Protein AF-I3EGN7-F1 (afdb_monomer_lite)

Sequence (803 aa):
MFSSILYDNASIKTKGPDISFTGFLQEKTVEPFSYDILASLLLLSEGMPLPICIEGDPSSKNQKRIVLKKKNMQDEYFSVSLDISGSNGENLSNAYYTIISDVFDVFTTKCKKNNCVYHASLDSLINSMHSFEEGVFLDNVGFLIQSYLYEYLSADTAIRFFNAVYNIISEYLPEKGISILSIQETVYKRIFERLFISKECASDTSSFSYSKLFENINLTSSNYNSHIPYTIENETEINIYNGHSPVIYWKSHFKKLCPFSNINAISYNLLSLFCFLMYDPDKDVYTTNHIASKTSDIFNFFSNNYMPEYLSELETKNEWMQIISNVFNEWSTLSCIQPPLNILNILYIISILTENYSSERHILDNFMHDLHNPLISAKDIYTRIEKYTAKKIISLCPPWNKVNVRIEWMEKCKETNDKFNLFGSIYIECVKGNDSANTGIKDKKSSYSINTQTETNSVWIYTMPLYNQPEKNLCISTFLNLKIQCIDNNDSFIKYLLLYYLDVEVRKLYEINTVNSLAKHEINKFMQKKVLHLNRLFLLDKIHDNTYKCNLITYIFMHCIDSKIPRTHIIFRFVLNILGSCSKEKLNIVHKMLAGLIFYDGVNIFSRHNNKTLLSMYIPEHKNTPFKNTAFNVLSNESLRASILNYAMSRSPKTLLHCFKVIVCAYSDSKVPFNVYKLFHKKEVFDFLTPGGTTEYIKLFRTISKSLNSKETAALNRTYFHWFILACEMNTQANNLIIITYKFIKGLNKHDFLEKEHSERYKKALTVLSKIKNNNKITTSSGSHKTPVNTSKKSNFVYYSIE

Organism: Nematocida parisii (strain ERTm3) (NCBI:txid935791)

Structure (mmCIF, N/CA/C/O backbone):
data_AF-I3EGN7-F1
#
_entry.id   AF-I3EGN7-F1
#
loop_
_atom_site.group_PDB
_atom_site.id
_atom_site.type_symbol
_atom_site.label_atom_id
_atom_site.label_alt_id
_atom_site.label_comp_id
_atom_site.label_asym_id
_atom_site.label_entity_id
_atom_site.label_seq_id
_atom_site.pdbx_PDB_ins_code
_atom_site.Cartn_x
_atom_site.Cartn_y
_atom_site.Cartn_z
_atom_site.occupancy
_atom_site.B_iso_or_equiv
_atom_site.auth_seq_id
_atom_site.auth_comp_id
_atom_site.auth_asym_id
_atom_site.auth_atom_id
_atom_site.pdbx_PDB_model_num
ATOM 1 N N . MET A 1 1 ? -17.146 -1.458 1.172 1.00 39.84 1 MET A N 1
ATOM 2 C CA . MET A 1 1 ? -16.096 -1.235 2.186 1.00 39.84 1 MET A CA 1
ATOM 3 C C . MET A 1 1 ? -15.273 0.019 1.920 1.00 39.84 1 MET A C 1
ATOM 5 O O . MET A 1 1 ? -15.115 0.771 2.860 1.00 39.84 1 MET A O 1
ATOM 9 N N . PHE A 1 2 ? -14.792 0.309 0.706 1.00 44.72 2 PHE A N 1
ATOM 10 C CA . PHE A 1 2 ? -13.987 1.525 0.459 1.00 44.72 2 PHE A CA 1
ATOM 11 C C . PHE A 1 2 ? -14.837 2.711 -0.011 1.00 44.72 2 PHE A C 1
ATOM 13 O O . PHE A 1 2 ? -15.767 2.497 -0.790 1.00 44.72 2 PHE A O 1
ATOM 20 N N . SER A 1 3 ? -14.518 3.921 0.460 1.00 35.69 3 SER A N 1
ATOM 21 C CA . SER A 1 3 ? -15.330 5.134 0.265 1.00 35.69 3 SER A CA 1
ATOM 22 C C . SER A 1 3 ? -14.576 6.333 -0.355 1.00 35.69 3 SER A C 1
ATOM 24 O O . SER A 1 3 ? -15.070 6.831 -1.356 1.00 35.69 3 SER A O 1
ATOM 26 N N . SER A 1 4 ? -13.382 6.756 0.087 1.00 33.50 4 SER A N 1
ATOM 27 C CA . SER A 1 4 ? -12.486 7.696 -0.651 1.00 33.50 4 SER A CA 1
ATOM 28 C C . SER A 1 4 ? -11.126 7.880 0.071 1.00 33.50 4 SER A C 1
ATOM 30 O O . SER A 1 4 ? -11.033 7.692 1.273 1.00 33.50 4 SER A O 1
ATOM 32 N N . ILE A 1 5 ? -9.966 7.948 -0.598 1.00 44.22 5 ILE A N 1
ATOM 33 C CA . ILE A 1 5 ? -9.205 9.098 -1.153 1.00 44.22 5 ILE A CA 1
ATOM 34 C C . ILE A 1 5 ? -8.873 10.246 -0.179 1.00 44.22 5 ILE A C 1
ATOM 36 O O . ILE A 1 5 ? -9.319 11.370 -0.369 1.00 44.22 5 ILE A O 1
ATOM 40 N N . LEU A 1 6 ? -7.932 10.021 0.741 1.00 32.62 6 LEU A N 1
ATOM 41 C CA . LEU A 1 6 ? -6.948 11.048 1.108 1.00 32.62 6 LEU A CA 1
ATOM 42 C C . LEU A 1 6 ? -5.658 10.377 1.596 1.00 32.62 6 LEU A C 1
ATOM 44 O O . LEU A 1 6 ? -5.715 9.528 2.477 1.00 32.62 6 LEU A O 1
ATOM 48 N N . TYR A 1 7 ? -4.532 10.790 0.998 1.00 37.75 7 TYR A N 1
ATOM 49 C CA . TYR A 1 7 ? -3.165 10.263 1.162 1.00 37.75 7 TYR A CA 1
ATOM 50 C C . TYR A 1 7 ? -2.985 8.841 0.657 1.00 37.75 7 TYR A C 1
ATOM 52 O O . TYR A 1 7 ? -3.278 7.931 1.410 1.00 37.75 7 TYR A O 1
ATOM 60 N N . ASP A 1 8 ? -2.544 8.680 -0.598 1.00 44.62 8 ASP A N 1
ATOM 61 C CA . ASP A 1 8 ? -1.895 7.516 -1.233 1.00 44.62 8 ASP A CA 1
ATOM 62 C C . ASP A 1 8 ? -2.324 6.078 -0.835 1.00 44.62 8 ASP A C 1
ATOM 64 O O . ASP A 1 8 ? -1.784 5.128 -1.375 1.00 44.62 8 ASP A O 1
ATOM 68 N N . ASN A 1 9 ? -3.376 5.842 -0.052 1.00 49.72 9 ASN A N 1
ATOM 69 C CA . ASN A 1 9 ? -3.666 4.601 0.665 1.00 49.72 9 ASN A CA 1
ATOM 70 C C . ASN A 1 9 ? -5.106 4.165 0.379 1.00 49.72 9 ASN A C 1
ATOM 72 O O . ASN A 1 9 ? -6.035 4.975 0.393 1.00 49.72 9 ASN A O 1
ATOM 76 N N . ALA A 1 10 ? -5.323 2.868 0.156 1.00 53.06 10 ALA A N 1
ATOM 77 C CA . ALA A 1 10 ? -6.666 2.301 0.236 1.00 53.06 10 ALA A CA 1
ATOM 78 C C . ALA A 1 10 ? -7.058 2.168 1.719 1.00 53.06 10 ALA A C 1
ATOM 80 O O . ALA A 1 10 ? -6.676 1.195 2.365 1.00 53.06 10 ALA A O 1
ATOM 81 N N . SER A 1 11 ? -7.787 3.150 2.257 1.00 60.94 11 SER A N 1
ATOM 82 C CA . SER A 1 11 ? -8.299 3.134 3.634 1.00 60.94 11 SER A CA 1
ATOM 83 C C . SER A 1 11 ? -9.820 2.969 3.673 1.00 60.94 11 SER A C 1
ATOM 85 O O . SER A 1 11 ? -10.538 3.327 2.734 1.00 60.94 11 SER A O 1
ATOM 87 N N . ILE A 1 12 ? -10.304 2.393 4.772 1.00 67.12 12 ILE A N 1
ATOM 88 C CA . ILE A 1 12 ? -11.726 2.354 5.126 1.00 67.12 12 ILE A CA 1
ATOM 89 C C . ILE A 1 12 ? -12.209 3.709 5.687 1.00 67.12 12 ILE A C 1
ATOM 91 O O . ILE A 1 12 ? -13.412 3.976 5.675 1.00 67.12 12 ILE A O 1
ATOM 95 N N . LYS A 1 13 ? -11.269 4.570 6.112 1.00 61.91 13 LYS A N 1
ATOM 96 C CA . LYS A 1 13 ? -11.474 5.941 6.586 1.00 61.91 13 LYS A CA 1
ATOM 97 C C . LYS A 1 13 ? -11.298 6.953 5.459 1.00 61.91 13 LYS A C 1
ATOM 99 O O . LYS A 1 13 ? -10.346 6.878 4.684 1.00 61.91 13 LYS A O 1
ATOM 104 N N . THR A 1 14 ? -12.175 7.949 5.433 1.00 55.19 14 THR A N 1
ATOM 105 C CA . THR A 1 14 ? -12.062 9.135 4.570 1.00 55.19 14 THR A CA 1
ATOM 106 C C . THR A 1 14 ? -11.836 10.363 5.449 1.00 55.19 14 THR A C 1
ATOM 108 O O . THR A 1 14 ? -12.433 10.461 6.520 1.00 55.19 14 THR A O 1
ATOM 111 N N . LYS A 1 15 ? -10.965 11.297 5.045 1.00 41.66 15 LYS A N 1
ATOM 112 C CA . LYS A 1 15 ? -10.825 12.595 5.733 1.00 41.66 15 LYS A CA 1
ATOM 113 C C . LYS A 1 15 ? -11.655 13.645 4.984 1.00 41.66 15 LYS A C 1
ATOM 115 O O . LYS A 1 15 ? -11.507 13.776 3.780 1.00 41.66 15 LYS A O 1
ATOM 120 N N . GLY A 1 16 ? -12.484 14.415 5.688 1.00 45.75 16 GLY A N 1
ATOM 121 C CA . GLY A 1 16 ? -13.333 15.461 5.094 1.00 45.75 16 GLY A CA 1
ATOM 122 C C . GLY A 1 16 ? -14.764 14.996 4.776 1.00 45.75 16 GLY A C 1
ATOM 123 O O . GLY A 1 16 ? -15.084 13.835 5.031 1.00 45.75 16 GLY A O 1
ATOM 124 N N . PRO A 1 17 ? -15.620 15.883 4.227 1.00 46.50 17 PRO A N 1
ATOM 125 C CA . PRO A 1 17 ? -17.039 15.628 3.929 1.00 46.50 17 PRO A CA 1
ATOM 126 C C . PRO A 1 17 ? -17.231 14.723 2.696 1.00 46.50 17 PRO A C 1
ATOM 128 O O . PRO A 1 17 ? -18.100 14.942 1.852 1.00 46.50 17 PRO A O 1
ATOM 131 N N . ASP A 1 18 ? -16.361 13.728 2.553 1.00 56.12 18 ASP A N 1
ATOM 132 C CA . ASP A 1 18 ? -16.454 12.717 1.520 1.00 56.12 18 ASP A CA 1
ATOM 133 C C . ASP A 1 18 ? -17.474 11.652 1.936 1.00 56.12 18 ASP A C 1
ATOM 135 O O . ASP A 1 18 ? -17.555 11.237 3.094 1.00 56.12 18 ASP A O 1
ATOM 139 N N . ILE A 1 19 ? -18.244 11.184 0.957 1.00 66.81 19 ILE A N 1
ATOM 140 C CA . ILE A 1 19 ? -19.384 10.288 1.154 1.00 66.81 19 ILE A CA 1
ATOM 141 C C . ILE A 1 19 ? -18.885 8.907 1.617 1.00 66.81 19 ILE A C 1
ATOM 143 O O . ILE A 1 19 ? -18.483 8.065 0.810 1.00 66.81 19 ILE A O 1
ATOM 147 N N . SER A 1 20 ? -18.895 8.668 2.930 1.00 75.69 20 SER A N 1
ATOM 148 C CA . SER A 1 20 ? -18.404 7.439 3.561 1.00 75.69 20 SER A CA 1
ATOM 149 C C . SER A 1 20 ? -19.123 7.093 4.863 1.00 75.69 20 SER A C 1
ATOM 151 O O . SER A 1 20 ? -19.828 7.917 5.437 1.00 75.69 20 SER A O 1
ATOM 153 N N . PHE A 1 21 ? -18.909 5.870 5.365 1.00 83.06 21 PHE A N 1
ATOM 154 C CA . PHE A 1 21 ? -19.422 5.471 6.678 1.00 83.06 21 PHE A CA 1
ATOM 155 C C . PHE A 1 21 ? -18.730 6.227 7.823 1.00 83.06 21 PHE A C 1
ATOM 157 O O . PHE A 1 21 ? -19.404 6.719 8.716 1.00 83.06 21 PHE A O 1
ATOM 164 N N . THR A 1 22 ? -17.402 6.380 7.794 1.00 80.50 22 THR A N 1
ATOM 165 C CA . THR A 1 22 ? -16.681 7.132 8.839 1.00 80.50 22 THR A CA 1
ATOM 166 C C . THR A 1 22 ? -17.002 8.622 8.795 1.00 80.50 22 THR A C 1
ATOM 168 O O . THR A 1 22 ? -17.132 9.236 9.843 1.00 80.50 22 THR A O 1
ATOM 171 N N . GLY A 1 23 ? -17.169 9.183 7.595 1.00 78.75 23 GLY A N 1
ATOM 172 C CA . GLY A 1 23 ? -17.599 10.562 7.388 1.00 78.75 23 GLY A CA 1
ATOM 173 C C . GLY A 1 23 ? -19.008 10.774 7.924 1.00 78.75 23 GLY A C 1
ATOM 174 O O . GLY A 1 23 ? -19.220 11.704 8.682 1.00 78.75 23 GLY A O 1
ATOM 175 N N . PHE A 1 24 ? -19.933 9.845 7.650 1.00 83.69 24 PHE A N 1
ATOM 176 C CA . PHE A 1 24 ? -21.273 9.852 8.243 1.00 83.69 24 PHE A CA 1
ATOM 177 C C . PHE A 1 24 ? -21.242 9.887 9.774 1.00 83.69 24 PHE A C 1
ATOM 179 O O . PHE A 1 24 ? -21.960 10.676 10.373 1.00 83.69 24 PHE A O 1
ATOM 186 N N . LEU A 1 25 ? -20.394 9.076 10.413 1.00 87.00 25 LEU A N 1
ATOM 187 C CA . LEU A 1 25 ? -20.261 9.081 11.873 1.00 87.00 25 LEU A CA 1
ATOM 188 C C . LEU A 1 25 ? -19.716 10.412 12.424 1.00 87.00 25 LEU A C 1
ATOM 190 O O . LEU A 1 25 ? -19.998 10.741 13.571 1.00 87.00 25 LEU A O 1
ATOM 194 N N . GLN A 1 26 ? -18.960 11.166 11.621 1.00 83.75 26 GLN A N 1
ATOM 195 C CA . GLN A 1 26 ? -18.381 12.469 11.976 1.00 83.75 26 GLN A CA 1
ATOM 196 C C . GLN A 1 26 ? -19.312 13.652 11.676 1.00 83.75 26 GLN A C 1
ATOM 198 O O . GLN A 1 26 ? -18.988 14.790 12.016 1.00 83.75 26 GLN A O 1
ATOM 203 N N . GLU A 1 27 ? -20.455 13.417 11.029 1.00 81.62 27 GLU A N 1
ATOM 204 C CA . GLU A 1 27 ? -21.423 14.473 10.751 1.00 81.62 27 GLU A CA 1
ATOM 205 C C . GLU A 1 27 ? -22.001 15.020 12.049 1.00 81.62 27 GLU A C 1
ATOM 207 O O . GLU A 1 27 ? -22.380 14.261 12.936 1.00 81.62 27 GLU A O 1
ATOM 212 N N . LYS A 1 28 ? -22.133 16.345 12.157 1.00 83.50 28 LYS A N 1
ATOM 213 C CA . LYS A 1 28 ? -22.523 17.009 13.417 1.00 83.50 28 LYS A CA 1
ATOM 214 C C . LYS A 1 28 ? -23.841 16.496 14.004 1.00 83.50 28 LYS A C 1
ATOM 216 O O . LYS A 1 28 ? -24.023 16.502 15.216 1.00 83.50 28 LYS A O 1
ATOM 221 N N . THR A 1 29 ? -24.778 16.091 13.150 1.00 84.00 29 THR A N 1
ATOM 222 C CA . THR A 1 29 ? -26.088 15.561 13.559 1.00 84.00 29 THR A CA 1
ATOM 223 C C . THR A 1 29 ? -26.040 14.090 13.984 1.00 84.00 29 THR A C 1
ATOM 225 O O . THR A 1 29 ? -26.977 13.612 14.620 1.00 84.00 29 THR A O 1
ATOM 228 N N . VAL A 1 30 ? -24.962 13.378 13.651 1.00 87.44 30 VAL A N 1
ATOM 229 C CA . VAL A 1 30 ? -24.780 11.932 13.849 1.00 87.44 30 VAL A CA 1
ATOM 230 C C . VAL A 1 30 ? -23.729 11.638 14.917 1.00 87.44 30 VAL A C 1
ATOM 232 O O . VAL A 1 30 ? -23.881 10.669 15.658 1.00 87.44 30 VAL A O 1
ATOM 235 N N . GLU A 1 31 ? -22.702 12.483 15.040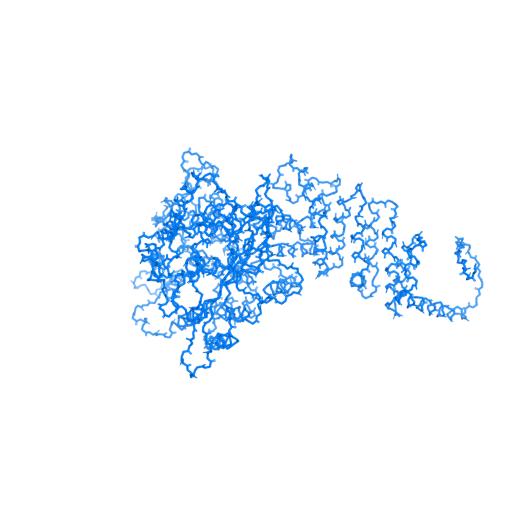 1.00 88.56 31 GLU A N 1
ATOM 236 C CA . GLU A 1 31 ? -21.591 12.372 15.990 1.00 88.56 31 GLU A CA 1
ATOM 237 C C . GLU A 1 31 ? -22.041 11.977 17.410 1.00 88.56 31 GLU A C 1
ATOM 239 O O . GLU A 1 31 ? -21.440 11.042 17.958 1.00 88.56 31 GLU A O 1
ATOM 244 N N . PRO A 1 32 ? -23.123 12.554 17.990 1.00 91.31 32 PRO A N 1
ATOM 245 C CA . PRO A 1 32 ? -23.587 12.180 19.329 1.00 91.31 32 PRO A CA 1
ATOM 246 C C . PRO A 1 32 ? -23.976 10.701 19.480 1.00 91.31 32 PRO A C 1
ATOM 248 O O . PRO A 1 32 ? -23.915 10.172 20.583 1.00 91.31 32 PRO A O 1
ATOM 251 N N . PHE A 1 33 ? -24.344 10.037 18.382 1.00 93.19 33 PHE A N 1
ATOM 252 C CA . PHE A 1 33 ? -24.799 8.643 18.332 1.00 93.19 33 PHE A CA 1
ATOM 253 C C . PHE A 1 33 ? -23.758 7.695 17.722 1.00 93.19 33 PHE A C 1
ATOM 255 O O . PHE A 1 33 ? -24.007 6.498 17.575 1.00 93.19 33 PHE A O 1
ATOM 262 N N . SER A 1 34 ? -22.588 8.209 17.332 1.00 92.56 34 SER A N 1
ATOM 263 C CA . SER A 1 34 ? -21.577 7.436 16.602 1.00 92.56 34 SER A CA 1
ATOM 264 C C . SER A 1 34 ? -21.116 6.185 17.360 1.00 92.56 34 SER A C 1
ATOM 266 O O . SER A 1 34 ? -21.008 5.105 16.772 1.00 92.56 34 SER A O 1
ATOM 268 N N . TYR A 1 35 ? -20.920 6.295 18.677 1.00 95.31 35 TYR A N 1
ATOM 269 C CA . TYR A 1 35 ? -20.536 5.169 19.531 1.00 95.31 35 TYR A CA 1
ATOM 270 C C . TYR A 1 35 ? -21.656 4.140 19.696 1.00 95.31 35 TYR A C 1
ATOM 272 O O . TYR A 1 35 ? -21.366 2.947 19.672 1.00 95.31 35 TYR A O 1
ATOM 280 N N . ASP A 1 36 ? -22.918 4.568 19.797 1.00 95.62 36 ASP A N 1
ATOM 281 C CA . ASP A 1 36 ? -24.066 3.657 19.887 1.00 95.62 36 ASP A CA 1
ATOM 282 C C . ASP A 1 36 ? -24.265 2.874 18.583 1.00 95.62 36 ASP A C 1
ATOM 284 O O . ASP A 1 36 ? -24.533 1.668 18.603 1.00 95.62 36 ASP A O 1
ATOM 288 N N . ILE A 1 37 ? -24.066 3.531 17.435 1.00 94.69 37 ILE A N 1
ATOM 289 C CA . ILE A 1 37 ? -24.087 2.883 16.118 1.00 94.69 37 ILE A CA 1
ATOM 290 C C . ILE A 1 37 ? -22.973 1.832 16.032 1.00 94.69 37 ILE A C 1
ATOM 292 O O . ILE A 1 37 ? -23.244 0.675 15.706 1.00 94.69 37 ILE A O 1
ATOM 296 N N . LEU A 1 38 ? -21.728 2.200 16.355 1.00 94.81 38 LEU A N 1
ATOM 297 C CA . LEU A 1 38 ? -20.590 1.273 16.329 1.00 94.81 38 LEU A CA 1
ATOM 298 C C . LEU A 1 38 ? -20.774 0.103 17.308 1.00 94.81 38 LEU A C 1
ATOM 300 O O . LEU A 1 38 ? -20.496 -1.042 16.951 1.00 94.81 38 LEU A O 1
ATOM 304 N N . ALA A 1 39 ? -21.280 0.367 18.514 1.00 95.69 39 ALA A N 1
ATOM 305 C CA . ALA A 1 39 ? -21.564 -0.651 19.521 1.00 95.69 39 ALA A CA 1
ATOM 306 C C . ALA A 1 39 ? -22.641 -1.632 19.039 1.00 95.69 39 ALA A C 1
ATOM 308 O O . ALA A 1 39 ? -22.484 -2.846 19.179 1.00 95.69 39 ALA A O 1
ATOM 309 N N . SER A 1 40 ? -23.691 -1.125 18.389 1.00 94.19 40 SER A N 1
ATOM 310 C CA . SER A 1 40 ? -24.740 -1.954 17.788 1.00 94.19 40 SER A CA 1
ATOM 311 C C . SER A 1 40 ? -24.185 -2.884 16.705 1.00 94.19 40 SER A C 1
ATOM 313 O O . SER A 1 40 ? -24.519 -4.068 16.672 1.00 94.19 40 SER A O 1
ATOM 315 N N . LEU A 1 41 ? -23.303 -2.379 15.834 1.00 92.62 41 LEU A N 1
ATOM 316 C CA . LEU A 1 41 ? -22.661 -3.188 14.792 1.00 92.62 41 LEU A CA 1
ATOM 317 C C . LEU A 1 41 ? -21.701 -4.236 15.377 1.00 92.62 41 LEU A C 1
ATOM 319 O O . LEU A 1 41 ? -21.672 -5.366 14.884 1.00 92.62 41 LEU A O 1
ATOM 323 N N . LEU A 1 42 ? -20.962 -3.903 16.445 1.00 92.31 42 LEU A N 1
ATOM 324 C CA . LEU A 1 42 ? -20.115 -4.864 17.160 1.00 92.31 42 LEU A CA 1
ATOM 325 C C . LEU A 1 42 ? -20.963 -6.003 17.726 1.00 92.31 42 LEU A C 1
ATOM 327 O O . LEU A 1 42 ? -20.699 -7.168 17.441 1.00 92.31 42 LEU A O 1
ATOM 331 N N . LEU A 1 43 ? -22.014 -5.679 18.475 1.00 90.31 43 LEU A N 1
ATOM 332 C CA . LEU A 1 43 ? -22.890 -6.672 19.093 1.00 90.31 43 LEU A CA 1
ATOM 333 C C . LEU A 1 43 ? -23.579 -7.563 18.047 1.00 90.31 43 LEU A C 1
ATOM 335 O O . LEU A 1 43 ? -23.605 -8.785 18.211 1.00 90.31 43 LEU A O 1
ATOM 339 N N . LEU A 1 44 ? -24.052 -6.988 16.933 1.00 88.19 44 LEU A N 1
ATOM 340 C CA . LEU A 1 44 ? -24.546 -7.766 15.792 1.00 88.19 44 LEU A CA 1
ATOM 341 C C . LEU A 1 44 ? -23.480 -8.738 15.277 1.00 88.19 44 LEU A C 1
ATOM 343 O O . LEU A 1 44 ? -23.783 -9.911 15.066 1.00 88.19 44 LEU A O 1
ATOM 347 N N . SER A 1 45 ? -22.234 -8.283 15.104 1.00 86.38 45 SER A N 1
ATOM 348 C CA . SER A 1 45 ? -21.134 -9.130 14.621 1.00 86.38 45 SER A CA 1
ATOM 349 C C . SER A 1 45 ? -20.837 -10.312 15.553 1.00 86.38 45 SER A C 1
ATOM 351 O O . SER A 1 45 ? -20.578 -11.415 15.072 1.00 86.38 45 SER A O 1
ATOM 353 N N . GLU A 1 46 ? -21.011 -10.117 16.863 1.00 84.00 46 GLU A N 1
ATOM 354 C CA . GLU A 1 46 ? -20.871 -11.142 17.904 1.00 84.00 46 GLU A CA 1
ATOM 355 C C . GLU A 1 46 ? -22.065 -12.114 17.987 1.00 84.00 46 GLU A C 1
ATOM 357 O O . GLU A 1 46 ? -22.101 -13.008 18.838 1.00 84.00 46 GLU A O 1
ATOM 362 N N . GLY A 1 47 ? -23.050 -11.956 17.098 1.00 81.31 47 GLY A N 1
ATOM 363 C CA . GLY A 1 47 ? -24.230 -12.808 17.006 1.00 81.31 47 GLY A CA 1
ATOM 364 C C . GLY A 1 47 ? -25.357 -12.410 17.959 1.00 81.31 47 GLY A C 1
ATOM 365 O O . GLY A 1 47 ? -26.252 -13.222 18.197 1.00 81.31 47 GLY A O 1
ATOM 366 N N . MET A 1 48 ? -25.340 -11.188 18.505 1.00 85.19 48 MET A N 1
ATOM 367 C CA . MET A 1 48 ? -26.446 -10.643 19.292 1.00 85.19 48 MET A CA 1
ATOM 368 C C . MET A 1 48 ? -27.565 -10.167 18.351 1.00 85.19 48 MET A C 1
ATOM 370 O O . MET A 1 48 ? -27.373 -9.180 17.641 1.00 85.19 48 MET A O 1
ATOM 374 N N . PRO A 1 49 ? -28.750 -10.805 18.319 1.00 81.56 49 PRO A N 1
ATOM 375 C CA . PRO A 1 49 ? -29.870 -10.282 17.545 1.00 81.56 49 PRO A CA 1
ATOM 376 C C . PRO A 1 49 ? -30.370 -8.973 18.170 1.00 81.56 49 PRO A C 1
ATOM 378 O O . PRO A 1 49 ? -31.047 -9.003 19.197 1.00 81.56 49 PRO A O 1
ATOM 381 N N . LEU A 1 50 ? -30.034 -7.843 17.543 1.00 87.00 50 LEU A N 1
ATOM 382 C CA . LEU A 1 50 ? -30.503 -6.509 17.923 1.00 87.00 50 LEU A CA 1
ATOM 383 C C . LEU A 1 50 ? -31.631 -6.027 16.992 1.00 87.00 50 LEU A C 1
ATOM 385 O O . LEU A 1 50 ? -31.542 -6.229 15.775 1.00 87.00 50 LEU A O 1
ATOM 389 N N . PRO A 1 51 ? -32.673 -5.356 17.521 1.00 88.62 51 PRO A N 1
ATOM 390 C CA . PRO A 1 51 ? -33.754 -4.756 16.741 1.00 88.62 51 PRO A CA 1
ATOM 391 C C . PRO A 1 51 ? -33.331 -3.390 16.175 1.00 88.62 51 PRO A C 1
ATOM 393 O O . PRO A 1 51 ? -33.939 -2.360 16.468 1.00 88.62 51 PRO A O 1
ATOM 396 N N . ILE A 1 52 ? -32.260 -3.388 15.378 1.00 89.50 52 ILE A N 1
ATOM 397 C CA . ILE A 1 52 ? -31.757 -2.213 14.664 1.00 89.50 52 ILE A CA 1
ATOM 398 C C . ILE A 1 52 ? -32.091 -2.311 13.175 1.00 89.50 52 ILE A C 1
ATOM 400 O O . ILE A 1 52 ? -31.893 -3.356 12.550 1.00 89.50 52 ILE A O 1
ATOM 404 N N . CYS A 1 53 ? -32.621 -1.235 12.600 1.00 86.69 53 CYS A N 1
ATOM 405 C CA . CYS A 1 53 ? -32.976 -1.183 11.184 1.00 86.69 53 CYS A CA 1
ATOM 406 C C . CYS A 1 53 ? -32.980 0.251 10.645 1.00 86.69 53 CYS A C 1
ATOM 408 O O . CYS A 1 53 ? -32.874 1.218 11.400 1.00 86.69 53 CYS A O 1
ATOM 410 N N . ILE A 1 54 ? -33.090 0.372 9.323 1.00 86.31 54 ILE A N 1
ATOM 411 C CA . ILE A 1 54 ? -33.335 1.648 8.655 1.00 86.31 54 ILE A CA 1
ATOM 412 C C . ILE A 1 54 ? -34.837 1.732 8.366 1.00 86.31 54 ILE A C 1
ATOM 414 O O . ILE A 1 54 ? -35.360 0.930 7.593 1.00 86.31 54 ILE A O 1
ATOM 418 N N . GLU A 1 55 ? -35.523 2.683 8.996 1.00 83.94 55 GLU A N 1
ATOM 419 C CA . GLU A 1 55 ? -36.951 2.954 8.801 1.00 83.94 55 GLU A CA 1
ATOM 420 C C . GLU A 1 55 ? -37.156 4.138 7.833 1.00 83.94 55 GLU A C 1
ATOM 422 O O . GLU A 1 55 ? -36.339 5.062 7.776 1.00 83.94 55 GLU A O 1
ATOM 427 N N . GLY A 1 56 ? -38.254 4.109 7.068 1.00 72.50 56 GLY A N 1
ATOM 428 C CA . GLY A 1 56 ? -38.662 5.153 6.114 1.00 72.50 56 GLY A CA 1
ATOM 429 C C . GLY A 1 56 ? -39.200 4.578 4.795 1.00 72.50 56 GLY A C 1
ATOM 430 O O . GLY A 1 56 ? -38.789 3.498 4.372 1.00 72.50 56 GLY A O 1
ATOM 431 N N . ASP A 1 57 ? -40.124 5.282 4.131 1.00 57.38 57 ASP A N 1
ATOM 432 C CA . ASP A 1 57 ? -40.668 4.854 2.831 1.00 57.38 57 ASP A CA 1
ATOM 433 C C . ASP A 1 57 ? -39.576 4.958 1.740 1.00 57.38 57 ASP A C 1
ATOM 435 O O . ASP A 1 57 ? -38.991 6.037 1.581 1.00 57.38 57 ASP A O 1
ATOM 439 N N . PRO A 1 58 ? -39.293 3.886 0.963 1.00 51.75 58 PRO A N 1
ATOM 440 C CA . PRO A 1 58 ? -38.379 3.930 -0.183 1.00 51.75 58 PRO A CA 1
ATOM 441 C C . PRO A 1 58 ? -38.670 5.078 -1.162 1.00 51.75 58 PRO A C 1
ATOM 443 O O . PRO A 1 58 ? -37.748 5.571 -1.815 1.00 51.75 58 PRO A O 1
ATOM 446 N N . SER A 1 59 ? -39.939 5.492 -1.235 1.00 48.22 59 SER A N 1
ATOM 447 C CA . SER A 1 59 ? -40.502 6.523 -2.114 1.00 48.22 59 SER A CA 1
ATOM 448 C C . SER A 1 59 ? -40.394 7.942 -1.541 1.00 48.22 59 SER A C 1
ATOM 450 O O . SER A 1 59 ? -40.390 8.910 -2.304 1.00 48.22 59 SER A O 1
ATOM 452 N N . SER A 1 60 ? -40.299 8.086 -0.212 1.00 53.88 60 SER A N 1
ATOM 453 C CA . SER A 1 60 ? -40.234 9.383 0.471 1.00 53.88 60 SER A CA 1
ATOM 454 C C . SER A 1 60 ? -38.778 9.743 0.785 1.00 53.88 60 SER A C 1
ATOM 456 O O . SER A 1 60 ? -38.063 9.019 1.481 1.00 53.88 60 SER A O 1
ATOM 458 N N . LYS A 1 61 ? -38.304 10.859 0.230 1.00 50.91 61 LYS A N 1
ATOM 459 C CA . LYS A 1 61 ? -36.880 11.228 0.259 1.00 50.91 61 LYS A CA 1
ATOM 460 C C . LYS A 1 61 ? -36.419 11.866 1.580 1.00 50.91 61 LYS A C 1
ATOM 462 O O . LYS A 1 61 ? -35.223 11.871 1.833 1.00 50.91 61 LYS A O 1
ATOM 467 N N . ASN A 1 62 ? -37.344 12.314 2.439 1.00 52.88 62 ASN A N 1
ATOM 468 C CA . ASN A 1 62 ? -37.040 13.236 3.549 1.00 52.88 62 ASN A CA 1
ATOM 469 C C . ASN A 1 62 ? -37.236 12.651 4.968 1.00 52.88 62 ASN A C 1
ATOM 471 O O . ASN A 1 62 ? -37.359 13.416 5.919 1.00 52.88 62 ASN A O 1
ATOM 475 N N . GLN A 1 63 ? -37.321 11.323 5.150 1.00 64.94 63 GLN A N 1
ATOM 476 C CA . GLN A 1 63 ? -37.610 10.721 6.473 1.00 64.94 63 GLN A CA 1
ATOM 477 C C . GLN A 1 63 ? -36.881 9.397 6.762 1.00 64.94 63 GLN A C 1
ATOM 479 O O . GLN A 1 63 ? -37.348 8.586 7.561 1.00 64.94 63 GLN A O 1
ATOM 484 N N . LYS A 1 64 ? -35.743 9.130 6.112 1.00 79.75 64 LYS A N 1
ATOM 485 C CA . LYS A 1 64 ? -35.006 7.882 6.364 1.00 79.75 64 LYS A CA 1
ATOM 486 C C . LYS A 1 64 ? -34.166 8.008 7.630 1.00 79.75 64 LYS A C 1
ATOM 488 O O . LYS A 1 64 ? -33.406 8.964 7.767 1.00 79.75 64 LYS A O 1
ATOM 493 N N . ARG A 1 65 ? -34.285 7.041 8.538 1.00 86.69 65 ARG A N 1
ATOM 494 C CA . ARG A 1 65 ? -33.623 7.067 9.849 1.00 86.69 65 ARG A CA 1
ATOM 495 C C . ARG A 1 65 ? -33.105 5.696 10.269 1.00 86.69 65 ARG A C 1
ATOM 497 O O . ARG A 1 65 ? -33.734 4.683 9.978 1.00 86.69 65 ARG A O 1
ATOM 504 N N . ILE A 1 66 ? -31.969 5.668 10.959 1.00 89.94 66 ILE A N 1
ATOM 505 C CA . ILE A 1 66 ? -31.467 4.480 11.660 1.00 89.94 66 ILE A CA 1
ATOM 506 C C . ILE A 1 66 ? -32.121 4.457 13.036 1.00 89.94 66 ILE A C 1
ATOM 508 O O . ILE A 1 66 ? -32.013 5.441 13.764 1.00 89.94 66 ILE A O 1
ATOM 512 N N . VAL A 1 67 ? -32.760 3.347 13.398 1.00 91.62 67 VAL A N 1
ATOM 513 C CA . VAL A 1 67 ? -33.455 3.197 14.681 1.00 91.62 67 VAL A CA 1
ATOM 514 C C . VAL A 1 67 ? -33.013 1.908 15.357 1.00 91.62 67 VAL A C 1
ATOM 516 O O . VAL A 1 67 ? -33.081 0.837 14.750 1.00 91.62 67 VAL A O 1
ATOM 519 N N . LEU A 1 68 ? -32.600 2.013 16.621 1.00 93.88 68 LEU A N 1
ATOM 520 C CA . LEU A 1 68 ? -32.465 0.884 17.540 1.00 93.88 68 LEU A CA 1
ATOM 521 C C . LEU A 1 68 ? -33.621 0.948 18.538 1.00 93.88 68 LEU A C 1
ATOM 523 O O . LEU A 1 68 ? -33.765 1.941 19.251 1.00 93.88 68 LEU A O 1
ATOM 527 N N . LYS A 1 69 ? -34.440 -0.103 18.604 1.00 92.75 69 LYS A N 1
ATOM 528 C CA . LYS A 1 69 ? -35.522 -0.202 19.601 1.00 92.75 69 LYS A CA 1
ATOM 529 C C . LYS A 1 69 ? -34.973 -0.638 20.959 1.00 92.75 69 LYS A C 1
ATOM 531 O O . LYS A 1 69 ? -33.843 -1.100 21.032 1.00 92.75 69 LYS A O 1
ATOM 536 N N . LYS A 1 70 ? -35.739 -0.463 22.033 1.00 92.25 70 LYS A N 1
ATOM 537 C CA . LYS A 1 70 ? -35.460 -1.031 23.362 1.00 92.25 70 LYS A CA 1
ATOM 538 C C . LYS A 1 70 ? -35.976 -2.466 23.470 1.00 92.25 70 LYS A C 1
ATOM 540 O O . LYS A 1 70 ? -36.679 -2.945 22.575 1.00 92.25 70 LYS A O 1
ATOM 545 N N . LYS A 1 71 ? -35.700 -3.142 24.595 1.00 87.44 71 LYS A N 1
ATOM 546 C CA . LYS A 1 71 ? -36.175 -4.518 24.855 1.00 87.44 71 LYS A CA 1
ATOM 547 C C . LYS A 1 71 ? -37.701 -4.652 24.737 1.00 87.44 71 LYS A C 1
ATOM 549 O O . LYS A 1 71 ? -38.195 -5.694 24.316 1.00 87.44 71 LYS A O 1
ATOM 554 N N . ASN A 1 72 ? -38.448 -3.592 25.053 1.00 86.50 72 ASN A N 1
ATOM 555 C CA . ASN A 1 72 ? -39.911 -3.565 24.957 1.00 86.50 72 ASN A CA 1
ATOM 556 C C . ASN A 1 72 ? -40.465 -3.429 23.524 1.00 86.50 72 ASN A C 1
ATOM 558 O O . ASN A 1 72 ? -41.678 -3.500 23.343 1.00 86.50 72 ASN A O 1
ATOM 562 N N . MET A 1 73 ? -39.606 -3.231 22.514 1.00 86.31 73 MET A N 1
ATOM 563 C CA . MET A 1 73 ? -39.955 -3.045 21.096 1.00 86.31 73 MET A CA 1
ATOM 564 C C . MET A 1 73 ? -40.864 -1.841 20.776 1.00 86.31 73 MET A C 1
ATOM 566 O O . MET A 1 73 ? -41.200 -1.642 19.606 1.00 86.31 73 MET A O 1
ATOM 570 N N . GLN A 1 74 ? -41.248 -1.043 21.775 1.00 85.56 74 GLN A N 1
ATOM 571 C CA . GLN A 1 74 ? -42.099 0.142 21.630 1.00 85.56 74 GLN A CA 1
ATOM 572 C C . GLN A 1 74 ? -41.272 1.423 21.666 1.00 85.56 74 GLN A C 1
ATOM 574 O O . GLN A 1 74 ? -41.462 2.297 20.825 1.00 85.56 74 GLN A O 1
ATOM 579 N N . ASP A 1 75 ? -40.331 1.500 22.603 1.00 90.06 75 ASP A N 1
ATOM 580 C CA . ASP A 1 75 ? -39.481 2.666 22.769 1.00 90.06 75 ASP A CA 1
ATOM 581 C C . ASP A 1 75 ? -38.238 2.570 21.888 1.00 90.06 75 ASP A C 1
ATOM 583 O O . ASP A 1 75 ? -37.688 1.491 21.640 1.00 90.06 75 ASP A O 1
ATOM 587 N N . GLU A 1 76 ? -37.754 3.726 21.454 1.00 92.00 76 GLU A N 1
ATOM 588 C CA . GLU A 1 76 ? -36.485 3.854 20.749 1.00 92.00 76 GLU A CA 1
ATOM 589 C C . GLU A 1 76 ? -35.362 4.043 21.776 1.00 92.00 76 GLU A C 1
ATOM 591 O O . GLU A 1 76 ? -35.469 4.846 22.706 1.00 92.00 76 GLU A O 1
ATOM 596 N N . TYR A 1 77 ? -34.281 3.278 21.631 1.00 93.31 77 TYR A N 1
ATOM 597 C CA . TYR A 1 77 ? -33.039 3.530 22.357 1.00 93.31 77 TYR A CA 1
ATOM 598 C C . TYR A 1 77 ? -32.327 4.734 21.729 1.00 93.31 77 TYR A C 1
ATOM 600 O O . TYR A 1 77 ? -31.934 5.658 22.435 1.00 93.31 77 TYR A O 1
ATOM 608 N N . PHE A 1 78 ? -32.221 4.753 20.395 1.00 93.94 78 PHE A N 1
ATOM 609 C CA . PHE A 1 78 ? -31.816 5.930 19.627 1.00 93.94 78 PHE A CA 1
ATOM 610 C C . PHE A 1 78 ? -32.474 5.944 18.239 1.00 93.94 78 PHE A C 1
ATOM 612 O O . PHE A 1 78 ? -32.818 4.893 17.688 1.00 93.94 78 PHE A O 1
ATOM 619 N N . SER A 1 79 ? -32.579 7.140 17.653 1.00 91.19 79 SER A N 1
ATOM 620 C CA . SER A 1 79 ? -32.995 7.358 16.264 1.00 91.19 79 SER A CA 1
ATOM 621 C C . SER A 1 79 ? -32.159 8.469 15.629 1.00 91.19 79 SER A C 1
ATOM 623 O O . SER A 1 79 ? -32.069 9.566 16.177 1.00 91.19 79 SER A O 1
ATOM 625 N N . VAL A 1 80 ? -31.581 8.201 14.457 1.00 89.00 80 VAL A N 1
ATOM 626 C CA . VAL A 1 80 ? -30.674 9.116 13.746 1.00 89.00 80 VAL A CA 1
ATOM 627 C C . VAL A 1 80 ? -31.140 9.325 12.312 1.00 89.00 80 VAL A C 1
ATOM 629 O O . VAL A 1 80 ? -31.351 8.358 11.583 1.00 89.00 80 VAL A O 1
ATOM 632 N N . SER A 1 81 ? -31.270 10.585 11.892 1.00 83.75 81 SER A N 1
ATOM 633 C CA . SER A 1 81 ? -31.610 10.937 10.509 1.00 83.75 81 SER A CA 1
ATOM 634 C C . SER A 1 81 ? -30.471 10.592 9.547 1.00 83.75 81 SER A C 1
ATOM 636 O O . SER A 1 81 ? -29.308 10.877 9.825 1.00 83.75 81 SER A O 1
ATOM 638 N N . LEU A 1 82 ? -30.814 10.021 8.391 1.00 78.19 82 LEU A N 1
ATOM 639 C CA . LEU A 1 82 ? -29.896 9.846 7.261 1.00 78.19 82 LEU A CA 1
ATOM 640 C C . LEU A 1 82 ? -29.869 11.066 6.329 1.00 78.19 82 LEU A C 1
ATOM 642 O O . LEU A 1 82 ? -29.052 11.100 5.409 1.00 78.19 82 LEU A O 1
ATOM 646 N N . ASP A 1 83 ? -30.741 12.055 6.550 1.00 73.69 83 ASP A N 1
ATOM 647 C CA . ASP A 1 83 ? -30.720 13.310 5.804 1.00 73.69 83 ASP A C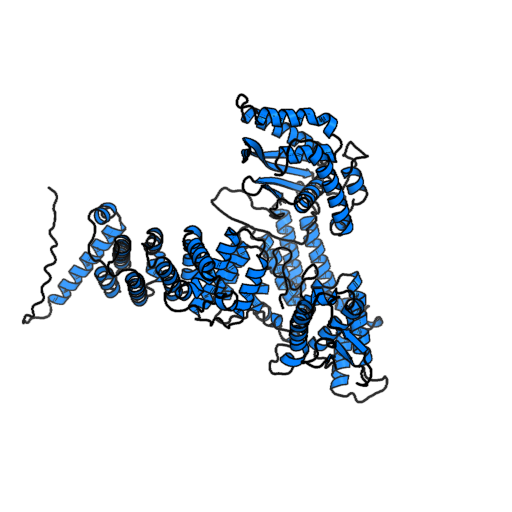A 1
ATOM 648 C C . ASP A 1 83 ? -29.726 14.290 6.431 1.00 73.69 83 ASP A C 1
ATOM 650 O O . ASP A 1 83 ? -29.980 14.902 7.470 1.00 73.69 83 ASP A O 1
ATOM 654 N N . ILE A 1 84 ? -28.558 14.375 5.802 1.00 66.38 84 ILE A N 1
ATOM 655 C CA . ILE A 1 84 ? -27.399 15.145 6.271 1.00 66.38 84 ILE A CA 1
ATOM 656 C C . ILE A 1 84 ? -27.275 16.454 5.467 1.00 66.38 84 ILE A C 1
ATOM 658 O O . ILE A 1 84 ? -26.462 17.325 5.773 1.00 66.38 84 ILE A O 1
ATOM 662 N N . SER A 1 85 ? -28.090 16.640 4.420 1.00 57.06 85 SER A N 1
ATOM 663 C CA . SER A 1 85 ? -27.985 17.820 3.566 1.00 57.06 85 SER A CA 1
ATOM 664 C C . SER A 1 85 ? -28.666 19.055 4.161 1.00 57.06 85 SER A C 1
ATOM 666 O O . SER A 1 85 ? -29.874 19.086 4.367 1.00 57.06 85 SER A O 1
ATOM 668 N N . GLY A 1 86 ? -27.893 20.132 4.335 1.00 53.75 86 GLY A N 1
ATOM 669 C CA . GLY A 1 86 ? -28.438 21.492 4.313 1.00 53.75 86 GLY A CA 1
ATOM 670 C C . GLY A 1 86 ? -29.030 21.845 2.935 1.00 53.75 86 GLY A C 1
ATOM 671 O O . GLY A 1 86 ? -28.981 21.043 2.003 1.00 53.75 86 GLY A O 1
ATOM 672 N N . SER A 1 87 ? -29.541 23.071 2.787 1.00 42.78 87 SER A N 1
ATOM 673 C CA . SER A 1 87 ? -30.428 23.571 1.713 1.00 42.78 87 SER A CA 1
ATOM 674 C C . SER A 1 87 ? -30.038 23.364 0.228 1.00 42.78 87 SER A C 1
ATOM 676 O O . SER A 1 87 ? -30.807 23.778 -0.631 1.00 42.78 87 SER A O 1
ATOM 678 N N . ASN A 1 88 ? -28.928 22.695 -0.118 1.00 47.81 88 ASN A N 1
ATOM 679 C CA . ASN A 1 88 ? -28.456 22.484 -1.499 1.00 47.81 88 ASN A CA 1
ATOM 680 C C . ASN A 1 88 ? -28.105 21.012 -1.881 1.00 47.81 88 ASN A C 1
ATOM 682 O O . ASN A 1 88 ? -27.345 20.811 -2.828 1.00 47.81 88 ASN A O 1
ATOM 686 N N . GLY A 1 89 ? -28.587 19.964 -1.187 1.00 53.84 89 GLY A N 1
ATOM 687 C CA . GLY A 1 89 ? -27.899 18.650 -1.199 1.00 53.84 89 GLY A CA 1
ATOM 688 C C . GLY A 1 89 ? -28.638 17.346 -1.568 1.00 53.84 89 GLY A C 1
ATOM 689 O O . GLY A 1 89 ? -28.183 16.296 -1.118 1.00 53.84 89 GLY A O 1
ATOM 690 N N . GLU A 1 90 ? -29.688 17.325 -2.404 1.00 56.19 90 GLU A N 1
ATOM 691 C CA . GLU A 1 90 ? -30.435 16.074 -2.720 1.00 56.19 90 GLU A CA 1
ATOM 692 C C . GLU A 1 90 ? -29.564 14.893 -3.221 1.00 56.19 90 GLU A C 1
ATOM 694 O O . GLU A 1 90 ? -29.829 13.728 -2.911 1.00 56.19 90 GLU A O 1
ATOM 699 N N . ASN A 1 91 ? -28.503 15.162 -3.991 1.00 58.44 91 ASN A N 1
ATOM 700 C CA . ASN A 1 91 ? -27.623 14.112 -4.527 1.00 58.44 91 ASN A CA 1
ATOM 701 C C . ASN A 1 91 ? -26.680 13.505 -3.472 1.00 58.44 91 ASN A C 1
ATOM 703 O O . ASN A 1 91 ? -26.319 12.333 -3.581 1.00 58.44 91 ASN A O 1
ATOM 707 N N . LEU A 1 92 ? -26.296 14.277 -2.452 1.00 61.69 92 LEU A N 1
ATOM 708 C CA . LEU A 1 92 ? -25.402 13.833 -1.375 1.00 61.69 92 LEU A CA 1
ATOM 709 C C . LEU A 1 92 ? -26.133 12.901 -0.402 1.00 61.69 92 LEU A C 1
ATOM 711 O O . LEU A 1 92 ? -25.615 11.840 -0.061 1.00 61.69 92 LEU A O 1
ATOM 715 N N . SER A 1 93 ? -27.369 13.249 -0.036 1.00 65.62 93 SER A N 1
ATOM 716 C CA . SER A 1 93 ? -28.215 12.454 0.867 1.00 65.62 93 SER A CA 1
ATOM 717 C C . SER A 1 93 ? -28.488 11.041 0.311 1.00 65.62 93 SER A C 1
ATOM 719 O O . SER A 1 93 ? -28.312 10.034 1.000 1.00 65.62 93 SER A O 1
ATOM 721 N N . ASN A 1 94 ? -28.769 10.926 -0.995 1.00 69.12 94 ASN A N 1
ATOM 722 C CA . ASN A 1 94 ? -28.949 9.626 -1.663 1.00 69.12 94 ASN A CA 1
ATOM 723 C C . ASN A 1 94 ? -27.677 8.762 -1.684 1.00 69.12 94 ASN A C 1
ATOM 725 O O . ASN A 1 94 ? -27.745 7.530 -1.585 1.00 69.12 94 ASN A O 1
ATOM 729 N N . ALA A 1 95 ? -26.513 9.393 -1.827 1.00 67.88 95 ALA A N 1
ATOM 730 C CA . ALA A 1 95 ? -25.239 8.693 -1.848 1.00 67.88 95 ALA A CA 1
ATOM 731 C C . ALA A 1 95 ? -24.875 8.147 -0.455 1.00 67.88 95 ALA A C 1
ATOM 733 O O . ALA A 1 95 ? -24.502 6.977 -0.354 1.00 67.88 95 ALA A O 1
ATOM 734 N N . TYR A 1 96 ? -25.076 8.933 0.614 1.00 71.56 96 TYR A N 1
ATOM 735 C CA . TYR A 1 96 ? -24.945 8.442 1.990 1.00 71.56 96 TYR A CA 1
ATOM 736 C C . TYR A 1 96 ? -25.915 7.297 2.258 1.00 71.56 96 TYR A C 1
ATOM 738 O O . TYR A 1 96 ? -25.473 6.229 2.669 1.00 71.56 96 TYR A O 1
ATOM 746 N N . TYR A 1 97 ? -27.203 7.454 1.938 1.00 77.56 97 TYR A N 1
ATOM 747 C CA . TYR A 1 97 ? -28.188 6.387 2.122 1.00 77.56 97 TYR A CA 1
ATOM 748 C C . TYR A 1 97 ? -27.740 5.063 1.495 1.00 77.56 97 TYR A C 1
ATOM 750 O O . TYR A 1 97 ? -27.798 4.023 2.146 1.00 77.56 97 TYR A O 1
ATOM 758 N N . THR A 1 98 ? -27.241 5.102 0.258 1.00 77.81 98 THR A N 1
ATOM 759 C CA . THR A 1 98 ? -26.769 3.899 -0.439 1.00 77.81 98 THR A CA 1
ATOM 760 C C . THR A 1 98 ? -25.615 3.233 0.317 1.00 77.81 98 THR A C 1
ATOM 762 O O . THR A 1 98 ? -25.636 2.023 0.527 1.00 77.81 98 THR A O 1
ATOM 765 N N . ILE A 1 99 ? -24.628 4.013 0.771 1.00 78.88 99 ILE A N 1
ATOM 766 C CA . ILE A 1 99 ? -23.463 3.492 1.502 1.00 78.88 99 ILE A CA 1
ATOM 767 C C . ILE A 1 99 ? -23.862 2.945 2.873 1.00 78.88 99 ILE A C 1
ATOM 769 O O . ILE A 1 99 ? -23.434 1.851 3.240 1.00 78.88 99 ILE A O 1
ATOM 773 N N . ILE A 1 100 ? -24.670 3.687 3.630 1.00 84.38 100 ILE A N 1
ATOM 774 C CA . ILE A 1 100 ? -25.096 3.282 4.970 1.00 84.38 100 ILE A CA 1
ATOM 775 C C . ILE A 1 100 ? -25.996 2.049 4.892 1.00 84.38 100 ILE A C 1
ATOM 777 O O . ILE A 1 100 ? -25.777 1.100 5.641 1.00 84.38 100 ILE A O 1
ATOM 781 N N . SER A 1 101 ? -26.939 2.009 3.946 1.00 82.81 101 SER A N 1
ATOM 782 C CA . SER A 1 101 ? -27.772 0.827 3.707 1.00 82.81 101 SER A CA 1
ATOM 783 C C . SER A 1 101 ? -26.919 -0.387 3.357 1.00 82.81 101 SER A C 1
ATOM 785 O O . SER A 1 101 ? -27.099 -1.434 3.967 1.00 82.81 101 SER A O 1
ATOM 787 N N . ASP A 1 102 ? -25.934 -0.242 2.463 1.00 81.25 102 ASP A N 1
ATOM 788 C CA . ASP A 1 102 ? -25.009 -1.325 2.109 1.00 81.25 102 ASP A CA 1
ATOM 789 C C . ASP A 1 102 ? -24.237 -1.852 3.333 1.00 81.25 102 ASP A C 1
ATOM 791 O O . ASP A 1 102 ? -24.046 -3.064 3.463 1.00 81.25 102 ASP A O 1
ATOM 795 N N . VAL A 1 103 ? -23.778 -0.964 4.226 1.00 84.56 103 VAL A N 1
ATOM 796 C CA . VAL A 1 103 ? -23.084 -1.351 5.466 1.00 84.56 103 VAL A CA 1
ATOM 797 C C . VAL A 1 103 ? -24.039 -2.099 6.391 1.00 84.56 103 VAL A C 1
ATOM 799 O O . VAL A 1 103 ? -23.744 -3.225 6.782 1.00 84.56 103 VAL A O 1
ATOM 802 N N . PHE A 1 104 ? -25.201 -1.528 6.702 1.00 84.62 104 PHE A N 1
ATOM 803 C CA . PHE A 1 104 ? -26.173 -2.160 7.595 1.00 84.62 104 PHE A CA 1
ATOM 804 C C . PHE A 1 104 ? -26.696 -3.491 7.044 1.00 84.62 104 PHE A C 1
ATOM 806 O O . PHE A 1 104 ? -26.836 -4.447 7.807 1.00 84.62 104 PHE A O 1
ATOM 813 N N . ASP A 1 105 ? -26.906 -3.608 5.733 1.00 82.75 105 ASP A N 1
ATOM 814 C CA . ASP A 1 105 ? -27.313 -4.853 5.075 1.00 82.75 105 ASP A CA 1
ATOM 815 C C . ASP A 1 105 ? -26.283 -5.976 5.229 1.00 82.75 105 ASP A C 1
ATOM 817 O O . ASP A 1 105 ? -26.659 -7.154 5.291 1.00 82.75 105 ASP A O 1
ATOM 821 N N . VAL A 1 106 ? -24.988 -5.640 5.305 1.00 81.31 106 VAL A N 1
ATOM 822 C CA . VAL A 1 106 ? -23.935 -6.617 5.612 1.00 81.31 106 VAL A CA 1
ATOM 823 C C . VAL A 1 106 ? -24.139 -7.176 7.016 1.00 81.31 106 VAL A C 1
ATOM 825 O O . VAL A 1 106 ? -24.176 -8.394 7.148 1.00 81.31 106 VAL A O 1
ATOM 828 N N . PHE A 1 107 ? -24.345 -6.333 8.030 1.00 82.50 107 PHE A N 1
ATOM 829 C CA . PHE A 1 107 ? -24.493 -6.773 9.425 1.00 82.50 107 PHE A CA 1
ATOM 830 C C . PHE A 1 107 ? -25.868 -7.395 9.743 1.00 82.50 107 PHE A C 1
ATOM 832 O O . PHE A 1 107 ? -25.969 -8.197 10.667 1.00 82.50 107 PHE A O 1
ATOM 839 N N . THR A 1 108 ? -26.926 -7.073 8.987 1.00 77.06 108 THR A N 1
ATOM 840 C CA . THR A 1 108 ? -28.311 -7.469 9.324 1.00 77.06 108 THR A CA 1
ATOM 841 C C . THR A 1 108 ? -28.923 -8.525 8.396 1.00 77.06 108 THR A C 1
ATOM 843 O O . THR A 1 108 ? -29.541 -9.477 8.886 1.00 77.06 108 THR A O 1
ATOM 846 N N . THR A 1 109 ? -28.770 -8.391 7.073 1.00 66.75 109 THR A N 1
ATOM 847 C CA . THR A 1 109 ? -29.557 -9.138 6.069 1.00 66.75 109 THR A CA 1
ATOM 848 C C . THR A 1 109 ? -28.749 -10.245 5.390 1.00 66.75 109 THR A C 1
ATOM 850 O O . THR A 1 109 ? -29.206 -11.387 5.298 1.00 66.75 109 THR A O 1
ATOM 853 N N . LYS A 1 110 ? -27.523 -9.941 4.937 1.00 57.41 110 LYS A N 1
ATOM 854 C CA . LYS A 1 110 ? -26.621 -10.922 4.297 1.00 57.41 110 LYS A CA 1
ATOM 855 C C . LYS A 1 110 ? -26.063 -11.935 5.298 1.00 57.41 110 LYS A C 1
ATOM 857 O O . LYS A 1 110 ? -25.867 -13.095 4.948 1.00 57.41 110 LYS A O 1
ATOM 862 N N . CYS A 1 111 ? -25.923 -11.526 6.553 1.00 52.81 111 CYS A N 1
ATOM 863 C CA . CYS A 1 111 ? -25.482 -12.368 7.659 1.00 52.81 111 CYS A CA 1
ATOM 864 C C . CYS A 1 111 ? -26.483 -13.462 8.083 1.00 52.81 111 CYS A C 1
ATOM 866 O O . CYS A 1 111 ? -26.079 -14.503 8.596 1.00 52.81 111 CYS A O 1
ATOM 868 N N . LYS A 1 112 ? -27.785 -13.283 7.816 1.00 53.84 112 LYS A N 1
ATOM 869 C CA . LYS A 1 112 ? -28.834 -14.262 8.167 1.00 53.84 112 LYS A CA 1
ATOM 870 C C . LYS A 1 112 ? -29.046 -15.361 7.111 1.00 53.84 112 LYS A C 1
ATOM 872 O O . LYS A 1 112 ? -29.771 -16.314 7.375 1.00 53.84 112 LYS A O 1
ATOM 877 N N . LYS A 1 113 ? -28.464 -15.233 5.908 1.00 48.31 113 LYS A N 1
ATOM 878 C CA . LYS A 1 113 ? -28.896 -15.949 4.686 1.00 48.31 113 LYS A CA 1
ATOM 879 C C . LYS A 1 113 ? -27.831 -16.857 4.031 1.00 48.31 113 LYS A C 1
ATOM 881 O O . LYS A 1 113 ? -27.733 -16.871 2.814 1.00 48.31 113 LYS A O 1
ATOM 886 N N . ASN A 1 114 ? -27.126 -17.695 4.802 1.00 44.41 114 ASN A N 1
ATOM 887 C CA . ASN A 1 114 ? -26.265 -18.816 4.334 1.00 44.41 114 ASN A CA 1
ATOM 888 C C . ASN A 1 114 ? -24.749 -18.549 4.206 1.00 44.41 114 ASN A C 1
ATOM 890 O O . ASN A 1 114 ? -24.242 -18.552 3.091 1.00 44.41 114 ASN A O 1
ATOM 894 N N . ASN A 1 115 ? -23.995 -18.435 5.310 1.00 50.16 115 ASN A N 1
ATOM 895 C CA . ASN A 1 115 ? -22.636 -19.017 5.411 1.00 50.16 115 ASN A CA 1
ATOM 896 C C . ASN A 1 115 ? -22.069 -18.893 6.838 1.00 50.16 115 ASN A C 1
ATOM 898 O O . ASN A 1 115 ? -21.997 -17.794 7.382 1.00 50.16 115 ASN A O 1
ATOM 902 N N . CYS A 1 116 ? -21.604 -20.009 7.417 1.00 53.09 116 CYS A N 1
ATOM 903 C CA . CYS A 1 116 ? -21.083 -20.101 8.792 1.00 53.09 116 CYS A CA 1
ATOM 904 C C . CYS A 1 116 ? -19.885 -19.177 9.091 1.00 53.09 116 CYS A C 1
ATOM 906 O O . CYS A 1 116 ? -19.625 -18.884 10.251 1.00 53.09 116 CYS A O 1
ATOM 908 N N . VAL A 1 117 ? -19.168 -18.700 8.068 1.00 56.62 117 VAL A N 1
ATOM 909 C CA . VAL A 1 117 ? -17.923 -17.921 8.215 1.00 56.62 117 VAL A CA 1
ATOM 910 C C . VAL A 1 117 ? -18.158 -16.493 8.736 1.00 56.62 117 VAL A C 1
ATOM 912 O O . VAL A 1 117 ? -17.302 -15.953 9.434 1.00 56.62 117 VAL A O 1
ATOM 915 N N . TYR A 1 118 ? -19.314 -15.882 8.452 1.00 62.22 118 TYR A N 1
ATOM 916 C CA . TYR A 1 118 ? -19.552 -14.467 8.772 1.00 62.22 118 TYR A CA 1
ATOM 917 C C . TYR A 1 118 ? -19.694 -14.183 10.277 1.00 62.22 118 TYR A C 1
ATOM 919 O O . TYR A 1 118 ? -19.215 -13.146 10.720 1.00 62.22 118 TYR A O 1
ATOM 927 N N . HIS A 1 119 ? -20.289 -15.104 11.047 1.00 62.97 119 HIS A N 1
ATOM 928 C CA . HIS A 1 119 ? -20.513 -14.980 12.502 1.00 62.97 119 HIS A CA 1
ATOM 929 C C . HIS A 1 119 ? -19.751 -16.008 13.345 1.00 62.97 119 HIS A C 1
ATOM 931 O O . HIS A 1 119 ? -19.931 -16.072 14.561 1.00 62.97 119 HIS A O 1
ATOM 937 N N . ALA A 1 120 ? -18.921 -16.842 12.718 1.00 67.69 120 ALA A N 1
ATOM 938 C CA . ALA A 1 120 ? -17.983 -17.664 13.465 1.00 67.69 120 ALA A CA 1
ATOM 939 C C . ALA A 1 120 ? -17.089 -16.750 14.316 1.00 67.69 120 ALA A C 1
ATOM 941 O O . ALA A 1 120 ? -16.665 -15.688 13.849 1.00 67.69 120 ALA A O 1
ATOM 942 N N . SER A 1 121 ? -16.805 -17.149 15.559 1.00 76.62 121 SER A N 1
ATOM 943 C CA . SER A 1 121 ? -15.818 -16.425 16.358 1.00 76.62 121 SER A CA 1
ATOM 944 C C . SER A 1 121 ? -14.472 -16.479 15.638 1.00 76.62 121 SER A C 1
ATOM 946 O O . SER A 1 121 ? -14.141 -17.496 15.019 1.00 76.62 121 SER A O 1
ATOM 948 N N . LEU A 1 122 ? -13.683 -15.408 15.716 1.00 81.25 122 LEU A N 1
ATOM 949 C CA . LEU A 1 122 ? -12.366 -15.369 15.071 1.00 81.25 122 LEU A CA 1
ATOM 950 C C . LEU A 1 122 ? -11.474 -16.529 15.543 1.00 81.25 122 LEU A C 1
ATOM 952 O O . LEU A 1 122 ? -10.812 -17.157 14.720 1.00 81.25 122 LEU A O 1
ATOM 956 N N . ASP A 1 123 ? -11.559 -16.893 16.825 1.00 80.06 123 ASP A N 1
ATOM 957 C CA . ASP A 1 123 ? -10.856 -18.051 17.392 1.00 80.06 123 ASP A CA 1
ATOM 958 C C . ASP A 1 123 ? -11.317 -19.389 16.792 1.00 80.06 123 ASP A C 1
ATOM 960 O O . ASP A 1 123 ? -10.522 -20.308 16.630 1.00 80.06 123 ASP A O 1
ATOM 964 N N . SER A 1 124 ? -12.592 -19.519 16.407 1.00 80.94 124 SER A N 1
ATOM 965 C CA . SER A 1 124 ? -13.077 -20.736 15.737 1.00 80.94 124 SER A CA 1
ATOM 966 C C . SER A 1 124 ? -12.632 -20.831 14.275 1.00 80.94 124 SER A C 1
ATOM 968 O O . SER A 1 124 ? -12.480 -21.933 13.751 1.00 80.94 124 SER A O 1
ATOM 970 N N . LEU A 1 125 ? -12.410 -19.689 13.613 1.00 81.75 125 LEU A N 1
ATOM 971 C CA . LEU A 1 125 ? -11.904 -19.636 12.239 1.00 81.75 125 LEU A CA 1
ATOM 972 C C . LEU A 1 125 ? -10.397 -19.889 12.169 1.00 81.75 125 LEU A C 1
ATOM 974 O O . LEU A 1 125 ? -9.906 -20.339 11.131 1.00 81.75 125 LEU A O 1
ATOM 978 N N . ILE A 1 126 ? -9.667 -19.572 13.241 1.00 85.31 126 ILE A N 1
ATOM 979 C CA . ILE A 1 126 ? -8.208 -19.579 13.260 1.00 85.31 126 ILE A CA 1
ATOM 980 C C . ILE A 1 126 ? -7.705 -20.411 14.430 1.00 85.31 126 ILE A C 1
ATOM 982 O O . ILE A 1 126 ? -7.642 -19.960 15.568 1.00 85.31 126 ILE A O 1
ATOM 986 N N . ASN A 1 127 ? -7.255 -21.616 14.099 1.00 84.81 127 ASN A N 1
ATOM 987 C CA . ASN A 1 127 ? -6.665 -22.565 15.042 1.00 84.81 127 ASN A CA 1
ATOM 988 C C . ASN A 1 127 ? -5.215 -22.936 14.692 1.00 84.81 127 ASN A C 1
ATOM 990 O O . ASN A 1 127 ? -4.621 -23.792 15.336 1.00 84.81 127 ASN A O 1
ATOM 994 N N . SER A 1 128 ? -4.656 -22.339 13.638 1.00 88.06 128 SER A N 1
ATOM 995 C CA . SER A 1 128 ? -3.301 -22.609 13.153 1.00 88.06 128 SER A CA 1
ATOM 996 C C . SER A 1 128 ? -2.771 -21.457 12.303 1.00 88.06 128 SER A C 1
ATOM 998 O O . SER A 1 128 ? -3.539 -20.740 11.654 1.00 88.06 128 SER A O 1
ATOM 1000 N N . MET A 1 129 ? -1.445 -21.347 12.195 1.00 87.81 129 MET A N 1
ATOM 1001 C CA . MET A 1 129 ? -0.803 -20.382 11.294 1.00 87.81 129 MET A CA 1
ATOM 1002 C C . MET A 1 129 ? -1.230 -20.590 9.832 1.00 87.81 129 MET A C 1
ATOM 1004 O O . MET A 1 129 ? -1.473 -19.630 9.110 1.00 87.81 129 MET A O 1
ATOM 1008 N N . HIS A 1 130 ? -1.421 -21.845 9.409 1.00 86.69 130 HIS A N 1
ATOM 1009 C CA . HIS A 1 130 ? -1.936 -22.157 8.076 1.00 86.69 130 HIS A CA 1
ATOM 1010 C C . HIS A 1 130 ? -3.343 -21.574 7.859 1.00 86.69 130 HIS A C 1
ATOM 1012 O O . HIS A 1 130 ? -3.590 -20.934 6.840 1.00 86.69 130 HIS A O 1
ATOM 1018 N N . SER A 1 131 ? -4.264 -21.748 8.819 1.00 87.25 131 SER A N 1
ATOM 1019 C CA . SER A 1 131 ? -5.613 -21.161 8.730 1.00 87.25 131 SER A CA 1
ATOM 1020 C C . SER A 1 131 ? -5.597 -19.626 8.718 1.00 87.25 131 SER A C 1
ATOM 1022 O O . SER A 1 131 ? -6.360 -19.017 7.968 1.00 87.25 131 SER A O 1
ATOM 1024 N N . PHE A 1 132 ? -4.679 -19.005 9.469 1.00 88.06 132 PHE A N 1
ATOM 1025 C CA . PHE A 1 132 ? -4.470 -17.557 9.459 1.00 88.06 132 PHE A CA 1
ATOM 1026 C C . PHE A 1 132 ? -4.010 -17.070 8.078 1.00 88.06 132 PHE A C 1
ATOM 1028 O O . PHE A 1 132 ? -4.610 -16.164 7.501 1.00 88.06 132 PHE A O 1
ATOM 1035 N N . GLU A 1 133 ? -2.989 -17.714 7.503 1.00 83.31 133 GLU A N 1
ATOM 1036 C CA . GLU A 1 133 ? -2.435 -17.358 6.193 1.00 83.31 133 GLU A CA 1
ATOM 1037 C C . GLU A 1 133 ? -3.428 -17.540 5.040 1.00 83.31 133 GLU A C 1
ATOM 1039 O O . GLU A 1 133 ? -3.275 -16.894 3.998 1.00 83.31 133 GLU A O 1
ATOM 1044 N N . GLU A 1 134 ? -4.437 -18.407 5.185 1.00 81.69 134 GLU A N 1
ATOM 1045 C CA . GLU A 1 134 ? -5.540 -18.527 4.226 1.00 81.69 134 GLU A CA 1
ATOM 1046 C C . GLU A 1 134 ? -6.474 -17.306 4.225 1.00 81.69 134 GLU A C 1
ATOM 1048 O O . GLU A 1 134 ? -7.129 -17.056 3.214 1.00 81.69 134 GLU A O 1
ATOM 1053 N N . GLY A 1 135 ? -6.478 -16.491 5.285 1.00 83.44 135 GLY A N 1
ATOM 1054 C CA . GLY A 1 135 ? -7.126 -15.177 5.301 1.00 83.44 135 GLY A CA 1
ATOM 1055 C C . GLY A 1 135 ? -8.656 -15.200 5.290 1.00 83.44 135 GLY A C 1
ATOM 1056 O O . GLY A 1 135 ? -9.273 -14.172 5.031 1.00 83.44 135 GLY A O 1
ATOM 1057 N N . VAL A 1 136 ? -9.281 -16.346 5.578 1.00 83.50 136 VAL A N 1
ATOM 1058 C CA . VAL A 1 136 ? -10.750 -16.510 5.592 1.00 83.50 136 VAL A CA 1
ATOM 1059 C C . VAL A 1 136 ? -11.419 -15.572 6.605 1.00 83.50 136 VAL A C 1
ATOM 1061 O O . VAL A 1 136 ? -12.514 -15.070 6.365 1.00 83.50 136 VAL A O 1
ATOM 1064 N N . PHE A 1 137 ? -10.740 -15.273 7.713 1.00 85.81 137 PHE A N 1
ATOM 1065 C CA . PHE A 1 137 ? -11.224 -14.343 8.735 1.00 85.81 137 PHE A CA 1
ATOM 1066 C C . PHE A 1 137 ? -11.424 -12.908 8.229 1.00 85.81 137 PHE A C 1
ATOM 1068 O O . PHE A 1 137 ? -12.170 -12.152 8.835 1.00 85.81 137 PHE A O 1
ATOM 1075 N N . LEU A 1 138 ? -10.803 -12.519 7.114 1.00 85.31 138 LEU A N 1
ATOM 1076 C CA . LEU A 1 138 ? -10.964 -11.177 6.545 1.00 85.31 138 LEU A CA 1
ATOM 1077 C C . LEU A 1 138 ? -12.343 -10.986 5.899 1.00 85.31 138 LEU A C 1
ATOM 1079 O O . LEU A 1 138 ? -12.749 -9.858 5.631 1.00 85.31 138 LEU A O 1
ATOM 1083 N N . ASP A 1 139 ? -13.067 -12.082 5.654 1.00 81.31 139 ASP A N 1
ATOM 1084 C CA . ASP A 1 139 ? -14.458 -12.067 5.205 1.00 81.31 139 ASP A CA 1
ATOM 1085 C C . ASP A 1 139 ? -15.453 -12.014 6.390 1.00 81.31 139 ASP A C 1
ATOM 1087 O O . ASP A 1 139 ? -16.660 -11.922 6.172 1.00 81.31 139 ASP A O 1
ATOM 1091 N N . ASN A 1 140 ? -14.977 -12.063 7.643 1.00 85.00 140 ASN A N 1
ATOM 1092 C CA . ASN A 1 140 ? -15.795 -12.068 8.861 1.00 85.00 140 ASN A CA 1
ATOM 1093 C C . ASN A 1 140 ? -16.268 -10.653 9.251 1.00 85.00 140 ASN A C 1
ATOM 1095 O O . ASN A 1 140 ? -15.503 -9.687 9.184 1.00 85.00 140 ASN A O 1
ATOM 1099 N N . VAL A 1 141 ? -17.519 -10.514 9.715 1.00 84.88 141 VAL A N 1
ATOM 1100 C CA . VAL A 1 141 ? -18.052 -9.190 10.102 1.00 84.88 141 VAL A CA 1
ATOM 1101 C C . VAL A 1 141 ? -17.470 -8.660 11.414 1.00 84.88 141 VAL A C 1
ATOM 1103 O O . VAL A 1 141 ? -17.403 -7.445 11.589 1.00 84.88 141 VAL A O 1
ATOM 1106 N N . GLY A 1 142 ? -16.995 -9.542 12.296 1.00 86.69 142 GLY A N 1
ATOM 1107 C CA . GLY A 1 142 ? -16.249 -9.182 13.503 1.00 86.69 142 GLY A CA 1
ATOM 1108 C C . GLY A 1 142 ? -14.917 -8.509 13.168 1.00 86.69 142 GLY A C 1
ATOM 1109 O O . GLY A 1 142 ? -14.593 -7.460 13.721 1.00 86.69 142 GLY A O 1
ATOM 1110 N N . PHE A 1 143 ? -14.180 -9.027 12.179 1.00 87.50 143 PHE A N 1
ATOM 1111 C CA . PHE A 1 143 ? -12.963 -8.362 11.696 1.00 87.50 143 PHE A CA 1
ATOM 1112 C C . PHE A 1 143 ? -13.266 -7.009 11.024 1.00 87.50 143 PHE A C 1
ATOM 1114 O O . PHE A 1 143 ? -12.543 -6.027 11.215 1.00 87.50 143 PHE A O 1
ATOM 1121 N N . LEU A 1 144 ? -14.368 -6.924 10.269 1.00 86.62 144 LEU A N 1
ATOM 1122 C CA . LEU A 1 144 ? -14.801 -5.676 9.638 1.00 86.62 144 LEU A CA 1
ATOM 1123 C C . LEU A 1 144 ? -15.099 -4.574 10.662 1.00 86.62 144 LEU A C 1
ATOM 1125 O O . LEU A 1 144 ? -14.617 -3.453 10.495 1.00 86.62 144 LEU A O 1
ATOM 1129 N N . ILE A 1 145 ? -15.886 -4.860 11.705 1.00 89.00 145 ILE A N 1
ATOM 1130 C CA . ILE A 1 145 ? -16.188 -3.843 12.721 1.00 89.00 145 ILE A CA 1
ATOM 1131 C C . ILE A 1 145 ? -14.927 -3.439 13.484 1.00 89.00 145 ILE A C 1
ATOM 1133 O O . ILE A 1 145 ? -14.712 -2.247 13.674 1.00 89.00 145 ILE A O 1
ATOM 1137 N N . GLN A 1 146 ? -14.034 -4.380 13.812 1.00 87.38 146 GLN A N 1
ATOM 1138 C CA . GLN A 1 146 ? -12.739 -4.060 14.425 1.00 87.38 146 GLN A CA 1
ATOM 1139 C C . GLN A 1 146 ? -11.903 -3.110 13.554 1.00 87.38 146 GLN A C 1
ATOM 1141 O O . GLN A 1 146 ? -11.267 -2.203 14.083 1.00 87.38 146 GLN A O 1
ATOM 1146 N N . SER A 1 147 ? -11.966 -3.249 12.225 1.00 85.19 147 SER A N 1
ATOM 1147 C CA . SER A 1 147 ? -11.290 -2.337 11.291 1.00 85.19 147 SER A CA 1
ATOM 1148 C C . SER A 1 147 ? -11.867 -0.914 11.340 1.00 85.19 147 SER A C 1
ATOM 1150 O O . SER A 1 147 ? -11.115 0.055 11.303 1.00 85.19 147 SER A O 1
ATOM 1152 N N . TYR A 1 148 ? -13.192 -0.766 11.464 1.00 86.00 148 TYR A N 1
ATOM 1153 C CA . TYR A 1 148 ? -13.815 0.548 11.674 1.00 86.00 148 TYR A CA 1
ATOM 1154 C C . TYR A 1 148 ? -13.453 1.146 13.038 1.00 86.00 148 TYR A C 1
ATOM 1156 O O . TYR A 1 148 ? -13.174 2.339 13.115 1.00 86.00 148 TYR A O 1
ATOM 1164 N N . LEU A 1 149 ? -13.434 0.330 14.097 1.00 88.12 149 LEU A N 1
ATOM 1165 C CA . LEU A 1 149 ? -13.076 0.773 15.446 1.00 88.12 149 LEU A CA 1
ATOM 1166 C C . LEU A 1 149 ? -11.628 1.264 15.511 1.00 88.12 149 LEU A C 1
ATOM 1168 O O . LEU A 1 149 ? -11.389 2.328 16.070 1.00 88.12 149 LEU A O 1
ATOM 1172 N N . TYR A 1 150 ? -10.691 0.540 14.893 1.00 83.06 150 TYR A N 1
ATOM 1173 C CA . TYR A 1 150 ? -9.282 0.938 14.813 1.00 83.06 150 TYR A CA 1
ATOM 1174 C C . TYR A 1 150 ? -9.100 2.324 14.174 1.00 83.06 150 TYR A C 1
ATOM 1176 O O . TYR A 1 150 ? -8.294 3.123 14.633 1.00 83.06 150 TYR A O 1
ATOM 1184 N N . GLU A 1 151 ? -9.873 2.628 13.132 1.00 76.25 151 GLU A N 1
ATOM 1185 C CA . GLU A 1 151 ? -9.770 3.896 12.402 1.00 76.25 151 GLU A CA 1
ATOM 1186 C C . GLU A 1 151 ? -10.532 5.059 13.054 1.00 76.25 151 GLU A C 1
ATOM 1188 O O . GLU A 1 151 ? -10.196 6.232 12.832 1.00 76.25 151 GLU A O 1
ATOM 1193 N N . TYR A 1 152 ? -11.595 4.751 13.801 1.00 80.56 152 TYR A N 1
ATOM 1194 C CA . TYR A 1 152 ? -12.496 5.745 14.384 1.00 80.56 152 TYR A CA 1
ATOM 1195 C C . TYR A 1 152 ? -12.133 6.116 15.825 1.00 80.56 152 TYR A C 1
ATOM 1197 O O . TYR A 1 152 ? -12.291 7.274 16.205 1.00 80.56 152 TYR A O 1
ATOM 1205 N N . LEU A 1 153 ? -11.658 5.158 16.626 1.00 81.38 153 LEU A N 1
ATOM 1206 C CA . LEU A 1 153 ? -11.372 5.370 18.042 1.00 81.38 153 LEU A CA 1
ATOM 1207 C C . LEU A 1 153 ? -9.948 5.889 18.281 1.00 81.38 153 LEU A C 1
ATOM 1209 O O . LEU A 1 153 ? -8.995 5.548 17.588 1.00 81.38 153 LEU A O 1
ATOM 1213 N N . SER A 1 154 ? -9.823 6.677 19.339 1.00 75.88 154 SER A N 1
ATOM 1214 C CA . SER A 1 154 ? -8.591 7.064 20.025 1.00 75.88 154 SER A CA 1
ATOM 1215 C C . SER A 1 154 ? -8.589 6.475 21.439 1.00 75.88 154 SER A C 1
ATOM 1217 O O . SER A 1 154 ? -9.620 5.982 21.908 1.00 75.88 154 SER A O 1
ATOM 1219 N N . ALA A 1 155 ? -7.460 6.567 22.148 1.00 72.62 155 ALA A N 1
ATOM 1220 C CA . ALA A 1 155 ? -7.380 6.144 23.549 1.00 72.62 155 ALA A CA 1
ATOM 1221 C C . ALA A 1 155 ? -8.466 6.815 24.420 1.00 72.62 155 ALA A C 1
ATOM 1223 O O . ALA A 1 155 ? -9.145 6.133 25.186 1.00 72.62 155 ALA A O 1
ATOM 1224 N N . ASP A 1 156 ? -8.709 8.116 24.228 1.00 74.69 156 ASP A N 1
ATOM 1225 C CA . ASP A 1 156 ? -9.702 8.877 25.003 1.00 74.69 156 ASP A CA 1
ATOM 1226 C C . ASP A 1 156 ? -11.152 8.526 24.646 1.00 74.69 156 ASP A C 1
ATOM 1228 O O . ASP A 1 156 ? -12.042 8.489 25.501 1.00 74.69 156 ASP A O 1
ATOM 1232 N N . THR A 1 157 ? -11.421 8.268 23.365 1.00 83.75 157 THR A N 1
ATOM 1233 C CA . THR A 1 157 ? -12.783 7.998 22.879 1.00 83.75 157 THR A CA 1
ATOM 1234 C C . THR A 1 157 ? -13.200 6.539 23.059 1.00 83.75 157 THR A C 1
ATOM 1236 O O . THR A 1 157 ? -14.399 6.253 23.123 1.00 83.75 157 THR A O 1
ATOM 1239 N N . ALA A 1 158 ? -12.245 5.622 23.246 1.00 87.81 158 ALA A N 1
ATOM 1240 C CA . ALA A 1 158 ? -12.508 4.208 23.502 1.00 87.81 158 ALA A CA 1
ATOM 1241 C C . ALA A 1 158 ? -13.397 3.978 24.737 1.00 87.81 158 ALA A C 1
ATOM 1243 O O . ALA A 1 158 ? -14.285 3.130 24.699 1.00 87.81 158 ALA A O 1
ATOM 1244 N N . ILE A 1 159 ? -13.244 4.777 25.802 1.00 88.56 159 ILE A N 1
ATOM 1245 C CA . ILE A 1 159 ? -14.085 4.667 27.009 1.00 88.56 159 ILE A CA 1
ATOM 1246 C C . ILE A 1 159 ? -15.561 4.940 26.684 1.00 88.56 159 ILE A C 1
ATOM 1248 O O . ILE A 1 159 ? -16.445 4.232 27.165 1.00 88.56 159 ILE A O 1
ATOM 1252 N N . ARG A 1 160 ? -15.845 5.940 25.837 1.00 91.19 160 ARG A N 1
ATOM 1253 C CA . ARG A 1 160 ? -17.222 6.266 25.422 1.00 91.19 160 ARG A CA 1
ATOM 1254 C C . ARG A 1 160 ? -17.838 5.117 24.636 1.00 91.19 160 ARG A C 1
ATOM 1256 O O . ARG A 1 160 ? -18.984 4.752 24.879 1.00 91.19 160 ARG A O 1
ATOM 1263 N N . PHE A 1 161 ? -17.046 4.515 23.755 1.00 94.94 161 PHE A N 1
ATOM 1264 C CA . PHE A 1 161 ? -17.439 3.322 23.023 1.00 94.94 161 PHE A CA 1
ATOM 1265 C C . PHE A 1 161 ? -17.720 2.129 23.949 1.00 94.94 161 PHE A C 1
ATOM 1267 O O . PHE A 1 161 ? -18.783 1.521 23.843 1.00 94.94 161 PHE A O 1
ATOM 1274 N N . PHE A 1 162 ? -16.831 1.819 24.898 1.00 93.56 162 PHE A N 1
ATOM 1275 C CA . PHE A 1 162 ? -17.041 0.718 25.846 1.00 93.56 162 PHE A CA 1
ATOM 1276 C C . PHE A 1 162 ? -18.295 0.920 26.701 1.00 93.56 162 PHE A C 1
ATOM 1278 O O . PHE A 1 162 ? -19.058 -0.027 26.898 1.00 93.56 162 PHE A O 1
ATOM 1285 N N . ASN A 1 163 ? -18.556 2.155 27.139 1.00 93.50 163 ASN A N 1
ATOM 1286 C CA . ASN A 1 163 ? -19.785 2.499 27.852 1.00 93.50 163 ASN A CA 1
ATOM 1287 C C . ASN A 1 163 ? -21.031 2.291 26.979 1.00 93.50 163 ASN A C 1
ATOM 1289 O O . ASN A 1 163 ? -22.015 1.740 27.463 1.00 93.50 163 ASN A O 1
ATOM 1293 N N . ALA A 1 164 ? -20.996 2.672 25.698 1.00 96.12 164 ALA A N 1
ATOM 1294 C CA . ALA A 1 164 ? -22.105 2.429 24.774 1.00 96.12 164 ALA A CA 1
ATOM 1295 C C . ALA A 1 164 ? -22.384 0.924 24.603 1.00 96.12 164 ALA A C 1
ATOM 1297 O O . ALA A 1 164 ? -23.532 0.494 24.711 1.00 96.12 164 ALA A O 1
ATOM 1298 N N . VAL A 1 165 ? -21.337 0.103 24.432 1.00 96.06 165 VAL A N 1
ATOM 1299 C CA . VAL A 1 165 ? -21.469 -1.366 24.368 1.00 96.06 165 VAL A CA 1
ATOM 1300 C C . VAL A 1 165 ? -22.097 -1.911 25.649 1.00 96.06 165 VAL A C 1
ATOM 1302 O O . VAL A 1 165 ? -23.048 -2.688 25.568 1.00 96.06 165 VAL A O 1
ATOM 1305 N N . TYR A 1 166 ? -21.601 -1.485 26.816 1.00 95.50 166 TYR A N 1
ATOM 1306 C CA . TYR A 1 166 ? -22.110 -1.909 28.121 1.00 95.50 166 TYR A CA 1
ATOM 1307 C C . TYR A 1 166 ? -23.582 -1.524 28.320 1.00 95.50 166 TYR A C 1
ATOM 1309 O O . TYR A 1 166 ? -24.383 -2.349 28.757 1.00 95.50 166 TYR A O 1
ATOM 1317 N N . ASN A 1 167 ? -23.955 -0.290 27.978 1.00 95.31 167 ASN A N 1
ATOM 1318 C CA . ASN A 1 167 ? -25.315 0.213 28.152 1.00 95.31 167 ASN A CA 1
ATOM 1319 C C . ASN A 1 167 ? -26.302 -0.517 27.238 1.00 95.31 167 ASN A C 1
ATOM 1321 O O . ASN A 1 167 ? -27.338 -0.981 27.715 1.00 95.31 167 ASN A O 1
ATOM 1325 N N . ILE A 1 168 ? -25.954 -0.691 25.956 1.00 95.06 168 ILE A N 1
ATOM 1326 C CA . ILE A 1 168 ? -26.810 -1.405 25.007 1.00 95.06 168 ILE A CA 1
ATOM 1327 C C . ILE A 1 168 ? -26.987 -2.849 25.458 1.00 95.06 168 ILE A C 1
ATOM 1329 O O . ILE A 1 168 ? -28.118 -3.291 25.584 1.00 95.06 168 ILE A O 1
ATOM 1333 N N . ILE A 1 169 ? -25.921 -3.601 25.746 1.00 92.75 169 ILE A N 1
ATOM 1334 C CA . ILE A 1 169 ? -26.096 -5.009 26.134 1.00 92.75 169 ILE A CA 1
ATOM 1335 C C . ILE A 1 169 ? -26.879 -5.148 27.449 1.00 92.75 169 ILE A C 1
ATOM 1337 O O . ILE A 1 169 ? -27.700 -6.057 27.564 1.00 92.75 169 ILE A O 1
ATOM 1341 N N . SER A 1 170 ? -26.688 -4.221 28.398 1.00 91.81 170 SER A N 1
ATOM 1342 C CA . SER A 1 170 ? -27.390 -4.210 29.687 1.00 91.81 170 SER A CA 1
ATOM 1343 C C . SER A 1 170 ? -28.896 -3.989 29.545 1.00 91.81 170 SER A C 1
ATOM 1345 O O . SER A 1 170 ? -29.655 -4.633 30.264 1.00 91.81 170 SER A O 1
ATOM 1347 N N . GLU A 1 171 ? -29.335 -3.159 28.592 1.00 91.75 171 GLU A N 1
ATOM 1348 C CA . GLU A 1 171 ? -30.758 -2.964 28.254 1.00 91.75 171 GLU A CA 1
ATOM 1349 C C . GLU A 1 171 ? -31.451 -4.287 27.871 1.00 91.75 171 GLU A C 1
ATOM 1351 O O . GLU A 1 171 ? -32.645 -4.468 28.108 1.00 91.75 171 GLU A O 1
ATOM 1356 N N . TYR A 1 172 ? -30.703 -5.245 27.314 1.00 89.75 172 TYR A N 1
ATOM 1357 C CA . TYR A 1 172 ? -31.230 -6.535 26.861 1.00 89.75 172 TYR A CA 1
ATOM 1358 C C . TYR A 1 172 ? -30.975 -7.696 27.821 1.00 89.75 172 TYR A C 1
ATOM 1360 O O . TYR A 1 172 ? -31.489 -8.795 27.586 1.00 89.75 172 TYR A O 1
ATOM 1368 N N . LEU A 1 173 ? -30.215 -7.491 28.900 1.00 88.12 173 LEU A N 1
ATOM 1369 C CA . LEU A 1 173 ? -29.968 -8.549 29.873 1.00 88.12 173 LEU A CA 1
ATOM 1370 C C . LEU A 1 173 ? -31.283 -9.008 30.543 1.00 88.12 173 LEU A C 1
ATOM 1372 O O . LEU A 1 173 ? -32.272 -8.265 30.618 1.00 88.12 173 LEU A O 1
ATOM 1376 N N . PRO A 1 174 ? -31.343 -10.269 30.997 1.00 80.75 174 PRO A N 1
ATOM 1377 C CA . PRO A 1 174 ? -32.461 -10.752 31.797 1.00 80.75 174 PRO A CA 1
ATOM 1378 C C . PRO A 1 174 ? -32.517 -10.022 33.146 1.00 80.75 174 PRO A C 1
ATOM 1380 O O . PRO A 1 174 ? -31.486 -9.632 33.701 1.00 80.75 174 PRO A O 1
ATOM 1383 N N . GLU A 1 175 ? -33.721 -9.863 33.695 1.00 78.19 175 GLU A N 1
ATOM 1384 C CA . GLU A 1 175 ? -33.888 -9.292 35.032 1.00 78.19 175 GLU A CA 1
ATOM 1385 C C . GLU A 1 175 ? -33.223 -10.181 36.092 1.00 78.19 175 GLU A C 1
ATOM 1387 O O . GLU A 1 175 ? -33.176 -11.414 35.988 1.00 78.19 175 GLU A O 1
ATOM 1392 N N . LYS A 1 176 ? -32.690 -9.548 37.142 1.00 73.19 176 LYS A N 1
ATOM 1393 C CA . LYS A 1 176 ? -32.051 -10.264 38.249 1.00 73.19 176 LYS A CA 1
ATOM 1394 C C . LYS A 1 176 ? -33.069 -11.194 38.922 1.00 73.19 176 LYS A C 1
ATOM 1396 O O . LYS A 1 176 ? -34.115 -10.739 39.366 1.00 73.19 176 LYS A O 1
ATOM 1401 N N . GLY A 1 177 ? -32.724 -12.477 39.049 1.00 64.50 177 GLY A N 1
ATOM 1402 C CA . GLY A 1 177 ? -33.535 -13.482 39.753 1.00 64.50 177 GLY A CA 1
ATOM 1403 C C . GLY A 1 177 ? -34.287 -14.474 38.858 1.00 64.50 177 GLY A C 1
ATOM 1404 O O . GLY A 1 177 ? -34.912 -15.392 39.383 1.00 64.50 177 GLY A O 1
ATOM 1405 N N . ILE A 1 178 ? -34.200 -14.350 37.528 1.00 69.81 178 ILE A N 1
ATOM 1406 C CA . ILE A 1 178 ? -34.790 -15.317 36.589 1.00 69.81 178 ILE A CA 1
ATOM 1407 C C . ILE A 1 178 ? -33.897 -16.565 36.483 1.00 69.81 178 ILE A C 1
ATOM 1409 O O . ILE A 1 178 ? -32.723 -16.473 36.127 1.00 69.81 178 ILE A O 1
ATOM 1413 N N . SER A 1 179 ? -34.455 -17.745 36.775 1.00 64.06 179 SER A N 1
ATOM 1414 C CA . SER A 1 179 ? -33.738 -19.032 36.742 1.00 64.06 179 SER A CA 1
ATOM 1415 C C . SER A 1 179 ? -33.779 -19.743 35.383 1.00 64.06 179 SER A C 1
ATOM 1417 O O . SER A 1 179 ? -32.905 -20.562 35.104 1.00 64.06 179 SER A O 1
ATOM 1419 N N . ILE A 1 180 ? -34.754 -19.426 34.522 1.00 72.75 180 ILE A N 1
ATOM 1420 C CA . ILE A 1 180 ? -34.907 -20.009 33.181 1.00 72.75 180 ILE A CA 1
ATOM 1421 C C . ILE A 1 180 ? -34.768 -18.891 32.150 1.00 72.75 180 ILE A C 1
ATOM 1423 O O . ILE A 1 180 ? -35.673 -18.079 31.983 1.00 72.75 180 ILE A O 1
ATOM 1427 N N . LEU A 1 181 ? -33.624 -18.852 31.469 1.00 77.31 181 LEU A N 1
ATOM 1428 C CA . LEU A 1 181 ? -33.356 -17.888 30.406 1.00 77.31 181 LEU A CA 1
ATOM 1429 C C . LEU A 1 181 ? -33.881 -18.407 29.069 1.00 77.31 181 LEU A C 1
ATOM 1431 O O . LEU A 1 181 ? -33.730 -19.586 28.741 1.00 77.31 181 LEU A O 1
ATOM 1435 N N . SER A 1 182 ? -34.433 -17.514 28.251 1.00 80.44 182 SER A N 1
ATOM 1436 C CA . SER A 1 182 ? -34.654 -17.814 26.837 1.00 80.44 182 SER A CA 1
ATOM 1437 C C . SER A 1 182 ? -33.320 -18.056 26.109 1.00 80.44 182 SER A C 1
ATOM 1439 O O . SER A 1 182 ? -32.241 -17.671 26.575 1.00 80.44 182 SER A O 1
ATOM 1441 N N . ILE A 1 183 ? -33.375 -18.669 24.919 1.00 79.00 183 ILE A N 1
ATOM 1442 C CA . ILE A 1 183 ? -32.186 -18.866 24.066 1.00 79.00 183 ILE A CA 1
ATOM 1443 C C . ILE A 1 183 ? -31.493 -17.521 23.790 1.00 79.00 183 ILE A C 1
ATOM 1445 O O . ILE A 1 183 ? -30.267 -17.438 23.837 1.00 79.00 183 ILE A O 1
ATOM 1449 N N . GLN A 1 184 ? -32.268 -16.458 23.553 1.00 79.06 184 GLN A N 1
ATOM 1450 C CA . GLN A 1 184 ? -31.741 -15.113 23.310 1.00 79.06 184 GLN A CA 1
ATOM 1451 C C . GLN A 1 184 ? -31.060 -14.533 24.552 1.00 79.06 184 GLN A C 1
ATOM 1453 O O . GLN A 1 184 ? -29.917 -14.097 24.462 1.00 79.06 184 GLN A O 1
ATOM 1458 N N . GLU A 1 185 ? -31.698 -14.602 25.722 1.00 82.25 185 GLU A N 1
ATOM 1459 C CA . GLU A 1 185 ? -31.107 -14.102 26.973 1.00 82.25 185 GLU A CA 1
ATOM 1460 C C . GLU A 1 185 ? -29.843 -14.870 27.370 1.00 82.25 185 GLU A C 1
ATOM 1462 O O . GLU A 1 185 ? -28.895 -14.281 27.888 1.00 82.25 185 GLU A O 1
ATOM 1467 N N . THR A 1 186 ? -29.784 -16.169 27.067 1.00 83.19 186 THR A N 1
ATOM 1468 C CA . THR A 1 186 ? -28.570 -16.976 27.251 1.00 83.19 186 THR A CA 1
ATOM 1469 C C . THR A 1 186 ? -27.438 -16.490 26.342 1.00 83.19 186 THR A C 1
ATOM 1471 O O . THR A 1 186 ? -26.295 -16.372 26.785 1.00 83.19 186 THR A O 1
ATOM 1474 N N . VAL A 1 187 ? -27.741 -16.166 25.077 1.00 82.88 187 VAL A N 1
ATOM 1475 C CA . VAL A 1 187 ? -26.764 -15.581 24.145 1.00 82.88 187 VAL A CA 1
ATOM 1476 C C . VAL A 1 187 ? -26.286 -14.216 24.641 1.00 82.88 187 VAL A C 1
ATOM 1478 O O . VAL A 1 187 ? -25.080 -13.980 24.653 1.00 82.88 187 VAL A O 1
ATOM 1481 N N . TYR A 1 188 ? -27.196 -13.348 25.091 1.00 87.00 188 TYR A N 1
ATOM 1482 C CA . TYR A 1 188 ? -26.864 -12.017 25.609 1.00 87.00 188 TYR A CA 1
ATOM 1483 C C . TYR A 1 188 ? -25.952 -12.097 26.832 1.00 87.00 188 TYR A C 1
ATOM 1485 O O . TYR A 1 188 ? -24.900 -11.461 26.853 1.00 87.00 188 TYR A O 1
ATOM 1493 N N . LYS A 1 189 ? -26.296 -12.951 27.804 1.00 86.94 189 LYS A N 1
ATOM 1494 C CA . LYS A 1 189 ? -25.479 -13.185 28.998 1.00 86.94 189 LYS A CA 1
ATOM 1495 C C . LYS A 1 189 ? -24.081 -13.702 28.642 1.00 86.94 189 LYS A C 1
ATOM 1497 O O . LYS A 1 189 ? -23.093 -13.156 29.118 1.00 86.94 189 LYS A O 1
ATOM 1502 N N . ARG A 1 190 ? -23.982 -14.687 27.743 1.00 86.81 190 ARG A N 1
ATOM 1503 C CA . ARG A 1 190 ? -22.692 -15.227 27.281 1.00 86.81 190 ARG A CA 1
ATOM 1504 C C . ARG A 1 190 ? -21.823 -14.165 26.599 1.00 86.81 190 ARG A C 1
ATOM 1506 O O . ARG A 1 190 ? -20.612 -14.148 26.791 1.00 86.81 190 ARG A O 1
ATOM 1513 N N . ILE A 1 191 ? -22.415 -13.307 25.763 1.00 87.19 191 ILE A N 1
ATOM 1514 C CA . ILE A 1 191 ? -21.676 -12.220 25.102 1.00 87.19 191 ILE A CA 1
ATOM 1515 C C . ILE A 1 191 ? -21.205 -11.200 26.143 1.00 87.19 191 ILE A C 1
ATOM 1517 O O . ILE A 1 191 ? -20.047 -10.796 26.089 1.00 87.19 191 ILE A O 1
ATOM 1521 N N . PHE A 1 192 ? -22.057 -10.843 27.107 1.00 90.12 192 PHE A N 1
ATOM 1522 C CA . PHE A 1 192 ? -21.712 -9.934 28.200 1.00 90.12 192 PHE A CA 1
ATOM 1523 C C . PHE A 1 192 ? -20.518 -10.438 29.014 1.00 90.12 192 PHE A C 1
ATOM 1525 O O . PHE A 1 192 ? -19.534 -9.720 29.145 1.00 90.12 192 PHE A O 1
ATOM 1532 N N . GLU A 1 193 ? -20.565 -11.687 29.479 1.00 86.75 193 GLU A N 1
ATOM 1533 C CA . GLU A 1 193 ? -19.500 -12.306 30.286 1.00 86.75 193 GLU A CA 1
ATOM 1534 C C . GLU A 1 193 ? -18.181 -12.477 29.517 1.00 86.75 193 GLU A C 1
ATOM 1536 O O . GLU A 1 193 ? -17.114 -12.542 30.119 1.00 86.75 193 GLU A O 1
ATOM 1541 N N . ARG A 1 194 ? -18.235 -12.540 28.181 1.00 83.00 194 ARG A N 1
ATOM 1542 C CA . ARG A 1 194 ? -17.035 -12.571 27.335 1.00 83.00 194 ARG A CA 1
ATOM 1543 C C . ARG A 1 194 ? -16.422 -11.183 27.133 1.00 83.00 194 ARG A C 1
ATOM 1545 O O . ARG A 1 194 ? -15.208 -11.084 27.006 1.00 83.00 194 ARG A O 1
ATOM 1552 N N . LEU A 1 195 ? -17.244 -10.137 27.030 1.00 86.31 195 LEU A N 1
ATOM 1553 C CA . LEU A 1 195 ? -16.780 -8.769 26.766 1.00 86.31 195 LEU A CA 1
ATOM 1554 C C . LEU A 1 195 ? -16.380 -8.021 28.043 1.00 86.31 195 LEU A C 1
ATOM 1556 O O . LEU A 1 195 ? -15.506 -7.159 27.992 1.00 86.31 195 LEU A O 1
ATOM 1560 N N . PHE A 1 196 ? -17.014 -8.335 29.173 1.00 87.12 196 PHE A N 1
ATOM 1561 C CA . PHE A 1 196 ? -16.833 -7.627 30.433 1.00 87.12 196 PHE A CA 1
ATOM 1562 C C . PHE A 1 196 ? -16.485 -8.591 31.562 1.00 87.12 196 PHE A C 1
ATOM 1564 O O . PHE A 1 196 ? -17.114 -9.632 31.736 1.00 87.12 196 PHE A O 1
ATOM 1571 N N . ILE A 1 197 ? -15.514 -8.190 32.377 1.00 83.88 197 ILE A N 1
ATOM 1572 C CA . ILE A 1 197 ? -15.120 -8.888 33.601 1.00 83.88 197 ILE A CA 1
ATOM 1573 C C . ILE A 1 197 ? -15.473 -8.039 34.822 1.00 83.88 197 ILE A C 1
ATOM 1575 O O . ILE A 1 197 ? -15.448 -6.807 34.769 1.00 83.88 197 ILE A O 1
ATOM 1579 N N . SER A 1 198 ? -15.785 -8.692 35.943 1.00 81.19 198 SER A N 1
ATOM 1580 C CA . SER A 1 198 ? -15.941 -7.988 37.220 1.00 81.19 198 SER A CA 1
ATOM 1581 C C . SER A 1 198 ? -14.607 -7.376 37.644 1.00 81.19 198 SER A C 1
ATOM 1583 O O . SER A 1 198 ? -13.554 -8.005 37.517 1.00 81.19 198 SER A O 1
ATOM 1585 N N . LYS A 1 199 ? -14.657 -6.176 38.230 1.00 80.75 199 LYS A N 1
ATOM 1586 C CA . LYS A 1 199 ? -13.491 -5.518 38.837 1.00 80.75 199 LYS A CA 1
ATOM 1587 C C . LYS A 1 199 ? -12.808 -6.403 39.887 1.00 80.75 199 LYS A C 1
ATOM 1589 O O . LYS A 1 199 ? -11.595 -6.340 40.042 1.00 80.75 199 LYS A O 1
ATOM 1594 N N . GLU A 1 200 ? -13.575 -7.238 40.579 1.00 77.69 200 GLU A N 1
ATOM 1595 C CA . GLU A 1 200 ? -13.073 -8.176 41.591 1.00 77.69 200 GLU A CA 1
ATOM 1596 C C . GLU A 1 200 ? -12.208 -9.286 40.971 1.00 77.69 200 GLU A C 1
ATOM 1598 O O . GLU A 1 200 ? -11.262 -9.751 41.601 1.00 77.69 200 GLU A O 1
ATOM 1603 N N . CYS A 1 201 ? -12.487 -9.658 39.717 1.00 68.94 201 CYS A N 1
ATOM 1604 C CA . CYS A 1 201 ? -11.735 -10.655 38.951 1.00 68.94 201 CYS A CA 1
ATOM 1605 C C . CYS A 1 201 ? -10.528 -10.059 38.203 1.00 68.94 201 CYS A C 1
ATOM 1607 O O . CYS A 1 201 ? -9.693 -10.805 37.703 1.00 68.94 201 CYS A O 1
ATOM 1609 N N . ALA A 1 202 ? -10.410 -8.728 38.122 1.00 63.94 202 ALA A N 1
ATOM 1610 C CA . ALA A 1 202 ? -9.357 -8.047 37.362 1.00 63.94 202 ALA A CA 1
ATOM 1611 C C . ALA A 1 202 ? -7.957 -8.125 38.010 1.00 63.94 202 ALA A C 1
ATOM 1613 O O . ALA A 1 202 ? -6.972 -7.729 37.393 1.00 63.94 202 ALA A O 1
ATOM 1614 N N . SER A 1 203 ? -7.855 -8.620 39.248 1.00 62.56 203 SER A N 1
ATOM 1615 C CA . SER A 1 203 ? -6.583 -8.842 39.950 1.00 62.56 203 SER A CA 1
ATOM 1616 C C . SER A 1 203 ? -5.780 -10.025 39.389 1.00 62.56 203 SER A C 1
ATOM 1618 O O . SER A 1 203 ? -4.578 -10.124 39.645 1.00 62.56 203 SER A O 1
ATOM 1620 N N . ASP A 1 204 ? -6.408 -10.897 38.594 1.00 63.28 204 ASP A N 1
ATOM 1621 C CA . ASP A 1 204 ? -5.751 -12.035 37.956 1.00 63.28 204 ASP A CA 1
ATOM 1622 C C . ASP A 1 204 ? -5.024 -11.601 36.668 1.00 63.28 204 ASP A C 1
ATOM 1624 O O . ASP A 1 204 ? -5.571 -11.576 35.562 1.00 63.28 204 ASP A O 1
ATOM 1628 N N . THR A 1 205 ? -3.758 -11.211 36.832 1.00 55.28 205 THR A N 1
ATOM 1629 C CA . THR A 1 205 ? -2.868 -10.701 35.765 1.00 55.28 205 THR A CA 1
ATOM 1630 C C . THR A 1 205 ? -2.654 -11.660 34.586 1.00 55.28 205 THR A C 1
ATOM 1632 O O . THR A 1 205 ? -2.222 -11.220 33.519 1.00 55.28 205 THR A O 1
ATOM 1635 N N . SER A 1 206 ? -2.990 -12.947 34.734 1.00 59.84 206 SER A N 1
ATOM 1636 C CA . SER A 1 206 ? -2.913 -13.950 33.662 1.00 59.84 206 SER A CA 1
ATOM 1637 C C . SER A 1 206 ? -3.823 -13.625 32.466 1.00 59.84 206 SER A C 1
ATOM 1639 O O . SER A 1 206 ? -3.479 -13.931 31.323 1.00 59.84 206 SER A O 1
ATOM 1641 N N . SER A 1 207 ? -4.934 -12.922 32.710 1.00 55.16 207 SER A N 1
ATOM 1642 C CA . SER A 1 207 ? -5.910 -12.496 31.695 1.00 55.16 207 SER A CA 1
ATOM 1643 C C . SER A 1 207 ? -5.394 -11.413 30.731 1.00 55.16 207 SER A C 1
ATOM 1645 O O . SER A 1 207 ? -5.972 -11.210 29.664 1.00 55.16 207 SER A O 1
ATOM 1647 N N . PHE A 1 208 ? -4.269 -10.766 31.055 1.00 63.53 208 PHE A N 1
ATOM 1648 C CA . PHE A 1 208 ? -3.647 -9.708 30.252 1.00 63.53 208 PHE A CA 1
ATOM 1649 C C . PHE A 1 208 ? -2.322 -10.145 29.603 1.00 63.53 208 PHE A C 1
ATOM 1651 O O . PHE A 1 208 ? -1.497 -9.298 29.271 1.00 63.53 208 PHE A O 1
ATOM 1658 N N . SER A 1 209 ? -2.084 -11.446 29.393 1.00 68.12 209 SER A N 1
ATOM 1659 C CA . SER A 1 209 ? -0.792 -11.961 28.894 1.00 68.12 209 SER A CA 1
ATOM 1660 C C . SER A 1 209 ? -0.291 -11.283 27.605 1.00 68.12 209 SER A C 1
ATOM 1662 O O . SER A 1 209 ? 0.916 -11.105 27.424 1.00 68.12 209 SER A O 1
ATOM 1664 N N . TYR A 1 210 ? -1.201 -10.828 26.738 1.00 74.81 210 TYR A N 1
ATOM 1665 C CA . TYR A 1 210 ? -0.859 -10.103 25.515 1.00 74.81 210 TYR A CA 1
ATOM 1666 C C . TYR A 1 210 ? -0.468 -8.633 25.728 1.00 74.81 210 TYR A C 1
ATOM 1668 O O . TYR A 1 210 ? 0.302 -8.115 24.924 1.00 74.81 210 TYR A O 1
ATOM 1676 N N . SER A 1 211 ? -0.927 -7.948 26.784 1.00 75.12 211 SER A N 1
ATOM 1677 C CA . SER A 1 211 ? -0.624 -6.517 26.981 1.00 75.12 211 SER A CA 1
ATOM 1678 C C . SER A 1 211 ? 0.873 -6.280 27.183 1.00 75.12 211 SER A C 1
ATOM 1680 O O . SER A 1 211 ? 1.456 -5.417 26.533 1.00 75.12 211 SER A O 1
ATOM 1682 N N . LYS A 1 212 ? 1.519 -7.129 27.990 1.00 77.31 212 LYS A N 1
ATOM 1683 C CA . LYS A 1 212 ? 2.967 -7.095 28.220 1.00 77.31 212 LYS A CA 1
ATOM 1684 C C . LYS A 1 212 ? 3.762 -7.405 26.949 1.00 77.31 212 LYS A C 1
ATOM 1686 O O . LYS A 1 212 ? 4.827 -6.836 26.728 1.00 77.31 212 LYS A O 1
ATOM 1691 N N . LEU A 1 213 ? 3.247 -8.294 26.096 1.00 79.00 213 LEU A N 1
ATOM 1692 C CA . LEU A 1 213 ? 3.849 -8.569 24.790 1.00 79.00 213 LEU A CA 1
ATOM 1693 C C . LEU A 1 213 ? 3.768 -7.337 23.881 1.00 79.00 213 LEU A C 1
ATOM 1695 O O . LEU A 1 213 ? 4.780 -6.971 23.292 1.00 79.00 213 LEU A O 1
ATOM 1699 N N . PHE A 1 214 ? 2.614 -6.666 23.809 1.00 77.94 214 PHE A N 1
ATOM 1700 C CA . PHE A 1 214 ? 2.465 -5.422 23.044 1.00 77.94 214 PHE A CA 1
ATOM 1701 C C . PHE A 1 214 ? 3.375 -4.305 23.563 1.00 77.94 214 PHE A C 1
ATOM 1703 O O . PHE A 1 214 ? 4.029 -3.634 22.766 1.00 77.94 214 PHE A O 1
ATOM 1710 N N . GLU A 1 215 ? 3.476 -4.142 24.881 1.00 78.12 215 GLU A N 1
ATOM 1711 C CA . GLU A 1 215 ? 4.391 -3.184 25.506 1.00 78.12 215 GLU A CA 1
ATOM 1712 C C . GLU A 1 215 ? 5.846 -3.479 25.117 1.00 78.12 215 GLU A C 1
ATOM 1714 O O . GLU A 1 215 ? 6.548 -2.596 24.631 1.00 78.12 215 GLU A O 1
ATOM 1719 N N . ASN A 1 216 ? 6.280 -4.739 25.212 1.00 78.69 216 ASN A N 1
ATOM 1720 C CA . ASN A 1 216 ? 7.628 -5.140 24.813 1.00 78.69 216 ASN A CA 1
ATOM 1721 C C . ASN A 1 216 ? 7.890 -4.951 23.311 1.00 78.69 216 ASN A C 1
ATOM 1723 O O . ASN A 1 216 ? 8.998 -4.568 22.934 1.00 78.69 216 ASN A O 1
ATOM 1727 N N . ILE A 1 217 ? 6.904 -5.207 22.445 1.00 75.56 217 ILE A N 1
ATOM 1728 C CA . ILE A 1 217 ? 7.005 -4.939 21.002 1.00 75.56 217 ILE A CA 1
ATOM 1729 C C . ILE A 1 217 ? 7.210 -3.442 20.760 1.00 75.56 217 ILE A C 1
ATOM 1731 O O . ILE A 1 217 ? 8.112 -3.066 20.004 1.00 75.56 217 ILE A O 1
ATOM 1735 N N . ASN A 1 218 ? 6.418 -2.595 21.421 1.00 68.00 218 ASN A N 1
ATOM 1736 C CA . ASN A 1 218 ? 6.525 -1.143 21.311 1.00 68.00 218 ASN A CA 1
ATOM 1737 C C . ASN A 1 218 ? 7.875 -0.644 21.825 1.00 68.00 218 ASN A C 1
ATOM 1739 O O . ASN A 1 218 ? 8.539 0.095 21.109 1.00 68.00 218 ASN A O 1
ATOM 1743 N N . LEU A 1 219 ? 8.326 -1.117 22.991 1.00 70.06 219 LEU A N 1
ATOM 1744 C CA . LEU A 1 219 ? 9.636 -0.787 23.563 1.00 70.06 219 LEU A CA 1
ATOM 1745 C C . LEU A 1 219 ? 10.794 -1.242 22.669 1.00 70.06 219 LEU A C 1
ATOM 1747 O O . LEU A 1 219 ? 11.776 -0.530 22.491 1.00 70.06 219 LEU A O 1
ATOM 1751 N N . THR A 1 220 ? 10.699 -2.433 22.078 1.00 67.56 220 THR A N 1
ATOM 1752 C CA . THR A 1 220 ? 11.728 -2.943 21.157 1.00 67.56 220 THR A CA 1
ATOM 1753 C C . THR A 1 220 ? 11.795 -2.085 19.896 1.00 67.56 220 THR A C 1
ATOM 1755 O O . THR A 1 220 ? 12.884 -1.749 19.429 1.00 67.56 220 THR A O 1
ATOM 1758 N N . SER A 1 221 ? 10.634 -1.695 19.366 1.00 62.31 221 SER A N 1
ATOM 1759 C CA . SER A 1 221 ? 10.522 -0.861 18.167 1.00 62.31 221 SER A CA 1
ATOM 1760 C C . SER A 1 221 ? 10.966 0.580 18.430 1.00 62.31 221 SER A C 1
ATOM 1762 O O . SER A 1 221 ? 11.652 1.172 17.598 1.00 62.31 221 SER A O 1
ATOM 1764 N N . SER A 1 222 ? 10.627 1.145 19.592 1.00 58.81 222 SER A N 1
ATOM 1765 C CA . SER A 1 222 ? 11.056 2.484 19.995 1.00 58.81 222 SER A CA 1
ATOM 1766 C C . SER A 1 222 ? 12.557 2.524 20.258 1.00 58.81 222 SER A C 1
ATOM 1768 O O . SER A 1 222 ? 13.222 3.390 19.708 1.00 58.81 222 SER A O 1
ATOM 1770 N N . ASN A 1 223 ? 13.128 1.543 20.962 1.00 59.75 223 ASN A N 1
ATOM 1771 C CA . ASN A 1 223 ? 14.579 1.433 21.162 1.00 59.75 223 ASN A CA 1
ATOM 1772 C C . ASN A 1 223 ? 15.345 1.240 19.841 1.00 59.75 223 ASN A C 1
ATOM 1774 O O . ASN A 1 223 ? 16.458 1.738 19.683 1.00 59.75 223 ASN A O 1
ATOM 1778 N N . TYR A 1 224 ? 14.755 0.540 18.867 1.00 57.06 224 TYR A N 1
ATOM 1779 C CA . TYR A 1 224 ? 15.319 0.431 17.518 1.00 57.06 224 TYR A CA 1
ATOM 1780 C C . TYR A 1 224 ? 15.306 1.778 16.767 1.00 57.06 224 TYR A C 1
ATOM 1782 O O . TYR A 1 224 ? 16.220 2.069 15.990 1.00 57.06 224 TYR A O 1
ATOM 1790 N N . ASN A 1 225 ? 14.302 2.619 17.031 1.00 50.78 225 ASN A N 1
ATOM 1791 C CA . ASN A 1 225 ? 14.096 3.914 16.382 1.00 50.78 225 ASN A CA 1
ATOM 1792 C C . ASN A 1 225 ? 14.601 5.122 17.193 1.00 50.78 225 ASN A C 1
ATOM 1794 O O . ASN A 1 225 ? 14.605 6.226 16.658 1.00 50.78 225 ASN A O 1
ATOM 1798 N N . SER A 1 226 ? 15.083 4.943 18.427 1.00 49.94 226 SER A N 1
ATOM 1799 C CA . SER A 1 226 ? 15.428 6.018 19.383 1.00 49.94 226 SER A CA 1
ATOM 1800 C C . SER A 1 226 ? 16.602 6.908 18.953 1.00 49.94 226 SER A C 1
ATOM 1802 O O . SER A 1 226 ? 16.972 7.853 19.636 1.00 49.94 226 SER A O 1
ATOM 1804 N N . HIS A 1 227 ? 17.253 6.577 17.838 1.00 49.81 227 HIS A N 1
ATOM 1805 C CA . HIS A 1 227 ? 18.342 7.354 17.240 1.00 49.81 227 HIS A CA 1
ATOM 1806 C C . HIS A 1 227 ? 17.853 8.248 16.094 1.00 49.81 227 HIS A C 1
ATOM 1808 O O . HIS A 1 227 ? 18.638 9.008 15.520 1.00 49.81 227 HIS A O 1
ATOM 1814 N N . ILE A 1 228 ? 16.575 8.123 15.727 1.00 51.84 228 ILE A N 1
ATOM 1815 C CA . ILE A 1 228 ? 15.934 8.875 14.661 1.00 51.84 228 ILE A CA 1
ATOM 1816 C C . ILE A 1 228 ? 15.108 9.978 15.329 1.00 51.84 228 ILE A C 1
ATOM 1818 O O . ILE A 1 228 ? 14.165 9.667 16.054 1.00 51.84 228 ILE A O 1
ATOM 1822 N N . PRO A 1 229 ? 15.424 11.257 15.083 1.00 50.22 229 PRO A N 1
ATOM 1823 C CA . PRO A 1 229 ? 14.584 12.348 15.550 1.00 50.22 229 PRO A CA 1
ATOM 1824 C C . PRO A 1 229 ? 13.166 12.151 15.032 1.00 50.22 229 PRO A C 1
ATOM 1826 O O . PRO A 1 229 ? 12.963 11.861 13.849 1.00 50.22 229 PRO A O 1
ATOM 1829 N N . TYR A 1 230 ? 12.189 12.282 15.922 1.00 48.22 230 TYR A N 1
ATOM 1830 C CA . TYR A 1 230 ? 10.790 12.053 15.601 1.00 48.22 230 TYR A CA 1
ATOM 1831 C C . TYR A 1 230 ? 10.354 13.003 14.481 1.00 48.22 230 TYR A C 1
ATOM 1833 O O . TYR A 1 230 ? 10.320 14.219 14.636 1.00 48.22 230 TYR A O 1
ATOM 1841 N N . THR A 1 231 ? 10.043 12.455 13.308 1.00 47.06 231 THR A N 1
ATOM 1842 C CA . THR A 1 231 ? 9.467 13.241 12.211 1.00 47.06 231 THR A CA 1
ATOM 1843 C C . THR A 1 231 ? 7.959 13.010 12.201 1.00 47.06 231 THR A C 1
ATOM 1845 O O . THR A 1 231 ? 7.513 11.895 12.451 1.00 47.06 231 THR A O 1
ATOM 1848 N N . ILE A 1 232 ? 7.186 14.054 11.885 1.00 43.44 232 ILE A N 1
ATOM 1849 C CA . ILE A 1 232 ? 5.706 14.244 11.917 1.00 43.44 232 ILE A CA 1
ATOM 1850 C C . ILE A 1 232 ? 4.820 13.067 11.452 1.00 43.44 232 ILE A C 1
ATOM 1852 O O . ILE A 1 232 ? 3.610 13.056 11.674 1.00 43.44 232 ILE A O 1
ATOM 1856 N N . GLU A 1 233 ? 5.408 12.070 10.807 1.00 43.44 233 GLU A N 1
ATOM 1857 C CA . GLU A 1 233 ? 4.736 10.888 10.270 1.00 43.44 233 GLU A CA 1
ATOM 1858 C C . GLU A 1 233 ? 5.496 9.620 10.708 1.00 43.44 233 GLU A C 1
ATOM 1860 O O . GLU A 1 233 ? 5.885 8.792 9.892 1.00 43.44 233 GLU A O 1
ATOM 1865 N N . ASN A 1 234 ? 5.830 9.481 11.991 1.00 32.50 234 ASN A N 1
ATOM 1866 C CA . ASN A 1 234 ? 6.302 8.199 12.529 1.00 32.50 234 ASN A CA 1
ATOM 1867 C C . ASN A 1 234 ? 5.190 7.124 12.551 1.00 32.50 234 ASN A C 1
ATOM 1869 O O . ASN A 1 234 ? 5.411 6.022 13.049 1.00 32.50 234 ASN A O 1
ATOM 1873 N N . GLU A 1 235 ? 4.033 7.372 11.921 1.00 31.56 235 GLU A N 1
ATOM 1874 C CA . GLU A 1 235 ? 3.314 6.290 11.252 1.00 31.56 235 GLU A CA 1
ATOM 1875 C C . GLU A 1 235 ? 4.261 5.708 10.201 1.00 31.56 235 GLU A C 1
ATOM 1877 O O . GLU A 1 235 ? 4.518 6.313 9.170 1.00 31.56 235 GLU A O 1
ATOM 1882 N N . THR A 1 236 ? 4.865 4.574 10.530 1.00 30.16 236 THR A N 1
ATOM 1883 C CA . THR A 1 236 ? 5.762 3.761 9.700 1.00 30.16 236 THR A CA 1
ATOM 1884 C C . THR A 1 236 ? 5.280 3.588 8.243 1.00 30.16 236 THR A C 1
ATOM 1886 O O . THR A 1 236 ? 4.759 2.549 7.851 1.00 30.16 236 THR A O 1
ATOM 1889 N N . GLU A 1 237 ? 5.481 4.596 7.394 1.00 31.19 237 GLU A N 1
ATOM 1890 C CA . GLU A 1 237 ? 5.133 4.559 5.972 1.00 31.19 237 GLU A CA 1
ATOM 1891 C C . GLU A 1 237 ? 6.401 4.365 5.134 1.00 31.19 237 GLU A C 1
ATOM 1893 O O . GLU A 1 237 ? 7.180 5.278 4.849 1.00 31.19 237 GLU A O 1
ATOM 1898 N N . ILE A 1 238 ? 6.622 3.099 4.776 1.00 26.89 238 ILE A N 1
ATOM 1899 C CA . ILE A 1 238 ? 7.735 2.608 3.964 1.00 26.89 238 ILE A CA 1
ATOM 1900 C C . ILE A 1 238 ? 7.431 2.906 2.489 1.00 26.89 238 ILE A C 1
ATOM 1902 O O . ILE A 1 238 ? 6.894 2.074 1.767 1.00 26.89 238 ILE A O 1
ATOM 1906 N N . ASN A 1 239 ? 7.800 4.088 2.004 1.00 23.55 239 ASN A N 1
ATOM 1907 C CA . ASN A 1 239 ? 7.626 4.440 0.593 1.00 23.55 239 ASN A CA 1
ATOM 1908 C C . ASN A 1 239 ? 8.864 4.044 -0.239 1.00 23.55 239 ASN A C 1
ATOM 1910 O O . ASN A 1 239 ? 9.921 4.663 -0.123 1.00 23.55 239 ASN A O 1
ATOM 1914 N N . ILE A 1 240 ? 8.748 3.053 -1.138 1.00 28.45 240 ILE A N 1
ATOM 1915 C CA . ILE A 1 240 ? 9.859 2.595 -2.003 1.00 28.45 240 ILE A CA 1
ATOM 1916 C C . ILE A 1 240 ? 9.530 2.811 -3.484 1.00 28.45 240 ILE A C 1
ATOM 1918 O O . ILE A 1 240 ? 8.757 2.057 -4.072 1.00 28.45 240 ILE A O 1
ATOM 1922 N N . TYR A 1 241 ? 10.225 3.756 -4.134 1.00 25.11 241 TYR A N 1
ATOM 1923 C CA . TYR A 1 241 ? 10.123 3.971 -5.581 1.00 25.11 241 TYR A CA 1
ATOM 1924 C C . TYR A 1 241 ? 11.458 3.945 -6.350 1.00 25.11 241 TYR A C 1
ATOM 1926 O O . TYR A 1 241 ? 12.421 4.607 -5.987 1.00 25.11 241 TYR A O 1
ATOM 1934 N N . ASN A 1 242 ? 11.389 3.217 -7.476 1.00 25.16 242 ASN A N 1
ATOM 1935 C CA . ASN A 1 242 ? 12.227 3.103 -8.684 1.00 25.16 242 ASN A CA 1
ATOM 1936 C C . ASN A 1 242 ? 13.704 2.684 -8.592 1.00 25.16 242 ASN A C 1
ATOM 1938 O O . ASN A 1 242 ? 14.527 3.241 -7.879 1.00 25.16 242 ASN A O 1
ATOM 1942 N N . GLY A 1 243 ? 14.045 1.706 -9.437 1.00 31.09 243 GLY A N 1
ATOM 1943 C CA . GLY A 1 243 ? 15.414 1.310 -9.731 1.00 31.09 243 GLY A CA 1
ATOM 1944 C C . GLY A 1 243 ? 15.851 1.744 -11.119 1.00 31.09 243 GLY A C 1
ATOM 1945 O O . GLY A 1 243 ? 15.002 1.881 -11.989 1.00 31.09 243 GLY A O 1
ATOM 1946 N N . HIS A 1 244 ? 17.168 1.859 -11.297 1.00 21.81 244 HIS A N 1
ATOM 1947 C CA . HIS A 1 244 ? 17.966 1.504 -12.475 1.00 21.81 244 HIS A CA 1
ATOM 1948 C C . HIS A 1 244 ? 19.442 1.384 -12.026 1.00 21.81 244 HIS A C 1
ATOM 1950 O O . HIS A 1 244 ? 19.978 2.306 -11.431 1.00 21.81 244 HIS A O 1
ATOM 1956 N N . SER A 1 245 ? 20.054 0.236 -12.343 1.00 22.39 245 SER A N 1
ATOM 1957 C CA . SER A 1 245 ? 21.485 -0.138 -12.293 1.00 22.39 245 SER A CA 1
ATOM 1958 C C . SER A 1 245 ? 22.286 -0.147 -10.967 1.00 22.39 245 SER A C 1
ATOM 1960 O O . SER A 1 245 ? 22.005 0.614 -10.047 1.00 22.39 245 SER A O 1
ATOM 1962 N N . PRO A 1 246 ? 23.294 -1.045 -10.860 1.00 24.64 246 PRO A N 1
ATOM 1963 C CA . PRO A 1 246 ? 23.972 -1.403 -9.623 1.00 24.64 246 PRO A CA 1
ATOM 1964 C C . PRO A 1 246 ? 25.166 -0.482 -9.365 1.00 24.64 246 PRO A C 1
ATOM 1966 O O . PRO A 1 246 ? 26.249 -0.672 -9.910 1.00 24.64 246 PRO A O 1
ATOM 1969 N N . VAL A 1 247 ? 24.979 0.493 -8.485 1.00 20.59 247 VAL A N 1
ATOM 1970 C CA . VAL A 1 247 ? 26.081 1.087 -7.725 1.00 20.59 247 VAL A CA 1
ATOM 1971 C C . VAL A 1 247 ? 25.666 1.024 -6.264 1.00 20.59 247 VAL A C 1
ATOM 1973 O O . VAL A 1 247 ? 24.532 1.346 -5.914 1.00 20.59 247 VAL A O 1
ATOM 1976 N N . ILE A 1 248 ? 26.558 0.478 -5.446 1.00 24.41 248 ILE A N 1
ATOM 1977 C CA . ILE A 1 248 ? 26.347 0.128 -4.044 1.00 24.41 248 ILE A CA 1
ATOM 1978 C C . ILE A 1 248 ? 26.103 1.418 -3.248 1.00 24.41 248 ILE A C 1
ATOM 1980 O O . ILE A 1 248 ? 27.038 2.038 -2.757 1.00 24.41 248 ILE A O 1
ATOM 1984 N N . TYR A 1 249 ? 24.840 1.817 -3.128 1.00 21.62 249 TYR A N 1
ATOM 1985 C CA . TYR A 1 249 ? 24.370 2.770 -2.130 1.00 21.62 249 TYR A CA 1
ATOM 1986 C C . TYR A 1 249 ? 23.374 2.034 -1.237 1.00 21.62 249 TYR A C 1
ATOM 1988 O O . TYR A 1 249 ? 22.337 1.544 -1.692 1.00 21.62 249 TYR A O 1
ATOM 1996 N N . TRP A 1 250 ? 23.762 1.868 0.024 1.00 24.09 250 TRP A N 1
ATOM 1997 C CA . TRP A 1 250 ? 23.035 1.129 1.048 1.00 24.09 250 TRP A CA 1
ATOM 1998 C C . TRP A 1 250 ? 21.674 1.794 1.277 1.00 24.09 250 TRP A C 1
ATOM 2000 O O . TRP A 1 250 ? 21.590 2.913 1.771 1.00 24.09 250 TRP A O 1
ATOM 2010 N N . LYS A 1 251 ? 20.607 1.133 0.823 1.00 27.81 251 LYS A N 1
ATOM 2011 C CA . LYS A 1 251 ? 19.234 1.635 0.879 1.00 27.81 251 LYS A CA 1
ATOM 2012 C C . LYS A 1 251 ? 18.758 1.698 2.329 1.00 27.81 251 LYS A C 1
ATOM 2014 O O . LYS A 1 251 ? 18.714 0.673 2.992 1.00 27.81 251 LYS A O 1
ATOM 2019 N N . SER A 1 252 ? 18.431 2.891 2.801 1.00 27.20 252 SER A N 1
ATOM 2020 C CA . SER A 1 252 ? 17.888 3.170 4.128 1.00 27.20 252 SER A CA 1
ATOM 2021 C C . SER A 1 252 ? 16.367 3.199 4.115 1.00 27.20 252 SER A C 1
ATOM 2023 O O . SER A 1 252 ? 15.735 3.094 3.067 1.00 27.20 252 SER A O 1
ATOM 2025 N N . HIS A 1 253 ? 15.778 3.400 5.290 1.00 30.92 253 HIS A N 1
ATOM 2026 C CA . HIS A 1 253 ? 14.376 3.750 5.459 1.00 30.92 253 HIS A CA 1
ATOM 2027 C C . HIS A 1 253 ? 14.055 5.046 4.695 1.00 30.92 253 HIS A C 1
ATOM 2029 O O . HIS A 1 253 ? 14.330 6.156 5.145 1.00 30.92 253 HIS A O 1
ATOM 2035 N N . PHE A 1 254 ? 13.520 4.890 3.485 1.00 34.56 254 PHE A N 1
ATOM 2036 C CA . PHE A 1 254 ? 13.071 5.989 2.642 1.00 34.56 254 PHE A CA 1
ATOM 2037 C C . PHE A 1 254 ? 11.671 6.398 3.067 1.00 34.56 254 PHE A C 1
ATOM 2039 O O . PHE A 1 254 ? 10.692 5.710 2.778 1.00 34.56 254 PHE A O 1
ATOM 2046 N N . LYS A 1 255 ? 11.565 7.547 3.721 1.00 36.91 255 LYS A N 1
ATOM 2047 C CA . LYS A 1 255 ? 10.283 8.211 3.878 1.00 36.91 255 LYS A CA 1
ATOM 2048 C C . LYS A 1 255 ? 10.152 9.234 2.764 1.00 36.91 255 LYS A C 1
ATOM 2050 O O . LYS A 1 255 ? 10.804 10.271 2.756 1.00 36.91 255 LYS A O 1
ATOM 2055 N N . LYS A 1 256 ? 9.367 8.891 1.747 1.00 35.03 256 LYS A N 1
ATOM 2056 C CA . LYS A 1 256 ? 9.012 9.824 0.680 1.00 35.03 256 LYS A CA 1
ATOM 2057 C C . LYS A 1 256 ? 8.058 10.855 1.263 1.00 35.03 256 LYS A C 1
ATOM 2059 O O . LYS A 1 256 ? 6.861 10.608 1.321 1.00 35.03 256 LYS A O 1
ATOM 2064 N N . LEU A 1 257 ? 8.587 12.002 1.662 1.00 36.06 257 LEU A N 1
ATOM 2065 C CA . LEU A 1 257 ? 7.752 13.179 1.839 1.00 36.06 257 LEU A CA 1
ATOM 2066 C C . LEU A 1 257 ? 7.367 13.711 0.446 1.00 36.06 257 LEU A C 1
ATOM 2068 O O . LEU A 1 257 ? 8.151 13.671 -0.507 1.00 36.06 257 LEU A O 1
ATOM 2072 N N . CYS A 1 258 ? 6.092 14.065 0.311 1.00 35.38 258 CYS A N 1
ATOM 2073 C CA . CYS A 1 258 ? 5.358 14.193 -0.947 1.00 35.38 258 CYS A CA 1
ATOM 2074 C C . CYS A 1 258 ? 6.022 15.092 -2.016 1.00 35.38 258 CYS A C 1
ATOM 2076 O O . CYS A 1 258 ? 6.600 16.131 -1.697 1.00 35.38 258 CYS A O 1
ATOM 2078 N N . PRO A 1 259 ? 5.851 14.786 -3.317 1.00 35.03 259 PRO A N 1
ATOM 2079 C CA . PRO A 1 259 ? 6.342 15.638 -4.392 1.00 35.03 259 PRO A CA 1
ATOM 2080 C C . PRO A 1 259 ? 5.318 16.711 -4.801 1.00 35.03 259 PRO A C 1
ATOM 2082 O O . PRO A 1 259 ? 4.670 16.496 -5.814 1.00 35.03 259 PRO A O 1
ATOM 2085 N N . PHE A 1 260 ? 5.158 17.857 -4.112 1.00 43.69 260 PHE A N 1
ATOM 2086 C CA . PHE A 1 260 ? 4.265 18.923 -4.628 1.00 43.69 260 PHE A CA 1
ATOM 2087 C C . PHE A 1 260 ? 4.639 20.376 -4.281 1.00 43.69 260 PHE A C 1
ATOM 2089 O O . PHE A 1 260 ? 5.154 20.694 -3.215 1.00 43.69 260 PHE A O 1
ATOM 2096 N N . SER A 1 261 ? 4.268 21.259 -5.210 1.00 41.28 261 SER A N 1
ATOM 2097 C CA . SER A 1 261 ? 4.420 22.717 -5.275 1.00 41.28 261 SER A CA 1
ATOM 2098 C C . SER A 1 261 ? 3.504 23.522 -4.327 1.00 41.28 261 SER A C 1
ATOM 2100 O O . SER A 1 261 ? 3.082 24.619 -4.686 1.00 41.28 261 SER A O 1
ATOM 2102 N N . ASN A 1 262 ? 3.140 22.981 -3.156 1.00 51.03 262 ASN A N 1
ATOM 2103 C CA . ASN A 1 262 ? 2.251 23.634 -2.181 1.00 51.03 262 ASN A CA 1
ATOM 2104 C C . ASN A 1 262 ? 2.989 23.886 -0.850 1.00 51.03 262 ASN A C 1
ATOM 2106 O O . ASN A 1 262 ? 3.720 23.017 -0.371 1.00 51.03 262 ASN A O 1
ATOM 2110 N N . ILE A 1 263 ? 2.769 25.060 -0.251 1.00 60.47 263 ILE A N 1
ATOM 2111 C CA . ILE A 1 263 ? 3.389 25.556 0.990 1.00 60.47 263 ILE A CA 1
ATOM 2112 C C . ILE A 1 263 ? 3.269 24.541 2.137 1.00 60.47 263 ILE A C 1
ATOM 2114 O O . ILE A 1 263 ? 4.232 24.343 2.873 1.00 60.47 263 ILE A O 1
ATOM 2118 N N . ASN A 1 264 ? 2.152 23.815 2.242 1.00 58.00 264 ASN A N 1
ATOM 2119 C CA . ASN A 1 264 ? 1.954 22.826 3.311 1.00 58.00 264 ASN A CA 1
ATOM 2120 C C . ASN A 1 264 ? 2.970 21.670 3.244 1.00 58.00 264 ASN A C 1
ATOM 2122 O O . ASN A 1 264 ? 3.515 21.261 4.263 1.00 58.00 264 ASN A O 1
ATOM 2126 N N . ALA A 1 265 ? 3.274 21.155 2.047 1.00 56.78 265 ALA A N 1
ATOM 2127 C CA . ALA A 1 265 ? 4.242 20.063 1.890 1.00 56.78 265 ALA A CA 1
ATOM 2128 C C . ALA A 1 265 ? 5.672 20.531 2.202 1.00 56.78 265 ALA A C 1
ATOM 2130 O O . ALA A 1 265 ? 6.448 19.826 2.846 1.00 56.78 265 ALA A O 1
ATOM 2131 N N . ILE A 1 266 ? 6.001 21.754 1.781 1.00 65.00 266 ILE A N 1
ATOM 2132 C CA . ILE A 1 266 ? 7.259 22.419 2.124 1.00 65.00 266 ILE A CA 1
ATOM 2133 C C . ILE A 1 266 ? 7.384 22.589 3.642 1.00 65.00 266 ILE A C 1
ATOM 2135 O O . ILE A 1 266 ? 8.439 22.310 4.210 1.00 65.00 266 ILE A O 1
ATOM 2139 N N . SER A 1 267 ? 6.300 23.006 4.292 1.00 71.50 267 SER A N 1
ATOM 2140 C CA . SER A 1 267 ? 6.245 23.216 5.732 1.00 71.50 267 SER A CA 1
ATOM 2141 C C . SER A 1 267 ? 6.585 21.934 6.501 1.00 71.50 267 SER A C 1
ATOM 2143 O O . SER A 1 267 ? 7.500 21.955 7.323 1.00 71.50 267 SER A O 1
ATOM 2145 N N . TYR A 1 268 ? 5.976 20.791 6.165 1.00 69.25 268 TYR A N 1
ATOM 2146 C CA . TYR A 1 268 ? 6.281 19.509 6.821 1.00 69.25 268 TYR A CA 1
ATOM 2147 C C . TYR A 1 268 ? 7.715 19.007 6.584 1.00 69.25 268 TYR A C 1
ATOM 2149 O O . TYR A 1 268 ? 8.339 18.440 7.486 1.00 69.25 268 TYR A O 1
ATOM 2157 N N . ASN A 1 269 ? 8.258 19.242 5.387 1.00 69.88 269 ASN A N 1
ATOM 2158 C CA . ASN A 1 269 ? 9.649 18.928 5.060 1.00 69.88 269 ASN A CA 1
ATOM 2159 C C . ASN A 1 269 ? 10.631 19.727 5.928 1.00 69.88 269 ASN A C 1
ATOM 2161 O O . ASN A 1 269 ? 11.570 19.167 6.492 1.00 69.88 269 ASN A O 1
ATOM 2165 N N . LEU A 1 270 ? 10.393 21.031 6.068 1.00 76.38 270 LEU A N 1
ATOM 2166 C CA . LEU A 1 270 ? 11.217 21.896 6.907 1.00 76.38 270 LEU A CA 1
ATOM 2167 C C . LEU A 1 270 ? 11.088 21.537 8.387 1.00 76.38 270 LEU A C 1
ATOM 2169 O O . LEU A 1 270 ? 12.107 21.481 9.068 1.00 76.38 270 LEU A O 1
ATOM 2173 N N . LEU A 1 271 ? 9.882 21.223 8.872 1.00 78.19 271 LEU A N 1
ATOM 2174 C CA . LEU A 1 271 ? 9.704 20.766 10.252 1.00 78.19 271 LEU A CA 1
ATOM 2175 C C . LEU A 1 271 ? 10.535 19.514 10.509 1.00 78.19 271 LEU A C 1
ATOM 2177 O O . LEU A 1 271 ? 11.311 19.487 11.451 1.00 78.19 271 LEU A O 1
ATOM 2181 N N . SER A 1 272 ? 10.473 18.525 9.613 1.00 73.12 272 SER A N 1
ATOM 2182 C CA . SER A 1 272 ? 11.277 17.304 9.737 1.00 73.12 272 SER A CA 1
ATOM 2183 C C . SER A 1 272 ? 12.781 17.590 9.809 1.00 73.12 272 SER A C 1
ATOM 2185 O O . SER A 1 272 ? 13.500 16.874 10.509 1.00 73.12 272 SER A O 1
ATOM 2187 N N . LEU A 1 273 ? 13.273 18.604 9.085 1.00 77.62 273 LEU A N 1
ATOM 2188 C CA . LEU A 1 273 ? 14.676 19.025 9.139 1.00 77.62 273 LEU A CA 1
ATOM 2189 C C . LEU A 1 273 ? 15.006 19.627 10.499 1.00 77.62 273 LEU A C 1
ATOM 2191 O O . LEU A 1 273 ? 15.978 19.214 11.123 1.00 77.62 273 LEU A O 1
ATOM 2195 N N . PHE A 1 274 ? 14.203 20.572 10.979 1.00 82.06 274 PHE A N 1
ATOM 2196 C CA . PHE A 1 274 ? 14.460 21.203 12.268 1.00 82.06 274 PHE A CA 1
ATOM 2197 C C . PHE A 1 274 ? 14.267 20.241 13.443 1.00 82.06 274 PHE A C 1
ATOM 2199 O O . PHE A 1 274 ? 15.056 20.299 14.377 1.00 82.06 274 PHE A O 1
ATOM 2206 N N . CYS A 1 275 ? 13.339 19.283 13.369 1.00 79.00 275 CYS A N 1
ATOM 2207 C CA . CYS A 1 275 ? 13.265 18.177 14.325 1.00 79.00 275 CYS A CA 1
ATOM 2208 C C . CYS A 1 275 ? 14.602 17.433 14.385 1.00 79.00 275 CYS A C 1
ATOM 2210 O O . CYS A 1 275 ? 15.119 17.199 15.471 1.00 79.00 275 CYS A O 1
ATOM 2212 N N . PHE A 1 276 ? 15.210 17.124 13.233 1.00 77.06 276 PHE A N 1
ATOM 2213 C CA . PHE A 1 276 ? 16.533 16.499 13.213 1.00 77.06 276 PHE A CA 1
ATOM 2214 C C . PHE A 1 276 ? 17.618 17.390 13.807 1.00 77.06 276 PHE A C 1
ATOM 2216 O O . PHE A 1 276 ? 18.426 16.925 14.609 1.00 77.06 276 PHE A O 1
ATOM 2223 N N . LEU A 1 277 ? 17.627 18.666 13.429 1.00 81.19 277 LEU A N 1
ATOM 2224 C CA . LEU A 1 277 ? 18.640 19.604 13.888 1.00 81.19 277 LEU A CA 1
ATOM 2225 C C . LEU A 1 277 ? 18.520 19.916 15.377 1.00 81.19 277 LEU A C 1
ATOM 2227 O O . LEU A 1 277 ? 19.541 20.219 15.955 1.00 81.19 277 LEU A O 1
ATOM 2231 N N . MET A 1 278 ? 17.343 19.830 16.002 1.00 84.56 278 MET A N 1
ATOM 2232 C CA . MET A 1 278 ? 17.144 20.200 17.413 1.00 84.56 278 MET A CA 1
ATOM 2233 C C . MET A 1 278 ? 17.208 19.016 18.389 1.00 84.56 278 MET A C 1
ATOM 2235 O O . MET A 1 278 ? 17.311 19.221 19.600 1.00 84.56 278 MET A O 1
ATOM 2239 N N . TYR A 1 279 ? 17.121 17.782 17.897 1.00 79.56 279 TYR A N 1
ATOM 2240 C CA . TYR A 1 279 ? 16.938 16.592 18.731 1.00 79.56 279 TYR A CA 1
ATOM 2241 C C . TYR A 1 279 ? 18.193 16.173 19.502 1.00 79.56 279 TYR A C 1
ATOM 2243 O O . TYR A 1 279 ? 19.257 15.952 18.918 1.00 79.56 279 TYR A O 1
ATOM 2251 N N . ASP A 1 280 ? 18.041 16.006 20.817 1.00 77.88 280 ASP A N 1
ATOM 2252 C CA . ASP A 1 280 ? 19.045 15.434 21.711 1.00 77.88 280 ASP A CA 1
ATOM 2253 C C . ASP A 1 280 ? 18.703 13.964 22.025 1.00 77.88 280 ASP A C 1
ATOM 2255 O O . ASP A 1 280 ? 17.784 13.701 22.808 1.00 77.88 280 ASP A O 1
ATOM 2259 N N . PRO A 1 281 ? 19.451 12.992 21.470 1.00 67.25 281 PRO A N 1
ATOM 2260 C CA . PRO A 1 281 ? 19.152 11.567 21.619 1.00 67.25 281 PRO A CA 1
ATOM 2261 C C . PRO A 1 281 ? 19.392 11.012 23.031 1.00 67.25 281 PRO A C 1
ATOM 2263 O O . PRO A 1 281 ? 19.024 9.870 23.291 1.00 67.25 281 PRO A O 1
ATOM 2266 N N . ASP A 1 282 ? 20.054 11.751 23.930 1.00 70.19 282 ASP A N 1
ATOM 2267 C CA . ASP A 1 282 ? 20.269 11.276 25.309 1.00 70.19 282 ASP A CA 1
ATOM 2268 C C . ASP A 1 282 ? 19.096 11.621 26.220 1.00 70.19 282 ASP A C 1
ATOM 2270 O O . ASP A 1 282 ? 18.818 10.910 27.183 1.00 70.19 282 ASP A O 1
ATOM 2274 N N . LYS A 1 283 ? 18.435 12.740 25.926 1.00 75.25 283 LYS A N 1
ATOM 2275 C CA . LYS A 1 283 ? 17.291 13.237 26.690 1.00 75.25 283 LYS A CA 1
ATOM 2276 C C . LYS A 1 283 ? 15.960 12.877 26.045 1.00 75.25 283 LYS A C 1
ATOM 2278 O O . LYS A 1 283 ? 14.943 13.029 26.706 1.00 75.25 283 LYS A O 1
ATOM 2283 N N . ASP A 1 284 ? 15.992 12.433 24.790 1.00 72.00 284 ASP A N 1
ATOM 2284 C CA . ASP A 1 284 ? 14.823 12.154 23.956 1.00 72.00 284 ASP A CA 1
ATOM 2285 C C . ASP A 1 284 ? 13.894 13.374 23.805 1.00 72.00 284 ASP A C 1
ATOM 2287 O O . ASP A 1 284 ? 12.672 13.282 23.866 1.00 72.00 284 ASP A O 1
ATOM 2291 N N . VAL A 1 285 ? 14.494 14.560 23.638 1.00 80.06 285 VAL A N 1
ATOM 2292 C CA . VAL A 1 285 ? 13.777 15.842 23.507 1.00 80.06 285 VAL A CA 1
ATOM 2293 C C . VAL A 1 285 ? 14.421 16.748 22.469 1.00 80.06 285 VAL A C 1
ATOM 2295 O O . VAL A 1 285 ? 15.608 16.624 22.159 1.00 80.06 285 VAL A O 1
ATOM 2298 N N . TYR A 1 286 ? 13.665 17.725 21.976 1.00 85.50 286 TYR A N 1
ATOM 2299 C CA . TYR A 1 286 ? 14.232 18.853 21.246 1.00 85.50 286 TYR A CA 1
ATOM 2300 C C . TYR A 1 286 ? 14.864 19.852 22.211 1.00 85.50 286 TYR A C 1
ATOM 2302 O O . TYR A 1 286 ? 14.306 20.196 23.251 1.00 85.50 286 TYR A O 1
ATOM 2310 N N . THR A 1 287 ? 16.051 20.333 21.858 1.00 86.56 287 THR A N 1
ATOM 2311 C CA . THR A 1 287 ? 16.788 21.326 22.636 1.00 86.56 287 THR A CA 1
ATOM 2312 C C . THR A 1 287 ? 17.033 22.561 21.789 1.00 86.56 287 THR A C 1
ATOM 2314 O O . THR A 1 287 ? 17.334 22.461 20.608 1.00 86.56 287 THR A O 1
ATOM 2317 N N . THR A 1 288 ? 16.951 23.739 22.398 1.00 86.94 288 THR A N 1
ATOM 2318 C CA . THR A 1 288 ? 17.144 25.025 21.706 1.00 86.94 288 THR A CA 1
ATOM 2319 C C . THR A 1 288 ? 18.309 25.829 22.293 1.00 86.94 288 THR A C 1
ATOM 2321 O O . THR A 1 288 ? 18.603 26.949 21.870 1.00 86.94 288 THR A O 1
ATOM 2324 N N . ASN A 1 289 ? 19.030 25.261 23.269 1.00 81.69 289 ASN A N 1
ATOM 2325 C CA . ASN A 1 289 ? 20.132 25.924 23.975 1.00 81.69 289 ASN A CA 1
ATOM 2326 C C . ASN A 1 289 ? 21.263 26.360 23.038 1.00 81.69 289 ASN A C 1
ATOM 2328 O O . ASN A 1 289 ? 21.848 27.418 23.257 1.00 81.69 289 ASN A O 1
ATOM 2332 N N . HIS A 1 290 ? 21.516 25.584 21.987 1.00 80.88 290 HIS A N 1
ATOM 2333 C CA . HIS A 1 290 ? 22.561 25.828 20.996 1.00 80.88 290 HIS A CA 1
ATOM 2334 C C . HIS A 1 290 ? 22.165 26.862 19.923 1.00 80.88 290 HIS A C 1
ATOM 2336 O O . HIS A 1 290 ? 23.042 27.383 19.239 1.00 80.88 290 HIS A O 1
ATOM 2342 N N . ILE A 1 291 ? 20.878 27.217 19.796 1.00 80.06 291 ILE A N 1
ATOM 2343 C CA . ILE A 1 291 ? 20.438 28.291 18.894 1.00 80.06 291 ILE A CA 1
ATOM 2344 C C . ILE A 1 291 ? 20.859 29.646 19.473 1.00 80.06 291 ILE A C 1
ATOM 2346 O O . ILE A 1 291 ? 20.578 29.942 20.637 1.00 80.06 291 ILE A O 1
ATOM 2350 N N . ALA A 1 292 ? 21.501 30.477 18.648 1.00 73.94 292 ALA A N 1
ATOM 2351 C CA . ALA A 1 292 ? 21.998 31.792 19.048 1.00 73.94 292 ALA A CA 1
ATOM 2352 C C . ALA A 1 292 ? 20.872 32.792 19.375 1.00 73.94 292 ALA A C 1
ATOM 2354 O O . ALA A 1 292 ? 20.934 33.449 20.412 1.00 73.94 292 ALA A O 1
ATOM 2355 N N . SER A 1 293 ? 19.835 32.888 18.530 1.00 79.44 293 SER A N 1
ATOM 2356 C CA . SER A 1 293 ? 18.678 33.754 18.789 1.00 79.44 293 SER A CA 1
ATOM 2357 C C . SER A 1 293 ? 17.647 33.062 19.685 1.00 79.44 293 SER A C 1
ATOM 2359 O O . SER A 1 293 ? 17.000 32.092 19.281 1.00 79.44 293 SER A O 1
ATOM 2361 N N . LYS A 1 294 ? 17.458 33.606 20.891 1.00 78.94 294 LYS A N 1
ATOM 2362 C CA . LYS A 1 294 ? 16.414 33.192 21.846 1.00 78.94 294 LYS A CA 1
ATOM 2363 C C . LYS A 1 294 ? 15.053 33.850 21.581 1.00 78.94 294 LYS A C 1
ATOM 2365 O O . LYS A 1 294 ? 14.148 33.706 22.391 1.00 78.94 294 LYS A O 1
ATOM 2370 N N . THR A 1 295 ? 14.922 34.586 20.481 1.00 75.06 295 THR A N 1
ATOM 2371 C CA . THR A 1 295 ? 13.674 35.238 20.054 1.00 75.06 295 THR A CA 1
ATOM 2372 C C . THR A 1 295 ? 13.105 34.650 18.769 1.00 75.06 295 THR A C 1
ATOM 2374 O O . THR A 1 295 ? 11.928 34.858 18.499 1.00 75.06 295 THR A O 1
ATOM 2377 N N . SER A 1 296 ? 13.907 33.875 18.032 1.00 80.06 296 SER A N 1
ATOM 2378 C CA . SER A 1 296 ? 13.514 33.269 16.757 1.00 80.06 296 SER A CA 1
ATOM 2379 C C . SER A 1 296 ? 12.280 32.365 16.844 1.00 80.06 296 SER A C 1
ATOM 2381 O O . SER A 1 296 ? 12.070 31.667 17.839 1.00 80.06 296 SER A O 1
ATOM 2383 N N . ASP A 1 297 ? 11.513 32.299 15.750 1.00 84.44 297 ASP A N 1
ATOM 2384 C CA . ASP A 1 297 ? 10.353 31.403 15.613 1.00 84.44 297 ASP A CA 1
ATOM 2385 C C . ASP A 1 297 ? 10.708 29.942 15.916 1.00 84.44 297 ASP A C 1
ATOM 2387 O O . ASP A 1 297 ? 9.940 29.229 16.558 1.00 84.44 297 ASP A O 1
ATOM 2391 N N . ILE A 1 298 ? 11.907 29.500 15.520 1.00 86.56 298 ILE A N 1
ATOM 2392 C CA . ILE A 1 298 ? 12.409 28.150 15.812 1.00 86.56 298 ILE A CA 1
ATOM 2393 C C . ILE A 1 298 ? 12.634 27.960 17.307 1.00 86.56 298 ILE A C 1
ATOM 2395 O O . ILE A 1 298 ? 12.260 26.921 17.853 1.00 86.56 298 ILE A O 1
ATOM 2399 N N . PHE A 1 299 ? 13.232 28.946 17.981 1.00 87.62 299 PHE A N 1
ATOM 2400 C CA . PHE A 1 299 ? 13.419 28.879 19.423 1.00 87.62 299 PHE A CA 1
ATOM 2401 C C . PHE A 1 299 ? 12.070 28.771 20.142 1.00 87.62 299 PHE A C 1
ATOM 2403 O O . PHE A 1 299 ? 11.911 27.877 20.972 1.00 87.62 299 PHE A O 1
ATOM 2410 N N . ASN A 1 300 ? 11.100 29.622 19.803 1.00 88.00 300 ASN A N 1
ATOM 2411 C CA . ASN A 1 300 ? 9.783 29.623 20.443 1.00 88.00 300 ASN A CA 1
ATOM 2412 C C . ASN A 1 300 ? 9.033 28.308 20.186 1.00 88.00 300 ASN A C 1
ATOM 2414 O O . ASN A 1 300 ? 8.581 27.662 21.132 1.00 88.00 300 ASN A O 1
ATOM 2418 N N . PHE A 1 301 ? 8.986 27.865 18.926 1.00 91.00 301 PHE A N 1
ATOM 2419 C CA . PHE A 1 301 ? 8.283 26.648 18.534 1.00 91.00 301 PHE A CA 1
ATOM 2420 C C . PHE A 1 301 ? 8.821 25.407 19.257 1.00 91.00 301 PHE A C 1
ATOM 2422 O O . PHE A 1 301 ? 8.046 24.682 19.876 1.00 91.00 301 PHE A O 1
ATOM 2429 N N . PHE A 1 302 ? 10.139 25.167 19.232 1.00 88.81 302 PHE A N 1
ATOM 2430 C CA . PHE A 1 302 ? 10.737 23.971 19.847 1.00 88.81 302 PHE A CA 1
ATOM 2431 C C . PHE A 1 302 ? 10.884 24.065 21.367 1.00 88.81 302 PHE A C 1
ATOM 2433 O O . PHE A 1 302 ? 11.039 23.035 22.016 1.00 88.81 302 PHE A O 1
ATOM 2440 N N . SER A 1 303 ? 10.827 25.264 21.953 1.00 87.56 303 SER A N 1
ATOM 2441 C CA . SER A 1 303 ? 10.776 25.403 23.414 1.00 87.56 303 SER A CA 1
ATOM 2442 C C . SER A 1 303 ? 9.387 25.055 23.959 1.00 87.56 303 SER A C 1
ATOM 2444 O O . SER A 1 303 ? 9.294 24.436 25.016 1.00 87.56 303 SER A O 1
ATOM 2446 N N . ASN A 1 304 ? 8.320 25.385 23.222 1.00 86.62 304 ASN A N 1
ATOM 2447 C CA . ASN A 1 304 ? 6.948 25.009 23.578 1.00 86.62 304 ASN A CA 1
ATOM 2448 C C . ASN A 1 304 ? 6.642 23.547 23.215 1.00 86.62 304 ASN A C 1
ATOM 2450 O O . ASN A 1 304 ? 6.047 22.819 24.004 1.00 86.62 304 ASN A O 1
ATOM 2454 N N . ASN A 1 305 ? 7.117 23.094 22.054 1.00 85.25 305 ASN A N 1
ATOM 2455 C CA . ASN A 1 305 ? 6.905 21.749 21.523 1.00 85.25 305 ASN A CA 1
ATOM 2456 C C . ASN A 1 305 ? 8.166 20.878 21.683 1.00 85.25 305 ASN A C 1
ATOM 2458 O O . ASN A 1 305 ? 8.646 20.273 20.726 1.00 85.25 305 ASN A O 1
ATOM 2462 N N . TYR A 1 306 ? 8.748 20.854 22.887 1.00 84.25 306 TYR A N 1
ATOM 2463 C CA . TYR A 1 306 ? 10.042 20.204 23.149 1.00 84.25 306 TYR A CA 1
ATOM 2464 C C . TYR A 1 306 ? 9.977 18.669 23.158 1.00 84.25 306 TYR A C 1
ATOM 2466 O O . TYR A 1 306 ? 10.996 18.013 22.937 1.00 84.25 306 TYR A O 1
ATOM 2474 N N . MET A 1 307 ? 8.796 18.092 23.400 1.00 77.25 307 MET A N 1
ATOM 2475 C CA . MET A 1 307 ? 8.583 16.647 23.340 1.00 77.25 307 MET A CA 1
ATOM 2476 C C . MET A 1 307 ? 8.278 16.200 21.906 1.00 77.25 307 MET A C 1
ATOM 2478 O O . MET A 1 307 ? 7.337 16.712 21.296 1.00 77.25 307 MET A O 1
ATOM 2482 N N . PRO A 1 308 ? 9.011 15.204 21.379 1.00 71.12 308 PRO A N 1
ATOM 2483 C CA . PRO A 1 308 ? 8.707 14.521 20.126 1.00 71.12 308 PRO A CA 1
ATOM 2484 C C . PRO A 1 308 ? 7.227 14.191 19.887 1.00 71.12 308 PRO A C 1
ATOM 2486 O O . PRO A 1 308 ? 6.726 14.397 18.782 1.00 71.12 308 PRO A O 1
ATOM 2489 N N . GLU A 1 309 ? 6.529 13.716 20.920 1.00 64.50 309 GLU A N 1
ATOM 2490 C CA . GLU A 1 309 ? 5.143 13.236 20.852 1.00 64.50 309 GLU A CA 1
ATOM 2491 C C . GLU A 1 309 ? 4.143 14.323 20.422 1.00 64.50 309 GLU A C 1
ATOM 2493 O O . GLU A 1 309 ? 3.225 14.039 19.644 1.00 64.50 309 GLU A O 1
ATOM 2498 N N . TYR A 1 310 ? 4.373 15.580 20.822 1.00 66.25 310 TYR A N 1
ATOM 2499 C CA . TYR A 1 310 ? 3.490 16.713 20.512 1.00 66.25 310 TYR A CA 1
ATOM 2500 C C . TYR A 1 310 ? 3.423 17.017 19.010 1.00 66.25 310 TYR A C 1
ATOM 2502 O O . TYR A 1 310 ? 2.425 17.519 18.506 1.00 66.25 310 TYR A O 1
ATOM 2510 N N . LEU A 1 311 ? 4.435 16.625 18.226 1.00 65.75 311 LEU A N 1
ATOM 2511 C CA . LEU A 1 311 ? 4.421 16.828 16.771 1.00 65.75 311 LEU A CA 1
ATOM 2512 C C . LEU A 1 311 ? 3.350 16.008 16.043 1.00 65.75 311 LEU A C 1
ATOM 2514 O O . LEU A 1 311 ? 3.097 16.248 14.859 1.00 65.75 311 LEU A O 1
ATOM 2518 N N . SER A 1 312 ? 2.752 15.014 16.704 1.00 58.03 312 SER A N 1
ATOM 2519 C CA . SER A 1 312 ? 1.629 14.253 16.157 1.00 58.03 312 SER A CA 1
ATOM 2520 C C . SER A 1 312 ? 0.305 15.031 16.214 1.00 58.03 312 SER A C 1
ATOM 2522 O O . SER A 1 312 ? -0.585 14.768 15.396 1.00 58.03 312 SER A O 1
ATOM 2524 N N . GLU A 1 313 ? 0.216 16.046 17.078 1.00 64.06 313 GLU A N 1
ATOM 2525 C CA . GLU A 1 313 ? -0.982 16.841 17.333 1.00 64.06 313 GLU A CA 1
ATOM 2526 C C . GLU A 1 313 ? -1.292 17.806 16.181 1.00 64.06 313 GLU A C 1
ATOM 2528 O O . GLU A 1 313 ? -0.411 18.398 15.549 1.00 64.06 313 GLU A O 1
ATOM 2533 N N . LEU A 1 314 ? -2.583 17.962 15.871 1.00 63.12 314 LEU A N 1
ATOM 2534 C CA . LEU A 1 314 ? -3.028 18.826 14.774 1.00 63.12 314 LEU A CA 1
ATOM 2535 C C . LEU A 1 314 ? -2.708 20.304 15.045 1.00 63.12 314 LEU A C 1
ATOM 2537 O O . LEU A 1 314 ? -2.400 21.044 14.113 1.00 63.12 314 LEU A O 1
ATOM 2541 N N . GLU A 1 315 ? -2.766 20.721 16.308 1.00 71.81 315 GLU A N 1
ATOM 2542 C CA . GLU A 1 315 ? -2.524 22.097 16.747 1.00 71.81 315 GLU A CA 1
ATOM 2543 C C . GLU A 1 315 ? -1.064 22.502 16.517 1.00 71.81 315 GLU A C 1
ATOM 2545 O O . GLU A 1 315 ? -0.820 23.468 15.794 1.00 71.81 315 GLU A O 1
ATOM 2550 N N . THR A 1 316 ? -0.104 21.693 16.977 1.00 73.00 316 THR A N 1
ATOM 2551 C CA . THR A 1 316 ? 1.335 21.887 16.724 1.00 73.00 316 THR A CA 1
ATOM 2552 C C . THR A 1 316 ? 1.665 21.913 15.228 1.00 73.00 316 THR A C 1
ATOM 2554 O O . THR A 1 316 ? 2.457 22.735 14.760 1.00 73.00 316 THR A O 1
ATOM 2557 N N . LYS A 1 317 ? 1.020 21.055 14.422 1.00 70.31 317 LYS A N 1
ATOM 2558 C CA . LYS A 1 317 ? 1.182 21.076 12.954 1.00 70.31 317 LYS A CA 1
ATOM 2559 C C . LYS A 1 317 ? 0.664 22.379 12.341 1.00 70.31 317 LYS A C 1
ATOM 2561 O O . LYS A 1 317 ? 1.287 22.902 11.418 1.00 70.31 317 LYS A O 1
ATOM 2566 N N . ASN A 1 318 ? -0.466 22.894 12.823 1.00 72.31 318 ASN A N 1
ATOM 2567 C CA . ASN A 1 318 ? -1.048 24.147 12.344 1.00 72.31 318 ASN A CA 1
ATOM 2568 C C . ASN A 1 318 ? -0.203 25.361 12.742 1.00 72.31 318 ASN A C 1
ATOM 2570 O O . ASN A 1 318 ? 0.005 26.236 11.903 1.00 72.31 318 ASN A O 1
ATOM 2574 N N . GLU A 1 319 ? 0.320 25.387 13.970 1.00 83.12 319 GLU A N 1
ATOM 2575 C CA . GLU A 1 319 ? 1.265 26.405 14.446 1.00 83.12 319 GLU A CA 1
ATOM 2576 C C . GLU A 1 319 ? 2.480 26.485 13.512 1.00 83.12 319 GLU A C 1
ATOM 2578 O O . GLU A 1 319 ? 2.787 27.544 12.960 1.00 83.12 319 GLU A O 1
ATOM 2583 N N . TRP A 1 320 ? 3.111 25.343 13.223 1.00 83.75 320 TRP A N 1
ATOM 2584 C CA . TRP A 1 320 ? 4.249 25.298 12.307 1.00 83.75 320 TRP A CA 1
ATOM 2585 C C . TRP A 1 320 ? 3.901 25.760 10.883 1.00 83.75 320 TRP A C 1
ATOM 2587 O O . TRP A 1 320 ? 4.663 26.489 10.239 1.00 83.75 320 TRP A O 1
ATOM 2597 N N . MET A 1 321 ? 2.734 25.362 10.365 1.00 75.94 321 MET A N 1
ATOM 2598 C CA . MET A 1 321 ? 2.273 25.818 9.050 1.00 75.94 321 MET A CA 1
ATOM 2599 C C . MET A 1 321 ? 2.073 27.334 8.998 1.00 75.94 321 MET A C 1
ATOM 2601 O O . MET A 1 321 ? 2.357 27.938 7.960 1.00 75.94 321 MET A O 1
ATOM 2605 N N . GLN A 1 322 ? 1.630 27.960 10.090 1.00 80.56 322 GLN A N 1
ATOM 2606 C CA . GLN A 1 322 ? 1.516 29.416 10.179 1.00 80.56 322 GLN A CA 1
ATOM 2607 C C . GLN A 1 322 ? 2.888 30.095 10.156 1.00 80.56 322 GLN A C 1
ATOM 2609 O O . GLN A 1 322 ? 3.066 31.015 9.359 1.00 80.56 322 GLN A O 1
ATOM 2614 N N . ILE A 1 323 ? 3.866 29.599 10.927 1.00 85.31 323 ILE A N 1
ATOM 2615 C CA . ILE A 1 323 ? 5.253 30.110 10.917 1.00 85.31 323 ILE A CA 1
ATOM 2616 C C . ILE A 1 323 ? 5.801 30.119 9.485 1.00 85.31 323 ILE A C 1
ATOM 2618 O O . ILE A 1 323 ? 6.239 31.147 8.972 1.00 85.31 323 ILE A O 1
ATOM 2622 N N . ILE A 1 324 ? 5.699 28.985 8.786 1.00 81.44 324 ILE A N 1
ATOM 2623 C CA . ILE A 1 324 ? 6.191 28.872 7.408 1.00 81.44 324 ILE A CA 1
ATOM 2624 C C . ILE A 1 324 ? 5.397 29.760 6.443 1.00 81.44 324 ILE A C 1
ATOM 2626 O O . ILE A 1 324 ? 5.988 30.381 5.561 1.00 81.44 324 ILE A O 1
ATOM 2630 N N . SER A 1 325 ? 4.077 29.864 6.603 1.00 75.75 325 SER A N 1
ATOM 2631 C CA . SER A 1 325 ? 3.253 30.745 5.765 1.00 75.75 325 SER A CA 1
ATOM 2632 C C . SER A 1 325 ? 3.647 32.214 5.921 1.00 75.75 325 SER A C 1
ATOM 2634 O O . SER A 1 325 ? 3.717 32.925 4.921 1.00 75.75 325 SER A O 1
ATOM 2636 N N . ASN A 1 326 ? 3.972 32.657 7.139 1.00 78.62 326 ASN A N 1
ATOM 2637 C CA . ASN A 1 326 ? 4.467 34.009 7.399 1.00 78.62 326 ASN A CA 1
ATOM 2638 C C . ASN A 1 326 ? 5.808 34.251 6.699 1.00 78.62 326 ASN A C 1
ATOM 2640 O O . ASN A 1 326 ? 5.931 35.231 5.966 1.00 78.62 326 ASN A O 1
ATOM 2644 N N . VAL A 1 327 ? 6.748 33.303 6.802 1.00 78.69 327 VAL A N 1
ATOM 2645 C CA . VAL A 1 327 ? 8.025 33.358 6.069 1.00 78.69 327 VAL A CA 1
ATOM 2646 C C . VAL A 1 327 ? 7.789 33.488 4.563 1.00 78.69 327 VAL A C 1
ATOM 2648 O O . VAL A 1 327 ? 8.390 34.345 3.923 1.00 78.69 327 VAL A O 1
ATOM 2651 N N . PHE A 1 328 ? 6.888 32.694 3.973 1.00 71.44 328 PHE A N 1
ATOM 2652 C CA . PHE A 1 328 ? 6.573 32.791 2.541 1.00 71.44 328 PHE A CA 1
ATOM 2653 C C . PHE A 1 328 ? 5.884 34.107 2.153 1.00 71.44 328 PHE A C 1
ATOM 2655 O O . PHE A 1 328 ? 6.151 34.635 1.070 1.00 71.44 328 PHE A O 1
ATOM 2662 N N . ASN A 1 329 ? 5.023 34.652 3.014 1.00 68.06 329 ASN A N 1
ATOM 2663 C CA . ASN A 1 329 ? 4.363 35.935 2.782 1.00 68.06 329 ASN A CA 1
ATOM 2664 C C . ASN A 1 329 ? 5.376 37.087 2.785 1.00 68.06 329 ASN A C 1
ATOM 2666 O O . ASN A 1 329 ? 5.383 37.887 1.847 1.00 68.06 329 ASN A O 1
ATOM 2670 N N . GLU A 1 330 ? 6.286 37.125 3.761 1.00 66.50 330 GLU A N 1
ATOM 2671 C CA . GLU A 1 330 ? 7.405 38.076 3.792 1.00 66.50 330 GLU A CA 1
ATOM 2672 C C . GLU A 1 330 ? 8.309 37.908 2.561 1.00 66.50 330 GLU A C 1
ATOM 2674 O O . GLU A 1 330 ? 8.663 38.881 1.892 1.00 66.50 330 GLU A O 1
ATOM 2679 N N . TRP A 1 331 ? 8.594 36.663 2.178 1.00 63.22 331 TRP A N 1
ATOM 2680 C CA . TRP A 1 331 ? 9.423 36.319 1.023 1.00 63.22 331 TRP A CA 1
ATOM 2681 C C . TRP A 1 331 ? 8.811 36.749 -0.322 1.00 63.22 331 TRP A C 1
ATOM 2683 O O . TRP A 1 331 ? 9.538 37.170 -1.224 1.00 63.22 331 TRP A O 1
ATOM 2693 N N . SER A 1 332 ? 7.478 36.733 -0.453 1.00 55.47 332 SER A N 1
ATOM 2694 C CA . SER A 1 332 ? 6.763 37.137 -1.676 1.00 55.47 332 SER A CA 1
ATOM 2695 C C . SER A 1 332 ? 6.929 38.623 -2.035 1.00 55.47 332 SER A C 1
ATOM 2697 O O . SER A 1 332 ? 6.837 38.992 -3.208 1.00 55.47 332 SER A O 1
ATOM 2699 N N . THR A 1 333 ? 7.255 39.472 -1.055 1.00 50.91 333 THR A N 1
ATOM 2700 C CA . THR A 1 333 ? 7.483 40.914 -1.257 1.00 50.91 333 THR A CA 1
ATOM 2701 C C . THR A 1 333 ? 8.898 41.258 -1.741 1.00 50.91 333 THR A C 1
ATOM 2703 O O . THR A 1 333 ? 9.126 42.350 -2.258 1.00 50.91 333 THR A O 1
ATOM 2706 N N . LEU A 1 334 ? 9.854 40.324 -1.648 1.00 50.25 334 LEU A N 1
ATOM 2707 C CA . LEU A 1 334 ? 11.284 40.569 -1.893 1.00 50.25 334 LEU A CA 1
ATOM 2708 C C . LEU A 1 334 ? 11.727 40.395 -3.362 1.00 50.25 334 LEU A C 1
ATOM 2710 O O . LEU A 1 334 ? 12.908 40.550 -3.668 1.00 50.25 334 LEU A O 1
ATOM 2714 N N . SER A 1 335 ? 10.803 40.139 -4.298 1.00 44.12 335 SER A N 1
ATOM 2715 C CA . SER A 1 335 ? 10.990 40.083 -5.771 1.00 44.12 335 SER A CA 1
ATOM 2716 C C . SER A 1 335 ? 12.039 39.103 -6.333 1.00 44.12 335 SER A C 1
ATOM 2718 O O . SER A 1 335 ? 12.139 38.934 -7.551 1.00 44.12 335 SER A O 1
ATOM 2720 N N . CYS A 1 336 ? 12.769 38.382 -5.484 1.00 46.41 336 CYS A N 1
ATOM 2721 C CA . CYS A 1 336 ? 13.749 37.393 -5.899 1.00 46.41 336 CYS A CA 1
ATOM 2722 C C . CYS A 1 336 ? 13.368 36.023 -5.330 1.00 46.41 336 CYS A C 1
ATOM 2724 O O . CYS A 1 336 ? 13.526 35.768 -4.142 1.00 46.41 336 CYS A O 1
ATOM 2726 N N . ILE A 1 337 ? 12.946 35.143 -6.243 1.00 49.09 337 ILE A N 1
ATOM 2727 C CA . ILE A 1 337 ? 12.800 33.690 -6.092 1.00 49.09 337 ILE A CA 1
ATOM 2728 C C . ILE A 1 337 ? 11.410 33.217 -5.613 1.00 49.09 337 ILE A C 1
ATOM 2730 O O . ILE A 1 337 ? 10.993 33.424 -4.482 1.00 49.09 337 ILE A O 1
ATOM 2734 N N . GLN A 1 338 ? 10.701 32.534 -6.518 1.00 52.72 338 GLN A N 1
ATOM 2735 C CA . GLN A 1 338 ? 9.534 31.688 -6.235 1.00 52.72 338 GLN A CA 1
ATOM 2736 C C . GLN A 1 338 ? 9.983 30.210 -6.207 1.00 52.72 338 GLN A C 1
ATOM 2738 O O . GLN A 1 338 ? 11.077 29.920 -6.700 1.00 52.72 338 GLN A O 1
ATOM 2743 N N . PRO A 1 339 ? 9.188 29.272 -5.641 1.00 53.47 339 PRO A N 1
ATOM 2744 C CA . PRO A 1 339 ? 9.470 27.827 -5.680 1.00 53.47 339 PRO A CA 1
ATOM 2745 C C . PRO A 1 339 ? 9.964 27.382 -7.066 1.00 53.47 339 PRO A C 1
ATOM 2747 O O . PRO A 1 339 ? 9.376 27.815 -8.061 1.00 53.47 339 PRO A O 1
ATOM 2750 N N . PRO A 1 340 ? 11.016 26.536 -7.157 1.00 57.84 340 PRO A N 1
ATOM 2751 C CA . PRO A 1 340 ? 11.314 25.359 -6.315 1.00 57.84 340 PRO A CA 1
ATOM 2752 C C . PRO A 1 340 ? 12.120 25.551 -5.028 1.00 57.84 340 PRO A C 1
ATOM 2754 O O . PRO A 1 340 ? 12.954 26.440 -4.918 1.00 57.84 340 PRO A O 1
ATOM 2757 N N . LEU A 1 341 ? 11.976 24.607 -4.093 1.00 65.56 341 LEU A N 1
ATOM 2758 C CA . LEU A 1 341 ? 12.828 24.473 -2.906 1.00 65.56 341 LEU A CA 1
ATOM 2759 C C . LEU A 1 341 ? 14.186 23.841 -3.293 1.00 65.56 341 LEU A C 1
ATOM 2761 O O . LEU A 1 341 ? 14.396 22.634 -3.213 1.00 65.56 341 LEU A O 1
ATOM 2765 N N . ASN A 1 342 ? 15.083 24.670 -3.816 1.00 77.50 342 ASN A N 1
ATOM 2766 C CA . ASN A 1 342 ? 16.451 24.311 -4.198 1.00 77.50 342 ASN A CA 1
ATOM 2767 C C . ASN A 1 342 ? 17.437 24.532 -3.023 1.00 77.50 342 ASN A C 1
ATOM 2769 O O . ASN A 1 342 ? 17.033 25.043 -1.977 1.00 77.50 342 ASN A O 1
ATOM 2773 N N . ILE A 1 343 ? 18.718 24.161 -3.165 1.00 83.94 343 ILE A N 1
ATOM 2774 C CA . ILE A 1 343 ? 19.704 24.260 -2.064 1.00 83.94 343 ILE A CA 1
ATOM 2775 C C . ILE A 1 343 ? 19.802 25.687 -1.508 1.00 83.94 343 ILE A C 1
ATOM 2777 O O . ILE A 1 343 ? 19.784 25.875 -0.293 1.00 83.94 343 ILE A O 1
ATOM 2781 N N . LEU A 1 344 ? 19.882 26.697 -2.378 1.00 84.31 344 LEU A N 1
ATOM 2782 C CA . LEU A 1 344 ? 20.020 28.092 -1.954 1.00 84.31 344 LEU A CA 1
ATOM 2783 C C . LEU A 1 344 ? 18.755 28.580 -1.245 1.00 84.31 344 LEU A C 1
ATOM 2785 O O . LEU A 1 344 ? 18.849 29.219 -0.204 1.00 84.31 344 LEU A O 1
ATOM 2789 N N . ASN A 1 345 ? 17.580 28.196 -1.739 1.00 81.12 345 ASN A N 1
ATOM 2790 C CA . ASN A 1 345 ? 16.301 28.517 -1.109 1.00 81.12 345 ASN A CA 1
ATOM 2791 C C . ASN A 1 345 ? 16.154 27.899 0.281 1.00 81.12 345 ASN A C 1
ATOM 2793 O O . ASN A 1 345 ? 15.656 28.560 1.186 1.00 81.12 345 ASN A O 1
ATOM 2797 N N . ILE A 1 346 ? 16.624 26.664 0.480 1.00 81.81 346 ILE A N 1
ATOM 2798 C CA . ILE A 1 346 ? 16.672 26.048 1.813 1.00 81.81 346 ILE A CA 1
ATOM 2799 C C . ILE A 1 346 ? 17.543 26.890 2.750 1.00 81.81 346 ILE A C 1
ATOM 2801 O O . ILE A 1 346 ? 17.129 27.175 3.871 1.00 81.81 346 ILE A O 1
ATOM 2805 N N . LEU A 1 347 ? 18.719 27.329 2.292 1.00 87.44 347 LEU A N 1
ATOM 2806 C CA . LEU A 1 347 ? 19.607 28.174 3.092 1.00 87.44 347 LEU A CA 1
ATOM 2807 C C . LEU A 1 347 ? 18.967 29.527 3.427 1.00 87.44 347 LEU A C 1
ATOM 2809 O O . LEU A 1 347 ? 19.025 29.929 4.583 1.00 87.44 347 LEU A O 1
ATOM 2813 N N . TYR A 1 348 ? 18.299 30.180 2.469 1.00 84.19 348 TYR A N 1
ATOM 2814 C CA . TYR A 1 348 ? 17.542 31.414 2.713 1.00 84.19 348 TYR A CA 1
ATOM 2815 C C . TYR A 1 348 ? 16.486 31.234 3.806 1.00 84.19 348 TYR A C 1
ATOM 2817 O O . TYR A 1 348 ? 16.445 32.017 4.754 1.00 84.19 348 TYR A O 1
ATOM 2825 N N . ILE A 1 349 ? 15.667 30.182 3.707 1.00 82.88 349 ILE A N 1
ATOM 2826 C CA . ILE A 1 349 ? 14.628 29.880 4.699 1.00 82.88 349 ILE A CA 1
ATOM 2827 C C . ILE A 1 349 ? 15.251 29.637 6.076 1.00 82.88 349 ILE A C 1
ATOM 2829 O O . ILE A 1 349 ? 14.778 30.189 7.066 1.00 82.88 349 ILE A O 1
ATOM 2833 N N . ILE A 1 350 ? 16.337 28.859 6.148 1.00 86.56 350 ILE A N 1
ATOM 2834 C CA . ILE A 1 350 ? 17.058 28.626 7.404 1.00 86.56 350 ILE A CA 1
ATOM 2835 C C . ILE A 1 350 ? 17.559 29.955 7.982 1.00 86.56 350 ILE A C 1
ATOM 2837 O O . ILE A 1 350 ? 17.429 30.181 9.183 1.00 86.56 350 ILE A O 1
ATOM 2841 N N . SER A 1 351 ? 18.117 30.850 7.166 1.00 85.69 351 SER A N 1
ATOM 2842 C CA . SER A 1 351 ? 18.593 32.157 7.627 1.00 85.69 351 SER A CA 1
ATOM 2843 C C . SER A 1 351 ? 17.464 33.036 8.172 1.00 85.69 351 SER A C 1
ATOM 2845 O O . SER A 1 351 ? 17.686 33.714 9.171 1.00 85.69 351 SER A O 1
ATOM 2847 N N . ILE A 1 352 ? 16.265 33.004 7.577 1.00 85.38 352 ILE A N 1
ATOM 2848 C CA . ILE A 1 352 ? 15.088 33.742 8.074 1.00 85.38 352 ILE A CA 1
ATOM 2849 C C . ILE A 1 352 ? 14.621 33.153 9.408 1.00 85.38 352 ILE A C 1
ATOM 2851 O O . ILE A 1 352 ? 14.573 33.861 10.408 1.00 85.38 352 ILE A O 1
ATOM 2855 N N . LEU A 1 353 ? 14.387 31.840 9.445 1.00 85.19 353 LEU A N 1
ATOM 2856 C CA . LEU A 1 353 ? 13.913 31.121 10.632 1.00 85.19 353 LEU A CA 1
ATOM 2857 C C . LEU A 1 353 ? 14.881 31.193 11.823 1.00 85.19 353 LEU A C 1
ATOM 2859 O O . LEU A 1 353 ? 14.471 31.039 12.968 1.00 85.19 353 LEU A O 1
ATOM 2863 N N . THR A 1 354 ? 16.170 31.422 11.564 1.00 82.38 354 THR A N 1
ATOM 2864 C CA . THR A 1 354 ? 17.204 31.589 12.602 1.00 82.38 354 THR A CA 1
ATOM 2865 C C . THR A 1 354 ? 17.511 33.055 12.922 1.00 82.38 354 THR A C 1
ATOM 2867 O O . THR A 1 354 ? 18.451 33.311 13.668 1.00 82.38 354 THR A O 1
ATOM 2870 N N . GLU A 1 355 ? 16.750 34.004 12.358 1.00 83.88 355 GLU A N 1
ATOM 2871 C CA . GLU A 1 355 ? 16.935 35.464 12.468 1.00 83.88 355 GLU A CA 1
ATOM 2872 C C . GLU A 1 355 ? 18.314 35.986 12.011 1.00 83.88 355 GLU A C 1
ATOM 2874 O O . GLU A 1 355 ? 18.714 37.111 12.309 1.00 83.88 355 GLU A O 1
ATOM 2879 N N . ASN A 1 356 ? 19.042 35.207 11.210 1.00 83.00 356 ASN A N 1
ATOM 2880 C CA . ASN A 1 356 ? 20.342 35.594 10.659 1.00 83.00 356 ASN A CA 1
ATOM 2881 C C . ASN A 1 356 ? 20.252 36.194 9.247 1.00 83.00 356 ASN A C 1
ATOM 2883 O O . ASN A 1 356 ? 21.277 36.542 8.658 1.00 83.00 356 ASN A O 1
ATOM 2887 N N . TYR A 1 357 ? 19.057 36.307 8.664 1.00 82.50 357 TYR A N 1
ATOM 2888 C CA . TYR A 1 357 ? 18.897 36.734 7.273 1.00 82.50 357 TYR A CA 1
ATOM 2889 C C . TYR A 1 357 ? 19.560 38.087 6.984 1.00 82.50 357 TYR A C 1
ATOM 2891 O O . TYR A 1 357 ? 20.308 38.199 6.018 1.00 82.50 357 TYR A O 1
ATOM 2899 N N . SER A 1 358 ? 19.385 39.090 7.847 1.00 82.81 358 SER A N 1
ATOM 2900 C CA . SER A 1 358 ? 19.973 40.423 7.649 1.00 82.81 358 SER A CA 1
ATOM 2901 C C . SER A 1 358 ? 21.503 40.407 7.545 1.00 82.81 358 SER A C 1
ATOM 2903 O O . SER A 1 358 ? 22.071 41.180 6.774 1.00 82.81 358 SER A O 1
ATOM 2905 N N . SER A 1 359 ? 22.181 39.519 8.280 1.00 84.50 359 SER A N 1
ATOM 2906 C CA . SER A 1 359 ? 23.642 39.395 8.238 1.00 84.50 359 SER A CA 1
ATOM 2907 C C . SER A 1 359 ? 24.123 38.466 7.120 1.00 84.50 359 SER A C 1
ATOM 2909 O O . SER A 1 359 ? 25.184 38.703 6.550 1.00 84.50 359 SER A O 1
ATOM 2911 N N . GLU A 1 360 ? 23.348 37.444 6.753 1.00 86.81 360 GLU A N 1
ATOM 2912 C CA . GLU A 1 360 ? 23.737 36.416 5.777 1.00 86.81 360 GLU A CA 1
ATOM 2913 C C . GLU A 1 360 ? 23.279 36.722 4.338 1.00 86.81 360 GLU A C 1
ATOM 2915 O O . GLU A 1 360 ? 23.832 36.160 3.391 1.00 86.81 360 GLU A O 1
ATOM 2920 N N . ARG A 1 361 ? 22.330 37.649 4.147 1.00 84.75 361 ARG A N 1
ATOM 2921 C CA . ARG A 1 361 ? 21.719 37.975 2.846 1.00 84.75 361 ARG A CA 1
ATOM 2922 C C . ARG A 1 361 ? 22.743 38.266 1.756 1.00 84.75 361 ARG A C 1
ATOM 2924 O O . ARG A 1 361 ? 22.665 37.686 0.682 1.00 84.75 361 ARG A O 1
ATOM 2931 N N . HIS A 1 362 ? 23.730 39.113 2.041 1.00 88.44 362 HIS A N 1
ATOM 2932 C CA . HIS A 1 362 ? 24.755 39.479 1.061 1.00 88.44 362 HIS A CA 1
ATOM 2933 C C . HIS A 1 362 ? 25.563 38.264 0.564 1.00 88.44 362 HIS A C 1
ATOM 2935 O O . HIS A 1 362 ? 25.988 38.236 -0.586 1.00 88.44 362 HIS A O 1
ATOM 2941 N N . ILE A 1 363 ? 25.759 37.241 1.405 1.00 90.06 363 ILE A N 1
ATOM 2942 C CA . ILE A 1 363 ? 26.473 36.009 1.042 1.00 90.06 363 ILE A CA 1
ATOM 2943 C C . ILE A 1 363 ? 25.623 35.181 0.075 1.00 90.06 363 ILE A C 1
ATOM 2945 O O . ILE A 1 363 ? 26.121 34.732 -0.958 1.00 90.06 363 ILE A O 1
ATOM 2949 N N . LEU A 1 364 ? 24.342 34.996 0.401 1.00 88.06 364 LEU A N 1
ATOM 2950 C CA . LEU A 1 364 ? 23.412 34.209 -0.407 1.00 88.06 364 LEU A CA 1
ATOM 2951 C C . LEU A 1 364 ? 23.105 34.896 -1.749 1.00 88.06 364 LEU A C 1
ATOM 2953 O O . LEU A 1 364 ? 23.132 34.238 -2.791 1.00 88.06 364 LEU A O 1
ATOM 2957 N N . ASP A 1 365 ? 22.932 36.222 -1.742 1.00 86.19 365 ASP A N 1
ATOM 2958 C CA . ASP A 1 365 ? 22.729 37.030 -2.950 1.00 86.19 365 ASP A CA 1
ATOM 2959 C C . ASP A 1 365 ? 23.965 36.952 -3.867 1.00 86.19 365 ASP A C 1
ATOM 2961 O O . ASP A 1 365 ? 23.827 36.796 -5.083 1.00 86.19 365 ASP A O 1
ATOM 2965 N N . ASN A 1 366 ? 25.179 36.950 -3.297 1.00 88.75 366 ASN A N 1
ATOM 2966 C CA . ASN A 1 366 ? 26.416 36.734 -4.053 1.00 88.75 366 ASN A CA 1
ATOM 2967 C C . ASN A 1 366 ? 26.485 35.330 -4.672 1.00 88.75 366 ASN A C 1
ATOM 2969 O O . ASN A 1 366 ? 26.909 35.195 -5.818 1.00 88.75 366 ASN A O 1
ATOM 2973 N N . PHE A 1 367 ? 26.049 34.278 -3.967 1.00 90.12 367 PHE A N 1
ATOM 2974 C CA . PHE A 1 367 ? 25.974 32.937 -4.559 1.00 90.12 367 PHE A CA 1
ATOM 2975 C C . PHE A 1 367 ? 25.002 32.888 -5.735 1.00 90.12 367 PHE A C 1
ATOM 2977 O O . PHE A 1 367 ? 25.335 32.308 -6.769 1.00 90.12 367 PHE A O 1
ATOM 2984 N N . MET A 1 368 ? 23.833 33.520 -5.606 1.00 83.81 368 MET A N 1
ATOM 2985 C CA . MET A 1 368 ? 22.855 33.618 -6.689 1.00 83.81 368 MET A CA 1
ATOM 2986 C C . MET A 1 368 ? 23.408 34.395 -7.886 1.00 83.81 368 MET A C 1
ATOM 2988 O O . MET A 1 368 ? 23.281 33.934 -9.022 1.00 83.81 368 MET A O 1
ATOM 2992 N N . HIS A 1 369 ? 24.052 35.538 -7.646 1.00 85.06 369 HIS A N 1
ATOM 2993 C CA . HIS A 1 369 ? 24.691 36.340 -8.687 1.00 85.06 369 HIS A CA 1
ATOM 2994 C C . HIS A 1 369 ? 25.782 35.547 -9.420 1.00 85.06 369 HIS A C 1
ATOM 2996 O O . HIS A 1 369 ? 25.762 35.441 -10.648 1.00 85.06 369 HIS A O 1
ATOM 3002 N N . ASP A 1 370 ? 26.691 34.917 -8.674 1.00 87.50 370 ASP A N 1
ATOM 3003 C CA . ASP A 1 370 ? 27.789 34.141 -9.248 1.00 87.50 370 ASP A CA 1
ATOM 3004 C C . ASP A 1 370 ? 27.278 32.923 -10.023 1.00 87.50 370 ASP A C 1
ATOM 3006 O O . ASP A 1 370 ? 27.819 32.594 -11.078 1.00 87.50 370 ASP A O 1
ATOM 3010 N N . LEU A 1 371 ? 26.192 32.288 -9.565 1.00 84.06 371 LEU A N 1
ATOM 3011 C CA . LEU A 1 371 ? 25.545 31.188 -10.281 1.00 84.06 371 LEU A CA 1
ATOM 3012 C C . LEU A 1 371 ? 25.046 31.623 -11.666 1.00 84.06 371 LEU A C 1
ATOM 3014 O O . LEU A 1 371 ? 25.067 30.812 -12.592 1.00 84.06 371 LEU A O 1
ATOM 3018 N N . HIS A 1 372 ? 24.631 32.879 -11.836 1.00 80.94 372 HIS A N 1
ATOM 3019 C CA . HIS A 1 372 ? 24.180 33.427 -13.119 1.00 80.94 372 HIS A CA 1
ATOM 3020 C C . HIS A 1 372 ? 25.324 33.977 -13.982 1.00 80.94 372 HIS A C 1
ATOM 3022 O O . HIS A 1 372 ? 25.118 34.224 -15.170 1.00 80.94 372 HIS A O 1
ATOM 3028 N N . ASN A 1 373 ? 26.534 34.112 -13.433 1.00 82.25 373 ASN A N 1
ATOM 3029 C CA . ASN A 1 373 ? 27.683 34.644 -14.151 1.00 82.25 373 ASN A CA 1
ATOM 3030 C C . ASN A 1 373 ? 28.413 33.535 -14.945 1.00 82.25 373 ASN A C 1
ATOM 3032 O O . ASN A 1 373 ? 28.995 32.630 -14.343 1.00 82.25 373 ASN A O 1
ATOM 3036 N N . PRO A 1 374 ? 28.438 33.586 -16.292 1.00 76.12 374 PRO A N 1
ATOM 3037 C CA . PRO A 1 374 ? 29.098 32.565 -17.108 1.00 76.12 374 PRO A CA 1
ATOM 3038 C C . PRO A 1 374 ? 30.633 32.595 -17.015 1.00 76.12 374 PRO A C 1
ATOM 3040 O O . PRO A 1 374 ? 31.276 31.646 -17.457 1.00 76.12 374 PRO A O 1
ATOM 3043 N N . LEU A 1 375 ? 31.226 33.661 -16.461 1.00 81.62 375 LEU A N 1
ATOM 3044 C CA . LEU A 1 375 ? 32.680 33.824 -16.329 1.00 81.62 375 LEU A CA 1
ATOM 3045 C C . LEU A 1 375 ? 33.257 33.116 -15.097 1.00 81.62 375 LEU A C 1
ATOM 3047 O O . LEU A 1 375 ? 34.473 32.964 -14.992 1.00 81.62 375 LEU A O 1
ATOM 3051 N N . ILE A 1 376 ? 32.407 32.699 -14.156 1.00 80.62 376 ILE A N 1
ATOM 3052 C CA . ILE A 1 376 ? 32.833 32.064 -12.910 1.00 80.62 376 ILE A CA 1
ATOM 3053 C C . ILE A 1 376 ? 32.713 30.545 -13.051 1.00 80.62 376 ILE A C 1
ATOM 3055 O O . ILE A 1 376 ? 31.690 30.011 -13.481 1.00 80.62 376 ILE A O 1
ATOM 3059 N N . SER A 1 377 ? 33.767 29.831 -12.655 1.00 81.94 377 SER A N 1
ATOM 3060 C CA . SER A 1 377 ? 33.777 28.369 -12.635 1.00 81.94 377 SER A CA 1
ATOM 3061 C C . SER A 1 377 ? 32.695 27.827 -11.697 1.00 81.94 377 SER A C 1
ATOM 3063 O O . SER A 1 377 ? 32.683 28.120 -10.498 1.00 81.94 377 SER A O 1
ATOM 3065 N N . ALA A 1 378 ? 31.820 26.962 -12.220 1.00 79.44 378 ALA A N 1
ATOM 3066 C CA . ALA A 1 378 ? 30.794 26.287 -11.423 1.00 79.44 378 ALA A CA 1
ATOM 3067 C C . ALA A 1 378 ? 31.400 25.524 -10.231 1.00 79.44 378 ALA A C 1
ATOM 3069 O O . ALA A 1 378 ? 30.829 25.523 -9.143 1.00 79.44 378 ALA A O 1
ATOM 3070 N N . LYS A 1 379 ? 32.600 24.951 -10.400 1.00 83.88 379 LYS A N 1
ATOM 3071 C CA . LYS A 1 379 ? 33.317 24.224 -9.342 1.00 83.88 379 LYS A CA 1
ATOM 3072 C C . LYS A 1 379 ? 33.662 25.118 -8.144 1.00 83.88 379 LYS A C 1
ATOM 3074 O O . LYS A 1 379 ? 33.549 24.679 -6.997 1.00 83.88 379 LYS A O 1
ATOM 3079 N N . ASP A 1 380 ? 34.043 26.368 -8.396 1.00 85.62 380 ASP A N 1
ATOM 3080 C CA . ASP A 1 380 ? 34.425 27.314 -7.340 1.00 85.62 380 ASP A CA 1
ATOM 3081 C C . ASP A 1 380 ? 33.194 27.815 -6.578 1.00 85.62 380 ASP A C 1
ATOM 3083 O O . ASP A 1 380 ? 33.223 27.966 -5.355 1.00 85.62 380 ASP A O 1
ATOM 3087 N N . ILE A 1 381 ? 32.080 28.022 -7.287 1.00 87.19 381 ILE A N 1
ATOM 3088 C CA . ILE A 1 381 ? 30.780 28.342 -6.682 1.00 87.19 381 ILE A CA 1
ATOM 3089 C C . ILE A 1 381 ? 30.318 27.181 -5.796 1.00 87.19 381 ILE A C 1
ATOM 3091 O O . ILE A 1 381 ? 30.014 27.394 -4.624 1.00 87.19 381 ILE A O 1
ATOM 3095 N N . TYR A 1 382 ? 30.343 25.950 -6.314 1.00 89.25 382 TYR A N 1
ATOM 3096 C CA . TYR A 1 382 ? 29.923 24.751 -5.582 1.00 89.25 382 TYR A CA 1
ATOM 3097 C C . TYR A 1 382 ? 30.735 24.544 -4.304 1.00 89.25 382 TYR A C 1
ATOM 3099 O O . TYR A 1 382 ? 30.159 24.319 -3.245 1.00 89.25 382 TYR A O 1
ATOM 3107 N N . THR A 1 383 ? 32.056 24.725 -4.367 1.00 88.88 383 THR A N 1
ATOM 3108 C CA . THR A 1 383 ? 32.932 24.591 -3.191 1.00 88.88 383 THR A CA 1
ATOM 3109 C C . THR A 1 383 ? 32.606 25.627 -2.107 1.00 88.88 383 THR A C 1
ATOM 3111 O O . THR A 1 383 ? 32.651 25.320 -0.913 1.00 88.88 383 THR A O 1
ATOM 3114 N N . ARG A 1 384 ? 32.282 26.871 -2.491 1.00 92.12 384 ARG A N 1
ATOM 3115 C CA . ARG A 1 384 ? 31.890 27.921 -1.533 1.00 92.12 384 ARG A CA 1
ATOM 3116 C C . ARG A 1 384 ? 30.534 27.624 -0.893 1.00 92.12 384 ARG A C 1
ATOM 3118 O O . ARG A 1 384 ? 30.414 27.742 0.326 1.00 92.12 384 ARG A O 1
ATOM 3125 N N . ILE A 1 385 ? 29.556 27.200 -1.695 1.00 91.12 385 ILE A N 1
ATOM 3126 C CA . ILE A 1 385 ? 28.218 26.821 -1.219 1.00 91.12 385 ILE A CA 1
ATOM 3127 C C . ILE A 1 385 ? 28.305 25.619 -0.276 1.00 91.12 385 ILE A C 1
ATOM 3129 O O . ILE A 1 385 ? 27.701 25.651 0.792 1.00 91.12 385 ILE A O 1
ATOM 3133 N N . GLU A 1 386 ? 29.096 24.597 -0.607 1.00 90.75 386 GLU A N 1
ATOM 3134 C CA . GLU A 1 386 ? 29.298 23.421 0.244 1.00 90.75 386 GLU A CA 1
ATOM 3135 C C . GLU A 1 386 ? 29.872 23.794 1.614 1.00 90.75 386 GLU A C 1
ATOM 3137 O O . GLU A 1 386 ? 29.305 23.427 2.644 1.00 90.75 386 GLU A O 1
ATOM 3142 N N . LYS A 1 387 ? 30.943 24.599 1.643 1.00 91.75 387 LYS A N 1
ATOM 3143 C CA . LYS A 1 387 ? 31.553 25.068 2.899 1.00 91.75 387 LYS A CA 1
ATOM 3144 C C . LYS A 1 387 ? 30.580 25.878 3.752 1.00 91.75 387 LYS A C 1
ATOM 3146 O O . LYS A 1 387 ? 30.524 25.685 4.967 1.00 91.75 387 LYS A O 1
ATOM 3151 N N . TYR A 1 388 ? 29.828 26.786 3.129 1.00 93.00 388 TYR A N 1
ATOM 3152 C CA . TYR A 1 388 ? 28.836 27.599 3.828 1.00 93.00 388 TYR A CA 1
ATOM 3153 C C . TYR A 1 388 ? 27.699 26.733 4.391 1.00 93.00 388 TYR A C 1
ATOM 3155 O O . TYR A 1 388 ? 27.383 26.836 5.576 1.00 93.00 388 TYR A O 1
ATOM 3163 N N . THR A 1 389 ? 27.155 25.828 3.572 1.00 90.94 389 THR A N 1
ATOM 3164 C CA . THR A 1 389 ? 26.085 24.891 3.949 1.00 90.94 389 THR A CA 1
ATOM 3165 C C . THR A 1 389 ? 26.501 24.041 5.144 1.00 90.94 389 THR A C 1
ATOM 3167 O O . THR A 1 389 ? 25.774 23.976 6.135 1.00 90.94 389 THR A O 1
ATOM 3170 N N . ALA A 1 390 ? 27.699 23.449 5.093 1.00 90.00 390 ALA A N 1
ATOM 3171 C CA . ALA A 1 390 ? 28.227 22.641 6.183 1.00 90.00 390 ALA A CA 1
ATOM 3172 C C . ALA A 1 390 ? 28.342 23.443 7.483 1.00 90.00 390 ALA A C 1
ATOM 3174 O O . ALA A 1 390 ? 27.836 23.015 8.518 1.00 90.00 390 ALA A O 1
ATOM 3175 N N . LYS A 1 391 ? 28.937 24.642 7.427 1.00 89.75 391 LYS A N 1
ATOM 3176 C CA . LYS A 1 391 ? 29.087 25.509 8.603 1.00 89.75 391 LYS A CA 1
ATOM 3177 C C . LYS A 1 391 ? 27.734 25.897 9.207 1.00 89.75 391 LYS A C 1
ATOM 3179 O O . LYS A 1 391 ? 27.584 25.843 10.426 1.00 89.75 391 LYS A O 1
ATOM 3184 N N . LYS A 1 392 ? 26.759 26.272 8.370 1.00 88.88 392 LYS A N 1
ATOM 3185 C CA . LYS A 1 392 ? 25.421 26.677 8.820 1.00 88.88 392 LYS A CA 1
ATOM 3186 C C . LYS A 1 392 ? 24.687 25.516 9.489 1.00 88.88 392 LYS A C 1
ATOM 3188 O O . LYS A 1 392 ? 24.204 25.680 10.602 1.00 88.88 392 LYS A O 1
ATOM 3193 N N . ILE A 1 393 ? 24.660 24.339 8.868 1.00 88.00 393 ILE A N 1
ATOM 3194 C CA . ILE A 1 393 ? 23.971 23.164 9.424 1.00 88.00 393 ILE A CA 1
ATOM 3195 C C . ILE A 1 393 ? 24.626 22.697 10.729 1.00 88.00 393 ILE A C 1
ATOM 3197 O O . ILE A 1 393 ? 23.921 22.452 11.704 1.00 88.00 393 ILE A O 1
ATOM 3201 N N . ILE A 1 394 ? 25.962 22.635 10.786 1.00 87.25 394 ILE A N 1
ATOM 3202 C CA . ILE A 1 394 ? 26.689 22.255 12.009 1.00 87.25 394 ILE A CA 1
ATOM 3203 C C . ILE A 1 394 ? 26.353 23.209 13.162 1.00 87.25 394 ILE A C 1
ATOM 3205 O O . ILE A 1 394 ? 26.160 22.753 14.283 1.00 87.25 394 ILE A O 1
ATOM 3209 N N . SER A 1 395 ? 26.226 24.516 12.892 1.00 85.88 395 SER A N 1
ATOM 3210 C CA . SER A 1 395 ? 25.871 25.508 13.921 1.00 85.88 395 SER A CA 1
ATOM 3211 C C . SER A 1 395 ? 24.468 25.339 14.510 1.00 85.88 395 SER A C 1
ATOM 3213 O O . SER A 1 395 ? 24.193 25.875 15.578 1.00 85.88 395 SER A O 1
ATOM 3215 N N . LEU A 1 396 ? 23.590 24.606 13.821 1.00 85.81 396 LEU A N 1
ATOM 3216 C CA . LEU A 1 396 ? 22.217 24.349 14.249 1.00 85.81 396 LEU A CA 1
ATOM 3217 C C . LEU A 1 396 ? 22.048 23.000 14.935 1.00 85.81 396 LEU A C 1
ATOM 3219 O O . LEU A 1 396 ? 20.947 22.715 15.366 1.00 85.81 396 LEU A O 1
ATOM 3223 N N . CYS A 1 397 ? 23.079 22.161 14.999 1.00 81.06 397 CYS A N 1
ATOM 3224 C CA . CYS A 1 397 ? 22.973 20.871 15.666 1.00 81.06 397 CYS A CA 1
ATOM 3225 C C . CYS A 1 397 ? 23.273 21.021 17.173 1.00 81.06 397 CYS A C 1
ATOM 3227 O O . CYS A 1 397 ? 24.165 21.797 17.536 1.00 81.06 397 CYS A O 1
ATOM 3229 N N . PRO A 1 398 ? 22.624 20.247 18.066 1.00 75.62 398 PRO A N 1
ATOM 3230 C CA . PRO A 1 398 ? 23.020 20.139 19.462 1.00 75.62 398 PRO A CA 1
ATOM 3231 C C . PRO A 1 398 ? 24.432 19.546 19.576 1.00 75.62 398 PRO A C 1
ATOM 3233 O O . PRO A 1 398 ? 25.015 19.121 18.575 1.00 75.62 398 PRO A O 1
ATOM 3236 N N . PRO A 1 399 ? 25.017 19.502 20.786 1.00 67.25 399 PRO A N 1
ATOM 3237 C CA . PRO A 1 399 ? 26.339 18.923 21.002 1.00 67.25 399 PRO A CA 1
ATOM 3238 C C . PRO A 1 399 ? 26.345 17.406 20.746 1.00 67.25 399 PRO A C 1
ATOM 3240 O O . PRO A 1 399 ? 26.223 16.582 21.652 1.00 67.25 399 PRO A O 1
ATOM 3243 N N . TRP A 1 400 ? 26.502 17.041 19.479 1.00 70.19 400 TRP A N 1
ATOM 3244 C CA . TRP A 1 400 ? 26.962 15.733 19.038 1.00 70.19 400 TRP A CA 1
ATOM 3245 C C . TRP A 1 400 ? 28.487 15.690 19.142 1.00 70.19 400 TRP A C 1
ATOM 3247 O O . TRP A 1 400 ? 29.156 16.699 18.915 1.00 70.19 400 TRP A O 1
ATOM 3257 N N . ASN A 1 401 ? 29.062 14.518 19.418 1.00 66.38 401 ASN A N 1
ATOM 3258 C CA . ASN A 1 401 ? 30.522 14.380 19.496 1.00 66.38 401 ASN A CA 1
ATOM 3259 C C . ASN A 1 401 ? 31.186 14.682 18.142 1.00 66.38 401 ASN A C 1
ATOM 3261 O O . ASN A 1 401 ? 32.323 15.150 18.097 1.00 66.38 401 ASN A O 1
ATOM 3265 N N . LYS A 1 402 ? 30.485 14.420 17.032 1.00 77.69 402 LYS A N 1
ATOM 3266 C CA . LYS A 1 402 ? 30.923 14.766 15.679 1.00 77.69 402 LYS A CA 1
ATOM 3267 C C . LYS A 1 402 ? 29.723 14.977 14.757 1.00 77.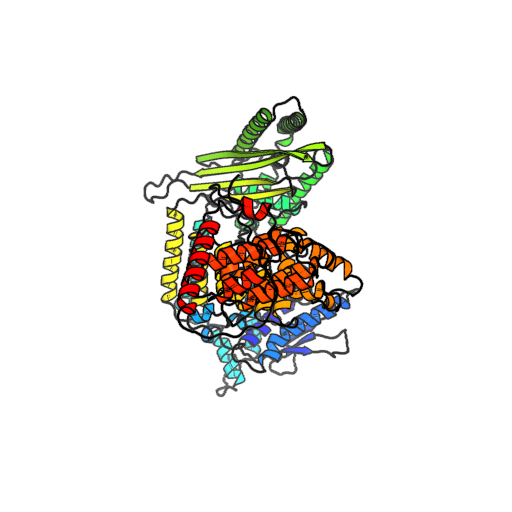69 402 LYS A C 1
ATOM 3269 O O . LYS A 1 402 ? 28.840 14.129 14.712 1.00 77.69 402 LYS A O 1
ATOM 3274 N N . VAL A 1 403 ? 29.729 16.059 13.978 1.00 81.38 403 VAL A N 1
ATOM 3275 C CA . VAL A 1 403 ? 28.757 16.311 12.900 1.00 81.38 403 VAL A CA 1
ATOM 3276 C C . VAL A 1 403 ? 29.514 16.462 11.583 1.00 81.38 403 VAL A C 1
ATOM 3278 O O . VAL A 1 403 ? 30.384 17.321 11.459 1.00 81.38 403 VAL A O 1
ATOM 3281 N N . ASN A 1 404 ? 29.185 15.630 10.600 1.00 82.81 404 ASN A N 1
ATOM 3282 C CA . ASN A 1 404 ? 29.712 15.692 9.244 1.00 82.81 404 ASN A CA 1
ATOM 3283 C C . ASN A 1 404 ? 28.602 16.150 8.303 1.00 82.81 404 ASN A C 1
ATOM 3285 O O . ASN A 1 404 ? 27.563 15.503 8.215 1.00 82.81 404 ASN A O 1
ATOM 3289 N N . VAL A 1 405 ? 28.840 17.215 7.547 1.00 85.19 405 VAL A N 1
ATOM 3290 C CA . VAL A 1 405 ? 27.937 17.655 6.479 1.00 85.19 405 VAL A CA 1
ATOM 3291 C C . VAL A 1 405 ? 28.704 17.622 5.167 1.00 85.19 405 VAL A C 1
ATOM 3293 O O . VAL A 1 405 ? 29.804 18.165 5.087 1.00 85.19 405 VAL A O 1
ATOM 3296 N N . ARG A 1 406 ? 28.137 16.982 4.147 1.00 83.12 406 ARG A N 1
ATOM 3297 C CA . ARG A 1 406 ? 28.699 16.912 2.792 1.00 83.12 406 ARG A CA 1
ATOM 3298 C C . ARG A 1 406 ? 27.605 17.108 1.756 1.00 83.12 406 ARG A C 1
ATOM 3300 O O . ARG A 1 406 ? 26.450 16.783 2.021 1.00 83.12 406 ARG A O 1
ATOM 3307 N N . ILE A 1 407 ? 27.968 17.580 0.570 1.00 81.88 407 ILE A N 1
ATOM 3308 C CA . ILE A 1 407 ? 27.041 17.620 -0.561 1.00 81.88 407 ILE A CA 1
ATOM 3309 C C . ILE A 1 407 ? 27.411 16.490 -1.528 1.00 81.88 407 ILE A C 1
ATOM 3311 O O . ILE A 1 407 ? 28.516 16.450 -2.055 1.00 81.88 407 ILE A O 1
ATOM 3315 N N . GLU A 1 408 ? 26.508 15.530 -1.733 1.00 79.56 408 GLU A N 1
ATOM 3316 C CA . GLU A 1 408 ? 26.783 14.325 -2.532 1.00 79.56 408 GLU A CA 1
ATOM 3317 C C . GLU A 1 408 ? 26.787 14.613 -4.035 1.00 79.56 408 GLU A C 1
ATOM 3319 O O . GLU A 1 408 ? 27.547 14.002 -4.784 1.00 79.56 408 GLU A O 1
ATOM 3324 N N . TRP A 1 409 ? 25.945 15.548 -4.479 1.00 81.19 409 TRP A N 1
ATOM 3325 C CA . TRP A 1 409 ? 25.931 16.054 -5.849 1.00 81.19 409 TRP A CA 1
ATOM 3326 C C . TRP A 1 409 ? 25.273 17.436 -5.907 1.00 81.19 409 TRP A C 1
ATOM 3328 O O . TRP A 1 409 ? 24.444 17.766 -5.056 1.00 81.19 409 TRP A O 1
ATOM 3338 N N . MET A 1 410 ? 25.644 18.228 -6.916 1.00 85.25 410 MET A N 1
ATOM 3339 C CA . MET A 1 410 ? 25.063 19.535 -7.239 1.00 85.25 410 MET A CA 1
ATOM 3340 C C . MET A 1 410 ? 24.939 19.697 -8.749 1.00 85.25 410 MET A C 1
ATOM 3342 O O . MET A 1 410 ? 25.864 19.355 -9.485 1.00 85.25 410 MET A O 1
ATOM 3346 N N . GLU A 1 411 ? 23.828 20.267 -9.199 1.00 82.75 411 GLU A N 1
ATOM 3347 C CA . GLU A 1 411 ? 23.565 20.535 -10.606 1.00 82.75 411 GLU A CA 1
ATOM 3348 C C . GLU A 1 411 ? 22.909 21.906 -10.792 1.00 82.75 411 GLU A C 1
ATOM 3350 O O . GLU A 1 411 ? 21.861 22.220 -10.220 1.00 82.75 411 GLU A O 1
ATOM 3355 N N . LYS A 1 412 ? 23.540 22.736 -11.627 1.00 83.31 412 LYS A N 1
ATOM 3356 C CA . LYS A 1 412 ? 22.991 24.018 -12.073 1.00 83.31 412 LYS A CA 1
ATOM 3357 C C . LYS A 1 412 ? 21.989 23.752 -13.193 1.00 83.31 412 LYS A C 1
ATOM 3359 O O . LYS A 1 412 ? 22.378 23.309 -14.269 1.00 83.31 412 LYS A O 1
ATOM 3364 N N . CYS A 1 413 ? 20.726 24.088 -12.959 1.00 74.75 413 CYS A N 1
ATOM 3365 C CA . CYS A 1 413 ? 19.641 23.850 -13.907 1.00 74.75 413 CYS A CA 1
ATOM 3366 C C . CYS A 1 413 ? 19.016 25.158 -14.373 1.00 74.75 413 CYS A C 1
ATOM 3368 O O . CYS A 1 413 ? 18.870 26.099 -13.593 1.00 74.75 413 CYS A O 1
ATOM 3370 N N . LYS A 1 414 ? 18.652 25.205 -15.654 1.00 72.88 414 LYS A N 1
ATOM 3371 C CA . LYS A 1 414 ? 18.025 26.362 -16.292 1.00 72.88 414 LYS A CA 1
ATOM 3372 C C . LYS A 1 414 ? 16.501 26.223 -16.248 1.00 72.88 414 LYS A C 1
ATOM 3374 O O . LYS A 1 414 ? 15.974 25.204 -16.686 1.00 72.88 414 LYS A O 1
ATOM 3379 N N . GLU A 1 415 ? 15.805 27.235 -15.742 1.00 64.94 415 GLU A N 1
ATOM 3380 C CA . GLU A 1 415 ? 14.339 27.306 -15.745 1.00 64.94 415 GLU A CA 1
ATOM 3381 C C . GLU A 1 415 ? 13.779 27.903 -17.044 1.00 64.94 415 GLU A C 1
ATOM 3383 O O . GLU A 1 415 ? 14.507 28.459 -17.868 1.00 64.94 415 GLU A O 1
ATOM 3388 N N . THR A 1 416 ? 12.452 27.835 -17.204 1.00 56.00 416 THR A N 1
ATOM 3389 C CA . THR A 1 416 ? 11.707 28.379 -18.355 1.00 56.00 416 THR A CA 1
ATOM 3390 C C . THR A 1 416 ? 11.888 29.886 -18.558 1.00 56.00 416 THR A C 1
ATOM 3392 O O . THR A 1 416 ? 11.635 30.375 -19.653 1.00 56.00 416 THR A O 1
ATOM 3395 N N . ASN A 1 417 ? 12.347 30.610 -17.531 1.00 59.34 417 ASN A N 1
ATOM 3396 C CA . ASN A 1 417 ? 12.512 32.067 -17.535 1.00 59.34 417 ASN A CA 1
ATOM 3397 C C . ASN A 1 417 ? 13.991 32.506 -17.617 1.00 59.34 417 ASN A C 1
ATOM 3399 O O . ASN A 1 417 ? 14.329 33.579 -17.126 1.00 59.34 417 ASN A O 1
ATOM 3403 N N . ASP A 1 418 ? 14.889 31.661 -18.139 1.00 59.19 418 ASP A N 1
ATOM 3404 C CA . ASP A 1 418 ? 16.347 31.896 -18.212 1.00 59.19 418 ASP A CA 1
ATOM 3405 C C . ASP A 1 418 ? 17.068 32.081 -16.855 1.00 59.19 418 ASP A C 1
ATOM 3407 O O . ASP A 1 418 ? 18.267 32.364 -16.817 1.00 59.19 418 ASP A O 1
ATOM 3411 N N . LYS A 1 419 ? 16.377 31.843 -15.734 1.00 68.75 419 LYS A N 1
ATOM 3412 C CA . LYS A 1 419 ? 16.967 31.800 -14.388 1.00 68.75 419 LYS A CA 1
ATOM 3413 C C . LYS A 1 419 ? 17.657 30.460 -14.130 1.00 68.75 419 LYS A C 1
ATOM 3415 O O . LYS A 1 419 ? 17.205 29.419 -14.606 1.00 68.75 419 LYS A O 1
ATOM 3420 N N . PHE A 1 420 ? 18.739 30.484 -13.359 1.00 73.81 420 PHE A N 1
ATOM 3421 C CA . PHE A 1 420 ? 19.465 29.298 -12.920 1.00 73.81 420 PHE A CA 1
ATOM 3422 C C . PHE A 1 420 ? 19.202 29.005 -11.445 1.00 73.81 420 PHE A C 1
ATOM 3424 O O . PHE A 1 420 ? 19.377 29.876 -10.597 1.00 73.81 420 PHE A O 1
ATOM 3431 N N . ASN A 1 421 ? 18.856 27.753 -11.151 1.00 76.19 421 ASN A N 1
ATOM 3432 C CA . ASN A 1 421 ? 18.694 27.233 -9.795 1.00 76.19 421 ASN A CA 1
ATOM 3433 C C . ASN A 1 421 ? 19.691 26.100 -9.524 1.00 76.19 421 ASN A C 1
ATOM 3435 O O . ASN A 1 421 ? 20.177 25.446 -10.453 1.00 76.19 421 ASN A O 1
ATOM 3439 N N . LEU A 1 422 ? 20.006 25.884 -8.244 1.00 82.12 422 LEU A N 1
ATOM 3440 C CA . LEU A 1 422 ? 20.972 24.879 -7.805 1.00 82.12 422 LEU A CA 1
ATOM 3441 C C . LEU A 1 422 ? 20.283 23.716 -7.089 1.00 82.12 422 LEU A C 1
ATOM 3443 O O . LEU A 1 422 ? 19.847 23.849 -5.944 1.00 82.12 422 LEU A O 1
ATOM 3447 N N . PHE A 1 423 ? 20.231 22.573 -7.762 1.00 81.12 423 PHE A N 1
ATOM 3448 C CA . PHE A 1 423 ? 19.715 21.324 -7.210 1.00 81.12 423 PHE A CA 1
ATOM 3449 C C . PHE A 1 423 ? 20.865 20.437 -6.730 1.00 81.12 423 PHE A C 1
ATOM 3451 O O . PHE A 1 423 ? 22.014 20.655 -7.108 1.00 81.12 423 PHE A O 1
ATOM 3458 N N . GLY A 1 424 ? 20.580 19.465 -5.873 1.00 77.19 424 GLY A N 1
ATOM 3459 C CA . GLY A 1 424 ? 21.592 18.633 -5.233 1.00 77.19 424 GLY A CA 1
ATOM 3460 C C . GLY A 1 424 ? 21.121 17.881 -3.993 1.00 77.19 424 GLY A C 1
ATOM 3461 O O . GLY A 1 424 ? 19.980 18.043 -3.551 1.00 77.19 424 GLY A O 1
ATOM 3462 N N . SER A 1 425 ? 22.027 17.075 -3.433 1.00 79.38 425 SER A N 1
ATOM 3463 C CA . SER A 1 425 ? 21.820 16.269 -2.220 1.00 79.38 425 SER A CA 1
ATOM 3464 C C . SER A 1 425 ? 22.761 16.693 -1.096 1.00 79.38 425 SER A C 1
ATOM 3466 O O . SER A 1 425 ? 23.975 16.570 -1.230 1.00 79.38 425 SER A O 1
ATOM 3468 N N . ILE A 1 426 ? 22.210 17.172 0.017 1.00 80.75 426 ILE A N 1
ATOM 3469 C CA . ILE A 1 426 ? 22.920 17.445 1.269 1.00 80.75 426 ILE A CA 1
ATOM 3470 C C . ILE A 1 426 ? 22.831 16.187 2.130 1.00 80.75 426 ILE A C 1
ATOM 3472 O O . ILE A 1 426 ? 21.748 15.642 2.318 1.00 80.75 426 ILE A O 1
ATOM 3476 N N . TYR A 1 427 ? 23.949 15.733 2.679 1.00 79.75 427 TYR A N 1
ATOM 3477 C CA . TYR A 1 427 ? 24.026 14.619 3.616 1.00 79.75 427 TYR A CA 1
ATOM 3478 C C . TYR A 1 427 ? 24.637 15.103 4.931 1.00 79.75 427 TYR A C 1
ATOM 3480 O O . TYR A 1 427 ? 25.698 15.724 4.940 1.00 79.75 427 TYR A O 1
ATOM 3488 N N . ILE A 1 428 ? 23.965 14.805 6.034 1.00 78.19 428 ILE A N 1
ATOM 3489 C CA . ILE A 1 428 ? 24.311 15.161 7.405 1.00 78.19 428 ILE A CA 1
ATOM 3490 C C . ILE A 1 428 ? 24.460 13.850 8.178 1.00 78.19 428 ILE A C 1
ATOM 3492 O O . ILE A 1 428 ? 23.569 13.010 8.161 1.00 78.19 428 ILE A O 1
ATOM 3496 N N . GLU A 1 429 ? 25.575 13.659 8.863 1.00 77.12 429 GLU A N 1
ATOM 3497 C CA . GLU A 1 429 ? 25.814 12.527 9.755 1.00 77.12 429 GLU A CA 1
ATOM 3498 C C . GLU A 1 429 ? 26.230 13.065 11.113 1.00 77.12 429 GLU A C 1
ATOM 3500 O O . GLU A 1 429 ? 27.229 13.774 11.227 1.00 77.12 429 GLU A O 1
ATOM 3505 N N . CYS A 1 430 ? 25.484 12.694 12.143 1.00 72.75 430 CYS A N 1
ATOM 3506 C CA . CYS A 1 430 ? 25.794 13.023 13.517 1.00 72.75 430 CYS A CA 1
ATOM 3507 C C . CYS A 1 430 ? 26.211 11.748 14.257 1.00 72.75 430 CYS A C 1
ATOM 3509 O O . CYS A 1 430 ? 25.564 10.705 14.165 1.00 72.75 430 CYS A O 1
ATOM 3511 N N . VAL A 1 431 ? 27.322 11.821 14.983 1.00 69.44 431 VAL A N 1
ATOM 3512 C CA . VAL A 1 431 ? 27.896 10.707 15.737 1.00 69.44 431 VAL A CA 1
ATOM 3513 C C . VAL A 1 431 ? 28.047 11.128 17.188 1.00 69.44 431 VAL A C 1
ATOM 3515 O O . VAL A 1 431 ? 28.618 12.181 17.484 1.00 69.44 431 VAL A O 1
ATOM 3518 N N . LYS A 1 432 ? 27.567 10.284 18.098 1.00 65.44 432 LYS A N 1
ATOM 3519 C CA . LYS A 1 432 ? 27.754 10.424 19.539 1.00 65.44 432 LYS A CA 1
ATOM 3520 C C . LYS A 1 432 ? 28.508 9.201 20.054 1.00 65.44 432 LYS A C 1
ATOM 3522 O O . LYS A 1 432 ? 28.088 8.067 19.838 1.00 65.44 432 LYS A O 1
ATOM 3527 N N . GLY A 1 433 ? 29.664 9.437 20.662 1.00 57.84 433 GLY A N 1
ATOM 3528 C CA . GLY A 1 433 ? 30.502 8.386 21.229 1.00 57.84 433 GLY A CA 1
ATOM 3529 C C . GLY A 1 433 ? 29.846 7.796 22.468 1.00 57.84 433 GLY A C 1
ATOM 3530 O O . GLY A 1 433 ? 29.244 8.526 23.252 1.00 57.84 433 GLY A O 1
ATOM 3531 N N . ASN A 1 434 ? 29.940 6.478 22.620 1.00 56.12 434 ASN A N 1
ATOM 3532 C CA . ASN A 1 434 ? 29.436 5.775 23.794 1.00 56.12 434 ASN A CA 1
ATOM 3533 C C . ASN A 1 434 ? 30.636 5.448 24.696 1.00 56.12 434 ASN A C 1
ATOM 3535 O O . ASN A 1 434 ? 31.429 4.573 24.357 1.00 56.12 434 ASN A O 1
ATOM 3539 N N . ASP A 1 435 ? 30.768 6.110 25.847 1.00 46.41 435 ASP A N 1
ATOM 3540 C CA . ASP A 1 435 ? 31.884 5.868 26.785 1.00 46.41 435 ASP A CA 1
ATOM 3541 C C . ASP A 1 435 ? 31.745 4.541 27.569 1.00 46.41 435 ASP A C 1
ATOM 3543 O O . ASP A 1 435 ? 32.607 4.180 28.372 1.00 46.41 435 ASP A O 1
ATOM 3547 N N . SER A 1 436 ? 30.677 3.763 27.341 1.00 46.31 436 SER A N 1
ATOM 3548 C CA . SER A 1 436 ? 30.468 2.478 28.021 1.00 46.31 436 SER A CA 1
ATOM 3549 C C . SER A 1 436 ? 31.176 1.322 27.296 1.00 46.31 436 SER A C 1
ATOM 3551 O O . SER A 1 436 ? 30.628 0.644 26.431 1.00 46.31 436 SER A O 1
ATOM 3553 N N . ALA A 1 437 ? 32.419 1.050 27.697 1.00 40.12 437 ALA A N 1
ATOM 3554 C CA . ALA A 1 437 ? 33.269 -0.011 27.142 1.00 40.12 437 ALA A CA 1
ATOM 3555 C C . ALA A 1 437 ? 32.728 -1.459 27.291 1.00 40.12 437 ALA A C 1
ATOM 3557 O O . ALA A 1 437 ? 33.331 -2.388 26.757 1.00 40.12 437 ALA A O 1
ATOM 3558 N N . ASN A 1 438 ? 31.597 -1.676 27.974 1.00 40.66 438 ASN A N 1
ATOM 3559 C CA . ASN A 1 438 ? 31.152 -3.010 28.403 1.00 40.66 438 ASN A CA 1
ATOM 3560 C C . ASN A 1 438 ? 29.977 -3.620 27.618 1.00 40.66 438 ASN A C 1
ATOM 3562 O O . ASN A 1 438 ? 29.604 -4.753 27.908 1.00 40.66 438 ASN A O 1
ATOM 3566 N N . THR A 1 439 ? 29.391 -2.938 26.628 1.00 42.72 439 THR A N 1
ATOM 3567 C CA . THR A 1 439 ? 28.214 -3.465 25.891 1.00 42.72 439 THR A CA 1
ATOM 3568 C C . THR A 1 439 ? 28.497 -3.870 24.443 1.00 42.72 439 THR A C 1
ATOM 3570 O O . THR A 1 439 ? 27.613 -4.384 23.764 1.00 42.72 439 THR A O 1
ATOM 3573 N N . GLY A 1 440 ? 29.721 -3.669 23.937 1.00 42.44 440 GLY A N 1
ATOM 3574 C CA . GLY A 1 440 ? 30.067 -3.969 22.539 1.00 42.44 440 GLY A CA 1
ATOM 3575 C C . GLY A 1 440 ? 29.408 -3.043 21.500 1.00 42.44 440 GLY A C 1
ATOM 3576 O O . GLY A 1 440 ? 29.638 -3.216 20.302 1.00 42.44 440 GLY A O 1
ATOM 3577 N N . ILE A 1 441 ? 28.629 -2.046 21.936 1.00 46.25 441 ILE A N 1
ATOM 3578 C CA . ILE A 1 441 ? 27.968 -1.049 21.086 1.00 46.25 441 ILE A CA 1
ATOM 3579 C C . ILE A 1 441 ? 28.917 0.143 20.906 1.00 46.25 441 ILE A C 1
ATOM 3581 O O . ILE A 1 441 ? 29.078 0.963 21.809 1.00 46.25 441 ILE A O 1
ATOM 3585 N N . LYS A 1 442 ? 29.567 0.233 19.739 1.00 53.09 442 LYS A N 1
ATOM 3586 C CA . LYS A 1 442 ? 30.354 1.413 19.336 1.00 53.09 442 LYS A CA 1
ATOM 3587 C C . LYS A 1 442 ? 29.427 2.501 18.794 1.00 53.09 442 LYS A C 1
ATOM 3589 O O . LYS A 1 442 ? 28.547 2.167 18.013 1.00 53.09 442 LYS A O 1
ATOM 3594 N N . ASP A 1 443 ? 29.702 3.749 19.185 1.00 54.94 443 ASP A N 1
ATOM 3595 C CA . ASP A 1 443 ? 29.175 5.043 18.713 1.00 54.94 443 ASP A CA 1
ATOM 3596 C C . ASP A 1 443 ? 27.755 5.054 18.117 1.00 54.94 443 ASP A C 1
ATOM 3598 O O . ASP A 1 443 ? 27.520 4.540 17.022 1.00 54.94 443 ASP A O 1
ATOM 3602 N N . LYS A 1 444 ? 26.827 5.767 18.766 1.00 58.62 444 LYS A N 1
ATOM 3603 C CA . LYS A 1 444 ? 25.497 6.054 18.210 1.00 58.62 444 LYS A CA 1
ATOM 3604 C C . LYS A 1 444 ? 25.644 6.945 16.972 1.00 58.62 444 LYS A C 1
ATOM 3606 O O . LYS A 1 444 ? 26.214 8.034 17.060 1.00 58.62 444 LYS A O 1
ATOM 3611 N N . LYS A 1 445 ? 25.117 6.513 15.822 1.00 60.41 445 LYS A N 1
ATOM 3612 C CA . LYS A 1 445 ? 25.141 7.280 14.564 1.00 60.41 445 LYS A CA 1
ATOM 3613 C C . LYS A 1 445 ? 23.733 7.560 14.062 1.00 60.41 445 LYS A C 1
ATOM 3615 O O . LYS A 1 445 ? 22.948 6.637 13.872 1.00 60.41 445 LYS A O 1
ATOM 3620 N N . SER A 1 446 ? 23.450 8.819 13.761 1.00 60.03 446 SER A N 1
ATOM 3621 C CA . SER A 1 446 ? 22.259 9.240 13.029 1.00 60.03 446 SER A CA 1
ATOM 3622 C C . SER A 1 446 ? 22.687 9.897 11.720 1.00 60.03 446 SER A C 1
ATOM 3624 O O . SER A 1 446 ? 23.736 10.536 11.623 1.00 60.03 446 SER A O 1
ATOM 3626 N N . SER A 1 447 ? 21.928 9.694 10.649 1.00 59.97 447 SER A N 1
ATOM 3627 C CA . SER A 1 447 ? 22.181 10.382 9.385 1.00 59.97 447 SER A CA 1
ATOM 3628 C C . SER A 1 447 ? 20.893 10.877 8.762 1.00 59.97 447 SER A C 1
ATOM 3630 O O . SER A 1 447 ? 19.826 10.287 8.920 1.00 59.97 447 SER A O 1
ATOM 3632 N N . TYR A 1 448 ? 21.012 11.984 8.051 1.00 61.41 448 TYR A N 1
ATOM 3633 C CA . TYR A 1 448 ? 19.934 12.739 7.451 1.00 61.41 448 TYR A CA 1
ATOM 3634 C C . TYR A 1 448 ? 20.375 13.213 6.084 1.00 61.41 448 TYR A C 1
ATOM 3636 O O . TYR A 1 448 ? 21.521 13.609 5.904 1.00 61.41 448 TYR A O 1
ATOM 3644 N N . SER A 1 449 ? 19.490 13.210 5.106 1.00 58.66 449 SER A N 1
ATOM 3645 C CA . SER A 1 449 ? 19.833 13.729 3.799 1.00 58.66 449 SER A CA 1
ATOM 3646 C C . SER A 1 449 ? 18.645 14.378 3.123 1.00 58.66 449 SER A C 1
ATOM 3648 O O . SER A 1 449 ? 17.506 13.945 3.266 1.00 58.66 449 SER A O 1
ATOM 3650 N N . ILE A 1 450 ? 18.943 15.467 2.425 1.00 64.56 450 ILE A N 1
ATOM 3651 C CA . ILE A 1 450 ? 18.005 16.374 1.784 1.00 64.56 450 ILE A CA 1
ATOM 3652 C C . ILE A 1 450 ? 18.382 16.417 0.315 1.00 64.56 450 ILE A C 1
ATOM 3654 O O . ILE A 1 450 ? 19.469 16.862 -0.030 1.00 64.56 450 ILE A O 1
ATOM 3658 N N . ASN A 1 451 ? 17.492 15.983 -0.558 1.00 60.41 451 ASN A N 1
ATOM 3659 C CA . ASN A 1 451 ? 17.777 15.772 -1.962 1.00 60.41 451 ASN A CA 1
ATOM 3660 C C . ASN A 1 451 ? 16.750 16.541 -2.800 1.00 60.41 451 ASN A C 1
ATOM 3662 O O . ASN A 1 451 ? 15.548 16.319 -2.701 1.00 60.41 451 ASN A O 1
ATOM 3666 N N . THR A 1 452 ? 17.217 17.512 -3.574 1.00 61.22 452 THR A N 1
ATOM 3667 C CA . THR A 1 452 ? 16.383 18.449 -4.337 1.00 61.22 452 THR A CA 1
ATOM 3668 C C . THR A 1 452 ? 16.361 18.012 -5.806 1.00 61.22 452 THR A C 1
ATOM 3670 O O . THR A 1 452 ? 17.416 17.774 -6.387 1.00 61.22 452 THR A O 1
ATOM 3673 N N . GLN A 1 453 ? 15.178 17.859 -6.418 1.00 58.88 453 GLN A N 1
ATOM 3674 C CA . GLN A 1 453 ? 15.037 17.320 -7.785 1.00 58.88 453 GLN A CA 1
ATOM 3675 C C . GLN A 1 453 ? 14.491 18.332 -8.799 1.00 58.88 453 GLN A C 1
ATOM 3677 O O . GLN A 1 453 ? 13.555 19.083 -8.522 1.00 58.88 453 GLN A O 1
ATOM 3682 N N . THR A 1 454 ? 15.049 18.262 -10.009 1.00 54.09 454 THR A N 1
ATOM 3683 C CA . THR A 1 454 ? 14.832 19.181 -11.137 1.00 54.09 454 THR A CA 1
ATOM 3684 C C . THR A 1 454 ? 13.487 18.976 -11.840 1.00 54.09 454 THR A C 1
ATOM 3686 O O . THR A 1 454 ? 12.819 19.939 -12.195 1.00 54.09 454 THR A O 1
ATOM 3689 N N . GLU A 1 455 ? 13.045 17.725 -12.015 1.00 50.31 455 GLU A N 1
ATOM 3690 C CA . GLU A 1 455 ? 11.832 17.386 -12.784 1.00 50.31 455 GLU A CA 1
ATOM 3691 C C . GLU A 1 455 ? 10.519 17.613 -12.015 1.00 50.31 455 GLU A C 1
ATOM 3693 O O . GLU A 1 455 ? 9.425 17.548 -12.583 1.00 50.31 455 GLU A O 1
ATOM 3698 N N . THR A 1 456 ? 10.599 17.798 -10.697 1.00 46.44 456 THR A N 1
ATOM 3699 C CA . THR A 1 456 ? 9.437 17.754 -9.799 1.00 46.44 456 THR A CA 1
ATOM 3700 C C . THR A 1 456 ? 9.322 18.954 -8.873 1.00 46.44 456 THR A C 1
ATOM 3702 O O . THR A 1 456 ? 8.325 19.029 -8.154 1.00 46.44 456 THR A O 1
ATOM 3705 N N . ASN A 1 457 ? 10.308 19.863 -8.863 1.00 48.03 457 ASN A N 1
ATOM 3706 C CA . ASN A 1 457 ? 10.422 20.938 -7.872 1.00 48.03 457 ASN A CA 1
ATOM 3707 C C . ASN A 1 457 ? 10.249 20.427 -6.427 1.00 48.03 457 ASN A C 1
ATOM 3709 O O . ASN A 1 457 ? 9.748 21.144 -5.561 1.00 48.03 457 ASN A O 1
ATOM 3713 N N . SER A 1 458 ? 10.622 19.166 -6.174 1.00 44.97 458 SER A N 1
ATOM 3714 C CA . SER A 1 458 ? 10.390 18.489 -4.900 1.00 44.97 458 SER A CA 1
ATOM 3715 C C . SER A 1 458 ? 11.683 18.275 -4.135 1.00 44.97 458 SER A C 1
ATOM 3717 O O . SER A 1 458 ? 12.755 18.092 -4.719 1.00 44.97 458 SER A O 1
ATOM 3719 N N . VAL A 1 459 ? 11.548 18.241 -2.813 1.00 47.94 459 VAL A N 1
ATOM 3720 C CA . VAL A 1 459 ? 12.633 17.931 -1.888 1.00 47.94 459 VAL A CA 1
ATOM 3721 C C . VAL A 1 459 ? 12.305 16.639 -1.189 1.00 47.94 459 VAL A C 1
ATOM 3723 O O . VAL A 1 459 ? 11.226 16.468 -0.632 1.00 47.94 459 VAL A O 1
ATOM 3726 N N . TRP A 1 460 ? 13.248 15.723 -1.286 1.00 51.00 460 TRP A N 1
ATOM 3727 C CA . TRP A 1 460 ? 13.198 14.402 -0.712 1.00 51.00 460 TRP A CA 1
ATOM 3728 C C . TRP A 1 460 ? 14.069 14.430 0.518 1.00 51.00 460 TRP A C 1
ATOM 3730 O O . TRP A 1 460 ? 15.258 14.719 0.422 1.00 51.00 460 TRP A O 1
ATOM 3740 N N . ILE A 1 461 ? 13.481 14.142 1.665 1.00 50.72 461 ILE A N 1
ATOM 3741 C CA . ILE A 1 461 ? 14.213 14.141 2.916 1.00 50.72 461 ILE A CA 1
ATOM 3742 C C . ILE A 1 461 ? 14.173 12.742 3.503 1.00 50.72 461 ILE A C 1
ATOM 3744 O O . ILE A 1 461 ? 13.109 12.135 3.572 1.00 50.72 461 ILE A O 1
ATOM 3748 N N . TYR A 1 462 ? 15.329 12.212 3.884 1.00 54.38 462 TYR A N 1
ATOM 3749 C CA . TYR A 1 462 ? 15.440 10.865 4.423 1.00 54.38 462 TYR A CA 1
ATOM 3750 C C . TYR A 1 462 ? 16.387 10.809 5.609 1.00 54.38 462 TYR A C 1
ATOM 3752 O O . TYR A 1 462 ? 17.490 11.348 5.587 1.00 54.38 462 TYR A O 1
ATOM 3760 N N . THR A 1 463 ? 15.962 10.083 6.634 1.00 46.72 463 THR A N 1
ATOM 3761 C CA . THR A 1 463 ? 16.799 9.694 7.764 1.00 46.72 463 THR A CA 1
ATOM 3762 C C . THR A 1 463 ? 17.386 8.321 7.462 1.00 46.72 463 THR A C 1
ATOM 3764 O O . THR A 1 463 ? 16.656 7.345 7.282 1.00 46.72 463 THR A O 1
ATOM 3767 N N . MET A 1 464 ? 18.709 8.234 7.376 1.00 47.69 464 MET A N 1
ATOM 3768 C CA . MET A 1 464 ? 19.417 6.963 7.318 1.00 47.69 464 MET A CA 1
ATOM 3769 C C . MET A 1 464 ? 19.858 6.597 8.731 1.00 47.69 464 MET A C 1
ATOM 3771 O O . MET A 1 464 ? 20.819 7.177 9.235 1.00 47.69 464 MET A O 1
ATOM 3775 N N . PRO A 1 465 ? 19.222 5.629 9.391 1.00 48.53 465 PRO A N 1
ATOM 3776 C CA . PRO A 1 465 ? 19.892 4.985 10.501 1.00 48.53 465 PRO A CA 1
ATOM 3777 C C . PRO A 1 465 ? 21.101 4.210 9.949 1.00 48.53 465 PRO A C 1
ATOM 3779 O O . PRO A 1 465 ? 20.963 3.241 9.198 1.00 48.53 465 PRO A O 1
ATOM 3782 N N . LEU A 1 466 ? 22.309 4.678 10.269 1.00 45.66 466 LEU A N 1
ATOM 3783 C CA . LEU A 1 466 ? 23.552 3.963 9.987 1.00 45.66 466 LEU A CA 1
ATOM 3784 C C . LEU A 1 466 ? 23.692 2.838 11.015 1.00 45.66 466 LEU A C 1
ATOM 3786 O O . LEU A 1 466 ? 24.479 2.939 11.951 1.00 45.66 466 LEU A O 1
ATOM 3790 N N . TYR A 1 467 ? 22.884 1.789 10.880 1.00 53.47 467 TYR A N 1
ATOM 3791 C CA . TYR A 1 467 ? 22.901 0.689 11.838 1.00 53.47 467 TYR A CA 1
ATOM 3792 C C . TYR A 1 467 ? 24.224 -0.070 11.768 1.00 53.47 467 TYR A C 1
ATOM 3794 O O . TYR A 1 467 ? 24.613 -0.587 10.712 1.00 53.47 467 TYR A O 1
ATOM 3802 N N . ASN A 1 468 ? 24.876 -0.229 12.916 1.00 53.34 468 ASN A N 1
ATOM 3803 C CA . ASN A 1 468 ? 25.878 -1.270 13.057 1.00 53.34 468 ASN A CA 1
ATOM 3804 C C . ASN A 1 468 ? 25.132 -2.626 13.104 1.00 53.34 468 ASN A C 1
ATOM 3806 O O . ASN A 1 468 ? 24.103 -2.765 13.765 1.00 53.34 468 ASN A O 1
ATOM 3810 N N . GLN A 1 469 ? 25.653 -3.661 12.430 1.00 59.19 469 GLN A N 1
ATOM 3811 C CA . GLN A 1 469 ? 25.092 -5.032 12.444 1.00 59.19 469 GLN A CA 1
ATOM 3812 C C . GLN A 1 469 ? 24.660 -5.569 13.840 1.00 59.19 469 GLN A C 1
ATOM 3814 O O . GLN A 1 469 ? 23.667 -6.295 13.896 1.00 59.19 469 GLN A O 1
ATOM 3819 N N . PRO A 1 470 ? 25.325 -5.233 14.970 1.00 61.81 470 PRO A N 1
ATOM 3820 C CA . PRO A 1 470 ? 24.939 -5.706 16.302 1.00 61.81 470 PRO A CA 1
ATOM 3821 C C . PRO A 1 470 ? 23.555 -5.247 16.787 1.00 61.81 470 PRO A C 1
ATOM 3823 O O . PRO A 1 470 ? 22.826 -6.058 17.348 1.00 61.81 470 PRO A O 1
ATOM 3826 N N . GLU A 1 471 ? 23.158 -3.992 16.557 1.00 61.34 471 GLU A N 1
ATOM 3827 C CA . GLU A 1 471 ? 21.875 -3.441 17.044 1.00 61.34 471 GLU A CA 1
ATOM 3828 C C . GLU A 1 471 ? 20.694 -4.062 16.297 1.00 61.34 471 GLU A C 1
ATOM 3830 O O . GLU A 1 471 ? 19.699 -4.475 16.891 1.00 61.34 471 GLU A O 1
ATOM 3835 N N . LYS A 1 472 ? 20.855 -4.219 14.980 1.00 68.69 472 LYS A N 1
ATOM 3836 C CA . LYS A 1 472 ? 19.929 -4.974 14.137 1.00 68.69 472 LYS A CA 1
ATOM 3837 C C . LYS A 1 472 ? 19.777 -6.412 14.640 1.00 68.69 472 LYS A C 1
ATOM 3839 O O . LYS A 1 472 ? 18.655 -6.889 14.778 1.00 68.69 472 LYS A O 1
ATOM 3844 N N . ASN A 1 473 ? 20.887 -7.094 14.926 1.00 72.25 473 ASN A N 1
ATOM 3845 C CA . ASN A 1 473 ? 20.854 -8.468 15.427 1.00 72.25 473 ASN A CA 1
ATOM 3846 C C . ASN A 1 473 ? 20.198 -8.569 16.812 1.00 72.25 473 ASN A C 1
ATOM 3848 O O . ASN A 1 473 ? 19.491 -9.542 17.061 1.00 72.25 473 ASN A O 1
ATOM 3852 N N . LEU A 1 474 ? 20.383 -7.571 17.683 1.00 74.44 474 LEU A N 1
ATOM 3853 C CA . LEU A 1 474 ? 19.720 -7.494 18.987 1.00 74.44 474 LEU A CA 1
ATOM 3854 C C . LEU A 1 474 ? 18.203 -7.281 18.848 1.00 74.44 474 LEU A C 1
ATOM 3856 O O . LEU A 1 474 ? 17.416 -7.923 19.538 1.00 74.44 474 LEU A O 1
ATOM 3860 N N . CYS A 1 475 ? 17.774 -6.411 17.933 1.00 73.88 475 CYS A N 1
ATOM 3861 C CA . CYS A 1 475 ? 16.353 -6.194 17.656 1.00 73.88 475 CYS A CA 1
ATOM 3862 C C . CYS A 1 475 ? 15.698 -7.469 17.102 1.00 73.88 475 CYS A C 1
ATOM 3864 O O . CYS A 1 475 ? 14.678 -7.926 17.617 1.00 73.88 475 CYS A O 1
ATOM 3866 N N . ILE A 1 476 ? 16.347 -8.111 16.123 1.00 79.19 476 ILE A N 1
ATOM 3867 C CA . ILE A 1 476 ? 15.911 -9.401 15.577 1.00 79.19 476 ILE A CA 1
ATOM 3868 C C . ILE A 1 476 ? 15.824 -10.461 16.680 1.00 79.19 476 ILE A C 1
ATOM 3870 O O . ILE A 1 476 ? 14.809 -11.147 16.776 1.00 79.19 476 ILE A O 1
ATOM 3874 N N . SER A 1 477 ? 16.854 -10.605 17.522 1.00 81.81 477 SER A N 1
ATOM 3875 C CA . SER A 1 477 ? 16.842 -11.602 18.598 1.00 81.81 477 SER A CA 1
ATOM 3876 C C . SER A 1 477 ? 15.733 -11.329 19.612 1.00 81.81 477 SER A C 1
ATOM 3878 O O . SER A 1 477 ? 15.087 -12.266 20.075 1.00 81.81 477 SER A O 1
ATOM 3880 N N . THR A 1 478 ? 15.443 -10.058 19.894 1.00 83.88 478 THR A N 1
ATOM 3881 C CA . THR A 1 478 ? 14.338 -9.661 20.771 1.00 83.88 478 THR A CA 1
ATOM 3882 C C . THR A 1 478 ? 12.988 -10.045 20.173 1.00 83.88 478 THR A C 1
ATOM 3884 O O . THR A 1 478 ? 12.193 -10.695 20.849 1.00 83.88 478 THR A O 1
ATOM 3887 N N . PHE A 1 479 ? 12.740 -9.745 18.894 1.00 84.19 479 PHE A N 1
ATOM 3888 C CA . PHE A 1 479 ? 11.504 -10.168 18.229 1.00 84.19 479 PHE A CA 1
ATOM 3889 C C . PHE A 1 479 ? 11.363 -11.692 18.150 1.00 84.19 479 PHE A C 1
ATOM 3891 O O . PHE A 1 479 ? 10.269 -12.213 18.365 1.00 84.19 479 PHE A O 1
ATOM 3898 N N . LEU A 1 480 ? 12.454 -12.426 17.910 1.00 87.38 480 LEU A N 1
ATOM 3899 C CA . LEU A 1 480 ? 12.442 -13.892 17.942 1.00 87.38 480 LEU A CA 1
ATOM 3900 C C . LEU A 1 480 ? 12.137 -14.433 19.349 1.00 87.38 480 LEU A C 1
ATOM 3902 O O . LEU A 1 480 ? 11.369 -15.384 19.477 1.00 87.38 480 LEU A O 1
ATOM 3906 N N . ASN A 1 481 ? 12.659 -13.807 20.407 1.00 87.44 481 ASN A N 1
ATOM 3907 C CA . ASN A 1 481 ? 12.335 -14.171 21.790 1.00 87.44 481 ASN A CA 1
ATOM 3908 C C . ASN A 1 481 ? 10.863 -13.890 22.128 1.00 87.44 481 ASN A C 1
ATOM 3910 O O . ASN A 1 481 ? 10.204 -14.731 22.738 1.00 87.44 481 ASN A O 1
ATOM 3914 N N . LEU A 1 482 ? 10.321 -12.749 21.692 1.00 85.44 482 LEU A N 1
ATOM 3915 C CA . LEU A 1 482 ? 8.894 -12.437 21.841 1.00 85.44 482 LEU A CA 1
ATOM 3916 C C . LEU A 1 482 ? 8.022 -13.441 21.084 1.00 85.44 482 LEU A C 1
ATOM 3918 O O . LEU A 1 482 ? 6.971 -13.845 21.580 1.00 85.44 482 LEU A O 1
ATOM 3922 N N . LYS A 1 483 ? 8.482 -13.905 19.917 1.00 87.25 483 LYS A N 1
ATOM 3923 C CA . LYS A 1 483 ? 7.807 -14.959 19.157 1.00 87.25 483 LYS A CA 1
ATOM 3924 C C . LYS A 1 483 ? 7.736 -16.263 19.954 1.00 87.25 483 LYS A C 1
ATOM 3926 O O . LYS A 1 483 ? 6.675 -16.877 19.985 1.00 87.25 483 LYS A O 1
ATOM 3931 N N . ILE A 1 484 ? 8.822 -16.657 20.624 1.00 85.88 484 ILE A N 1
ATOM 3932 C CA . ILE A 1 484 ? 8.850 -17.845 21.494 1.00 85.88 484 ILE A CA 1
ATOM 3933 C C . ILE A 1 484 ? 7.843 -17.692 22.641 1.00 85.88 484 ILE A C 1
ATOM 3935 O O . ILE A 1 484 ? 7.006 -18.567 22.820 1.00 85.88 484 ILE A O 1
ATOM 3939 N N . GLN A 1 485 ? 7.830 -16.546 23.328 1.00 83.12 485 GLN A N 1
ATOM 3940 C CA . GLN A 1 485 ? 6.859 -16.275 24.401 1.00 83.12 485 GLN A CA 1
ATOM 3941 C C . GLN A 1 485 ? 5.401 -16.322 23.911 1.00 83.12 485 GLN A C 1
ATOM 3943 O O . GLN A 1 485 ? 4.509 -16.749 24.638 1.00 83.12 485 GLN A O 1
ATOM 3948 N N . CYS A 1 486 ? 5.136 -15.904 22.668 1.00 81.88 486 CYS A N 1
ATOM 3949 C CA . CYS A 1 486 ? 3.798 -15.987 22.080 1.00 81.88 486 CYS A CA 1
ATOM 3950 C C . CYS A 1 486 ? 3.340 -17.433 21.831 1.00 81.88 486 CYS A C 1
ATOM 3952 O O . CYS A 1 486 ? 2.137 -17.694 21.873 1.00 81.88 486 CYS A O 1
ATOM 3954 N N . ILE A 1 487 ? 4.263 -18.361 21.549 1.00 81.44 487 ILE A N 1
ATOM 3955 C CA . ILE A 1 487 ? 3.941 -19.769 21.262 1.00 81.44 487 ILE A CA 1
ATOM 3956 C C . ILE A 1 487 ? 3.343 -20.457 22.494 1.00 81.44 487 ILE A C 1
ATOM 3958 O O . ILE A 1 487 ? 2.422 -21.259 22.328 1.00 81.44 487 ILE A O 1
ATOM 3962 N N . ASP A 1 488 ? 3.797 -20.078 23.690 1.00 73.56 488 ASP A N 1
ATOM 3963 C CA . ASP A 1 488 ? 3.374 -20.655 24.972 1.00 73.56 488 ASP A CA 1
ATOM 3964 C C . ASP A 1 488 ? 1.942 -20.257 25.390 1.00 73.56 488 ASP A C 1
ATOM 3966 O O . ASP A 1 488 ? 1.376 -20.845 26.310 1.00 73.56 488 ASP A O 1
ATOM 3970 N N . ASN A 1 489 ? 1.320 -19.285 24.710 1.00 74.44 489 ASN A N 1
ATOM 3971 C CA . ASN A 1 489 ? -0.072 -18.898 24.955 1.00 74.44 489 ASN A CA 1
ATOM 3972 C C . ASN A 1 489 ? -1.076 -19.873 24.314 1.00 74.44 489 ASN A C 1
ATOM 3974 O O . ASN A 1 489 ? -0.794 -20.509 23.292 1.00 74.44 489 ASN A O 1
ATOM 3978 N N . ASN A 1 490 ? -2.297 -19.907 24.861 1.00 75.44 490 ASN A N 1
ATOM 3979 C CA . ASN A 1 490 ? -3.423 -20.645 24.281 1.00 75.44 490 ASN A CA 1
ATOM 3980 C C . ASN A 1 490 ? -3.680 -20.235 22.823 1.00 75.44 490 ASN A C 1
ATOM 3982 O O . ASN A 1 490 ? -3.513 -19.070 22.447 1.00 75.44 490 ASN A O 1
ATOM 3986 N N . ASP A 1 491 ? -4.107 -21.197 22.006 1.00 79.69 491 ASP A N 1
ATOM 3987 C CA . ASP A 1 491 ? -4.448 -20.941 20.610 1.00 79.69 491 ASP A CA 1
ATOM 3988 C C . ASP A 1 491 ? -5.634 -19.977 20.520 1.00 79.69 491 ASP A C 1
ATOM 3990 O O . ASP A 1 491 ? -6.730 -20.256 21.003 1.00 79.69 491 ASP A O 1
ATOM 3994 N N . SER A 1 492 ? -5.382 -18.817 19.917 1.00 84.06 492 SER A N 1
ATOM 3995 C CA . SER A 1 492 ? -6.345 -17.734 19.741 1.00 84.06 492 SER A CA 1
ATOM 3996 C C . SER A 1 492 ? -6.027 -16.952 18.472 1.00 84.06 492 SER A C 1
ATOM 3998 O O . SER A 1 492 ? -4.898 -16.975 17.968 1.00 84.06 492 SER A O 1
ATOM 4000 N N . PHE A 1 493 ? -6.997 -16.193 17.978 1.00 85.88 493 PHE A N 1
ATOM 4001 C CA . PHE A 1 493 ? -6.791 -15.260 16.879 1.00 85.88 493 PHE A CA 1
ATOM 4002 C C . PHE A 1 493 ? -5.638 -14.286 17.159 1.00 85.88 493 PHE A C 1
ATOM 4004 O O . PHE A 1 493 ? -4.771 -14.089 16.304 1.00 85.88 493 PHE A O 1
ATOM 4011 N N . ILE A 1 494 ? -5.594 -13.722 18.373 1.00 84.94 494 ILE A N 1
ATOM 4012 C CA . ILE A 1 494 ? -4.582 -12.739 18.784 1.00 84.94 494 ILE A CA 1
ATOM 4013 C C . ILE A 1 494 ? -3.179 -13.356 18.751 1.00 84.94 494 ILE A C 1
ATOM 4015 O O . ILE A 1 494 ? -2.248 -12.709 18.269 1.00 84.94 494 ILE A O 1
ATOM 4019 N N . LYS A 1 495 ? -3.024 -14.620 19.176 1.00 87.00 495 LYS A N 1
ATOM 4020 C CA . LYS A 1 495 ? -1.751 -15.357 19.076 1.00 87.00 495 LYS A CA 1
ATOM 4021 C C . LYS A 1 495 ? -1.230 -15.366 17.642 1.00 87.00 495 LYS A C 1
ATOM 4023 O O . LYS A 1 495 ? -0.093 -14.970 17.398 1.00 87.00 495 LYS A O 1
ATOM 4028 N N . TYR A 1 496 ? -2.049 -15.809 16.690 1.00 89.31 496 TYR A N 1
ATOM 4029 C CA . TYR A 1 496 ? -1.619 -15.940 15.297 1.00 89.31 496 TYR A CA 1
ATOM 4030 C C . TYR A 1 496 ? -1.414 -14.586 14.611 1.00 89.31 496 TYR A C 1
ATOM 4032 O O . TYR A 1 496 ? -0.475 -14.447 13.828 1.00 89.31 496 TYR A O 1
ATOM 4040 N N . LEU A 1 497 ? -2.212 -13.574 14.965 1.00 86.62 497 LEU A N 1
ATOM 4041 C CA . LEU A 1 497 ? -2.004 -12.197 14.522 1.00 86.62 497 LEU A CA 1
ATOM 4042 C C . LEU A 1 497 ? -0.640 -11.657 14.979 1.00 86.62 497 LEU A C 1
ATOM 4044 O O . LEU A 1 497 ? 0.103 -11.105 14.168 1.00 86.62 497 LEU A O 1
ATOM 4048 N N . LEU A 1 498 ? -0.285 -11.862 16.251 1.00 85.81 498 LEU A N 1
ATOM 4049 C CA . LEU A 1 498 ? 1.005 -11.455 16.814 1.00 85.81 498 LEU A CA 1
ATOM 4050 C C . LEU A 1 498 ? 2.180 -12.204 16.186 1.00 85.81 498 LEU A C 1
ATOM 4052 O O . LEU A 1 498 ? 3.175 -11.582 15.821 1.00 85.81 498 LEU A O 1
ATOM 4056 N N . LEU A 1 499 ? 2.067 -13.525 16.020 1.00 88.19 499 LEU A N 1
ATOM 4057 C CA . LEU A 1 499 ? 3.098 -14.325 15.356 1.00 88.19 499 LEU A CA 1
ATOM 4058 C C . LEU A 1 499 ? 3.335 -13.841 13.920 1.00 88.19 499 LEU A C 1
ATOM 4060 O O . LEU A 1 499 ? 4.486 -13.678 13.516 1.00 88.19 499 LEU A O 1
ATOM 4064 N N . TYR A 1 500 ? 2.260 -13.561 13.175 1.00 85.69 500 TYR A N 1
ATOM 4065 C CA . TYR A 1 500 ? 2.353 -13.010 11.825 1.00 85.69 500 TYR A CA 1
ATOM 4066 C C . TYR A 1 500 ? 3.003 -11.623 11.815 1.00 85.69 500 TYR A C 1
ATOM 4068 O O . TYR A 1 500 ? 3.894 -11.372 11.003 1.00 85.69 500 TYR A O 1
ATOM 4076 N N . TYR A 1 501 ? 2.597 -10.736 12.728 1.00 82.31 501 TYR A N 1
ATOM 4077 C CA . TYR A 1 501 ? 3.173 -9.399 12.866 1.00 82.31 501 TYR A CA 1
ATOM 4078 C C . TYR A 1 501 ? 4.681 -9.457 13.145 1.00 82.31 501 TYR A C 1
ATOM 4080 O O . TYR A 1 501 ? 5.464 -8.837 12.429 1.00 82.31 501 TYR A O 1
ATOM 4088 N N . LEU A 1 502 ? 5.107 -10.265 14.119 1.00 83.38 502 LEU A N 1
ATOM 4089 C CA . LEU A 1 502 ? 6.523 -10.448 14.446 1.00 83.38 502 LEU A CA 1
ATOM 4090 C C . LEU A 1 502 ? 7.313 -11.005 13.254 1.00 83.38 502 LEU A C 1
ATOM 4092 O O . LEU A 1 502 ? 8.422 -10.548 12.987 1.00 83.38 502 LEU A O 1
ATOM 4096 N N . ASP A 1 503 ? 6.738 -11.937 12.488 1.00 79.81 503 ASP A N 1
ATOM 4097 C CA . ASP A 1 503 ? 7.364 -12.449 11.264 1.00 79.81 503 ASP A CA 1
ATOM 4098 C C . ASP A 1 503 ? 7.484 -11.389 10.168 1.00 79.81 503 ASP A C 1
ATOM 4100 O O . ASP A 1 503 ? 8.440 -11.400 9.388 1.00 79.81 503 ASP A O 1
ATOM 4104 N N . VAL A 1 504 ? 6.526 -10.468 10.069 1.00 74.69 504 VAL A N 1
ATOM 4105 C CA . VAL A 1 504 ? 6.630 -9.307 9.180 1.00 74.69 504 VAL A CA 1
ATOM 4106 C C . VAL A 1 504 ? 7.757 -8.377 9.645 1.00 74.69 504 VAL A C 1
ATOM 4108 O O . VAL A 1 504 ? 8.610 -8.035 8.826 1.00 74.69 504 VAL A O 1
ATOM 4111 N N . GLU A 1 505 ? 7.825 -8.027 10.931 1.00 73.12 505 GLU A N 1
ATOM 4112 C CA . GLU A 1 505 ? 8.869 -7.142 11.476 1.00 73.12 505 GLU A CA 1
ATOM 4113 C C . GLU A 1 505 ? 10.278 -7.732 11.332 1.00 73.12 505 GLU A C 1
ATOM 4115 O O . GLU A 1 505 ? 11.191 -7.077 10.827 1.00 73.12 505 GLU A O 1
ATOM 4120 N N . VAL A 1 506 ? 10.459 -9.012 11.658 1.00 75.25 506 VAL A N 1
ATOM 4121 C CA . VAL A 1 506 ? 11.746 -9.702 11.495 1.00 75.25 506 VAL A CA 1
ATOM 4122 C C . VAL A 1 506 ? 12.180 -9.734 10.025 1.00 75.25 506 VAL A C 1
ATOM 4124 O O . VAL A 1 506 ? 13.342 -9.457 9.713 1.00 75.25 506 VAL A O 1
ATOM 4127 N N . ARG A 1 507 ? 11.259 -10.019 9.092 1.00 70.56 507 ARG A N 1
ATOM 4128 C CA . ARG A 1 507 ? 11.562 -10.007 7.649 1.00 70.56 507 ARG A CA 1
ATOM 4129 C C . ARG A 1 507 ? 11.977 -8.623 7.156 1.00 70.56 507 ARG A C 1
ATOM 4131 O O . ARG A 1 507 ? 12.951 -8.531 6.408 1.00 70.56 507 ARG A O 1
ATOM 4138 N N . LYS A 1 508 ? 11.299 -7.558 7.604 1.00 65.12 508 LYS A N 1
ATOM 4139 C CA . LYS A 1 508 ? 11.675 -6.167 7.283 1.00 65.12 508 LYS A CA 1
ATOM 4140 C C . LYS A 1 508 ? 13.126 -5.878 7.676 1.00 65.12 508 LYS A C 1
ATOM 4142 O O . LYS A 1 508 ? 13.844 -5.230 6.917 1.00 65.12 508 LYS A O 1
ATOM 4147 N N . LEU A 1 509 ? 13.577 -6.406 8.816 1.00 66.38 509 LEU A N 1
ATOM 4148 C CA . LEU A 1 509 ? 14.950 -6.233 9.284 1.00 66.38 509 LEU A CA 1
ATOM 4149 C C . LEU A 1 509 ? 15.954 -7.036 8.449 1.00 66.38 509 LEU A C 1
ATOM 4151 O O . LEU A 1 509 ? 16.981 -6.487 8.052 1.00 66.38 509 LEU A O 1
ATOM 4155 N N . TYR A 1 510 ? 15.704 -8.314 8.149 1.00 62.34 510 TYR A N 1
ATOM 4156 C CA . TYR A 1 510 ? 16.652 -9.142 7.386 1.00 62.34 510 TYR A CA 1
ATOM 4157 C C . TYR A 1 510 ? 16.897 -8.633 5.957 1.00 62.34 510 TYR A C 1
ATOM 4159 O O . TYR A 1 510 ? 18.021 -8.727 5.459 1.00 62.34 510 TYR A O 1
ATOM 4167 N N . GLU A 1 511 ? 15.886 -8.050 5.319 1.00 53.78 511 GLU A N 1
ATOM 4168 C CA . GLU A 1 511 ? 15.762 -8.067 3.864 1.00 53.78 511 GLU A CA 1
ATOM 4169 C C . GLU A 1 511 ? 15.388 -6.677 3.282 1.00 53.78 511 GLU A C 1
ATOM 4171 O O . GLU A 1 511 ? 14.322 -6.445 2.720 1.00 53.78 511 GLU A O 1
ATOM 4176 N N . ILE A 1 512 ? 16.302 -5.701 3.388 1.00 47.47 512 ILE A N 1
ATOM 4177 C CA . ILE A 1 512 ? 16.038 -4.294 2.996 1.00 47.47 512 ILE A CA 1
ATOM 4178 C C . ILE A 1 512 ? 15.870 -4.109 1.467 1.00 47.47 512 ILE A C 1
ATOM 4180 O O . ILE A 1 512 ? 15.222 -3.171 1.002 1.00 47.47 512 ILE A O 1
ATOM 4184 N N . ASN A 1 513 ? 16.402 -5.023 0.648 1.00 41.19 513 ASN A N 1
ATOM 4185 C CA . ASN A 1 513 ? 16.304 -4.947 -0.818 1.00 41.19 513 ASN A CA 1
ATOM 4186 C C . ASN A 1 513 ? 15.117 -5.707 -1.422 1.00 41.19 513 ASN A C 1
ATOM 4188 O O . ASN A 1 513 ? 15.006 -5.770 -2.650 1.00 41.19 513 ASN A O 1
ATOM 4192 N N . THR A 1 514 ? 14.223 -6.256 -0.600 1.00 44.12 514 THR A N 1
ATOM 4193 C CA . THR A 1 514 ? 13.232 -7.206 -1.090 1.00 44.12 514 THR A CA 1
ATOM 4194 C C . THR A 1 514 ? 11.788 -6.878 -0.775 1.00 44.12 514 THR A C 1
ATOM 4196 O O . THR A 1 514 ? 10.973 -7.623 -1.266 1.00 44.12 514 THR A O 1
ATOM 4199 N N . VAL A 1 515 ? 11.370 -5.780 -0.136 1.00 41.78 515 VAL A N 1
ATOM 4200 C CA . VAL A 1 515 ? 9.911 -5.531 0.044 1.00 41.78 515 VAL A CA 1
ATOM 4201 C C . VAL A 1 515 ? 9.153 -5.557 -1.299 1.00 41.78 515 VAL A C 1
ATOM 4203 O O . VAL A 1 515 ? 8.151 -6.250 -1.438 1.00 41.78 515 VAL A O 1
ATOM 4206 N N . ASN A 1 516 ? 9.717 -4.967 -2.361 1.00 43.09 516 ASN A N 1
ATOM 4207 C CA . ASN A 1 516 ? 9.159 -5.069 -3.717 1.00 43.09 516 ASN A CA 1
ATOM 4208 C C . ASN A 1 516 ? 9.299 -6.467 -4.352 1.00 43.09 516 ASN A C 1
ATOM 4210 O O . ASN A 1 516 ? 8.468 -6.832 -5.179 1.00 43.09 516 ASN A O 1
ATOM 4214 N N . SER A 1 517 ? 10.322 -7.263 -4.014 1.00 47.25 517 SER A N 1
ATOM 4215 C CA . SER A 1 517 ? 10.477 -8.634 -4.533 1.00 47.25 517 SER A CA 1
ATOM 4216 C C . SER A 1 517 ? 9.745 -9.695 -3.702 1.00 47.25 517 SER A C 1
ATOM 4218 O O . SER A 1 517 ? 9.380 -10.712 -4.273 1.00 47.25 517 SER A O 1
ATOM 4220 N N . LEU A 1 518 ? 9.490 -9.438 -2.419 1.00 48.28 518 LEU A N 1
ATOM 4221 C CA . LEU A 1 518 ? 8.711 -10.189 -1.434 1.00 48.28 518 LEU A CA 1
ATOM 4222 C C . LEU A 1 518 ? 7.237 -9.948 -1.688 1.00 48.28 518 LEU A C 1
ATOM 4224 O O . LEU A 1 518 ? 6.526 -10.911 -1.902 1.00 48.28 518 LEU A O 1
ATOM 4228 N N . ALA A 1 519 ? 6.787 -8.696 -1.808 1.00 49.47 519 ALA A N 1
ATOM 4229 C CA . ALA A 1 519 ? 5.439 -8.395 -2.276 1.00 49.47 519 ALA A CA 1
ATOM 4230 C C . ALA A 1 519 ? 5.216 -9.026 -3.654 1.00 49.47 519 ALA A C 1
ATOM 4232 O O . ALA A 1 519 ? 4.230 -9.712 -3.876 1.00 49.47 519 ALA A O 1
ATOM 4233 N N . LYS A 1 520 ? 6.179 -8.913 -4.577 1.00 53.75 520 LYS A N 1
ATOM 4234 C CA . LYS A 1 520 ? 6.117 -9.614 -5.869 1.00 53.75 520 LYS A CA 1
ATOM 4235 C C . LYS A 1 520 ? 6.102 -11.142 -5.719 1.00 53.75 520 LYS A C 1
ATOM 4237 O O . LYS A 1 520 ? 5.404 -11.791 -6.493 1.00 53.75 520 LYS A O 1
ATOM 4242 N N . HIS A 1 521 ? 6.863 -11.719 -4.789 1.00 57.50 521 HIS A N 1
ATOM 4243 C CA . HIS A 1 521 ? 6.931 -13.159 -4.522 1.00 57.50 521 HIS A CA 1
ATOM 4244 C C . HIS A 1 521 ? 5.635 -13.676 -3.897 1.00 57.50 521 HIS A C 1
ATOM 4246 O O . HIS A 1 521 ? 5.052 -14.619 -4.416 1.00 57.50 521 HIS A O 1
ATOM 4252 N N . GLU A 1 522 ? 5.139 -13.022 -2.853 1.00 58.22 522 GLU A N 1
ATOM 4253 C CA . GLU A 1 522 ? 3.896 -13.344 -2.166 1.00 58.22 522 GLU A CA 1
ATOM 4254 C C . GLU A 1 522 ? 2.679 -13.058 -3.046 1.00 58.22 522 GLU A C 1
ATOM 4256 O O . GLU A 1 522 ? 1.780 -13.886 -3.092 1.00 58.22 522 GLU A O 1
ATOM 4261 N N . ILE A 1 523 ? 2.672 -11.990 -3.858 1.00 61.69 523 ILE A N 1
ATOM 4262 C CA . ILE A 1 523 ? 1.661 -11.803 -4.912 1.00 61.69 523 ILE A CA 1
ATOM 4263 C C . ILE A 1 523 ? 1.764 -12.943 -5.930 1.00 61.69 523 ILE A C 1
ATOM 4265 O O . ILE A 1 523 ? 0.746 -13.488 -6.345 1.00 61.69 523 ILE A O 1
ATOM 4269 N N . ASN A 1 524 ? 2.964 -13.356 -6.346 1.00 59.22 524 ASN A N 1
ATOM 4270 C CA . ASN A 1 524 ? 3.100 -14.494 -7.255 1.00 59.22 524 ASN A CA 1
ATOM 4271 C C . ASN A 1 524 ? 2.563 -15.789 -6.641 1.00 59.22 524 ASN A C 1
ATOM 4273 O O . ASN A 1 524 ? 1.787 -16.472 -7.305 1.00 59.22 524 ASN A O 1
ATOM 4277 N N . LYS A 1 525 ? 2.907 -16.081 -5.384 1.00 64.25 525 LYS A N 1
ATOM 4278 C CA . LYS A 1 525 ? 2.450 -17.239 -4.606 1.00 64.25 525 LYS A CA 1
ATOM 4279 C C . LYS A 1 525 ? 0.934 -17.209 -4.392 1.00 64.25 525 LYS A C 1
ATOM 4281 O O . LYS A 1 525 ? 0.261 -18.199 -4.670 1.00 64.25 525 LYS A O 1
ATOM 4286 N N . PHE A 1 526 ? 0.382 -16.065 -3.988 1.00 63.09 526 PHE A N 1
ATOM 4287 C CA . PHE A 1 526 ? -1.055 -15.826 -3.844 1.00 63.09 526 PHE A CA 1
ATOM 4288 C C . PHE A 1 526 ? -1.779 -16.065 -5.171 1.00 63.09 526 PHE A C 1
ATOM 4290 O O . PHE A 1 526 ? -2.711 -16.856 -5.240 1.00 63.09 526 PHE A O 1
ATOM 4297 N N . MET A 1 527 ? -1.293 -15.464 -6.257 1.00 59.47 527 MET A N 1
ATOM 4298 C CA . MET A 1 527 ? -1.933 -15.550 -7.571 1.00 59.47 527 MET A CA 1
ATOM 4299 C C . MET A 1 527 ? -1.705 -16.899 -8.280 1.00 59.47 527 MET A C 1
ATOM 4301 O O . MET A 1 527 ? -2.290 -17.128 -9.339 1.00 59.47 527 MET A O 1
ATOM 4305 N N . GLN A 1 528 ? -0.808 -17.757 -7.781 1.00 57.78 528 GLN A N 1
ATOM 4306 C CA . GLN A 1 528 ? -0.636 -19.145 -8.236 1.00 57.78 528 GLN A CA 1
ATOM 4307 C C . GLN A 1 528 ? -1.659 -20.089 -7.590 1.00 57.78 528 GLN A C 1
ATOM 4309 O O . GLN A 1 528 ? -2.007 -21.110 -8.189 1.00 57.78 528 GLN A O 1
ATOM 4314 N N . LYS A 1 529 ? -2.180 -19.753 -6.401 1.00 59.50 529 LYS A N 1
ATOM 4315 C CA . LYS A 1 529 ? -3.290 -20.491 -5.794 1.00 59.50 529 LYS A CA 1
ATOM 4316 C C . LYS A 1 529 ? -4.546 -20.251 -6.641 1.00 59.50 529 LYS A C 1
ATOM 4318 O O . LYS A 1 529 ? -4.939 -19.120 -6.901 1.00 59.50 529 LYS A O 1
ATOM 4323 N N . LYS A 1 530 ? -5.185 -21.332 -7.101 1.00 53.38 530 LYS A N 1
ATOM 4324 C CA . LYS A 1 530 ? -6.375 -21.286 -7.979 1.00 53.38 530 LYS A CA 1
ATOM 4325 C C . LYS A 1 530 ? -7.649 -20.769 -7.287 1.00 53.38 530 LYS A C 1
ATOM 4327 O O . LYS A 1 530 ? -8.690 -20.701 -7.932 1.00 53.38 530 LYS A O 1
ATOM 4332 N N . VAL A 1 531 ? -7.579 -20.422 -6.001 1.00 53.56 531 VAL A N 1
ATOM 4333 C CA . VAL A 1 531 ? -8.714 -19.965 -5.194 1.00 53.56 531 VAL A CA 1
ATOM 4334 C C . VAL A 1 531 ? -8.461 -18.516 -4.788 1.00 53.56 531 VAL A C 1
ATOM 4336 O O . VAL A 1 531 ? -7.654 -18.232 -3.906 1.00 53.56 531 VAL A O 1
ATOM 4339 N N . LEU A 1 532 ? -9.109 -17.588 -5.489 1.00 58.03 532 LEU A N 1
ATOM 4340 C CA . LEU A 1 532 ? -8.951 -16.154 -5.266 1.00 58.03 532 LEU A CA 1
ATOM 4341 C C . LEU A 1 532 ? -9.929 -15.677 -4.177 1.00 58.03 532 LEU A C 1
ATOM 4343 O O . LEU A 1 532 ? -11.057 -15.299 -4.486 1.00 58.03 532 LEU A O 1
ATOM 4347 N N . HIS A 1 533 ? -9.492 -15.655 -2.915 1.00 70.25 533 HIS A N 1
ATOM 4348 C CA . HIS A 1 533 ? -10.153 -14.879 -1.857 1.00 70.25 533 HIS A CA 1
ATOM 4349 C C . HIS A 1 533 ? -9.645 -13.437 -1.920 1.00 70.25 533 HIS A C 1
ATOM 4351 O O . HIS A 1 533 ? -8.473 -13.180 -1.653 1.00 70.25 533 HIS A O 1
ATOM 4357 N N . LEU A 1 534 ? -10.506 -12.494 -2.316 1.00 74.38 534 LEU A N 1
ATOM 4358 C CA . LEU A 1 534 ? -10.106 -11.110 -2.593 1.00 74.38 534 LEU A CA 1
ATOM 4359 C C . LEU A 1 534 ? -9.488 -10.420 -1.369 1.00 74.38 534 LEU A C 1
ATOM 4361 O O . LEU A 1 534 ? -8.463 -9.755 -1.497 1.00 74.38 534 LEU A O 1
ATOM 4365 N N . ASN A 1 535 ? -10.088 -10.608 -0.192 1.00 78.50 535 ASN A N 1
ATOM 4366 C CA . ASN A 1 535 ? -9.667 -9.928 1.029 1.00 78.50 535 ASN A CA 1
ATOM 4367 C C . ASN A 1 535 ? -8.320 -10.439 1.566 1.00 78.50 535 ASN A C 1
ATOM 4369 O O . ASN A 1 535 ? -7.601 -9.681 2.203 1.00 78.50 535 ASN A O 1
ATOM 4373 N N . ARG A 1 536 ? -7.886 -11.658 1.213 1.00 78.81 536 ARG A N 1
ATOM 4374 C CA . ARG A 1 536 ? -6.547 -12.179 1.557 1.00 78.81 536 ARG A CA 1
ATOM 4375 C C . ARG A 1 536 ? -5.406 -11.303 1.024 1.00 78.81 536 ARG A C 1
ATOM 4377 O O . ARG A 1 536 ? -4.315 -11.322 1.587 1.00 78.81 536 ARG A O 1
ATOM 4384 N N . LEU A 1 537 ? -5.655 -10.490 -0.007 1.00 76.31 537 LEU A N 1
ATOM 4385 C CA . LEU A 1 537 ? -4.696 -9.488 -0.484 1.00 76.31 537 LEU A CA 1
ATOM 4386 C C . LEU A 1 537 ? -4.285 -8.482 0.602 1.00 76.31 537 LEU A C 1
ATOM 4388 O O . LEU A 1 537 ? -3.181 -7.950 0.524 1.00 76.31 537 LEU A O 1
ATOM 4392 N N . PHE A 1 538 ? -5.121 -8.256 1.621 1.00 77.12 538 PHE A N 1
ATOM 4393 C CA . PHE A 1 538 ? -4.804 -7.368 2.742 1.00 77.12 538 PHE A CA 1
ATOM 4394 C C . PHE A 1 538 ? -3.775 -7.947 3.721 1.00 77.12 538 PHE A C 1
ATOM 4396 O O . PHE A 1 538 ? -3.207 -7.185 4.492 1.00 77.12 538 PHE A O 1
ATOM 4403 N N . LEU A 1 539 ? -3.476 -9.253 3.672 1.00 76.81 539 LEU A N 1
ATOM 4404 C CA . LEU A 1 539 ? -2.378 -9.828 4.465 1.00 76.81 539 LEU A CA 1
ATOM 4405 C C . LEU A 1 539 ? -1.003 -9.510 3.878 1.00 76.81 539 LEU A C 1
ATOM 4407 O O . LEU A 1 539 ? -0.012 -9.562 4.599 1.00 76.81 539 LEU A O 1
ATOM 4411 N N . LEU A 1 540 ? -0.930 -9.238 2.572 1.00 70.00 540 LEU A N 1
ATOM 4412 C CA . LEU A 1 540 ? 0.337 -9.142 1.850 1.00 70.00 540 LEU A CA 1
ATOM 4413 C C . LEU A 1 540 ? 1.120 -7.893 2.245 1.00 70.00 540 LEU A C 1
ATOM 4415 O O . LEU A 1 540 ? 2.271 -7.996 2.657 1.00 70.00 540 LEU A O 1
ATOM 4419 N N . ASP A 1 541 ? 0.494 -6.733 2.070 1.00 67.19 541 ASP A N 1
ATOM 4420 C CA . ASP A 1 541 ? 1.048 -5.431 2.421 1.00 67.19 541 ASP A CA 1
ATOM 4421 C C . ASP A 1 541 ? -0.049 -4.357 2.342 1.00 67.19 541 ASP A C 1
ATOM 4423 O O . ASP A 1 541 ? -1.071 -4.535 1.660 1.00 67.19 541 ASP A O 1
ATOM 4427 N N . LYS A 1 542 ? 0.188 -3.209 2.982 1.00 68.69 542 LYS A N 1
ATOM 4428 C CA . LYS A 1 542 ? -0.668 -2.021 2.892 1.00 68.69 542 LYS A CA 1
ATOM 4429 C C . LYS A 1 542 ? -0.725 -1.557 1.433 1.00 68.69 542 LYS A C 1
ATOM 4431 O O . LYS A 1 542 ? 0.305 -1.340 0.794 1.00 68.69 542 LYS A O 1
ATOM 4436 N N . ILE A 1 543 ? -1.923 -1.344 0.886 1.00 70.94 543 ILE A N 1
ATOM 4437 C CA . ILE A 1 543 ? -2.103 -0.847 -0.492 1.00 70.94 543 ILE A CA 1
ATOM 4438 C C . ILE A 1 543 ? -1.901 0.678 -0.518 1.00 70.94 543 ILE A C 1
ATOM 4440 O O . ILE A 1 543 ? -2.859 1.441 -0.644 1.00 70.94 543 ILE A O 1
ATOM 4444 N N . HIS A 1 544 ? -0.648 1.106 -0.374 1.00 60.28 544 HIS A N 1
ATOM 4445 C CA . HIS A 1 544 ? -0.242 2.511 -0.319 1.00 60.28 544 HIS A CA 1
ATOM 4446 C C . HIS A 1 544 ? 0.665 2.898 -1.488 1.00 60.28 544 HIS A C 1
ATOM 4448 O O . HIS A 1 544 ? 0.339 3.730 -2.332 1.00 60.28 544 HIS A O 1
ATOM 4454 N N . ASP A 1 545 ? 1.787 2.202 -1.623 1.00 66.38 545 ASP A N 1
ATOM 4455 C CA . ASP A 1 545 ? 2.778 2.549 -2.623 1.00 66.38 545 ASP A CA 1
ATOM 4456 C C . ASP A 1 545 ? 2.232 2.399 -4.056 1.00 66.38 545 ASP A C 1
ATOM 4458 O O . ASP A 1 545 ? 1.665 1.372 -4.446 1.00 66.38 545 ASP A O 1
ATOM 4462 N N . ASN A 1 546 ? 2.439 3.420 -4.894 1.00 69.31 546 ASN A N 1
ATOM 4463 C CA . ASN A 1 546 ? 1.971 3.374 -6.276 1.00 69.31 546 ASN A CA 1
ATOM 4464 C C . ASN A 1 546 ? 2.626 2.222 -7.076 1.00 69.31 546 ASN A C 1
ATOM 4466 O O . ASN A 1 546 ? 2.021 1.759 -8.044 1.00 69.31 546 ASN A O 1
ATOM 4470 N N . THR A 1 547 ? 3.847 1.769 -6.743 1.00 70.50 547 THR A N 1
ATOM 4471 C CA . THR A 1 547 ? 4.513 0.655 -7.452 1.00 70.50 547 THR A CA 1
ATOM 4472 C C . THR A 1 547 ? 3.801 -0.634 -7.095 1.00 70.50 547 THR A C 1
ATOM 4474 O O . THR A 1 547 ? 3.443 -1.412 -7.982 1.00 70.50 547 THR A O 1
ATOM 4477 N N . TYR A 1 548 ? 3.541 -0.825 -5.803 1.00 73.31 548 TYR A N 1
ATOM 4478 C CA . TYR A 1 548 ? 2.757 -1.929 -5.283 1.00 73.31 548 TYR A CA 1
ATOM 4479 C C . TYR A 1 548 ? 1.360 -1.960 -5.910 1.00 73.31 548 TYR A C 1
ATOM 4481 O O . TYR A 1 548 ? 0.981 -2.983 -6.480 1.00 73.31 548 TYR A O 1
ATOM 4489 N N . LYS A 1 549 ? 0.647 -0.826 -5.957 1.00 78.19 549 LYS A N 1
ATOM 4490 C CA . LYS A 1 549 ? -0.645 -0.695 -6.656 1.00 78.19 549 LYS A CA 1
ATOM 4491 C C . LYS A 1 549 ? -0.550 -1.079 -8.135 1.00 78.19 549 LYS A C 1
ATOM 4493 O O . LYS A 1 549 ? -1.347 -1.891 -8.604 1.00 78.19 549 LYS A O 1
ATOM 4498 N N . CYS A 1 550 ? 0.435 -0.554 -8.873 1.00 77.50 550 CYS A N 1
ATOM 4499 C CA . CYS A 1 550 ? 0.651 -0.902 -10.286 1.00 77.50 550 CYS A CA 1
ATOM 4500 C C . CYS A 1 550 ? 0.845 -2.412 -10.475 1.00 77.50 550 CYS A C 1
ATOM 4502 O O . CYS A 1 550 ? 0.254 -3.012 -11.378 1.00 77.50 550 CYS A O 1
ATOM 4504 N N . ASN A 1 551 ? 1.675 -3.023 -9.629 1.00 76.50 551 ASN A N 1
ATOM 4505 C CA . ASN A 1 551 ? 1.969 -4.449 -9.684 1.00 76.50 551 ASN A CA 1
ATOM 4506 C C . ASN A 1 551 ? 0.725 -5.274 -9.350 1.00 76.50 551 ASN A C 1
ATOM 4508 O O . ASN A 1 551 ? 0.371 -6.161 -10.124 1.00 76.50 551 ASN A O 1
ATOM 4512 N N . LEU A 1 552 ? 0.032 -4.952 -8.256 1.00 79.12 552 LEU A N 1
ATOM 4513 C CA . LEU A 1 552 ? -1.185 -5.628 -7.814 1.00 79.12 552 LEU A CA 1
ATOM 4514 C C . LEU A 1 552 ? -2.256 -5.617 -8.911 1.00 79.12 552 LEU A C 1
ATOM 4516 O O . LEU A 1 552 ? -2.748 -6.673 -9.307 1.00 79.12 552 LEU A O 1
ATOM 4520 N N . ILE A 1 553 ? -2.546 -4.440 -9.473 1.00 82.81 553 ILE A N 1
ATOM 4521 C CA . ILE A 1 553 ? -3.508 -4.278 -10.570 1.00 82.81 553 ILE A CA 1
ATOM 4522 C C . ILE A 1 553 ? -3.091 -5.110 -11.789 1.00 82.81 553 ILE A C 1
ATOM 4524 O O . ILE A 1 553 ? -3.904 -5.833 -12.368 1.00 82.81 553 ILE A O 1
ATOM 4528 N N . THR A 1 554 ? -1.813 -5.044 -12.171 1.00 81.44 554 THR A N 1
ATOM 4529 C CA . THR A 1 554 ? -1.286 -5.801 -13.312 1.00 81.44 554 THR A CA 1
ATOM 4530 C C . THR A 1 554 ? -1.461 -7.302 -13.110 1.00 81.44 554 THR A C 1
ATOM 4532 O O . THR A 1 554 ? -1.987 -7.982 -13.991 1.00 81.44 554 THR A O 1
ATOM 4535 N N . TYR A 1 555 ? -1.068 -7.823 -11.948 1.00 79.50 555 TYR A N 1
ATOM 4536 C CA . TYR A 1 555 ? -1.207 -9.237 -11.626 1.00 79.50 555 TYR A CA 1
ATOM 4537 C C . TYR A 1 555 ? -2.662 -9.693 -11.651 1.00 79.50 555 TYR A C 1
ATOM 4539 O O . TYR A 1 555 ? -2.957 -10.740 -12.233 1.00 79.50 555 TYR A O 1
ATOM 4547 N N . ILE A 1 556 ? -3.564 -8.899 -11.068 1.00 81.62 556 ILE A N 1
ATOM 4548 C CA . ILE A 1 556 ? -5.002 -9.172 -11.068 1.00 81.62 556 ILE A CA 1
ATOM 4549 C C . ILE A 1 556 ? -5.513 -9.334 -12.498 1.00 81.62 556 ILE A C 1
ATOM 4551 O O . ILE A 1 556 ? -6.153 -10.340 -12.809 1.00 81.62 556 ILE A O 1
ATOM 4555 N N . PHE A 1 557 ? -5.186 -8.402 -13.395 1.00 86.00 557 PHE A N 1
ATOM 4556 C CA . PHE A 1 557 ? -5.636 -8.496 -14.781 1.00 86.00 557 PHE A CA 1
ATOM 4557 C C . PHE A 1 557 ? -5.005 -9.659 -15.543 1.00 86.00 557 PHE A C 1
ATOM 4559 O O . PHE A 1 557 ? -5.708 -10.305 -16.317 1.00 86.00 557 PHE A O 1
ATOM 4566 N N . MET A 1 558 ? -3.729 -9.984 -15.304 1.00 84.00 558 MET A N 1
ATOM 4567 C CA . MET A 1 558 ? -3.110 -11.161 -15.925 1.00 84.00 558 MET A CA 1
ATOM 4568 C C . MET A 1 558 ? -3.818 -12.457 -15.509 1.00 84.00 558 MET A C 1
ATOM 4570 O O . MET A 1 558 ? -4.063 -13.316 -16.353 1.00 84.00 558 MET A O 1
ATOM 4574 N N . HIS A 1 559 ? -4.212 -12.583 -14.239 1.00 80.38 559 HIS A N 1
ATOM 4575 C CA . HIS A 1 559 ? -5.029 -13.708 -13.782 1.00 80.38 559 HIS A CA 1
ATOM 4576 C C . HIS A 1 559 ? -6.439 -13.680 -14.388 1.00 80.38 559 HIS A C 1
ATOM 4578 O O . HIS A 1 559 ? -6.948 -14.714 -14.808 1.00 80.38 559 HIS A O 1
ATOM 4584 N N . CYS A 1 560 ? -7.068 -12.505 -14.494 1.00 84.31 560 CYS A N 1
ATOM 4585 C CA . CYS A 1 560 ? -8.389 -12.379 -15.116 1.00 84.31 560 CYS A CA 1
ATOM 4586 C C . CYS A 1 560 ? -8.383 -12.807 -16.593 1.00 84.31 560 CYS A C 1
ATOM 4588 O O . CYS A 1 560 ? -9.361 -13.400 -17.047 1.00 84.31 560 CYS A O 1
ATOM 4590 N N . ILE A 1 561 ? -7.296 -12.534 -17.328 1.00 86.25 561 ILE A N 1
ATOM 4591 C CA . ILE A 1 561 ? -7.089 -13.017 -18.702 1.00 86.25 561 ILE A CA 1
ATOM 4592 C C . ILE A 1 561 ? -6.993 -14.548 -18.717 1.00 86.25 561 ILE A C 1
ATOM 4594 O O . ILE A 1 561 ? -7.698 -15.193 -19.493 1.00 86.25 561 ILE A O 1
ATOM 4598 N N . ASP A 1 562 ? -6.148 -15.126 -17.858 1.00 83.62 562 ASP A N 1
ATOM 4599 C CA . ASP A 1 562 ? -5.877 -16.569 -17.831 1.00 83.62 562 ASP A CA 1
ATOM 4600 C C . ASP A 1 562 ? -7.121 -17.388 -17.447 1.00 83.62 562 ASP A C 1
ATOM 4602 O O . ASP A 1 562 ? -7.506 -18.331 -18.142 1.00 83.62 562 ASP A O 1
ATOM 4606 N N . SER A 1 563 ? -7.806 -16.954 -16.388 1.00 81.75 563 SER A N 1
ATOM 4607 C CA . SER A 1 563 ? -9.005 -17.590 -15.832 1.00 81.75 563 SER A CA 1
ATOM 4608 C C . SER A 1 563 ? -10.303 -17.174 -16.538 1.00 81.75 563 SER A C 1
ATOM 4610 O O . SER A 1 563 ? -11.373 -17.658 -16.176 1.00 81.75 563 SER A O 1
ATOM 4612 N N . LYS A 1 564 ? -10.237 -16.283 -17.540 1.00 84.50 564 LYS A N 1
ATOM 4613 C CA . LYS A 1 564 ? -11.397 -15.740 -18.278 1.00 84.50 564 LYS A CA 1
ATOM 4614 C C . LYS A 1 564 ? -12.490 -15.163 -17.363 1.00 84.50 564 LYS A C 1
ATOM 4616 O O . LYS A 1 564 ? -13.681 -15.380 -17.587 1.00 84.50 564 LYS A O 1
ATOM 4621 N N . ILE A 1 565 ? -12.087 -14.425 -16.332 1.00 82.75 565 ILE A N 1
ATOM 4622 C CA . ILE A 1 565 ? -13.014 -13.840 -15.354 1.00 82.75 565 ILE A CA 1
ATOM 4623 C C . ILE A 1 565 ? -13.896 -12.782 -16.042 1.00 82.75 565 ILE A C 1
ATOM 4625 O O . ILE A 1 565 ? -13.355 -11.923 -16.750 1.00 82.75 565 ILE A O 1
ATOM 4629 N N . PRO A 1 566 ? -15.233 -12.809 -15.863 1.00 81.19 566 PRO A N 1
ATOM 4630 C CA . PRO A 1 566 ? -16.137 -11.857 -16.500 1.00 81.19 566 PRO A CA 1
ATOM 4631 C C . PRO A 1 566 ? -16.038 -10.462 -15.875 1.00 81.19 566 PRO A C 1
ATOM 4633 O O . PRO A 1 566 ? -15.791 -10.311 -14.683 1.00 81.19 566 PRO A O 1
ATOM 4636 N N . ARG A 1 567 ? -16.336 -9.436 -16.678 1.00 76.19 567 ARG A N 1
ATOM 4637 C CA . ARG A 1 567 ? -16.316 -8.011 -16.295 1.00 76.19 567 ARG A CA 1
ATOM 4638 C C . ARG A 1 567 ? -17.175 -7.648 -15.078 1.00 76.19 567 ARG A C 1
ATOM 4640 O O . ARG A 1 567 ? -16.903 -6.659 -14.411 1.00 76.19 567 ARG A O 1
ATOM 4647 N N . THR A 1 568 ? -18.214 -8.431 -14.805 1.00 77.62 568 THR A N 1
ATOM 4648 C CA . THR A 1 568 ? -19.131 -8.239 -13.672 1.00 77.62 568 THR A CA 1
ATOM 4649 C C . THR A 1 568 ? -18.567 -8.751 -12.345 1.00 77.62 568 THR A C 1
ATOM 4651 O O . THR A 1 568 ? -19.195 -8.580 -11.304 1.00 77.62 568 THR A O 1
ATOM 4654 N N . HIS A 1 569 ? -17.395 -9.391 -12.357 1.00 81.06 569 HIS A N 1
ATOM 4655 C CA . HIS A 1 569 ? -16.785 -9.957 -11.163 1.00 81.06 569 HIS A CA 1
ATOM 4656 C C . HIS A 1 569 ? -16.307 -8.867 -10.185 1.00 81.06 569 HIS A C 1
ATOM 4658 O O . HIS A 1 569 ? -15.758 -7.840 -10.586 1.00 81.06 569 HIS A O 1
ATOM 4664 N N . ILE A 1 570 ? -16.437 -9.113 -8.877 1.00 78.06 570 ILE A N 1
ATOM 4665 C CA . ILE A 1 570 ? -16.129 -8.136 -7.812 1.00 78.06 570 ILE A CA 1
ATOM 4666 C C . ILE A 1 570 ? -14.673 -7.632 -7.821 1.00 78.06 570 ILE A C 1
ATOM 4668 O O . ILE A 1 570 ? -14.398 -6.504 -7.417 1.00 78.06 570 ILE A O 1
ATOM 4672 N N . ILE A 1 571 ? -13.751 -8.434 -8.362 1.00 79.75 571 ILE A N 1
ATOM 4673 C CA . ILE A 1 571 ? -12.335 -8.082 -8.573 1.00 79.75 571 ILE A CA 1
ATOM 4674 C C . ILE A 1 571 ? -12.164 -6.778 -9.372 1.00 79.75 571 ILE A C 1
ATOM 4676 O O . ILE A 1 571 ? -11.255 -6.000 -9.093 1.00 79.75 571 ILE A O 1
ATOM 4680 N N . PHE A 1 572 ? -13.057 -6.499 -10.330 1.00 79.88 572 PHE A N 1
ATOM 4681 C CA . PHE A 1 572 ? -13.003 -5.267 -11.115 1.00 79.88 572 PHE A CA 1
ATOM 4682 C C . PHE A 1 572 ? -13.372 -4.063 -10.255 1.00 79.88 572 PHE A C 1
ATOM 4684 O O . PHE A 1 572 ? -12.687 -3.049 -10.323 1.00 79.88 572 PHE A O 1
ATOM 4691 N N . ARG A 1 573 ? -14.383 -4.187 -9.381 1.00 77.88 573 ARG A N 1
ATOM 4692 C CA . ARG A 1 573 ? -14.732 -3.131 -8.416 1.00 77.88 573 ARG A CA 1
ATOM 4693 C C . ARG A 1 573 ? -13.572 -2.858 -7.458 1.00 77.88 573 ARG A C 1
ATOM 4695 O O . ARG A 1 573 ? -13.264 -1.703 -7.201 1.00 77.88 573 ARG A O 1
ATOM 4702 N N . PHE A 1 574 ? -12.886 -3.901 -6.992 1.00 79.50 574 PHE A N 1
ATOM 4703 C CA . PHE A 1 574 ? -11.692 -3.752 -6.158 1.00 79.50 574 PHE A CA 1
ATOM 4704 C C . PHE A 1 574 ? -10.569 -2.985 -6.865 1.00 79.50 574 PHE A C 1
ATOM 4706 O O . PHE A 1 574 ? -10.060 -2.005 -6.329 1.00 79.50 574 PHE A O 1
ATOM 4713 N N . VAL A 1 575 ? -10.229 -3.371 -8.097 1.00 80.62 575 VAL A N 1
ATOM 4714 C CA . VAL A 1 575 ? -9.212 -2.667 -8.891 1.00 80.62 575 VAL A CA 1
ATOM 4715 C C . VAL A 1 575 ? -9.614 -1.223 -9.183 1.00 80.62 575 VAL A C 1
ATOM 4717 O O . VAL A 1 575 ? -8.774 -0.331 -9.099 1.00 80.62 575 VAL A O 1
ATOM 4720 N N . LEU A 1 576 ? -10.886 -0.973 -9.501 1.00 76.38 576 LEU A N 1
ATOM 4721 C CA . LEU A 1 576 ? -11.396 0.379 -9.728 1.00 76.38 576 LEU A CA 1
ATOM 4722 C C . LEU A 1 576 ? -11.308 1.240 -8.465 1.00 76.38 576 LEU A C 1
ATOM 4724 O O . LEU A 1 576 ? -10.961 2.410 -8.578 1.00 76.38 576 LEU A O 1
ATOM 4728 N N . ASN A 1 577 ? -11.528 0.672 -7.276 1.00 76.31 577 ASN A N 1
ATOM 4729 C CA . ASN A 1 577 ? -11.322 1.390 -6.016 1.00 76.31 577 ASN A CA 1
ATOM 4730 C C . ASN A 1 577 ? -9.845 1.776 -5.824 1.00 76.31 577 ASN A C 1
ATOM 4732 O O . ASN A 1 577 ? -9.554 2.907 -5.440 1.00 76.31 577 ASN A O 1
ATOM 4736 N N . ILE A 1 578 ? -8.903 0.879 -6.152 1.00 77.12 578 ILE A N 1
ATOM 4737 C CA . ILE A 1 578 ? -7.465 1.201 -6.112 1.00 77.12 578 ILE A CA 1
ATOM 4738 C C . ILE A 1 578 ? -7.131 2.294 -7.133 1.00 77.12 578 ILE A C 1
ATOM 4740 O O . ILE A 1 578 ? -6.450 3.254 -6.789 1.00 77.12 578 ILE A O 1
ATOM 4744 N N . LEU A 1 579 ? -7.627 2.195 -8.370 1.00 74.88 579 LEU A N 1
ATOM 4745 C CA . LEU A 1 579 ? -7.428 3.226 -9.397 1.00 74.88 579 LEU A CA 1
ATOM 4746 C C . LEU A 1 579 ? -8.010 4.579 -8.966 1.00 74.88 579 LEU A C 1
ATOM 4748 O O . LEU A 1 579 ? -7.372 5.610 -9.165 1.00 74.88 579 LEU A O 1
ATOM 4752 N N . GLY A 1 580 ? -9.187 4.567 -8.337 1.00 67.69 580 GLY A N 1
ATOM 4753 C CA . GLY A 1 580 ? -9.820 5.745 -7.752 1.00 67.69 580 GLY A CA 1
ATOM 4754 C C . GLY A 1 580 ? -8.942 6.419 -6.697 1.00 67.69 580 GLY A C 1
ATOM 4755 O O . GLY A 1 580 ? -8.867 7.645 -6.675 1.00 67.69 580 GLY A O 1
ATOM 4756 N N . SER A 1 581 ? -8.191 5.639 -5.906 1.00 67.25 581 SER A N 1
ATOM 4757 C CA . SER A 1 581 ? -7.229 6.165 -4.918 1.00 67.25 581 SER A CA 1
ATOM 4758 C C . SER A 1 581 ? -6.083 6.985 -5.521 1.00 67.25 581 SER A C 1
ATOM 4760 O O . SER A 1 581 ? -5.415 7.713 -4.796 1.00 67.25 581 SER A O 1
ATOM 4762 N N . CYS A 1 582 ? -5.864 6.909 -6.836 1.00 65.75 582 CYS A N 1
ATOM 4763 C CA . CYS A 1 582 ? -4.748 7.553 -7.529 1.00 65.75 582 CYS A CA 1
ATOM 4764 C C . CYS A 1 582 ? -5.185 8.754 -8.387 1.00 65.75 582 CYS A C 1
ATOM 4766 O O . CYS A 1 582 ? -4.475 9.149 -9.308 1.00 65.75 582 CYS A O 1
ATOM 4768 N N . SER A 1 583 ? -6.355 9.346 -8.123 1.00 55.84 583 SER A N 1
ATOM 4769 C CA . SER A 1 583 ? -6.935 10.418 -8.952 1.00 55.84 583 SER A CA 1
ATOM 4770 C C . SER A 1 583 ? -6.098 11.704 -9.030 1.00 55.84 583 SER A C 1
ATOM 4772 O O . SER A 1 583 ? -6.201 12.432 -10.015 1.00 55.84 583 SER A O 1
ATOM 4774 N N . LYS A 1 584 ? -5.248 11.971 -8.029 1.00 55.88 584 LYS A N 1
ATOM 4775 C CA . LYS A 1 584 ? -4.342 13.136 -7.972 1.00 55.88 584 LYS A CA 1
ATOM 4776 C C . LYS A 1 584 ? -2.924 12.836 -8.481 1.00 55.88 584 LYS A C 1
ATOM 4778 O O . LYS A 1 584 ? -2.058 13.706 -8.436 1.00 55.88 584 LYS A O 1
ATOM 4783 N N . GLU A 1 585 ? -2.674 11.617 -8.957 1.00 61.34 585 GLU A N 1
ATOM 4784 C CA . GLU A 1 585 ? -1.344 11.184 -9.380 1.00 61.34 585 GLU A CA 1
ATOM 4785 C C . GLU A 1 585 ? -0.937 11.700 -10.759 1.00 61.34 585 GLU A C 1
ATOM 4787 O O . GLU A 1 585 ? -1.761 12.010 -11.623 1.00 61.34 585 GLU A O 1
ATOM 4792 N N . LYS A 1 586 ? 0.379 11.722 -11.006 1.00 61.66 586 LYS A N 1
ATOM 4793 C CA . LYS A 1 586 ? 0.920 12.075 -12.325 1.00 61.66 586 LYS A CA 1
ATOM 4794 C C . LYS A 1 586 ? 0.373 11.135 -13.397 1.00 61.66 586 LYS A C 1
ATOM 4796 O O . LYS A 1 586 ? 0.333 9.916 -13.215 1.00 61.66 586 LYS A O 1
ATOM 4801 N N . LEU A 1 587 ? 0.101 11.690 -14.577 1.00 66.62 587 LEU A N 1
ATOM 4802 C CA . LEU A 1 587 ? -0.415 10.954 -15.735 1.00 66.62 587 LEU A CA 1
ATOM 4803 C C . LEU A 1 587 ? 0.384 9.670 -16.040 1.00 66.62 587 LEU A C 1
ATOM 4805 O O . LEU A 1 587 ? -0.193 8.635 -16.358 1.00 66.62 587 LEU A O 1
ATOM 4809 N N . ASN A 1 588 ? 1.710 9.700 -15.874 1.00 66.31 588 ASN A N 1
ATOM 4810 C CA . ASN A 1 588 ? 2.573 8.534 -16.082 1.00 66.31 588 ASN A CA 1
ATOM 4811 C C . ASN A 1 588 ? 2.297 7.375 -15.107 1.00 66.31 588 ASN A C 1
ATOM 4813 O O . ASN A 1 588 ? 2.415 6.216 -15.500 1.00 66.31 588 ASN A O 1
ATOM 4817 N N . ILE A 1 589 ? 1.948 7.663 -13.852 1.00 67.94 589 ILE A N 1
ATOM 4818 C CA . ILE A 1 589 ? 1.607 6.646 -12.845 1.00 67.94 589 ILE A CA 1
ATOM 4819 C C . ILE A 1 589 ? 0.242 6.047 -13.179 1.00 67.94 589 ILE A C 1
ATOM 4821 O O . ILE A 1 589 ? 0.111 4.827 -13.277 1.00 67.94 589 ILE A O 1
ATOM 4825 N N . VAL A 1 590 ? -0.738 6.901 -13.478 1.00 70.81 590 VAL A N 1
ATOM 4826 C CA . VAL A 1 590 ? -2.078 6.479 -13.909 1.00 70.81 590 VAL A CA 1
ATOM 4827 C C . VAL A 1 590 ? -1.999 5.591 -15.158 1.00 70.81 590 VAL A C 1
ATOM 4829 O O . VAL A 1 590 ? -2.603 4.522 -15.202 1.00 70.81 590 VAL A O 1
ATOM 4832 N N . HIS A 1 591 ? -1.176 5.957 -16.147 1.00 75.94 591 HIS A N 1
ATOM 4833 C CA . HIS A 1 591 ? -0.919 5.142 -17.339 1.00 75.94 591 HIS A CA 1
ATOM 4834 C C . HIS A 1 591 ? -0.360 3.750 -17.015 1.00 75.94 591 HIS A C 1
ATOM 4836 O O . HIS A 1 591 ? -0.789 2.765 -17.619 1.00 75.94 591 HIS A O 1
ATOM 4842 N N . LYS A 1 592 ? 0.573 3.643 -16.058 1.00 75.25 592 LYS A N 1
ATOM 4843 C CA . LYS A 1 592 ? 1.107 2.345 -15.617 1.00 75.25 592 LYS A CA 1
ATOM 4844 C C . LYS A 1 592 ? 0.020 1.479 -14.983 1.00 75.25 592 LYS A C 1
ATOM 4846 O O . LYS A 1 592 ? -0.050 0.292 -15.286 1.00 75.25 592 LYS A O 1
ATOM 4851 N N . MET A 1 593 ? -0.848 2.064 -14.160 1.00 77.62 593 MET A N 1
ATOM 4852 C CA . MET A 1 593 ? -1.937 1.332 -13.508 1.00 77.62 593 MET A CA 1
ATOM 4853 C C . MET A 1 593 ? -3.027 0.893 -14.494 1.00 77.62 593 MET A C 1
ATOM 4855 O O . MET A 1 593 ? -3.531 -0.226 -14.409 1.00 77.62 593 MET A O 1
ATOM 4859 N N . LEU A 1 594 ? -3.350 1.733 -15.482 1.00 80.44 594 LEU A N 1
ATOM 4860 C CA . LEU A 1 594 ? -4.317 1.402 -16.533 1.00 80.44 594 LEU A CA 1
ATOM 4861 C C . LEU A 1 594 ? -3.811 0.325 -17.502 1.00 80.44 594 LEU A C 1
ATOM 4863 O O . LEU A 1 594 ? -4.621 -0.306 -18.180 1.00 80.44 594 LEU A O 1
ATOM 4867 N N . ALA A 1 595 ? -2.498 0.084 -17.573 1.00 83.69 595 ALA A N 1
ATOM 4868 C CA . ALA A 1 595 ? -1.913 -0.863 -18.517 1.00 83.69 595 ALA A CA 1
ATOM 4869 C C . ALA A 1 595 ? -2.524 -2.263 -18.397 1.00 83.69 595 ALA A C 1
ATOM 4871 O O . ALA A 1 595 ? -2.974 -2.813 -19.399 1.00 83.69 595 ALA A O 1
ATOM 4872 N N . GLY A 1 596 ? -2.614 -2.819 -17.184 1.00 83.62 596 GLY A N 1
ATOM 4873 C CA . GLY A 1 596 ? -3.214 -4.140 -16.971 1.00 83.62 596 GLY A CA 1
ATOM 4874 C C . GLY A 1 596 ? -4.649 -4.226 -17.503 1.00 83.62 596 GLY A C 1
ATOM 4875 O O . GLY A 1 596 ? -4.999 -5.189 -18.185 1.00 83.62 596 GLY A O 1
ATOM 4876 N N . LEU A 1 597 ? -5.446 -3.176 -17.280 1.00 83.31 597 LEU A N 1
ATOM 4877 C CA . LEU A 1 597 ? -6.825 -3.093 -17.759 1.00 83.31 597 LEU A CA 1
ATOM 4878 C C . LEU A 1 597 ? -6.897 -3.034 -19.290 1.00 83.31 597 LEU A C 1
ATOM 4880 O O . LEU A 1 597 ? -7.708 -3.728 -19.903 1.00 83.31 597 LEU A O 1
ATOM 4884 N N . ILE A 1 598 ? -6.021 -2.242 -19.913 1.00 86.19 598 ILE A N 1
ATOM 4885 C CA . ILE A 1 598 ? -5.912 -2.148 -21.373 1.00 86.19 598 ILE A CA 1
ATOM 4886 C C . ILE A 1 598 ? -5.507 -3.498 -21.966 1.00 86.19 598 ILE A C 1
ATOM 4888 O O . ILE A 1 598 ? -6.038 -3.888 -22.996 1.00 86.19 598 ILE A O 1
ATOM 4892 N N . PHE A 1 599 ? -4.615 -4.252 -21.328 1.00 87.81 599 PHE A N 1
ATOM 4893 C CA . PHE A 1 599 ? -4.259 -5.595 -21.790 1.00 87.81 599 PHE A CA 1
ATOM 4894 C C . PHE A 1 599 ? -5.371 -6.629 -21.565 1.00 87.81 599 PHE A C 1
ATOM 4896 O O . PHE A 1 599 ? -5.504 -7.559 -22.359 1.00 87.81 599 PHE A O 1
ATOM 4903 N N . TYR A 1 600 ? -6.211 -6.464 -20.542 1.00 87.50 600 TYR A N 1
ATOM 4904 C CA . TYR A 1 600 ? -7.395 -7.301 -20.355 1.00 87.50 600 TYR A CA 1
ATOM 4905 C C . TYR A 1 600 ? -8.446 -7.035 -21.447 1.00 87.50 600 TYR A C 1
ATOM 4907 O O . TYR A 1 600 ? -8.836 -7.961 -22.161 1.00 87.50 600 TYR A O 1
ATOM 4915 N N . ASP A 1 601 ? -8.854 -5.774 -21.634 1.00 80.88 601 ASP A N 1
ATOM 4916 C CA . ASP A 1 601 ? -9.993 -5.413 -22.496 1.00 80.88 601 ASP A CA 1
ATOM 4917 C C . ASP A 1 601 ? -9.610 -4.924 -23.904 1.00 80.88 601 ASP A C 1
ATOM 4919 O O . ASP A 1 601 ? -10.466 -4.638 -24.742 1.00 80.88 601 ASP A O 1
ATOM 4923 N N . GLY A 1 602 ? -8.314 -4.829 -24.193 1.00 78.38 602 GLY A N 1
ATOM 4924 C CA . GLY A 1 602 ? -7.773 -4.158 -25.374 1.00 78.38 602 GLY A CA 1
ATOM 4925 C C . GLY A 1 602 ? -8.271 -4.702 -26.701 1.00 78.38 602 GLY A C 1
ATOM 4926 O O . GLY A 1 602 ? -8.442 -3.945 -27.652 1.00 78.38 602 GLY A O 1
ATOM 4927 N N . VAL A 1 603 ? -8.582 -5.999 -26.770 1.00 76.88 603 VAL A N 1
ATOM 4928 C CA . VAL A 1 603 ? -9.169 -6.585 -27.980 1.00 76.88 603 VAL A CA 1
ATOM 4929 C C . VAL A 1 603 ? -10.487 -5.888 -28.320 1.00 76.88 603 VAL A C 1
ATOM 4931 O O . VAL A 1 603 ? -10.693 -5.568 -29.483 1.00 76.88 603 VAL A O 1
ATOM 4934 N N . ASN A 1 604 ? -11.326 -5.590 -27.325 1.00 75.06 604 ASN A N 1
ATOM 4935 C CA . ASN A 1 604 ? -12.587 -4.881 -27.528 1.00 75.06 604 ASN A CA 1
ATOM 4936 C C . ASN A 1 604 ? -12.354 -3.386 -27.780 1.00 75.06 604 ASN A C 1
ATOM 4938 O O . ASN A 1 604 ? -12.941 -2.844 -28.709 1.00 75.06 604 ASN A O 1
ATOM 4942 N N . ILE A 1 605 ? -11.435 -2.756 -27.033 1.00 72.75 605 ILE A N 1
ATOM 4943 C CA . ILE A 1 605 ? -11.068 -1.330 -27.186 1.00 72.75 605 ILE A CA 1
ATOM 4944 C C . ILE A 1 605 ? -10.620 -1.005 -28.621 1.00 72.75 605 ILE A C 1
ATOM 4946 O O . ILE A 1 605 ? -10.956 0.050 -29.159 1.00 72.75 605 ILE A O 1
ATOM 4950 N N . PHE A 1 606 ? -9.844 -1.897 -29.243 1.00 71.62 606 PHE A N 1
ATOM 4951 C CA . PHE A 1 606 ? -9.255 -1.666 -30.565 1.00 71.62 606 PHE A CA 1
ATOM 4952 C C . PHE A 1 606 ? -9.981 -2.381 -31.715 1.00 71.62 606 PHE A C 1
ATOM 4954 O O . PHE A 1 606 ? -9.675 -2.109 -32.876 1.00 71.62 606 PHE A O 1
ATOM 4961 N N . SER A 1 607 ? -10.943 -3.269 -31.439 1.00 67.44 607 SER A N 1
ATOM 4962 C CA . SER A 1 607 ? -11.750 -3.897 -32.494 1.00 67.44 607 SER A CA 1
ATOM 4963 C C . SER A 1 607 ? -12.752 -2.915 -33.112 1.00 67.44 607 SER A C 1
ATOM 4965 O O . SER A 1 607 ? -13.329 -2.084 -32.419 1.00 67.44 607 SER A O 1
ATOM 4967 N N . ARG A 1 608 ? -13.002 -3.036 -34.424 1.00 56.41 608 ARG A N 1
ATOM 4968 C CA . ARG A 1 608 ? -13.963 -2.190 -35.167 1.00 56.41 608 ARG A CA 1
ATOM 4969 C C . ARG A 1 608 ? -15.439 -2.474 -34.829 1.00 56.41 608 ARG A C 1
ATOM 4971 O O . ARG A 1 608 ? -16.311 -1.741 -35.279 1.00 56.41 608 ARG A O 1
ATOM 4978 N N . HIS A 1 609 ? -15.719 -3.508 -34.033 1.00 51.47 609 HIS A N 1
ATOM 4979 C CA . HIS A 1 609 ? -17.065 -3.940 -33.660 1.00 51.47 609 HIS A CA 1
ATOM 4980 C C . HIS A 1 609 ? -17.150 -4.176 -32.145 1.00 51.47 609 HIS A C 1
ATOM 4982 O O . HIS A 1 609 ? -16.907 -5.293 -31.700 1.00 51.47 609 HIS A O 1
ATOM 4988 N N . ASN A 1 610 ? -17.446 -3.125 -31.368 1.00 48.12 610 ASN A N 1
ATOM 4989 C CA . ASN A 1 610 ? -18.260 -3.128 -30.134 1.00 48.12 610 ASN A CA 1
ATOM 4990 C C . ASN A 1 610 ? -17.899 -1.951 -29.214 1.00 48.12 610 ASN A C 1
ATOM 4992 O O . ASN A 1 610 ? -16.836 -1.924 -28.603 1.00 48.12 610 ASN A O 1
ATOM 4996 N N . ASN A 1 611 ? -18.854 -1.041 -29.014 1.00 50.03 611 ASN A N 1
ATOM 4997 C CA . ASN A 1 611 ? -18.743 0.131 -28.133 1.00 50.03 611 ASN A CA 1
ATOM 4998 C C . ASN A 1 611 ? -18.879 -0.184 -26.627 1.00 50.03 611 ASN A C 1
ATOM 5000 O O . ASN A 1 611 ? -18.997 0.736 -25.825 1.00 50.03 611 ASN A O 1
ATOM 5004 N N . LYS A 1 612 ? -18.872 -1.462 -26.217 1.00 55.72 612 LYS A N 1
ATOM 5005 C CA . LYS A 1 612 ? -19.039 -1.878 -24.811 1.00 55.72 612 LYS A CA 1
ATOM 5006 C C . LYS A 1 612 ? -17.712 -2.328 -24.192 1.00 55.72 612 LYS A C 1
ATOM 5008 O O . LYS A 1 612 ? -17.471 -3.524 -24.007 1.00 55.72 612 LYS A O 1
ATOM 5013 N N . THR A 1 613 ? -16.833 -1.370 -23.906 1.00 61.50 613 THR A N 1
ATOM 5014 C CA . THR A 1 613 ? -15.629 -1.581 -23.080 1.00 61.50 613 THR A CA 1
ATOM 5015 C C . THR A 1 613 ? -16.007 -1.641 -21.594 1.00 61.50 613 THR A C 1
ATOM 5017 O O . THR A 1 613 ? -17.054 -1.124 -21.202 1.00 61.50 613 THR A O 1
ATOM 5020 N N . LEU A 1 614 ? -15.169 -2.229 -20.734 1.00 58.94 614 LEU A N 1
ATOM 5021 C CA . LEU A 1 614 ? -15.377 -2.216 -19.274 1.00 58.94 614 LEU A CA 1
ATOM 5022 C C . LEU A 1 614 ? -15.592 -0.783 -18.747 1.00 58.94 614 LEU A C 1
ATOM 5024 O O . LEU A 1 614 ? -16.402 -0.560 -17.857 1.00 58.94 614 LEU A O 1
ATOM 5028 N N . LEU A 1 615 ? -14.897 0.191 -19.336 1.00 54.78 615 LEU A N 1
ATOM 5029 C CA . LEU A 1 615 ? -14.989 1.602 -18.965 1.00 54.78 615 LEU A CA 1
ATOM 5030 C C . LEU A 1 615 ? -16.165 2.339 -19.611 1.00 54.78 615 LEU A C 1
ATOM 5032 O O . LEU A 1 615 ? -16.603 3.328 -19.044 1.00 54.78 615 LEU A O 1
ATOM 5036 N N . SER A 1 616 ? -16.738 1.858 -20.719 1.00 53.44 616 SER A N 1
ATOM 5037 C CA . SER A 1 616 ? -17.977 2.430 -21.281 1.00 53.44 616 SER A CA 1
ATOM 5038 C C . SER A 1 616 ? -19.190 2.267 -20.354 1.00 53.44 616 SER A C 1
ATOM 5040 O O . SER A 1 616 ? -20.142 3.027 -20.459 1.00 53.44 616 SER A O 1
ATOM 5042 N N . MET A 1 617 ? -19.142 1.326 -19.397 1.00 47.81 617 MET A N 1
ATOM 5043 C CA . MET A 1 617 ? -20.128 1.243 -18.307 1.00 47.81 617 MET A CA 1
ATOM 5044 C C . MET A 1 617 ? -20.023 2.417 -17.317 1.00 47.81 617 MET A C 1
ATOM 5046 O O . MET A 1 617 ? -20.964 2.658 -16.570 1.00 47.81 617 MET A O 1
ATOM 5050 N N . TYR A 1 618 ? -18.899 3.140 -17.315 1.00 48.28 618 TYR A N 1
ATOM 5051 C CA . TYR A 1 618 ? -18.583 4.220 -16.373 1.00 48.28 618 TYR A CA 1
ATOM 5052 C C . TYR A 1 618 ? -18.245 5.557 -17.061 1.00 48.28 618 TYR A C 1
ATOM 5054 O O . TYR A 1 618 ? -18.025 6.558 -16.384 1.00 48.28 618 TYR A O 1
ATOM 5062 N N . ILE A 1 619 ? -18.191 5.594 -18.397 1.00 42.00 619 ILE A N 1
ATOM 5063 C CA . ILE A 1 619 ? -17.853 6.774 -19.200 1.00 42.00 619 ILE A CA 1
ATOM 5064 C C . ILE A 1 619 ? -18.959 6.981 -20.249 1.00 42.00 619 ILE A C 1
ATOM 5066 O O . ILE A 1 619 ? -19.210 6.067 -21.034 1.00 42.00 619 ILE A O 1
ATOM 5070 N N . PRO A 1 620 ? -19.594 8.169 -20.313 1.00 38.09 620 PRO A N 1
ATOM 5071 C CA . PRO A 1 620 ? -20.609 8.481 -21.321 1.00 38.09 620 PRO A CA 1
ATOM 5072 C C . PRO A 1 620 ? -20.094 8.307 -22.760 1.00 38.09 620 PRO A C 1
ATOM 5074 O O . PRO A 1 620 ? -18.949 8.660 -23.059 1.00 38.09 620 PRO A O 1
ATOM 5077 N N . GLU A 1 621 ? -20.956 7.838 -23.670 1.00 42.22 621 GLU A N 1
ATOM 5078 C CA . GLU A 1 621 ? -20.613 7.440 -25.052 1.00 42.22 621 GLU A CA 1
ATOM 5079 C C . GLU A 1 621 ? -19.847 8.509 -25.859 1.00 42.22 621 GLU A C 1
ATOM 5081 O O . GLU A 1 621 ? -18.993 8.175 -26.685 1.00 42.22 621 GLU A O 1
ATOM 5086 N N . HIS A 1 622 ? -20.063 9.796 -25.571 1.00 46.03 622 HIS A N 1
ATOM 5087 C CA . HIS A 1 622 ? -19.409 10.924 -26.244 1.00 46.03 622 HIS A CA 1
ATOM 5088 C C . HIS A 1 622 ? -17.923 11.139 -25.867 1.00 46.03 622 HIS A C 1
ATOM 5090 O O . HIS A 1 622 ? -17.278 12.018 -26.434 1.00 46.03 622 HIS A O 1
ATOM 5096 N N . LYS A 1 623 ? -17.345 10.347 -24.944 1.00 49.59 623 LYS A N 1
ATOM 5097 C CA . LYS A 1 623 ? -15.931 10.442 -24.501 1.00 49.59 623 LYS A CA 1
ATOM 5098 C C . LYS A 1 623 ? -15.056 9.226 -24.879 1.00 49.59 623 LYS A C 1
ATOM 5100 O O . LYS A 1 623 ? -13.954 9.073 -24.350 1.00 49.59 623 LYS A O 1
ATOM 5105 N N . ASN A 1 624 ? -15.492 8.375 -25.814 1.00 52.69 624 ASN A N 1
ATOM 5106 C CA . ASN A 1 624 ? -14.761 7.155 -26.210 1.00 52.69 624 ASN A CA 1
ATOM 5107 C C . ASN A 1 624 ? -13.450 7.403 -27.000 1.00 52.69 624 ASN A C 1
ATOM 5109 O O . ASN A 1 624 ? -12.499 6.626 -26.884 1.00 52.69 624 ASN A O 1
ATOM 5113 N N . THR A 1 625 ? -13.356 8.486 -27.778 1.00 54.81 625 THR A N 1
ATOM 5114 C CA . THR A 1 625 ? -12.156 8.870 -28.556 1.00 54.81 625 THR A CA 1
ATOM 5115 C C . THR A 1 625 ? -10.937 9.213 -27.681 1.00 54.81 625 THR A C 1
ATOM 5117 O O . THR A 1 625 ? -9.859 8.674 -27.947 1.00 54.81 625 THR A O 1
ATOM 5120 N N . PRO A 1 626 ? -11.070 10.020 -26.607 1.00 62.12 626 PRO A N 1
ATOM 5121 C CA . PRO A 1 626 ? -10.004 10.242 -25.629 1.00 62.12 626 PRO A CA 1
ATOM 5122 C C . PRO A 1 626 ? -9.423 8.949 -25.046 1.00 62.12 626 PRO A C 1
ATOM 5124 O O . PRO A 1 626 ? -8.206 8.804 -24.966 1.00 62.12 626 PRO A O 1
ATOM 5127 N N . PHE A 1 627 ? -10.273 7.975 -24.702 1.00 68.69 627 PHE A N 1
ATOM 5128 C CA . PHE A 1 627 ? -9.823 6.742 -24.055 1.00 68.69 627 PHE A CA 1
ATOM 5129 C C . PHE A 1 627 ? -8.999 5.840 -24.984 1.00 68.69 627 PHE A C 1
ATOM 5131 O O . PHE A 1 627 ? -7.973 5.301 -24.568 1.00 68.69 627 PHE A O 1
ATOM 5138 N N . LYS A 1 628 ? -9.395 5.704 -26.257 1.00 72.50 628 LYS A N 1
ATOM 5139 C CA . LYS A 1 628 ? -8.615 4.941 -27.246 1.00 72.50 628 LYS A CA 1
ATOM 5140 C C . LYS A 1 628 ? -7.220 5.545 -27.449 1.00 72.50 628 LYS A C 1
ATOM 5142 O O . LYS A 1 628 ? -6.244 4.800 -27.536 1.00 72.50 628 LYS A O 1
ATOM 5147 N N . ASN A 1 629 ? -7.118 6.876 -27.450 1.00 74.81 629 ASN A N 1
ATOM 5148 C CA . ASN A 1 629 ? -5.840 7.586 -27.523 1.00 74.81 629 ASN A CA 1
ATOM 5149 C C . ASN A 1 629 ? -4.989 7.347 -26.268 1.00 74.81 629 ASN A C 1
ATOM 5151 O O . ASN A 1 629 ? -3.811 7.015 -26.385 1.00 74.81 629 ASN A O 1
ATOM 5155 N N . THR A 1 630 ? -5.581 7.420 -25.071 1.00 74.88 630 THR A N 1
ATOM 5156 C CA . THR A 1 630 ? -4.900 7.060 -23.816 1.00 74.88 630 THR A CA 1
ATOM 5157 C C . THR A 1 630 ? -4.387 5.621 -23.855 1.00 74.88 630 THR A C 1
ATOM 5159 O O . THR A 1 630 ? -3.223 5.371 -23.550 1.00 74.88 630 THR A O 1
ATOM 5162 N N . ALA A 1 631 ? -5.215 4.670 -24.293 1.00 78.44 631 ALA A N 1
ATOM 5163 C CA . ALA A 1 631 ? -4.827 3.270 -24.399 1.00 78.44 631 ALA A CA 1
ATOM 5164 C C . ALA A 1 631 ? -3.674 3.059 -25.397 1.00 78.44 631 ALA A C 1
ATOM 5166 O O . ALA A 1 631 ? -2.746 2.298 -25.121 1.00 78.44 631 ALA A O 1
ATOM 5167 N N . PHE A 1 632 ? -3.688 3.766 -26.529 1.00 81.06 632 PHE A N 1
ATOM 5168 C CA . PHE A 1 632 ? -2.593 3.736 -27.497 1.00 81.06 632 PHE A CA 1
ATOM 5169 C C . PHE A 1 632 ? -1.294 4.338 -26.936 1.00 81.06 632 PHE A C 1
ATOM 5171 O O . PHE A 1 632 ? -0.220 3.758 -27.116 1.00 81.06 632 PHE A O 1
ATOM 5178 N N . ASN A 1 633 ? -1.379 5.455 -26.208 1.00 78.31 633 ASN A N 1
ATOM 5179 C CA . ASN A 1 633 ? -0.226 6.085 -25.558 1.00 78.31 633 ASN A CA 1
ATOM 5180 C C . ASN A 1 633 ? 0.419 5.147 -24.529 1.00 78.31 633 ASN A C 1
ATOM 5182 O O . ASN A 1 633 ? 1.642 5.003 -24.499 1.00 78.31 633 ASN A O 1
ATOM 5186 N N . VAL A 1 634 ? -0.400 4.446 -23.739 1.00 80.12 634 VAL A N 1
ATOM 5187 C CA . VAL A 1 634 ? 0.063 3.423 -22.790 1.00 80.12 634 VAL A CA 1
ATOM 5188 C C . VAL A 1 634 ? 0.797 2.287 -23.513 1.00 80.12 634 VAL A C 1
ATOM 5190 O O . VAL A 1 634 ? 1.890 1.901 -23.099 1.00 80.12 634 VAL A O 1
ATOM 5193 N N . LEU A 1 635 ? 0.241 1.773 -24.615 1.00 82.50 635 LEU A N 1
ATOM 5194 C CA . LEU A 1 635 ? 0.842 0.675 -25.388 1.00 82.50 635 LEU A CA 1
ATOM 5195 C C . LEU A 1 635 ? 2.103 1.074 -26.168 1.00 82.50 635 LEU A C 1
ATOM 5197 O O . LEU A 1 635 ? 2.937 0.212 -26.465 1.00 82.50 635 LEU A O 1
ATOM 5201 N N . SER A 1 636 ? 2.251 2.360 -26.483 1.00 82.00 636 SER A N 1
ATOM 5202 C CA . SER A 1 636 ? 3.420 2.902 -27.182 1.00 82.00 636 SER A CA 1
ATOM 5203 C C . SER A 1 636 ? 4.651 3.031 -26.280 1.00 82.00 636 SER A C 1
ATOM 5205 O O . SER A 1 636 ? 5.771 3.117 -26.784 1.00 82.00 636 SER A O 1
ATOM 5207 N N . ASN A 1 637 ? 4.483 2.975 -24.954 1.00 82.88 637 ASN A N 1
ATOM 5208 C CA . ASN A 1 637 ? 5.595 2.966 -24.009 1.00 82.88 637 ASN A CA 1
ATOM 5209 C C . ASN A 1 637 ? 6.301 1.595 -23.994 1.00 82.88 637 ASN A C 1
ATOM 5211 O O . ASN A 1 637 ? 5.763 0.596 -23.506 1.00 82.88 637 ASN A O 1
ATOM 5215 N N . GLU A 1 638 ? 7.535 1.545 -24.507 1.00 81.62 638 GLU A N 1
ATOM 5216 C CA . GLU A 1 638 ? 8.300 0.300 -24.644 1.00 81.62 638 GLU A CA 1
ATOM 5217 C C . GLU A 1 638 ? 8.580 -0.396 -23.305 1.00 81.62 638 GLU A C 1
ATOM 5219 O O . GLU A 1 638 ? 8.378 -1.609 -23.203 1.00 81.62 638 GLU A O 1
ATOM 5224 N N . SER A 1 639 ? 9.007 0.360 -22.290 1.00 78.06 639 SER A N 1
ATOM 5225 C CA . SER A 1 639 ? 9.348 -0.173 -20.965 1.00 78.06 639 SER A CA 1
ATOM 5226 C C . SER A 1 639 ? 8.127 -0.795 -20.285 1.00 78.06 639 SER A C 1
ATOM 5228 O O . SER A 1 639 ? 8.174 -1.929 -19.801 1.00 78.06 639 SER A O 1
ATOM 5230 N N . LEU A 1 640 ? 6.989 -0.096 -20.335 1.00 78.19 640 LEU A N 1
ATOM 5231 C CA . LEU A 1 640 ? 5.731 -0.571 -19.764 1.00 78.19 640 LEU A CA 1
ATOM 5232 C C . LEU A 1 640 ? 5.236 -1.838 -20.465 1.00 78.19 640 LEU A C 1
ATOM 5234 O O . LEU A 1 640 ? 4.917 -2.830 -19.811 1.00 78.19 640 LEU A O 1
ATOM 5238 N N . ARG A 1 641 ? 5.241 -1.844 -21.799 1.00 84.88 641 ARG A N 1
ATOM 5239 C CA . ARG A 1 641 ? 4.849 -3.011 -22.595 1.00 84.88 641 ARG A CA 1
ATOM 5240 C C . ARG A 1 641 ? 5.737 -4.224 -22.311 1.00 84.88 641 ARG A C 1
ATOM 5242 O O . ARG A 1 641 ? 5.218 -5.327 -22.164 1.00 84.88 641 ARG A O 1
ATOM 5249 N N . ALA A 1 642 ? 7.054 -4.037 -22.205 1.00 81.44 642 ALA A N 1
ATOM 5250 C CA . ALA A 1 642 ? 7.974 -5.115 -21.843 1.00 81.44 642 ALA A CA 1
ATOM 5251 C C . ALA A 1 642 ? 7.677 -5.669 -20.438 1.00 81.44 642 ALA A C 1
ATOM 5253 O O . ALA A 1 642 ? 7.659 -6.885 -20.254 1.00 81.44 642 ALA A O 1
ATOM 5254 N N . SER A 1 643 ? 7.379 -4.792 -19.473 1.00 80.31 643 SER A N 1
ATOM 5255 C CA . SER A 1 643 ? 6.989 -5.181 -18.113 1.00 80.31 643 SER A CA 1
ATOM 5256 C C . SER A 1 643 ? 5.723 -6.050 -18.098 1.00 80.31 643 SER A C 1
ATOM 5258 O O . SER A 1 643 ? 5.737 -7.145 -17.535 1.00 80.31 643 SER A O 1
ATOM 5260 N N . ILE A 1 644 ? 4.654 -5.636 -18.795 1.00 84.38 644 ILE A N 1
ATOM 5261 C CA . ILE A 1 644 ? 3.406 -6.416 -18.865 1.00 84.38 644 ILE A CA 1
ATOM 5262 C C . ILE A 1 644 ? 3.617 -7.777 -19.541 1.00 84.38 644 ILE A C 1
ATOM 5264 O O . ILE A 1 644 ? 3.095 -8.786 -19.071 1.00 84.38 644 ILE A O 1
ATOM 5268 N N . LEU A 1 645 ? 4.402 -7.841 -20.621 1.00 86.06 645 LEU A N 1
ATOM 5269 C CA . LEU A 1 645 ? 4.679 -9.111 -21.300 1.00 86.06 645 LEU A CA 1
ATOM 5270 C C . LEU A 1 645 ? 5.481 -10.074 -20.409 1.00 86.06 645 LEU A C 1
ATOM 5272 O O . LEU A 1 645 ? 5.182 -11.268 -20.393 1.00 86.06 645 LEU A O 1
ATOM 5276 N N . ASN A 1 646 ? 6.424 -9.568 -19.608 1.00 82.38 646 ASN A N 1
ATOM 5277 C CA . ASN A 1 646 ? 7.117 -10.378 -18.601 1.00 82.38 646 ASN A CA 1
ATOM 5278 C C . ASN A 1 646 ? 6.146 -10.902 -17.527 1.00 82.38 646 ASN A C 1
ATOM 5280 O O . ASN A 1 646 ? 6.243 -12.061 -17.126 1.00 82.38 646 ASN A O 1
ATOM 5284 N N . TYR A 1 647 ? 5.176 -10.092 -17.089 1.00 79.75 647 TYR A N 1
ATOM 5285 C CA . TYR A 1 647 ? 4.127 -10.568 -16.182 1.00 79.75 647 TYR A CA 1
ATOM 5286 C C . TYR A 1 647 ? 3.253 -11.647 -16.827 1.00 79.75 647 TYR A C 1
ATOM 5288 O O . TYR A 1 647 ? 2.969 -12.658 -16.188 1.00 79.75 647 TYR A O 1
ATOM 5296 N N . ALA A 1 648 ? 2.885 -11.499 -18.098 1.00 86.25 648 ALA A N 1
ATOM 5297 C CA . ALA A 1 648 ? 2.116 -12.508 -18.822 1.00 86.25 648 ALA A CA 1
ATOM 5298 C C . ALA A 1 648 ? 2.872 -13.848 -18.951 1.00 86.25 648 ALA A C 1
ATOM 5300 O O . ALA A 1 648 ? 2.262 -14.913 -18.831 1.00 86.25 648 ALA A O 1
ATOM 5301 N N . MET A 1 649 ? 4.202 -13.807 -19.116 1.00 84.31 649 MET A N 1
ATOM 5302 C CA . MET A 1 649 ? 5.066 -14.998 -19.106 1.00 84.31 649 MET A CA 1
ATOM 5303 C C . MET A 1 649 ? 5.092 -15.728 -17.759 1.00 84.31 649 MET A C 1
ATOM 5305 O O . MET A 1 649 ? 5.326 -16.929 -17.731 1.00 84.31 649 MET A O 1
ATOM 5309 N N . SER A 1 650 ? 4.811 -15.049 -16.643 1.00 77.56 650 SER A N 1
ATOM 5310 C CA . SER A 1 650 ? 4.683 -15.712 -15.334 1.00 77.56 650 SER A CA 1
ATOM 5311 C C . SER A 1 650 ? 3.393 -16.533 -15.180 1.00 77.56 650 SER A C 1
ATOM 5313 O O . SER A 1 650 ? 3.202 -17.170 -14.146 1.00 77.56 650 SER A O 1
ATOM 5315 N N . ARG A 1 651 ? 2.486 -16.492 -16.171 1.00 80.56 651 ARG A N 1
ATOM 5316 C CA . ARG A 1 651 ? 1.151 -17.105 -16.104 1.00 80.56 651 ARG A CA 1
ATOM 5317 C C . ARG A 1 651 ? 0.998 -18.271 -17.062 1.00 80.56 651 ARG A C 1
ATOM 5319 O O . ARG A 1 651 ? 1.086 -19.422 -16.652 1.00 80.56 651 ARG A O 1
ATOM 5326 N N . SER A 1 652 ? 0.760 -17.983 -18.338 1.00 87.75 652 SER A N 1
ATOM 5327 C CA . SER A 1 652 ? 0.556 -19.021 -19.343 1.00 87.75 652 SER A CA 1
ATOM 5328 C C . SER A 1 652 ? 0.880 -18.522 -20.753 1.00 87.75 652 SER A C 1
ATOM 5330 O O . SER A 1 652 ? 0.782 -17.319 -21.033 1.00 87.75 652 SER A O 1
ATOM 5332 N N . PRO A 1 653 ? 1.200 -19.436 -21.688 1.00 92.12 653 PRO A N 1
ATOM 5333 C CA . PRO A 1 653 ? 1.369 -19.093 -23.099 1.00 92.12 653 PRO A CA 1
ATOM 5334 C C . PRO A 1 653 ? 0.138 -18.395 -23.689 1.00 92.12 653 PRO A C 1
ATOM 5336 O O . PRO A 1 653 ? 0.272 -17.482 -24.502 1.00 92.12 653 PRO A O 1
ATOM 5339 N N . LYS A 1 654 ? -1.071 -18.772 -23.248 1.00 91.50 654 LYS A N 1
ATOM 5340 C CA . LYS A 1 654 ? -2.332 -18.162 -23.701 1.00 91.50 654 LYS A CA 1
ATOM 5341 C C . LYS A 1 654 ? -2.442 -16.705 -23.258 1.00 91.50 654 LYS A C 1
ATOM 5343 O O . LYS A 1 654 ? -2.795 -15.860 -24.078 1.00 91.50 654 LYS A O 1
ATOM 5348 N N . THR A 1 655 ? -2.077 -16.407 -22.013 1.00 90.88 655 THR A N 1
ATOM 5349 C CA . THR A 1 655 ? -2.071 -15.039 -21.474 1.00 90.88 655 THR A CA 1
ATOM 5350 C C . THR A 1 655 ? -1.076 -14.151 -22.221 1.00 90.88 655 THR A C 1
ATOM 5352 O O . THR A 1 655 ? -1.434 -13.059 -22.661 1.00 90.88 655 THR A O 1
ATOM 5355 N N . LEU A 1 656 ? 0.145 -14.643 -22.473 1.00 93.25 656 LEU A N 1
ATOM 5356 C CA . LEU A 1 656 ? 1.138 -13.921 -23.278 1.00 93.25 656 LEU A CA 1
ATOM 5357 C C . LEU A 1 656 ? 0.623 -13.611 -24.690 1.00 93.25 656 LEU A C 1
ATOM 5359 O O . LEU A 1 656 ? 0.756 -12.483 -25.172 1.00 93.25 656 LEU A O 1
ATOM 5363 N N . LEU A 1 657 ? 0.017 -14.596 -25.355 1.00 93.06 657 LEU A N 1
ATOM 5364 C CA . LEU A 1 657 ? -0.507 -14.426 -26.709 1.00 93.06 657 LEU A CA 1
ATOM 5365 C C . LEU A 1 657 ? -1.741 -13.519 -26.762 1.00 93.06 657 LEU A C 1
ATOM 5367 O O . LEU A 1 657 ? -1.907 -12.796 -27.743 1.00 93.06 657 LEU A O 1
ATOM 5371 N N . HIS A 1 658 ? -2.571 -13.490 -25.717 1.00 92.38 658 HIS A N 1
ATOM 5372 C CA . HIS A 1 658 ? -3.642 -12.500 -25.585 1.00 92.38 658 HIS A CA 1
ATOM 5373 C C . HIS A 1 658 ? -3.076 -11.081 -25.488 1.00 92.38 658 HIS A C 1
ATOM 5375 O O . HIS A 1 658 ? -3.483 -10.208 -26.254 1.00 92.38 658 HIS A O 1
ATOM 5381 N N . CYS A 1 659 ? -2.074 -10.857 -24.632 1.00 91.75 659 CYS A N 1
ATOM 5382 C CA . CYS A 1 659 ? -1.424 -9.550 -24.528 1.00 91.75 659 CYS A CA 1
ATOM 5383 C C . CYS A 1 659 ? -0.779 -9.123 -25.855 1.00 91.75 659 CYS A C 1
ATOM 5385 O O . CYS A 1 659 ? -0.901 -7.971 -26.276 1.00 91.75 659 CYS A O 1
ATOM 5387 N N . PHE A 1 660 ? -0.152 -10.063 -26.566 1.00 90.44 660 PHE A N 1
ATOM 5388 C CA . PHE A 1 660 ? 0.353 -9.823 -27.916 1.00 90.44 660 PHE A CA 1
ATOM 5389 C C . PHE A 1 660 ? -0.768 -9.452 -28.896 1.00 90.44 660 PHE A C 1
ATOM 5391 O O . PHE A 1 660 ? -0.616 -8.495 -29.654 1.00 90.44 660 PHE A O 1
ATOM 5398 N N . LYS A 1 661 ? -1.915 -10.142 -28.846 1.00 89.69 661 LYS A N 1
ATOM 5399 C CA . LYS A 1 661 ? -3.095 -9.828 -29.664 1.00 89.69 661 LYS A CA 1
ATOM 5400 C C . LYS A 1 661 ? -3.608 -8.410 -29.417 1.00 89.69 661 LYS A C 1
ATOM 5402 O O . LYS A 1 661 ? -3.967 -7.741 -30.378 1.00 89.69 661 LYS A O 1
ATOM 5407 N N . VAL A 1 662 ? -3.610 -7.928 -28.174 1.00 88.69 662 VAL A N 1
ATOM 5408 C CA . VAL A 1 662 ? -3.996 -6.541 -27.858 1.00 88.69 662 VAL A CA 1
ATOM 5409 C C . VAL A 1 662 ? -3.077 -5.531 -28.539 1.00 88.69 662 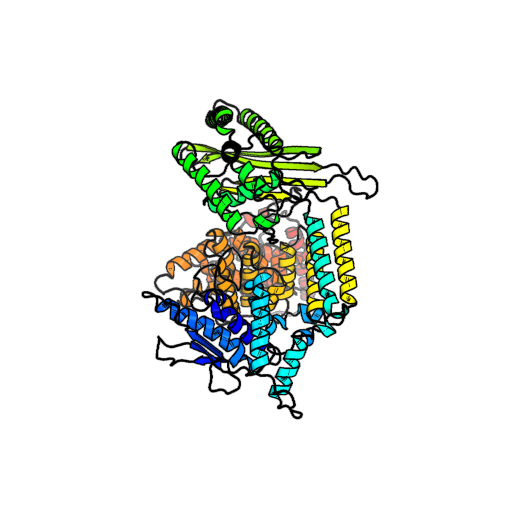VAL A C 1
ATOM 5411 O O . VAL A 1 662 ? -3.568 -4.616 -29.197 1.00 88.69 662 VAL A O 1
ATOM 5414 N N . ILE A 1 663 ? -1.758 -5.720 -28.429 1.00 87.38 663 ILE A N 1
ATOM 5415 C CA . ILE A 1 663 ? -0.769 -4.854 -29.093 1.00 87.38 663 ILE A CA 1
ATOM 5416 C C . ILE A 1 663 ? -1.016 -4.866 -30.600 1.00 87.38 663 ILE A C 1
ATOM 5418 O O . ILE A 1 663 ? -1.113 -3.820 -31.229 1.00 87.38 663 ILE A O 1
ATOM 5422 N N . VAL A 1 664 ? -1.170 -6.057 -31.170 1.00 83.50 664 VAL A N 1
ATOM 5423 C CA . VAL A 1 664 ? -1.489 -6.266 -32.582 1.00 83.50 664 VAL A CA 1
ATOM 5424 C C . VAL A 1 664 ? -2.739 -5.468 -32.979 1.00 83.50 664 VAL A C 1
ATOM 5426 O O . VAL A 1 664 ? -2.663 -4.671 -33.905 1.00 83.50 664 VAL A O 1
ATOM 5429 N N . CYS A 1 665 ? -3.856 -5.583 -32.254 1.00 81.50 665 CYS A N 1
ATOM 5430 C CA . CYS A 1 665 ? -5.076 -4.824 -32.551 1.00 81.50 665 CYS A CA 1
ATOM 5431 C C . CYS A 1 665 ? -4.878 -3.299 -32.472 1.00 81.50 665 CYS A C 1
ATOM 5433 O O . CYS A 1 665 ? -5.427 -2.572 -33.302 1.00 81.50 665 CYS A O 1
ATOM 5435 N N . ALA A 1 666 ? -4.089 -2.810 -31.509 1.00 81.50 666 ALA A N 1
ATOM 5436 C CA . ALA A 1 666 ? -3.829 -1.381 -31.330 1.00 81.50 666 ALA A CA 1
ATOM 5437 C C . ALA A 1 666 ? -3.082 -0.748 -32.514 1.00 81.50 666 ALA A C 1
ATOM 5439 O O . ALA A 1 666 ? -3.307 0.417 -32.829 1.00 81.50 666 ALA A O 1
ATOM 5440 N N . TYR A 1 667 ? -2.244 -1.527 -33.201 1.00 79.38 667 TYR A N 1
ATOM 5441 C CA . TYR A 1 667 ? -1.526 -1.105 -34.405 1.00 79.38 667 TYR A CA 1
ATOM 5442 C C . TYR A 1 667 ? -2.210 -1.596 -35.695 1.00 79.38 667 TYR A C 1
ATOM 5444 O O . TYR A 1 667 ? -1.543 -1.727 -36.710 1.00 79.38 667 TYR A O 1
ATOM 5452 N N . SER A 1 668 ? -3.520 -1.871 -35.695 1.00 65.88 668 SER A N 1
ATOM 5453 C CA . SER A 1 668 ? -4.230 -2.455 -36.854 1.00 65.88 668 SER A CA 1
ATOM 5454 C C . SER A 1 668 ? -4.081 -1.697 -38.178 1.00 65.88 668 SER A C 1
ATOM 5456 O O . SER A 1 668 ? -4.028 -2.337 -39.226 1.00 65.88 668 SER A O 1
ATOM 5458 N N . ASP A 1 669 ? -3.917 -0.374 -38.134 1.00 62.19 669 ASP A N 1
ATOM 5459 C CA . ASP A 1 669 ? -3.717 0.470 -39.321 1.00 62.19 669 ASP A CA 1
ATOM 5460 C C . ASP A 1 669 ? -2.231 0.848 -39.561 1.00 62.19 669 ASP A C 1
ATOM 5462 O O . ASP A 1 669 ? -1.913 1.638 -40.448 1.00 62.19 669 ASP A O 1
ATOM 5466 N N . SER A 1 670 ? -1.287 0.296 -38.785 1.00 65.81 670 SER A N 1
ATOM 5467 C CA . SER A 1 670 ? 0.149 0.619 -38.850 1.00 65.81 670 SER A CA 1
ATOM 5468 C C . SER A 1 670 ? 1.046 -0.616 -38.662 1.00 65.81 670 SER A C 1
ATOM 5470 O O . SER A 1 670 ? 0.596 -1.738 -38.437 1.00 65.81 670 SER A O 1
ATOM 5472 N N . LYS A 1 671 ? 2.367 -0.468 -38.821 1.00 68.50 671 LYS A N 1
ATOM 5473 C CA . LYS A 1 671 ? 3.290 -1.587 -38.572 1.00 68.50 671 LYS A CA 1
ATOM 5474 C C . LYS A 1 671 ? 3.509 -1.737 -37.068 1.00 68.50 671 LYS A C 1
ATOM 5476 O O . LYS A 1 671 ? 3.984 -0.804 -36.428 1.00 68.50 671 LYS A O 1
ATOM 5481 N N . VAL A 1 672 ? 3.252 -2.935 -36.534 1.00 70.94 672 VAL A N 1
ATOM 5482 C CA . VAL A 1 672 ? 3.648 -3.289 -35.160 1.00 70.94 672 VAL A CA 1
ATOM 5483 C C . VAL A 1 672 ? 5.146 -3.000 -34.979 1.00 70.94 672 VAL A C 1
ATOM 5485 O O . VAL A 1 672 ? 5.948 -3.482 -35.790 1.00 70.94 672 VAL A O 1
ATOM 5488 N N . PRO A 1 673 ? 5.538 -2.250 -33.933 1.00 70.69 673 PRO A N 1
ATOM 5489 C CA . PRO A 1 673 ? 6.932 -1.904 -33.684 1.00 70.69 673 PRO A CA 1
ATOM 5490 C C . PRO A 1 673 ? 7.864 -3.130 -33.636 1.00 70.69 673 PRO A C 1
ATOM 5492 O O . PRO A 1 673 ? 7.542 -4.154 -33.030 1.00 70.69 673 PRO A O 1
ATOM 5495 N N . PHE A 1 674 ? 9.047 -3.030 -34.259 1.00 68.56 674 PHE A N 1
ATOM 5496 C CA . PHE A 1 674 ? 10.016 -4.139 -34.366 1.00 68.56 674 PHE A CA 1
ATOM 5497 C C . PHE A 1 674 ? 10.435 -4.709 -33.000 1.00 68.56 674 PHE A C 1
ATOM 5499 O O . PHE A 1 674 ? 10.613 -5.919 -32.853 1.00 68.56 674 PHE A O 1
ATOM 5506 N N . ASN A 1 675 ? 10.542 -3.852 -31.984 1.00 70.25 675 ASN A N 1
ATOM 5507 C CA . ASN A 1 675 ? 10.871 -4.236 -30.610 1.00 70.25 675 ASN A CA 1
ATOM 5508 C C . ASN A 1 675 ? 9.857 -5.217 -29.985 1.00 70.25 675 ASN A C 1
ATOM 5510 O O . ASN A 1 675 ? 10.260 -6.049 -29.174 1.00 70.25 675 ASN A O 1
ATOM 5514 N N . VAL A 1 676 ? 8.585 -5.218 -30.409 1.00 75.69 676 VAL A N 1
ATOM 5515 C CA . VAL A 1 676 ? 7.597 -6.229 -29.977 1.00 75.69 676 VAL A CA 1
ATOM 5516 C C . VAL A 1 676 ? 8.004 -7.616 -30.463 1.00 75.69 676 VAL A C 1
ATOM 5518 O O . VAL A 1 676 ? 8.039 -8.563 -29.683 1.00 75.69 676 VAL A O 1
ATOM 5521 N N . TYR A 1 677 ? 8.363 -7.738 -31.743 1.00 82.94 677 TYR A N 1
ATOM 5522 C CA . TYR A 1 677 ? 8.817 -9.003 -32.325 1.00 82.94 677 TYR A CA 1
ATOM 5523 C C . TYR A 1 677 ? 10.164 -9.457 -31.755 1.00 82.94 677 TYR A C 1
ATOM 5525 O O . TYR A 1 677 ? 10.372 -10.659 -31.599 1.00 82.94 677 TYR A O 1
ATOM 5533 N N . LYS A 1 678 ? 11.043 -8.511 -31.393 1.00 81.19 678 LYS A N 1
ATOM 5534 C CA . LYS A 1 678 ? 12.347 -8.781 -30.768 1.00 81.19 678 LYS A CA 1
ATOM 5535 C C . LYS A 1 678 ? 12.222 -9.536 -29.443 1.00 81.19 678 LYS A C 1
ATOM 5537 O O . LYS A 1 678 ? 13.067 -10.377 -29.151 1.00 81.19 678 LYS A O 1
ATOM 5542 N N . LEU A 1 679 ? 11.165 -9.300 -28.658 1.00 83.19 679 LEU A N 1
ATOM 5543 C CA . LEU A 1 679 ? 10.918 -10.078 -27.437 1.00 83.19 679 LEU A CA 1
ATOM 5544 C C . LEU A 1 679 ? 10.806 -11.578 -27.745 1.00 83.19 679 LEU A C 1
ATOM 5546 O O . LEU A 1 679 ? 11.413 -12.393 -27.058 1.00 83.19 679 LEU A O 1
ATOM 5550 N N . PHE A 1 680 ? 10.098 -11.934 -28.817 1.00 87.88 680 PHE A N 1
ATOM 5551 C CA . PHE A 1 680 ? 9.902 -13.322 -29.235 1.00 87.88 680 PHE A CA 1
ATOM 5552 C C . PHE A 1 680 ? 11.164 -13.970 -29.825 1.00 87.88 680 PHE A C 1
ATOM 5554 O O . PHE A 1 680 ? 11.148 -15.163 -30.098 1.00 87.88 680 PHE A O 1
ATOM 5561 N N . HIS A 1 681 ? 12.267 -13.235 -30.014 1.00 87.06 681 HIS A N 1
ATOM 5562 C CA . HIS A 1 681 ? 13.560 -13.814 -30.420 1.00 87.06 681 HIS A CA 1
ATOM 5563 C C . HIS A 1 681 ? 14.315 -14.454 -29.250 1.00 87.06 681 HIS A C 1
ATOM 5565 O O . HIS A 1 681 ? 15.288 -15.175 -29.473 1.00 87.06 681 HIS A O 1
ATOM 5571 N N . LYS A 1 682 ? 13.893 -14.174 -28.012 1.00 87.38 682 LYS A N 1
ATOM 5572 C CA . LYS A 1 682 ? 14.500 -14.713 -26.796 1.00 87.38 682 LYS A CA 1
ATOM 5573 C C . LYS A 1 682 ? 14.211 -16.206 -26.648 1.00 87.38 682 LYS A C 1
ATOM 5575 O O . LYS A 1 682 ? 13.093 -16.656 -26.907 1.00 87.38 682 LYS A O 1
ATOM 5580 N N . LYS A 1 683 ? 15.214 -16.958 -26.190 1.00 87.38 683 LYS A N 1
ATOM 5581 C CA . LYS A 1 683 ? 15.109 -18.411 -26.006 1.00 87.38 683 LYS A CA 1
ATOM 5582 C C . LYS A 1 683 ? 14.065 -18.759 -24.947 1.00 87.38 683 LYS A C 1
ATOM 5584 O O . LYS A 1 683 ? 13.228 -19.615 -25.186 1.00 87.38 683 LYS A O 1
ATOM 5589 N N . GLU A 1 684 ? 14.048 -18.017 -23.845 1.00 89.19 684 GLU A N 1
ATOM 5590 C CA . GLU A 1 684 ? 13.123 -18.232 -22.732 1.00 89.19 684 GLU A CA 1
ATOM 5591 C C . GLU A 1 684 ? 11.658 -18.099 -23.177 1.00 89.19 684 GLU A C 1
ATOM 5593 O O . GLU A 1 684 ? 10.793 -18.841 -22.724 1.00 89.19 684 GLU A O 1
ATOM 5598 N N . VAL A 1 685 ? 11.376 -17.177 -24.106 1.00 89.88 685 VAL A N 1
ATOM 5599 C CA . VAL A 1 685 ? 10.031 -16.983 -24.672 1.00 89.88 685 VAL A CA 1
ATOM 5600 C C . VAL A 1 685 ? 9.661 -18.127 -25.608 1.00 89.88 685 VAL A C 1
ATOM 5602 O O . VAL A 1 685 ? 8.520 -18.582 -25.595 1.00 89.88 685 VAL A O 1
ATOM 5605 N N . PHE A 1 686 ? 10.606 -18.586 -26.430 1.00 90.69 686 PHE A N 1
ATOM 5606 C CA . PHE A 1 686 ? 10.376 -19.715 -27.324 1.00 90.69 686 PHE A CA 1
ATOM 5607 C C . PHE A 1 686 ? 10.082 -20.992 -26.535 1.00 90.69 686 PHE A C 1
ATOM 5609 O O . PHE A 1 686 ? 9.026 -21.584 -26.742 1.00 90.69 686 PHE A O 1
ATOM 5616 N N . ASP A 1 687 ? 10.939 -21.331 -25.568 1.00 89.56 687 ASP A N 1
ATOM 5617 C CA . ASP A 1 687 ? 10.779 -22.502 -24.701 1.00 89.56 687 ASP A CA 1
ATOM 5618 C C . ASP A 1 687 ? 9.430 -22.453 -23.957 1.00 89.56 687 ASP A C 1
ATOM 5620 O O . ASP A 1 687 ? 8.707 -23.450 -23.897 1.00 89.56 687 ASP A O 1
ATOM 5624 N N . PHE A 1 688 ? 9.032 -21.266 -23.478 1.00 90.44 688 PHE A N 1
ATOM 5625 C CA . PHE A 1 688 ? 7.735 -21.037 -22.838 1.00 90.44 688 PHE A CA 1
ATOM 5626 C C . PHE A 1 688 ? 6.537 -21.243 -23.778 1.00 90.44 688 PHE A C 1
ATOM 5628 O O . PHE A 1 688 ? 5.490 -21.713 -23.341 1.00 90.44 688 PHE A O 1
ATOM 5635 N N . LEU A 1 689 ? 6.658 -20.910 -25.066 1.00 92.50 689 LEU A N 1
ATOM 5636 C CA . LEU A 1 689 ? 5.609 -21.128 -26.072 1.00 92.50 689 LEU A CA 1
ATOM 5637 C C . LEU A 1 689 ? 5.591 -22.561 -26.622 1.00 92.50 689 LEU A C 1
ATOM 5639 O O . LEU A 1 689 ? 4.644 -22.935 -27.316 1.00 92.50 689 LEU A O 1
ATOM 5643 N N . THR A 1 690 ? 6.602 -23.375 -26.330 1.00 90.75 690 THR A N 1
ATOM 5644 C CA . THR A 1 690 ? 6.703 -24.756 -26.816 1.00 90.75 690 THR A CA 1
ATOM 5645 C C . THR A 1 690 ? 6.913 -25.763 -25.677 1.00 90.75 690 THR A C 1
ATOM 5647 O O . THR A 1 690 ? 7.803 -26.614 -25.783 1.00 90.75 690 THR A O 1
ATOM 5650 N N . PRO A 1 691 ? 6.116 -25.728 -24.585 1.00 87.62 691 PRO A N 1
ATOM 5651 C CA . PRO A 1 691 ? 6.272 -26.664 -23.476 1.00 87.62 691 PRO A CA 1
ATOM 5652 C C . PRO A 1 691 ? 6.104 -28.103 -23.977 1.00 87.62 691 PRO A C 1
ATOM 5654 O O . PRO A 1 691 ? 5.149 -28.417 -24.692 1.00 87.62 691 PRO A O 1
ATOM 5657 N N . GLY A 1 692 ? 7.070 -28.970 -23.664 1.00 81.31 692 GLY A N 1
ATOM 5658 C CA . GLY A 1 692 ? 7.087 -30.355 -24.151 1.00 81.31 692 GLY A CA 1
ATOM 5659 C C . GLY A 1 692 ? 7.132 -30.492 -25.682 1.00 81.31 692 GLY A C 1
ATOM 5660 O O . GLY A 1 692 ? 6.716 -31.515 -26.215 1.00 81.31 692 GLY A O 1
ATOM 5661 N N . GLY A 1 693 ? 7.574 -29.459 -26.412 1.00 81.88 693 GLY A N 1
ATOM 5662 C CA . GLY A 1 693 ? 7.638 -29.462 -27.877 1.00 81.88 693 GLY A CA 1
ATOM 5663 C C . GLY A 1 693 ? 6.299 -29.219 -28.586 1.00 81.88 693 GLY A C 1
ATOM 5664 O O . GLY A 1 693 ? 6.210 -29.417 -29.802 1.00 81.88 693 GLY A O 1
ATOM 5665 N N . THR A 1 694 ? 5.252 -28.787 -27.868 1.00 87.31 694 THR A N 1
ATOM 5666 C CA . THR A 1 694 ? 3.967 -28.430 -28.494 1.00 87.31 694 THR A CA 1
ATOM 5667 C C . THR A 1 694 ? 4.129 -27.322 -29.537 1.00 87.31 694 THR A C 1
ATOM 5669 O O . THR A 1 694 ? 4.973 -26.435 -29.424 1.00 87.31 694 THR A O 1
ATOM 5672 N N . THR A 1 695 ? 3.279 -27.354 -30.564 1.00 89.75 695 THR A N 1
ATOM 5673 C CA . THR A 1 695 ? 3.254 -26.344 -31.637 1.00 89.75 695 THR A CA 1
ATOM 5674 C C . THR A 1 695 ? 1.986 -25.494 -31.635 1.00 89.75 695 THR A C 1
ATOM 5676 O O . THR A 1 695 ? 1.813 -24.637 -32.503 1.00 89.75 695 THR A O 1
ATOM 5679 N N . GLU A 1 696 ? 1.083 -25.731 -30.681 1.00 92.94 696 GLU A N 1
ATOM 5680 C CA . GLU A 1 696 ? -0.209 -25.048 -30.569 1.00 92.94 696 GLU A CA 1
ATOM 5681 C C . GLU A 1 696 ? -0.033 -23.526 -30.475 1.00 92.94 696 GLU A C 1
ATOM 5683 O O . GLU A 1 696 ? -0.592 -22.773 -31.276 1.00 92.94 696 GLU A O 1
ATOM 5688 N N . TYR A 1 697 ? 0.808 -23.065 -29.548 1.00 94.06 697 TYR A N 1
ATOM 5689 C CA . TYR A 1 697 ? 0.944 -21.643 -29.243 1.00 94.06 697 TYR A CA 1
ATOM 5690 C C . TYR A 1 697 ? 1.694 -20.864 -30.326 1.00 94.06 697 TYR A C 1
ATOM 5692 O O . TYR A 1 697 ? 1.299 -19.751 -30.662 1.00 94.06 697 TYR A O 1
ATOM 5700 N N . ILE A 1 698 ? 2.712 -21.453 -30.961 1.00 92.38 698 ILE A N 1
ATOM 5701 C CA . ILE A 1 698 ? 3.399 -20.808 -32.093 1.00 92.38 698 ILE A CA 1
ATOM 5702 C C . ILE A 1 698 ? 2.497 -20.711 -33.337 1.00 92.38 698 ILE A C 1
ATOM 5704 O O . ILE A 1 698 ? 2.596 -19.749 -34.102 1.00 92.38 698 ILE A O 1
ATOM 5708 N N . LYS A 1 699 ? 1.571 -21.666 -33.532 1.00 92.75 699 LYS A N 1
ATOM 5709 C CA . LYS A 1 699 ? 0.527 -21.573 -34.566 1.00 92.75 699 LYS A CA 1
ATOM 5710 C C . LYS A 1 699 ? -0.462 -20.461 -34.234 1.00 92.75 699 LYS A C 1
ATOM 5712 O O . LYS A 1 699 ? -0.772 -19.661 -35.112 1.00 92.75 699 LYS A O 1
ATOM 5717 N N . LEU A 1 700 ? -0.904 -20.367 -32.978 1.00 92.94 700 LEU A N 1
ATOM 5718 C CA . LEU A 1 700 ? -1.781 -19.291 -32.517 1.00 92.94 700 LEU A CA 1
ATOM 5719 C C . LEU A 1 700 ? -1.126 -17.911 -32.681 1.00 92.94 700 LEU A C 1
ATOM 5721 O O . LEU A 1 700 ? -1.759 -17.003 -33.214 1.00 92.94 700 LEU A O 1
ATOM 5725 N N . PHE A 1 701 ? 0.153 -17.771 -32.319 1.00 92.19 701 PHE A N 1
ATOM 5726 C CA . PHE A 1 701 ? 0.942 -16.563 -32.575 1.00 92.19 701 PHE A CA 1
ATOM 5727 C C . PHE A 1 701 ? 0.898 -16.173 -34.054 1.00 92.19 701 PHE A C 1
ATOM 5729 O O . PHE A 1 701 ? 0.577 -15.034 -34.384 1.00 92.19 701 PHE A O 1
ATOM 5736 N N . ARG A 1 702 ? 1.147 -17.131 -34.959 1.00 89.44 702 ARG A N 1
ATOM 5737 C CA . ARG A 1 702 ? 1.078 -16.892 -36.406 1.00 89.44 702 ARG A CA 1
ATOM 5738 C C . ARG A 1 702 ? -0.310 -16.433 -36.851 1.00 89.44 702 ARG A C 1
ATOM 5740 O O . ARG A 1 702 ? -0.398 -15.527 -37.677 1.00 89.44 702 ARG A O 1
ATOM 5747 N N . THR A 1 703 ? -1.377 -17.029 -36.325 1.00 89.75 703 THR A N 1
ATOM 5748 C CA . THR A 1 703 ? -2.756 -16.607 -36.619 1.00 89.75 703 THR A CA 1
ATOM 5749 C C . THR A 1 703 ? -2.998 -15.162 -36.184 1.00 89.75 703 THR A C 1
ATOM 5751 O O . THR A 1 703 ? -3.522 -14.376 -36.970 1.00 89.75 703 THR A O 1
ATOM 5754 N N . ILE A 1 704 ? -2.550 -14.787 -34.982 1.00 88.50 704 ILE A N 1
ATOM 5755 C CA . ILE A 1 704 ? -2.652 -13.415 -34.463 1.00 88.50 704 ILE A CA 1
ATOM 5756 C C . ILE A 1 704 ? -1.840 -12.440 -35.329 1.00 88.50 704 ILE A C 1
ATOM 5758 O O . ILE A 1 704 ? -2.338 -11.387 -35.706 1.00 88.50 704 ILE A O 1
ATOM 5762 N N . SER A 1 705 ? -0.606 -12.776 -35.711 1.00 84.81 705 SER A N 1
ATOM 5763 C CA . SER A 1 705 ? 0.204 -11.887 -36.555 1.00 84.81 705 SER A CA 1
ATOM 5764 C C . SER A 1 705 ? -0.393 -11.684 -37.952 1.00 84.81 705 SER A C 1
ATOM 5766 O O . SER A 1 705 ? -0.247 -10.609 -38.530 1.00 84.81 705 SER A O 1
ATOM 5768 N N . LYS A 1 706 ? -1.083 -12.695 -38.497 1.00 80.00 706 LYS A N 1
ATOM 5769 C CA . LYS A 1 706 ? -1.747 -12.611 -39.807 1.00 80.00 706 LYS A CA 1
ATOM 5770 C C . LYS A 1 706 ? -3.016 -11.762 -39.801 1.00 80.00 706 LYS A C 1
ATOM 5772 O O . LYS A 1 706 ? -3.386 -11.270 -40.861 1.00 80.00 706 LYS A O 1
ATOM 5777 N N . SER A 1 707 ? -3.674 -11.562 -38.655 1.00 76.69 707 SER A N 1
ATOM 5778 C CA . SER A 1 707 ? -4.905 -10.757 -38.606 1.00 76.69 707 SER A CA 1
ATOM 5779 C C . SER A 1 707 ? -4.673 -9.262 -38.863 1.00 76.69 707 SER A C 1
ATOM 5781 O O . SER A 1 707 ? -5.627 -8.546 -39.128 1.00 76.69 707 SER A O 1
ATOM 5783 N N . LEU A 1 708 ? -3.423 -8.792 -38.789 1.00 63.84 708 LEU A N 1
ATOM 5784 C CA . LEU A 1 708 ? -3.021 -7.403 -39.050 1.00 63.84 708 LEU A CA 1
ATOM 5785 C C . LEU A 1 708 ? -2.796 -7.076 -40.521 1.00 63.84 708 LEU A C 1
ATOM 5787 O O . LEU A 1 708 ? -2.937 -5.932 -40.936 1.00 63.84 708 LEU A O 1
ATOM 5791 N N . ASN A 1 709 ? -2.299 -8.049 -41.280 1.00 58.16 709 ASN A N 1
ATOM 5792 C CA . ASN A 1 709 ? -1.778 -7.806 -42.613 1.00 58.16 709 ASN A CA 1
ATOM 5793 C C . ASN A 1 709 ? -1.725 -9.128 -43.378 1.00 58.16 709 ASN A C 1
ATOM 5795 O O . ASN A 1 709 ? -1.121 -10.100 -42.920 1.00 58.16 709 ASN A O 1
ATOM 5799 N N . SER A 1 710 ? -2.306 -9.164 -44.577 1.00 56.50 710 SER A N 1
ATOM 5800 C CA . SER A 1 710 ? -2.228 -10.340 -45.456 1.00 56.50 710 SER A CA 1
ATOM 5801 C C . SER A 1 710 ? -0.785 -10.639 -45.900 1.00 56.50 710 SER A C 1
ATOM 5803 O O . SER A 1 710 ? -0.457 -11.781 -46.239 1.00 56.50 710 SER A O 1
ATOM 5805 N N . LYS A 1 711 ? 0.102 -9.631 -45.845 1.00 60.44 711 LYS A N 1
ATOM 5806 C CA . LYS A 1 711 ? 1.537 -9.729 -46.147 1.00 60.44 711 LYS A CA 1
ATOM 5807 C C . LYS A 1 711 ? 2.369 -9.758 -44.856 1.00 60.44 711 LYS A C 1
ATOM 5809 O O . LYS A 1 711 ? 2.393 -8.796 -44.094 1.00 60.44 711 LYS A O 1
ATOM 5814 N N . GLU A 1 712 ? 3.070 -10.869 -44.621 1.00 67.25 712 GLU A N 1
ATOM 5815 C CA . GLU A 1 712 ? 3.978 -11.043 -43.475 1.00 67.25 712 GLU A CA 1
ATOM 5816 C C . GLU A 1 712 ? 5.151 -10.040 -43.573 1.00 67.25 712 GLU A C 1
ATOM 5818 O O . GLU A 1 712 ? 5.759 -9.888 -44.632 1.00 67.25 712 GLU A O 1
ATOM 5823 N N . THR A 1 713 ? 5.463 -9.329 -42.484 1.00 74.88 713 THR A N 1
ATOM 5824 C CA . THR A 1 713 ? 6.545 -8.327 -42.462 1.00 74.88 713 THR A CA 1
ATOM 5825 C C . THR A 1 713 ? 7.924 -8.986 -42.351 1.00 74.88 713 THR A C 1
ATOM 5827 O O . THR A 1 713 ? 8.057 -10.086 -41.811 1.00 74.88 713 THR A O 1
ATOM 5830 N N . ALA A 1 714 ? 8.983 -8.288 -42.780 1.00 78.00 714 ALA A N 1
ATOM 5831 C CA . ALA A 1 714 ? 10.364 -8.752 -42.595 1.00 78.00 714 ALA A CA 1
ATOM 5832 C C . ALA A 1 714 ? 10.688 -9.043 -41.114 1.00 78.00 714 ALA A C 1
ATOM 5834 O O . ALA A 1 714 ? 11.344 -10.032 -40.801 1.00 78.00 714 ALA A O 1
ATOM 5835 N N . ALA A 1 715 ? 10.154 -8.230 -40.196 1.00 77.56 715 ALA A N 1
ATOM 5836 C CA . ALA A 1 715 ? 10.286 -8.418 -38.752 1.00 77.56 715 ALA A CA 1
ATOM 5837 C C . ALA A 1 715 ? 9.706 -9.757 -38.263 1.00 77.56 715 ALA A C 1
ATOM 5839 O O . ALA A 1 715 ? 10.360 -10.478 -37.513 1.00 77.56 715 ALA A O 1
ATOM 5840 N N . LEU A 1 716 ? 8.501 -10.104 -38.723 1.00 82.75 716 LEU A N 1
ATOM 5841 C CA . LEU A 1 716 ? 7.831 -11.355 -38.375 1.00 82.75 716 LEU A CA 1
ATOM 5842 C C . LEU A 1 716 ? 8.580 -12.568 -38.941 1.00 82.75 716 LEU A C 1
ATOM 5844 O O . LEU A 1 716 ? 8.789 -13.562 -38.250 1.00 82.75 716 LEU A O 1
ATOM 5848 N N . ASN A 1 717 ? 9.038 -12.465 -40.188 1.00 83.81 717 ASN A N 1
ATOM 5849 C CA . ASN A 1 717 ? 9.803 -13.524 -40.832 1.00 83.81 717 ASN A CA 1
ATOM 5850 C C . ASN A 1 717 ? 11.171 -13.746 -40.149 1.00 83.81 717 ASN A C 1
ATOM 5852 O O . ASN A 1 717 ? 11.589 -14.892 -39.976 1.00 83.81 717 ASN A O 1
ATOM 5856 N N . ARG A 1 718 ? 11.818 -12.679 -39.648 1.00 83.25 718 ARG A N 1
ATOM 5857 C CA . ARG A 1 718 ? 12.996 -12.785 -38.765 1.00 83.25 718 ARG A CA 1
ATOM 5858 C C . ARG A 1 718 ? 12.684 -13.558 -37.484 1.00 83.25 718 ARG A C 1
ATOM 5860 O O . ARG A 1 718 ? 13.504 -14.376 -37.076 1.00 83.25 718 ARG A O 1
ATOM 5867 N N . THR A 1 719 ? 11.523 -13.347 -36.858 1.00 87.62 719 THR A N 1
ATOM 5868 C CA . THR A 1 719 ? 11.104 -14.128 -35.677 1.00 87.62 719 THR A CA 1
ATOM 5869 C C . THR A 1 719 ? 11.003 -15.617 -35.993 1.00 87.62 719 THR A C 1
ATOM 5871 O O . THR A 1 719 ? 11.546 -16.429 -35.249 1.00 87.62 719 THR A O 1
ATOM 5874 N N . TYR A 1 720 ? 10.394 -15.986 -37.122 1.00 89.50 720 TYR A N 1
ATOM 5875 C CA . TYR A 1 720 ? 10.296 -17.390 -37.534 1.00 89.50 720 TYR A CA 1
ATOM 5876 C C . TYR A 1 720 ? 11.660 -18.036 -37.777 1.00 89.50 720 TYR A C 1
ATOM 5878 O O . TYR A 1 720 ? 11.873 -19.178 -37.375 1.00 89.50 720 TYR A O 1
ATOM 5886 N N . PHE A 1 721 ? 12.603 -17.296 -38.362 1.00 86.94 721 PHE A N 1
ATOM 5887 C CA . PHE A 1 721 ? 13.971 -17.781 -38.532 1.00 86.94 721 PHE A CA 1
ATOM 5888 C C . PHE A 1 721 ? 14.678 -18.029 -37.190 1.00 86.94 721 PHE A C 1
ATOM 5890 O O . PHE A 1 721 ? 15.317 -19.064 -37.017 1.00 86.94 721 PHE A O 1
ATOM 5897 N N . HIS A 1 722 ? 14.516 -17.134 -36.209 1.00 87.06 722 HIS A N 1
ATOM 5898 C CA . HIS A 1 722 ? 15.058 -17.352 -34.862 1.00 87.06 722 HIS A CA 1
ATOM 5899 C C . HIS A 1 722 ? 14.462 -18.597 -34.203 1.00 87.06 722 HIS A C 1
ATOM 5901 O O . HIS A 1 722 ? 15.200 -19.409 -33.653 1.00 87.06 722 HIS A O 1
ATOM 5907 N N . TRP A 1 723 ? 13.144 -18.772 -34.288 1.00 89.94 723 TRP A N 1
ATOM 5908 C CA . TRP A 1 723 ? 12.461 -19.949 -33.751 1.00 89.94 723 TRP A CA 1
ATOM 5909 C C . TRP A 1 723 ? 12.900 -21.246 -34.416 1.00 89.94 723 TRP A C 1
ATOM 5911 O O . TRP A 1 723 ? 13.025 -22.254 -33.735 1.00 89.94 723 TRP A O 1
ATOM 5921 N N . PHE A 1 724 ? 13.180 -21.230 -35.718 1.00 88.50 724 PHE A N 1
ATOM 5922 C CA . PHE A 1 724 ? 13.736 -22.389 -36.409 1.00 88.50 724 PHE A CA 1
ATOM 5923 C C . PHE A 1 724 ? 15.118 -22.777 -35.864 1.00 88.50 724 PHE A C 1
ATOM 5925 O O . PHE A 1 724 ? 15.356 -23.949 -35.585 1.00 88.50 724 PHE A O 1
ATOM 5932 N N . ILE A 1 725 ? 16.009 -21.801 -35.652 1.00 86.56 725 ILE A N 1
ATOM 5933 C CA . ILE A 1 725 ? 17.324 -22.057 -35.041 1.00 86.56 725 ILE A CA 1
ATOM 5934 C C . ILE A 1 725 ? 17.151 -22.641 -33.632 1.00 86.56 725 ILE A C 1
ATOM 5936 O O . ILE A 1 725 ? 17.761 -23.659 -33.318 1.00 86.56 725 ILE A O 1
ATOM 5940 N N . LEU A 1 726 ? 16.285 -22.043 -32.806 1.00 87.56 726 LEU A N 1
ATOM 5941 C CA . LEU A 1 726 ? 16.022 -22.514 -31.442 1.00 87.56 726 LEU A CA 1
ATOM 5942 C C . LEU A 1 726 ? 15.393 -23.918 -31.418 1.00 87.56 726 LEU A C 1
ATOM 5944 O O . LEU A 1 726 ? 15.804 -24.754 -30.620 1.00 87.56 726 LEU A O 1
ATOM 5948 N N . ALA A 1 727 ? 14.468 -24.220 -32.334 1.00 86.88 727 ALA A N 1
ATOM 5949 C CA . ALA A 1 727 ? 13.884 -25.554 -32.481 1.00 86.88 727 ALA A CA 1
ATOM 5950 C C . ALA A 1 727 ? 14.948 -26.615 -32.804 1.00 86.88 727 ALA A C 1
ATOM 5952 O O . ALA A 1 727 ? 14.879 -27.730 -32.291 1.00 86.88 727 ALA A O 1
ATOM 5953 N N . CYS A 1 728 ? 15.943 -26.269 -33.627 1.00 83.94 728 CYS A N 1
ATOM 5954 C CA . CYS A 1 728 ? 17.075 -27.147 -33.911 1.00 83.94 728 CYS A CA 1
ATOM 5955 C C . CYS A 1 728 ? 17.979 -27.343 -32.681 1.00 83.94 728 CYS A C 1
ATOM 5957 O O . CYS A 1 728 ? 18.501 -28.437 -32.490 1.00 83.94 728 CYS A O 1
ATOM 5959 N N . GLU A 1 729 ? 18.155 -26.334 -31.819 1.00 79.81 729 GLU A N 1
ATOM 5960 C CA . GLU A 1 729 ? 18.949 -26.468 -30.586 1.00 79.81 729 GLU A CA 1
ATOM 5961 C C . GLU A 1 729 ? 18.334 -27.427 -29.555 1.00 79.81 729 GLU A C 1
ATOM 5963 O O . GLU A 1 729 ? 19.079 -28.068 -28.817 1.00 79.81 729 GLU A O 1
ATOM 5968 N N . MET A 1 730 ? 17.005 -27.581 -29.516 1.00 74.56 730 MET A N 1
ATOM 5969 C CA . MET A 1 730 ? 16.287 -28.468 -28.576 1.00 74.56 730 MET A CA 1
ATOM 5970 C C . MET A 1 730 ? 16.445 -29.984 -28.879 1.00 74.56 730 MET A C 1
ATOM 5972 O O . MET A 1 730 ? 15.634 -30.802 -28.458 1.00 74.56 730 MET A O 1
ATOM 5976 N N . ASN A 1 731 ? 17.474 -30.367 -29.635 1.00 62.84 731 ASN A N 1
ATOM 5977 C CA . ASN A 1 731 ? 17.740 -31.667 -30.260 1.00 62.84 731 ASN A CA 1
ATOM 5978 C C . ASN A 1 731 ? 17.331 -32.934 -29.453 1.00 62.84 731 ASN A C 1
ATOM 5980 O O . ASN A 1 731 ? 17.992 -33.287 -28.479 1.00 62.84 731 ASN A O 1
ATOM 5984 N N . THR A 1 732 ? 16.286 -33.655 -29.904 1.00 52.53 732 THR A N 1
ATOM 5985 C CA . THR A 1 732 ? 16.324 -35.056 -30.435 1.00 52.53 732 THR A CA 1
ATOM 5986 C C . THR A 1 732 ? 14.953 -35.765 -30.538 1.00 52.53 732 THR A C 1
ATOM 5988 O O . THR A 1 732 ? 14.886 -36.805 -31.185 1.00 52.53 732 THR A O 1
ATOM 5991 N N . GLN A 1 733 ? 13.836 -35.220 -30.027 1.00 54.78 733 GLN A N 1
ATOM 5992 C CA . GLN A 1 733 ? 12.504 -35.874 -30.157 1.00 54.78 733 GLN A CA 1
ATOM 5993 C C . GLN A 1 733 ? 11.399 -35.039 -30.845 1.00 54.78 733 GLN A C 1
ATOM 5995 O O . GLN A 1 733 ? 10.346 -35.574 -31.186 1.00 54.78 733 GLN A O 1
ATOM 6000 N N . ALA A 1 734 ? 11.621 -33.751 -31.136 1.00 60.31 734 ALA A N 1
ATOM 6001 C CA . ALA A 1 734 ? 10.580 -32.841 -31.639 1.00 60.31 734 ALA A CA 1
ATOM 6002 C C . ALA A 1 734 ? 10.700 -32.489 -33.142 1.00 60.31 734 ALA A C 1
ATOM 6004 O O . ALA A 1 734 ? 10.633 -31.315 -33.514 1.00 60.31 734 ALA A O 1
ATOM 6005 N N . ASN A 1 735 ? 10.821 -33.486 -34.035 1.00 72.25 735 ASN A N 1
ATOM 6006 C CA . ASN A 1 735 ? 10.878 -33.273 -35.501 1.00 72.25 735 ASN A CA 1
ATOM 6007 C C . ASN A 1 735 ? 9.753 -32.355 -36.020 1.00 72.25 735 ASN A C 1
ATOM 6009 O O . ASN A 1 735 ? 9.955 -31.536 -36.918 1.00 72.25 735 ASN A O 1
ATOM 6013 N N . ASN A 1 736 ? 8.566 -32.449 -35.418 1.00 81.75 736 ASN A N 1
ATOM 6014 C CA . ASN A 1 736 ? 7.406 -31.642 -35.782 1.00 81.75 736 ASN A CA 1
ATOM 6015 C C . ASN A 1 736 ? 7.616 -30.132 -35.542 1.00 81.75 736 ASN A C 1
ATOM 6017 O O . ASN A 1 736 ? 7.183 -29.313 -36.353 1.00 81.75 736 ASN A O 1
ATOM 6021 N N . LEU A 1 737 ? 8.315 -29.748 -34.468 1.00 85.19 737 LEU A N 1
ATOM 6022 C CA . LEU A 1 737 ? 8.556 -28.345 -34.124 1.00 85.19 737 LEU A CA 1
ATOM 6023 C C . LEU A 1 737 ? 9.502 -27.674 -35.130 1.00 85.19 737 LEU A C 1
ATOM 6025 O O . LEU A 1 737 ? 9.225 -26.566 -35.600 1.00 85.19 737 LEU A O 1
ATOM 6029 N N . ILE A 1 738 ? 10.561 -28.382 -35.534 1.00 85.88 738 ILE A N 1
ATOM 6030 C CA . ILE A 1 738 ? 11.503 -27.940 -36.574 1.00 85.88 738 ILE A CA 1
ATOM 6031 C C . ILE A 1 738 ? 10.771 -27.774 -37.914 1.00 85.88 738 ILE A C 1
ATOM 6033 O O . ILE A 1 738 ? 10.885 -26.738 -38.569 1.00 85.88 738 ILE A O 1
ATOM 6037 N N . ILE A 1 739 ? 9.949 -28.757 -38.305 1.00 85.38 739 ILE A N 1
ATOM 6038 C CA . ILE A 1 739 ? 9.173 -28.702 -39.554 1.00 85.38 739 ILE A CA 1
ATOM 6039 C C . ILE A 1 739 ? 8.205 -27.512 -39.555 1.00 85.38 739 ILE A C 1
ATOM 6041 O O . ILE A 1 739 ? 8.086 -26.803 -40.556 1.00 85.38 739 ILE A O 1
ATOM 6045 N N . ILE A 1 740 ? 7.484 -27.290 -38.454 1.00 88.44 740 ILE A N 1
ATOM 6046 C CA . ILE A 1 740 ? 6.476 -26.229 -38.366 1.00 88.44 740 ILE A CA 1
ATOM 6047 C C . ILE A 1 740 ? 7.121 -24.845 -38.399 1.00 88.44 740 ILE A C 1
ATOM 6049 O O . ILE A 1 740 ? 6.667 -23.993 -39.163 1.00 88.44 740 ILE A O 1
ATOM 6053 N N . THR A 1 741 ? 8.183 -24.626 -37.623 1.00 88.25 741 THR A N 1
ATOM 6054 C CA . THR A 1 741 ? 8.908 -23.345 -37.609 1.00 88.25 741 THR A CA 1
ATOM 6055 C C . THR A 1 741 ? 9.547 -23.046 -38.965 1.00 88.25 741 THR A C 1
ATOM 6057 O O . THR A 1 741 ? 9.416 -21.928 -39.459 1.00 88.25 741 THR A O 1
ATOM 6060 N N . TYR A 1 742 ? 10.112 -24.052 -39.643 1.00 87.12 742 TYR A N 1
ATOM 6061 C CA . TYR A 1 742 ? 10.619 -23.906 -41.011 1.00 87.12 742 TYR A CA 1
ATOM 6062 C C . TYR A 1 742 ? 9.519 -23.502 -42.006 1.00 87.12 742 TYR A C 1
ATOM 6064 O O 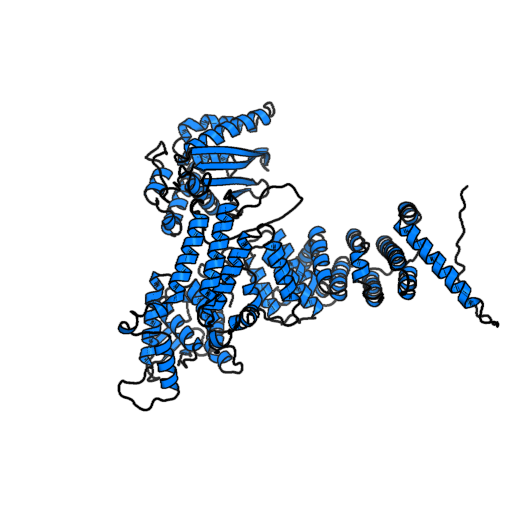. TYR A 1 742 ? 9.686 -22.553 -42.771 1.00 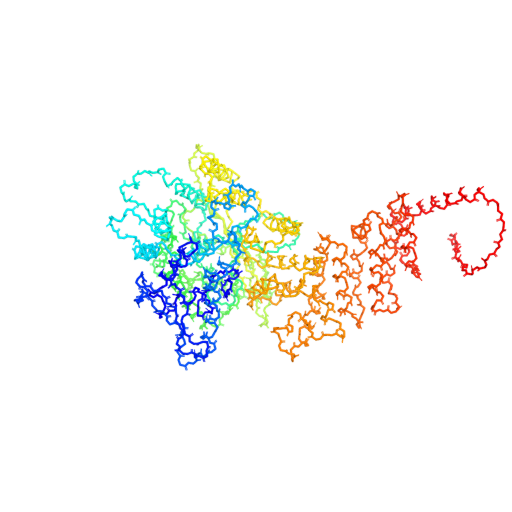87.12 742 TYR A O 1
ATOM 6072 N N . LYS A 1 743 ? 8.345 -24.151 -41.950 1.00 88.00 743 LYS A N 1
ATOM 6073 C CA . LYS A 1 743 ? 7.175 -23.826 -42.798 1.00 88.00 743 LYS A CA 1
ATOM 6074 C C . LYS A 1 743 ? 6.638 -22.403 -42.600 1.00 88.00 743 LYS A C 1
ATOM 6076 O O . LYS A 1 743 ? 5.773 -21.958 -43.363 1.00 88.00 743 LYS A O 1
ATOM 6081 N N . PHE A 1 744 ? 7.046 -21.705 -41.543 1.00 88.38 744 PHE A N 1
ATOM 6082 C CA . PHE A 1 744 ? 6.613 -20.333 -41.298 1.00 88.38 744 PHE A CA 1
ATOM 6083 C C . PHE A 1 744 ? 7.447 -19.311 -42.081 1.00 88.38 744 PHE A C 1
ATOM 6085 O O . PHE A 1 744 ? 6.938 -18.230 -42.358 1.00 88.38 744 PHE A O 1
ATOM 6092 N N . ILE A 1 745 ? 8.661 -19.666 -42.503 1.00 86.44 745 ILE A N 1
ATOM 6093 C CA . ILE A 1 745 ? 9.594 -18.783 -43.212 1.00 86.44 745 ILE A CA 1
ATOM 6094 C C . ILE A 1 745 ? 9.168 -18.641 -44.686 1.00 86.44 745 ILE A C 1
ATOM 6096 O O . ILE A 1 745 ? 8.966 -19.640 -45.375 1.00 86.44 745 ILE A O 1
ATOM 6100 N N . LYS A 1 746 ? 9.042 -17.405 -45.195 1.00 78.50 746 LYS A N 1
ATOM 6101 C CA . LYS A 1 746 ? 8.641 -17.105 -46.592 1.00 78.50 746 LYS A CA 1
ATOM 6102 C C . LYS A 1 746 ? 9.772 -16.601 -47.503 1.00 78.50 746 LYS A C 1
ATOM 6104 O O . LYS A 1 746 ? 9.520 -16.299 -48.665 1.00 78.50 746 LYS A O 1
ATOM 6109 N N . GLY A 1 747 ? 11.003 -16.542 -46.998 1.00 69.44 747 GLY A N 1
ATOM 6110 C CA . GLY A 1 747 ? 12.210 -16.131 -47.731 1.00 69.44 747 GLY A CA 1
ATOM 6111 C C . GLY A 1 747 ? 13.174 -15.389 -46.808 1.00 69.44 747 GLY A C 1
ATOM 6112 O O . GLY A 1 747 ? 12.727 -14.593 -45.991 1.00 69.44 747 GLY A O 1
ATOM 6113 N N . LEU A 1 748 ? 14.476 -15.668 -46.870 1.00 60.59 748 LEU A N 1
ATOM 6114 C CA . LEU A 1 748 ? 15.476 -15.014 -46.015 1.00 60.59 748 LEU A CA 1
ATOM 6115 C C . LEU A 1 748 ? 16.126 -13.860 -46.779 1.00 60.59 748 LEU A C 1
ATOM 6117 O O . LEU A 1 748 ? 16.539 -14.036 -47.922 1.00 60.59 748 LEU A O 1
ATOM 6121 N N . ASN A 1 749 ? 16.216 -12.681 -46.160 1.00 61.09 749 ASN A N 1
ATOM 6122 C CA . ASN A 1 749 ? 17.031 -11.604 -46.712 1.00 61.09 749 ASN A CA 1
ATOM 6123 C C . ASN A 1 749 ? 18.515 -11.969 -46.527 1.00 61.09 749 ASN A C 1
ATOM 6125 O O . ASN A 1 749 ? 18.899 -12.431 -45.453 1.00 61.09 749 ASN A O 1
ATOM 6129 N N . LYS A 1 750 ? 19.345 -11.746 -47.554 1.00 57.12 750 LYS A N 1
ATOM 6130 C CA . LYS A 1 750 ? 20.781 -12.081 -47.570 1.00 57.12 750 LYS A CA 1
ATOM 6131 C C . LYS A 1 750 ? 21.528 -11.461 -46.375 1.00 57.12 750 LYS A C 1
ATOM 6133 O O . LYS A 1 750 ? 22.381 -12.111 -45.787 1.00 57.12 750 LYS A O 1
ATOM 6138 N N . HIS A 1 751 ? 21.131 -10.260 -45.944 1.00 57.12 751 HIS A N 1
ATOM 6139 C CA . HIS A 1 751 ? 21.685 -9.596 -44.755 1.00 57.12 751 HIS A CA 1
ATOM 6140 C C . HIS A 1 751 ? 21.409 -10.329 -43.430 1.00 57.12 751 HIS A C 1
ATOM 6142 O O . HIS A 1 751 ? 22.308 -10.432 -42.602 1.00 57.12 751 HIS A O 1
ATOM 6148 N N . ASP A 1 752 ? 20.201 -10.871 -43.235 1.00 57.59 752 ASP A N 1
ATOM 6149 C CA . ASP A 1 752 ? 19.830 -11.571 -41.990 1.00 57.59 752 ASP A CA 1
ATOM 6150 C C . ASP A 1 752 ? 20.555 -12.922 -41.857 1.00 57.59 752 ASP A C 1
ATOM 6152 O O . ASP A 1 752 ? 20.736 -13.442 -40.754 1.00 57.59 752 ASP A O 1
ATOM 6156 N N . PHE A 1 753 ? 20.942 -13.491 -43.000 1.00 58.19 753 PHE A N 1
ATOM 6157 C CA . PHE A 1 753 ? 21.739 -14.705 -43.103 1.00 58.19 753 PHE A CA 1
ATOM 6158 C C . PHE A 1 753 ? 23.207 -14.428 -42.740 1.00 58.19 753 PHE A C 1
ATOM 6160 O O . PHE A 1 753 ? 23.752 -15.095 -41.863 1.00 58.19 753 PHE A O 1
ATOM 6167 N N . LEU A 1 754 ? 23.802 -13.386 -43.334 1.00 53.94 754 LEU A N 1
ATOM 6168 C CA . LEU A 1 754 ? 25.207 -13.000 -43.137 1.00 53.94 754 LEU A CA 1
ATOM 6169 C C . LEU A 1 754 ? 25.524 -12.566 -41.696 1.00 53.94 754 LEU A C 1
ATOM 6171 O O . LEU A 1 754 ? 26.559 -12.939 -41.155 1.00 53.94 754 LEU A O 1
ATOM 6175 N N . GLU A 1 755 ? 24.620 -11.840 -41.027 1.00 56.81 755 GLU A N 1
ATOM 6176 C CA . GLU A 1 755 ? 24.824 -11.404 -39.632 1.00 56.81 755 GLU A CA 1
ATOM 6177 C C . GLU A 1 755 ? 24.889 -12.591 -38.643 1.00 56.81 755 GLU A C 1
ATOM 6179 O O . GLU A 1 755 ? 25.429 -12.478 -37.543 1.00 56.81 755 GLU A O 1
ATOM 6184 N N . LYS A 1 756 ? 24.334 -13.753 -39.016 1.00 62.66 756 LYS A N 1
ATOM 6185 C CA . LYS A 1 756 ? 24.126 -14.893 -38.106 1.00 62.66 756 LYS A CA 1
ATOM 6186 C C . LYS A 1 756 ? 24.893 -16.152 -38.464 1.00 62.66 756 LYS A C 1
ATOM 6188 O O . LYS A 1 756 ? 24.994 -17.032 -37.605 1.00 62.66 756 LYS A O 1
ATOM 6193 N N . GLU A 1 757 ? 25.454 -16.222 -39.667 1.00 56.06 757 GLU A N 1
ATOM 6194 C CA . GLU A 1 757 ? 26.280 -17.331 -40.152 1.00 56.06 757 GLU A CA 1
ATOM 6195 C C . GLU A 1 757 ? 27.460 -17.630 -39.213 1.00 56.06 757 GLU A C 1
ATOM 6197 O O . GLU A 1 757 ? 27.791 -18.789 -38.961 1.00 56.06 757 GLU A O 1
ATOM 6202 N N . HIS A 1 758 ? 28.015 -16.592 -38.584 1.00 56.28 758 HIS A N 1
ATOM 6203 C CA . HIS A 1 758 ? 29.120 -16.712 -37.632 1.00 56.28 758 HIS A CA 1
ATOM 6204 C C . HIS A 1 758 ? 28.691 -17.057 -36.196 1.00 56.28 758 HIS A C 1
ATOM 6206 O O . HIS A 1 758 ? 29.545 -17.302 -35.345 1.00 56.28 758 HIS A O 1
ATOM 6212 N N . SER A 1 759 ? 27.388 -17.108 -35.895 1.00 70.62 759 SER A N 1
ATOM 6213 C CA . SER A 1 759 ? 26.917 -17.411 -34.540 1.00 70.62 759 SER A CA 1
ATOM 6214 C C . SER A 1 759 ? 27.015 -18.909 -34.222 1.00 70.62 759 SER A C 1
ATOM 6216 O O . SER A 1 759 ? 26.588 -19.763 -35.000 1.00 70.62 759 SER A O 1
ATOM 6218 N N . GLU A 1 760 ? 27.510 -19.252 -33.031 1.00 73.12 760 GLU A N 1
ATOM 6219 C CA . GLU A 1 760 ? 27.609 -20.648 -32.566 1.00 73.12 760 GLU A CA 1
ATOM 6220 C C . GLU A 1 760 ? 26.261 -21.392 -32.586 1.00 73.12 760 GLU A C 1
ATOM 6222 O O . GLU A 1 760 ? 26.192 -22.588 -32.871 1.00 73.12 760 GLU A O 1
ATOM 6227 N N . ARG A 1 761 ? 25.160 -20.671 -32.352 1.00 73.44 761 ARG A N 1
ATOM 6228 C CA . ARG A 1 761 ? 23.791 -21.208 -32.424 1.00 73.44 761 ARG A CA 1
ATOM 6229 C C . ARG A 1 761 ? 23.429 -21.694 -33.828 1.00 73.44 761 ARG A C 1
ATOM 6231 O O . ARG A 1 761 ? 22.828 -22.754 -33.997 1.00 73.44 761 ARG A O 1
ATOM 6238 N N . TYR A 1 762 ? 23.836 -20.940 -34.846 1.00 76.25 762 TYR A N 1
ATOM 6239 C CA . TYR A 1 762 ? 23.589 -21.287 -36.240 1.00 76.25 762 TYR A CA 1
ATOM 6240 C C . TYR A 1 762 ? 24.377 -22.536 -36.665 1.00 76.25 762 TYR A C 1
ATOM 6242 O O . TYR A 1 762 ? 23.800 -23.462 -37.239 1.00 76.25 762 TYR A O 1
ATOM 6250 N N . LYS A 1 763 ? 25.659 -22.633 -36.286 1.00 76.19 763 LYS A N 1
ATOM 6251 C CA . LYS A 1 763 ? 26.488 -23.831 -36.534 1.00 76.19 763 LYS A CA 1
ATOM 6252 C C . LYS A 1 763 ? 25.894 -25.094 -35.893 1.00 76.19 763 LYS A C 1
ATOM 6254 O O . LYS A 1 763 ? 25.854 -26.161 -36.514 1.00 76.19 763 LYS A O 1
ATOM 6259 N N . LYS A 1 764 ? 25.369 -24.976 -34.667 1.00 76.62 764 LYS A N 1
ATOM 6260 C CA . LYS A 1 764 ? 24.655 -26.069 -33.983 1.00 76.62 764 LYS A CA 1
ATOM 6261 C C . LYS A 1 764 ? 23.401 -26.493 -34.743 1.00 76.62 764 LYS A C 1
ATOM 6263 O O . LYS A 1 764 ? 23.208 -27.689 -34.958 1.00 76.62 764 LYS A O 1
ATOM 6268 N N . ALA A 1 765 ? 22.595 -25.540 -35.212 1.00 79.19 765 ALA A N 1
ATOM 6269 C CA . ALA A 1 765 ? 21.414 -25.845 -36.014 1.00 79.19 765 ALA A CA 1
ATOM 6270 C C . ALA A 1 765 ? 21.767 -26.609 -37.306 1.00 79.19 765 ALA A C 1
ATOM 6272 O O . ALA A 1 765 ? 21.125 -27.614 -37.610 1.00 79.19 765 ALA A O 1
ATOM 6273 N N . LEU A 1 766 ? 22.832 -26.215 -38.017 1.00 78.69 766 LEU A N 1
ATOM 6274 C CA . LEU A 1 766 ? 23.320 -26.935 -39.205 1.00 78.69 766 LEU A CA 1
ATOM 6275 C C . LEU A 1 766 ? 23.728 -28.383 -38.894 1.00 78.69 766 LEU A C 1
ATOM 6277 O O . LEU A 1 766 ? 23.412 -29.295 -39.659 1.00 78.69 766 LEU A O 1
ATOM 6281 N N . THR A 1 767 ? 24.375 -28.605 -37.749 1.00 79.62 767 THR A N 1
ATOM 6282 C CA . THR A 1 767 ? 24.774 -29.946 -37.287 1.00 79.62 767 THR A CA 1
ATOM 6283 C C . THR A 1 767 ? 23.563 -30.834 -36.985 1.00 79.62 767 THR A C 1
ATOM 6285 O O . THR A 1 767 ? 23.576 -32.037 -37.236 1.00 79.62 767 THR A O 1
ATOM 6288 N N . VAL A 1 768 ? 22.482 -30.263 -36.453 1.00 79.94 768 VAL A N 1
ATOM 6289 C CA . VAL A 1 768 ? 21.238 -31.004 -36.194 1.00 79.94 768 VAL A CA 1
ATOM 6290 C C . VAL A 1 768 ? 20.520 -31.341 -37.498 1.00 79.94 768 VAL A C 1
ATOM 6292 O O . VAL A 1 768 ? 20.085 -32.477 -37.690 1.00 79.94 768 VAL A O 1
ATOM 6295 N N . LEU A 1 769 ? 20.460 -30.398 -38.439 1.00 77.19 769 LEU A N 1
ATOM 6296 C CA . LEU A 1 769 ? 19.864 -30.629 -39.755 1.00 77.19 769 LEU A CA 1
ATOM 6297 C C . LEU A 1 769 ? 20.621 -31.700 -40.554 1.00 77.19 769 LEU A C 1
ATOM 6299 O O . LEU A 1 769 ? 19.986 -32.523 -41.216 1.00 77.19 769 LEU A O 1
ATOM 6303 N N . SER A 1 770 ? 21.957 -31.741 -40.470 1.00 77.62 770 SER A N 1
ATOM 6304 C CA . SER A 1 770 ? 22.755 -32.793 -41.111 1.00 77.62 770 SER A CA 1
ATOM 6305 C C . SER A 1 770 ? 22.491 -34.171 -40.492 1.00 77.62 770 SER A C 1
ATOM 6307 O O . SER A 1 770 ? 22.329 -35.143 -41.231 1.00 77.62 770 SER A O 1
ATOM 6309 N N . LYS A 1 771 ? 22.324 -34.259 -39.163 1.00 75.25 771 LYS A N 1
ATOM 6310 C CA . LYS A 1 771 ? 21.907 -35.493 -38.472 1.00 75.25 771 LYS A CA 1
ATOM 6311 C C . LYS A 1 771 ? 20.510 -35.960 -38.890 1.00 75.25 771 LYS A C 1
ATOM 6313 O O . LYS A 1 771 ? 20.347 -37.130 -39.222 1.00 75.25 771 LYS A O 1
ATOM 6318 N N . ILE A 1 772 ? 19.519 -35.065 -38.951 1.00 74.06 772 ILE A N 1
ATOM 6319 C CA . ILE A 1 772 ? 18.157 -35.396 -39.419 1.00 74.06 772 ILE A CA 1
ATOM 6320 C C . ILE A 1 772 ? 18.190 -35.905 -40.868 1.00 74.06 772 ILE A C 1
ATOM 6322 O O . ILE A 1 772 ? 17.548 -36.904 -41.196 1.00 74.06 772 ILE A O 1
ATOM 6326 N N . LYS A 1 773 ? 18.977 -35.255 -41.737 1.00 74.38 773 LYS A N 1
ATOM 6327 C CA . LYS A 1 773 ? 19.171 -35.675 -43.133 1.00 74.38 773 LYS A CA 1
ATOM 6328 C C . LYS A 1 773 ? 19.794 -37.070 -43.233 1.00 74.38 773 LYS A C 1
ATOM 6330 O O . LYS A 1 773 ? 19.378 -37.852 -44.084 1.00 74.38 773 LYS A O 1
ATOM 6335 N N . ASN A 1 774 ? 20.762 -37.385 -42.374 1.00 69.81 774 ASN A N 1
ATOM 6336 C CA . ASN A 1 774 ? 21.414 -38.692 -42.350 1.00 69.81 774 ASN A CA 1
ATOM 6337 C C . ASN A 1 774 ? 20.486 -39.788 -41.795 1.00 69.81 774 ASN A C 1
ATOM 6339 O O . ASN A 1 774 ? 20.397 -40.851 -42.400 1.00 69.81 774 ASN A O 1
ATOM 6343 N N . ASN A 1 775 ? 19.711 -39.513 -40.742 1.00 63.31 775 ASN A N 1
ATOM 6344 C CA . ASN A 1 775 ? 18.743 -40.469 -40.186 1.00 63.31 775 ASN A CA 1
ATOM 6345 C C . ASN A 1 775 ? 17.601 -40.798 -41.163 1.00 63.31 775 ASN A C 1
ATOM 6347 O O . ASN A 1 775 ? 17.207 -41.955 -41.275 1.00 63.31 775 ASN A O 1
ATOM 6351 N N . ASN A 1 776 ? 17.111 -39.813 -41.925 1.00 60.06 776 ASN A N 1
ATOM 6352 C CA . ASN A 1 776 ? 16.086 -40.049 -42.950 1.00 60.06 776 ASN A CA 1
ATOM 6353 C C . ASN A 1 776 ? 16.613 -40.826 -44.168 1.00 60.06 776 ASN A C 1
ATOM 6355 O O . ASN A 1 776 ? 15.836 -41.491 -44.845 1.00 60.06 776 ASN A O 1
ATOM 6359 N N . LYS A 1 777 ? 17.921 -40.770 -44.459 1.00 54.47 777 LYS A N 1
ATOM 6360 C CA . LYS A 1 777 ? 18.528 -41.611 -45.504 1.00 54.47 777 LYS A CA 1
ATOM 6361 C C . LYS A 1 777 ? 18.581 -43.087 -45.096 1.00 54.47 777 LYS A C 1
ATOM 6363 O O . LYS A 1 777 ? 18.395 -43.940 -45.959 1.00 54.47 777 LYS A O 1
ATOM 6368 N N . ILE A 1 778 ? 18.781 -43.374 -43.806 1.00 45.09 778 ILE A N 1
ATOM 6369 C CA . ILE A 1 778 ? 18.850 -44.739 -43.255 1.00 45.09 778 ILE A CA 1
ATOM 6370 C C . ILE A 1 778 ? 17.465 -45.419 -43.252 1.00 45.09 778 ILE A C 1
ATOM 6372 O O . ILE A 1 778 ? 17.374 -46.623 -43.469 1.00 45.09 778 ILE A O 1
ATOM 6376 N N . THR A 1 779 ? 16.369 -44.670 -43.084 1.00 43.22 779 THR A N 1
ATOM 6377 C CA . THR A 1 779 ? 14.999 -45.223 -43.143 1.00 43.22 779 THR A CA 1
ATOM 6378 C C . THR A 1 779 ? 14.476 -45.434 -44.567 1.00 43.22 779 THR A C 1
ATOM 6380 O O . THR A 1 779 ? 13.629 -46.295 -44.781 1.00 43.22 779 THR A O 1
ATOM 6383 N N . THR A 1 780 ? 14.989 -44.710 -45.568 1.00 38.66 780 THR A N 1
ATOM 6384 C CA . THR A 1 780 ? 14.606 -44.908 -46.982 1.00 38.66 780 THR A CA 1
ATOM 6385 C C . THR A 1 780 ? 15.338 -46.054 -47.688 1.00 38.66 780 THR A C 1
ATOM 6387 O O . THR A 1 780 ? 14.952 -46.421 -48.794 1.00 38.66 780 THR A O 1
ATOM 6390 N N . SER A 1 781 ? 16.372 -46.645 -47.077 1.00 39.06 781 SER A N 1
ATOM 6391 C CA . SER A 1 781 ? 17.088 -47.803 -47.639 1.00 39.06 781 SER A CA 1
ATOM 6392 C C . SER A 1 781 ? 16.419 -49.160 -47.357 1.00 39.06 781 SER A C 1
ATOM 6394 O O . SER A 1 781 ? 16.919 -50.180 -47.818 1.00 39.06 781 SER A O 1
ATOM 6396 N N . SER A 1 782 ? 15.272 -49.194 -46.665 1.00 36.72 782 SER A N 1
ATOM 6397 C CA . SER A 1 782 ? 14.464 -50.407 -46.450 1.00 36.72 782 SER A CA 1
ATOM 6398 C C . SER A 1 782 ? 13.026 -50.207 -46.946 1.00 36.72 782 SER A C 1
ATOM 6400 O O . SER A 1 782 ? 12.145 -49.832 -46.176 1.00 36.72 782 SER A O 1
ATOM 6402 N N . GLY A 1 783 ? 12.778 -50.418 -48.242 1.00 30.19 783 GLY A N 1
ATOM 6403 C CA . GLY A 1 783 ? 11.427 -50.328 -48.811 1.00 30.19 783 GLY A CA 1
ATOM 6404 C C . GLY A 1 783 ? 11.406 -50.053 -50.310 1.00 30.19 783 GLY A C 1
ATOM 6405 O O . GLY A 1 783 ? 11.139 -48.939 -50.750 1.00 30.19 783 GLY A O 1
ATOM 6406 N N . SER A 1 784 ? 11.689 -51.078 -51.108 1.00 31.27 784 SER A N 1
ATOM 6407 C CA . SER A 1 784 ? 11.512 -51.079 -52.559 1.00 31.27 784 SER A CA 1
ATOM 6408 C C . SER A 1 784 ? 10.029 -51.180 -52.941 1.00 31.27 784 SER A C 1
ATOM 6410 O O . SER A 1 784 ? 9.399 -52.186 -52.635 1.00 31.27 784 SER A O 1
ATOM 6412 N N . HIS A 1 785 ? 9.483 -50.181 -53.641 1.00 30.98 785 HIS A N 1
ATOM 6413 C CA . HIS A 1 785 ? 8.927 -50.298 -55.004 1.00 30.98 785 HIS A CA 1
ATOM 6414 C C . HIS A 1 785 ? 8.103 -49.057 -55.404 1.00 30.98 785 HIS A C 1
ATOM 6416 O O . HIS A 1 785 ? 7.463 -48.393 -54.598 1.00 30.98 785 HIS A O 1
ATOM 6422 N N . LYS A 1 786 ? 8.207 -48.732 -56.695 1.00 30.70 786 LYS A N 1
ATOM 6423 C CA . LYS A 1 786 ? 7.787 -47.507 -57.391 1.00 30.70 786 LYS A CA 1
ATOM 6424 C C . LYS A 1 786 ? 6.263 -47.340 -57.501 1.00 30.70 786 LYS A C 1
ATOM 6426 O O . LYS A 1 786 ? 5.579 -48.287 -57.867 1.00 30.70 786 LYS A O 1
ATOM 6431 N N . THR A 1 787 ? 5.781 -46.094 -57.440 1.00 26.30 787 THR A N 1
ATOM 6432 C CA . THR A 1 787 ? 5.128 -45.392 -58.578 1.00 26.30 787 THR A CA 1
ATOM 6433 C C . THR A 1 787 ? 4.942 -43.889 -58.277 1.00 26.30 787 THR A C 1
ATOM 6435 O O . THR A 1 787 ? 4.905 -43.506 -57.108 1.00 26.30 787 THR A O 1
ATOM 6438 N N . PRO A 1 788 ? 4.921 -43.009 -59.302 1.00 30.58 788 PRO A N 1
ATOM 6439 C CA . PRO A 1 788 ? 5.145 -41.574 -59.145 1.00 30.58 788 PRO A CA 1
ATOM 6440 C C . PRO A 1 788 ? 3.835 -40.781 -59.065 1.00 30.58 788 PRO A C 1
ATOM 6442 O O . PRO A 1 788 ? 2.939 -40.981 -59.880 1.00 30.58 788 PRO A O 1
ATOM 6445 N N . VAL A 1 789 ? 3.761 -39.795 -58.165 1.00 25.61 789 VAL A N 1
ATOM 6446 C CA . VAL A 1 789 ? 2.793 -38.696 -58.290 1.00 25.61 789 VAL A CA 1
ATOM 6447 C C . VAL A 1 789 ? 3.501 -37.353 -58.137 1.00 25.61 789 VAL A C 1
ATOM 6449 O O . VAL A 1 789 ? 4.192 -37.052 -57.167 1.00 25.61 789 VAL A O 1
ATOM 6452 N N . ASN A 1 790 ? 3.307 -36.581 -59.193 1.00 29.45 790 ASN A N 1
ATOM 6453 C CA . ASN A 1 790 ? 3.774 -35.250 -59.514 1.00 29.45 790 ASN A CA 1
ATOM 6454 C C . ASN A 1 790 ? 3.429 -34.227 -58.412 1.00 29.45 790 ASN A C 1
ATOM 6456 O O . ASN A 1 790 ? 2.255 -34.026 -58.132 1.00 29.45 790 ASN A O 1
ATOM 6460 N N . THR A 1 791 ? 4.409 -33.515 -57.843 1.00 26.55 791 THR A N 1
ATOM 6461 C CA . THR A 1 791 ? 4.191 -32.137 -57.357 1.00 26.55 791 THR A CA 1
ATOM 6462 C C . THR A 1 791 ? 5.471 -31.308 -57.455 1.00 26.55 791 THR A C 1
ATOM 6464 O O . THR A 1 791 ? 6.497 -31.555 -56.825 1.00 26.55 791 THR A O 1
ATOM 6467 N N . SER A 1 792 ? 5.377 -30.279 -58.286 1.00 30.77 792 SER A N 1
ATOM 6468 C CA . SER A 1 792 ? 6.351 -29.224 -58.504 1.00 30.77 792 SER A CA 1
ATOM 6469 C C . SER A 1 792 ? 6.602 -28.394 -57.241 1.00 30.77 792 SER A C 1
ATOM 6471 O O . SER A 1 792 ? 5.718 -27.673 -56.779 1.00 30.77 792 SER A O 1
ATOM 6473 N N . LYS A 1 793 ? 7.839 -28.424 -56.743 1.00 29.00 793 LYS A N 1
ATOM 6474 C CA . LYS A 1 793 ? 8.544 -27.292 -56.118 1.00 29.00 793 LYS A CA 1
ATOM 6475 C C . LYS A 1 793 ? 10.029 -27.652 -56.059 1.00 29.00 793 LYS A C 1
ATOM 6477 O O . LYS A 1 793 ? 10.511 -28.210 -55.080 1.00 29.00 793 LYS A O 1
ATOM 6482 N N . LYS A 1 794 ? 10.748 -27.363 -57.150 1.00 24.56 794 LYS A N 1
ATOM 6483 C CA . LYS A 1 794 ? 12.215 -27.383 -57.172 1.00 24.56 794 LYS A CA 1
ATOM 6484 C C . LYS A 1 794 ? 12.712 -26.343 -56.166 1.00 24.56 794 LYS A C 1
ATOM 6486 O O . LYS A 1 794 ? 12.596 -25.142 -56.390 1.00 24.56 794 LYS A O 1
ATOM 6491 N N . SER A 1 795 ? 13.222 -26.816 -55.036 1.00 26.41 795 SER A N 1
ATOM 6492 C CA . SER A 1 795 ? 14.033 -26.033 -54.115 1.00 26.41 795 SER A CA 1
ATOM 6493 C C . SER A 1 795 ? 15.389 -25.779 -54.772 1.00 26.41 795 SER A C 1
ATOM 6495 O O . SER A 1 795 ? 16.228 -26.678 -54.824 1.00 26.41 795 SER A O 1
ATOM 6497 N N . ASN A 1 796 ? 15.601 -24.566 -55.279 1.00 24.16 796 ASN A N 1
ATOM 6498 C CA . ASN A 1 796 ? 16.928 -24.086 -55.650 1.00 24.16 796 ASN A CA 1
ATOM 6499 C C . ASN A 1 796 ? 17.752 -23.878 -54.370 1.00 24.16 796 ASN A C 1
ATOM 6501 O O . ASN A 1 796 ? 17.743 -22.801 -53.783 1.00 24.16 796 ASN A O 1
ATOM 6505 N N . PHE A 1 797 ? 18.452 -24.923 -53.935 1.00 24.09 797 PHE A N 1
ATOM 6506 C CA . PHE A 1 797 ? 19.686 -24.782 -53.168 1.00 24.09 797 PHE A CA 1
ATOM 6507 C C . PHE A 1 797 ? 20.828 -24.780 -54.182 1.00 24.09 797 PHE A C 1
ATOM 6509 O O . PHE A 1 797 ? 21.377 -25.827 -54.515 1.00 24.09 797 PHE A O 1
ATOM 6516 N N . VAL A 1 798 ? 21.136 -23.603 -54.726 1.00 24.23 798 VAL A N 1
ATOM 6517 C CA . VAL A 1 798 ? 22.408 -23.385 -55.418 1.00 24.23 798 VAL A CA 1
ATOM 6518 C C . VAL A 1 798 ? 23.430 -23.087 -54.328 1.00 24.23 798 VAL A C 1
ATOM 6520 O O . VAL A 1 798 ? 23.338 -22.076 -53.635 1.00 24.23 798 VAL A O 1
ATOM 6523 N N . TYR A 1 799 ? 24.346 -24.033 -54.136 1.00 25.97 799 TYR A N 1
ATOM 6524 C CA . TYR A 1 799 ? 25.602 -23.832 -53.427 1.00 25.97 799 TYR A CA 1
ATOM 6525 C C . TYR A 1 799 ? 26.356 -22.685 -54.112 1.00 25.97 799 TYR A C 1
ATOM 6527 O O . TYR A 1 799 ? 26.708 -22.814 -55.279 1.00 25.97 799 TYR A O 1
ATOM 6535 N N . TYR A 1 800 ? 26.611 -21.588 -53.402 1.00 25.06 800 TYR A N 1
ATOM 6536 C CA . TYR A 1 800 ? 27.708 -20.691 -53.758 1.00 25.06 800 TYR A CA 1
ATOM 6537 C C . TYR A 1 800 ? 28.917 -21.126 -52.936 1.00 25.06 800 TYR A C 1
ATOM 6539 O O . TYR A 1 800 ? 28.999 -20.863 -51.738 1.00 25.06 800 TYR A O 1
ATOM 6547 N N . SER A 1 801 ? 29.799 -21.887 -53.583 1.00 24.16 801 SER A N 1
ATOM 6548 C CA . SER A 1 801 ? 31.200 -21.992 -53.197 1.00 24.16 801 SER A CA 1
ATOM 6549 C C . SER A 1 801 ? 31.899 -20.673 -53.516 1.00 24.16 801 SER A C 1
ATOM 6551 O O . SER A 1 801 ? 31.543 -19.995 -54.475 1.00 24.16 801 SER A O 1
ATOM 6553 N N . ILE A 1 802 ? 32.873 -20.341 -52.682 1.00 30.31 802 ILE A N 1
ATOM 6554 C CA . ILE A 1 802 ? 33.796 -19.216 -52.804 1.00 30.31 802 ILE A CA 1
ATOM 6555 C C . ILE A 1 802 ? 34.525 -19.285 -54.157 1.00 30.31 802 ILE A C 1
ATOM 6557 O O . ILE A 1 802 ? 35.335 -20.186 -54.351 1.00 30.31 802 ILE A O 1
ATOM 6561 N N . GLU A 1 803 ? 34.155 -18.392 -55.076 1.00 27.64 803 GLU A N 1
ATOM 6562 C CA . GLU A 1 803 ? 34.985 -17.388 -55.776 1.00 27.64 803 GLU A CA 1
ATOM 6563 C C . GLU A 1 803 ? 34.061 -16.325 -56.391 1.00 27.64 803 GLU A C 1
ATOM 6565 O O . GLU A 1 803 ? 33.035 -16.707 -57.006 1.00 27.64 803 GLU A O 1
#

Foldseek 3Di:
DFFDADAQFRALDDPDCGQHPLNQCVQPQNVVCSLLVLLVLLCLLLVQDWPWDWDDDPPDQFATWIFTAFPVNPHTPDIGDLPRDDPPDSPSSVSNCVNVVVLVCLSHPVVVPDDPLQNPDLLRQFQDLVSVLVVSNLNYSNVVSVSVCVVNDDPVCVVVNLVSNVVRLVSNADDPPDPDDDPNNVSSVVVCCVSDDDPVVVVPCVVVLVVVLVVLLVVLVCVLCLLQQQALCVVQDQADDDDDDDDDDPDFRFDFQDQDPDLLSVLSVVRSLLSQQQADSVVQWGHCPLQPDCPFPSNVLCVVVTHSVCSNDPVSSVSSSVVSVVVVVVVVVPPDDDDLPALLNSVCSLCVRSVNCVVCVVVSVVLQVLLLDPVHDPVVSVVSSQVVSQVSSVSSHDDFVDKDKGWPDWDWDADPVRGTGIFTKIKIKGWHADPPPPPPDGIQIKMKMWGQDDPRSDIGIDIGRPDDPVSLVVSLVSLVVSLVSLVPDDRGSVSSVSNLVSVVVNCVSVPVPPLVVQLVVVLLVQLVPPDDPPSSNVSSDTSRHLSSLLSNLLLLLLSCQQVVPDLPDCSVVVNVSSLSNCPVPDLVSNLSNCQSLCLNQLLVLLDPDDQDRSCCVVDPSVCSVVVLVSSLVSLPDLVSLVVSLVSNLSRALSSNLSSVLSLLSNQLVHDRDLSSLVVLLDLSNLCRQQPVHDCVSVVSSVVSQCNRDVDRDLSNLLSLVSQLLSSLVVDDPRPVSNVVSVVVHPDDDPVSCVVPVPPPSVVSSVVSVVVVVVVVVVVVVPDDDDDDDDDDDPDPPDDDDDD

pLDDT: mean 71.34, std 17.66, range [20.59, 96.12]

Radius of gyration: 33.92 Å; chains: 1; bounding box: 77×92×101 Å

Secondary structure (DSSP, 8-state):
-----SSSS--S---SS-SSHHHHHHSTTTGGGHHHHHHHHHHHHTT----EEEES-TT-TT--EEEEE-TTSSSEEEEEES----TT-HHHHHHHHHHHHHHHHIIIIITTSS-TTTTS-HHHH-SSHHHHHHTGGGG-HHHHHHHHHHHH--HHHHHHHHHHHHHHHHHHSPPTT-SS--HHHHHHHHHHHHH---GGGTT-GGGGHHHHHHHHHHHHHHHHHTTS---TTTTT--------S---------------SSHHHHHHHHHHHHHHHHEETTTTEE--TT-S-SSSHHHHHHHHS-SGGGGGSHHHHHHHHHHHHHHHHHHHTTSS--S---HHHHHHHHHHHTT-HHHHHHHHHHHHHHHH-TTS-HHHHHHHHHHHHHHHHHHTS---SEEEEEEEEEEEEE-TTS-EEEEEEEEEEEEE----TTS----EEEEEEEEEETTTTEEEEEEEE---HHHHHHHHHHHHHHHHHHHTSPS-HHHHHHHHHHHHHHHHHH-TT-HHHHHHHHHHHHHHSS---GGGGGGT--TT-HHHHHHHHHHHHHHHHHTT--TTSHHHHHHHHHHHTTTTS-HHHHHHHHHHHHHHHHHHHHSSS----TTTTTS-GGGHHHHHHHHHHHHH-HHHHHHHHHHHHTT-HHHHHHHHHHHHHHTTTSPPPHHHHHHTTSHHHHHHHSGGG--HHHHHHHHHHHTT-SSPPHHHHHHHHHHHHHHHHT-SS-HHHHHHHHTT-----HHHHHHHHTSHHHHHHHHHHHHHHHHHHHHTTS---------------------